Protein AF-A0A812IRK3-F1 (afdb_monomer_lite)

Foldseek 3Di:
DEAAPQGWDWAFAQPFQWIWTWHCPPPDPDTDIATADGDAHGQGAWYDDPQKIWTDHLQWIKIQHNVVVQRHHPGDIDTLDRHHDNQPQLRHWYWDAAPVRWIKIAAAASDLADDDPPQRYQFIWTADSNRGDTDTFEHAARHWQAWDAQPPLRWIWTWGAHGADPAQFPDFTFTATHPTGDAHAQPPAAGAQGHGHPVRVPPPCVVVHDHDHGLDTHGHQQQWHYKDQACDQQFFPQSHSKMKTFRQWHDRHPAIDHQAIWIWTQDPVRRIDIDGDGDDQDDGRDGQWGWHYWDQGPVRWIWTDTNNNRDIDTDTDDDQCVLQVAAEEEEDDDPQCVLVVVVCNRSVSHYYQYAPFQLLRLLLLQLQCLQQVGAREYEFEAAPRLLRNLNSLQLCQLLLGHYEYEYGAAALVCAPVPPCDPNHDNCSQVSQVVRFQEEEEDSALACQQVRVQVQQASCQAFRHHYYYYYYYSVSSPDDHDDDRHDHDDHVVFFWDLVLLVVVLVQLQVFQQEEEEFELLCLSLVQLVLVVLVCVLQVHAYEYDLNRAQSAWCPDLSYLYPCCLPPLLLVLSQPGQEYEYEQDLQDADPPRRCLPSAHHHAYEYEGCDPCSACPSHDHPRYINHRRNNSSVSNSVSHPPHDHHDPVSSVSNSVSSVVVLVVLLVLQPDFLVLLLCLCQVLFDLSAAEFEELALNCVSDVSTPRTHHHRSSRYYSSVNDAQSRVSSQVSSLVNPVGQYEYEHEPVSVVVRVSCLLSQQVVQGNYEYEYEYPQFPVLVQVVCCVQPVDGDPTHHDDDPSQVSSVVSRAHGDEDQGSVRSSVQVVVSSPRSTYHYYHYDNVNDDDRNRDNDDDDPPPPPVVCVVPPPPPPPDDDDDDDDDPDPDDDDPDQDPVLVVLLVVLLCCCVPQQAVQCVVDDLQDLADDPVSLVVLLVVLVVVLQAAVADDVVLPHHPDALLSSLSSLLSQLQHLNSLPQRSSCSSPHQQQPLCVLADPVSCVVRRVCSSVVNFFEKEFQADPQDPFCSQQRAPFAWEDDPQKTFTFDKGWQIWPLVPGQWYWHKHFHDNPVRSLRIWIFIGGCPFPQKDFPDWADALRRPITGTMITGDRGIGGPSRTRHDHSCHSVSVLVVLLSVLLSSLSSLLSNLVSLLVVLVVQQCVDDDPHHGNCVDVVLVVLSVLSVVLSVVLSVLSSVLSVCVSVVHPRSLSSLVSLLSSLVSSLSSLVSSLVSVDPVSCDSVDSSVNSNSSSVVSCPPSHHSVSSVVSNVPVVVDVPVD

Radius of gyration: 43.25 Å; chains: 1; bounding box: 82×115×121 Å

Secondary structure (DSSP, 8-state):
-EE-TT--EEEE-TTT--EEEETTTTT-SS---EEEE-S-S---EEEEETTEEEEEETTEEEEESSGGG--STT---EEEE--S----TT-----EE-TTSPEEEEE--SSSS---SSTTTTEEEEE-TTT--EEEEEE--S----EEE-TTT--EEEEEPPPSSS-SS-SPEEEEEESSTT-B--TTTEETTTEE-TTTTT-GGGGG--BPPPSEEE-TTS-EEEEEEE-SSSS-GGGTTEEEEEE---SSSSS----EEEEEEE-TTS-EEEEEEE--SEETTEES--EEEEEE-TTSPEEEEETTTTEEEEE----HHHHTT--EEEE---TTTHHHHHHHHHH-SSEEEE-S-HHHHHHHHHHHHHHHSS-EEEEE-STHHHHHHHHHHHHHHHHT--EEEEEEE--TTTTTS-S--TT--TTHHHHHHTT-SEEE--SSGGGHHHHHHHHHHHHHSSS---EEEEEEHHHHHS--------PPP-GGGPPPHHHHHHHHHHHHH-SSEEEEE-HHHHHTT-HHHHHHHHHHHT--EEE-GGGTTSS-TTSTTEEES-TTSHHHHHHGGG-SEEEEES------GGGTTTT-PPPSEEEEEESSTTTTTSSS--SEEEES-HHHHHHHHHHH--SPPPPPHHHHHHHHHHHHHHHHHHHHHTTTHHHHHHHHHHHHS-TTS-EEE-SSHHIIIIITTTS---STT-EE--TT--SSTHHHHHHHHHHHH-S-EEEEEEHHHHTTTGGGHHHHHHTT--EEEEEEE-SB-HHHHHHHHHHHSS--S-B-----HHHHHHHTT--EEEE-SHHHHHHHHHHHHH-SS-EEEEEEGGGSPPP---S---------TTGGGS-SSS-S-----------S-----SPPHHHHHHHHHHHHHIIIIIHHHHTTS-TT-----HHHHHHHHHHHHHTT-TTTTS-GGGT-----HHHHHHHHHHHT-STTTTTSGGGGTT---S-GGGGGS-HHHIIIIIHHHHTTS--EEEE---TT-SS-HHHH---EEEEETTEEEEEEEEEEEETGGG-SEEEEEEES-STTGGGGEEEEEEETTSTTEEEEEEE--S-SS--EEEEEEEEEEEEGGGEESSTT-HHHHHHHHHHHHHHHHHHHHHHHHHHHHHHHHHHTTT-EETTEEGGG-HHHHHHHHHHHHHHHHHHHHHHHHHHHHHTT---HHHHHHHHHHHHHHHHHHHHHHHHHHGGGGGSTTSTHHHHHHHHHHHTTTTS-HHHHHHHHHHHHS-GGG-

Structure (mmCIF, N/CA/C/O backbone):
data_AF-A0A812IRK3-F1
#
_entry.id   AF-A0A812IRK3-F1
#
loop_
_atom_site.group_PDB
_atom_site.id
_atom_site.type_symbol
_atom_site.label_atom_id
_atom_site.label_alt_id
_atom_site.label_comp_id
_atom_site.label_asym_id
_atom_site.label_entity_id
_atom_site.label_seq_id
_atom_site.pdbx_PDB_ins_code
_atom_site.Cartn_x
_atom_site.Cartn_y
_atom_site.Cartn_z
_atom_site.occupancy
_atom_site.B_iso_or_equiv
_atom_site.auth_seq_id
_atom_site.auth_comp_id
_atom_site.auth_asym_id
_atom_site.auth_atom_id
_atom_site.pdbx_PDB_model_num
ATOM 1 N N . MET A 1 1 ? 5.061 6.665 -43.514 1.00 94.62 1 MET A N 1
ATOM 2 C CA . MET A 1 1 ? 3.799 6.831 -42.761 1.00 94.62 1 MET A CA 1
ATOM 3 C C . MET A 1 1 ? 3.482 8.314 -42.661 1.00 94.62 1 MET A C 1
ATOM 5 O O . MET A 1 1 ? 4.408 9.112 -42.707 1.00 94.62 1 MET A O 1
ATOM 9 N N . ALA A 1 2 ? 2.214 8.696 -42.517 1.00 95.69 2 ALA A N 1
ATOM 10 C CA . ALA A 1 2 ? 1.814 10.072 -42.204 1.00 95.69 2 ALA A CA 1
ATOM 11 C C . ALA A 1 2 ? 0.562 10.075 -41.315 1.00 95.69 2 ALA A C 1
ATOM 13 O O . ALA A 1 2 ? -0.233 9.144 -41.400 1.00 95.69 2 ALA A O 1
ATOM 14 N N . LEU A 1 3 ? 0.378 11.104 -40.488 1.00 94.69 3 LEU A N 1
ATOM 15 C CA . LEU A 1 3 ? -0.836 11.304 -39.689 1.00 94.69 3 LEU A CA 1
ATOM 16 C C . LEU A 1 3 ? -1.589 12.536 -40.190 1.00 94.69 3 LEU A C 1
ATOM 18 O O . LEU A 1 3 ? -0.969 13.544 -40.533 1.00 94.69 3 LEU A O 1
ATOM 22 N N . THR A 1 4 ? -2.914 12.438 -40.251 1.00 93.88 4 THR A N 1
ATOM 23 C CA . THR A 1 4 ? -3.786 13.584 -40.526 1.00 93.88 4 THR A CA 1
ATOM 24 C C . THR A 1 4 ? -4.057 14.396 -39.258 1.00 93.88 4 THR A C 1
ATOM 26 O O . THR A 1 4 ? -3.732 13.963 -38.151 1.00 93.88 4 THR A O 1
ATOM 29 N N . GLU A 1 5 ? -4.674 15.572 -39.402 1.00 86.94 5 GLU A N 1
ATOM 30 C CA . GLU A 1 5 ? -5.038 16.434 -38.266 1.00 86.94 5 GLU A CA 1
ATOM 31 C C . GLU A 1 5 ? -6.050 15.762 -37.326 1.00 86.94 5 GLU A C 1
ATOM 33 O O . GLU A 1 5 ? -5.985 15.957 -36.114 1.00 86.94 5 GLU A O 1
ATOM 38 N N . ASN A 1 6 ? -6.929 14.907 -37.862 1.00 87.06 6 ASN A N 1
ATOM 39 C CA . ASN A 1 6 ? -7.879 14.123 -37.068 1.00 87.06 6 ASN A CA 1
ATOM 40 C C . ASN A 1 6 ? -7.267 12.845 -36.462 1.00 87.06 6 ASN A C 1
ATOM 42 O O . ASN A 1 6 ? -7.975 12.082 -35.811 1.00 87.06 6 ASN A O 1
ATOM 46 N N . GLY A 1 7 ? -5.972 12.587 -36.671 1.00 89.50 7 GLY A N 1
ATOM 47 C CA . GLY A 1 7 ? -5.290 11.402 -36.145 1.00 89.50 7 GLY A CA 1
ATOM 48 C C . GLY A 1 7 ? -5.428 10.138 -37.001 1.00 89.50 7 GLY A C 1
ATOM 49 O O . GLY A 1 7 ? -5.065 9.059 -36.535 1.00 89.50 7 GLY A O 1
ATOM 50 N N . THR A 1 8 ? -5.900 10.243 -38.250 1.00 94.69 8 THR A N 1
ATOM 51 C CA . THR A 1 8 ? -5.952 9.112 -39.192 1.00 94.69 8 THR A CA 1
ATOM 52 C C . THR A 1 8 ? -4.539 8.744 -39.643 1.00 94.69 8 THR A C 1
ATOM 54 O O . THR A 1 8 ? -3.809 9.589 -40.169 1.00 94.69 8 THR A O 1
ATOM 57 N N . LEU A 1 9 ? -4.145 7.478 -39.486 1.00 96.88 9 LEU A N 1
ATOM 58 C CA . LEU A 1 9 ? -2.840 6.987 -39.932 1.00 96.88 9 LEU A CA 1
ATOM 59 C C . LEU A 1 9 ? -2.886 6.586 -41.411 1.00 96.88 9 LEU A C 1
ATOM 61 O O . LEU A 1 9 ? -3.671 5.730 -41.808 1.00 96.88 9 LEU A O 1
ATOM 65 N N . ILE A 1 10 ? -2.008 7.175 -42.223 1.00 97.25 10 ILE A N 1
ATOM 66 C CA . ILE A 1 10 ? -1.857 6.884 -43.650 1.00 97.25 10 ILE A CA 1
ATOM 67 C C . ILE A 1 10 ? -0.591 6.061 -43.900 1.00 97.25 10 ILE A C 1
ATOM 69 O O . ILE A 1 10 ? 0.519 6.439 -43.497 1.00 97.25 10 ILE A O 1
ATOM 73 N N . LEU A 1 11 ? -0.747 4.951 -44.624 1.00 95.75 11 LEU A N 1
ATOM 74 C CA . LEU A 1 11 ? 0.324 4.003 -44.935 1.00 95.75 11 LEU A CA 1
ATOM 75 C C . LEU A 1 11 ? 0.424 3.767 -46.441 1.00 95.75 11 LEU A C 1
ATOM 77 O O . LEU A 1 11 ? -0.548 3.382 -47.082 1.00 95.75 11 LEU A O 1
ATOM 81 N N . GLY A 1 12 ? 1.616 3.953 -47.003 1.00 94.81 12 GLY A N 1
ATOM 82 C CA . GLY A 1 12 ? 1.935 3.595 -48.383 1.00 94.81 12 GLY A CA 1
ATOM 83 C C . GLY A 1 12 ? 2.752 2.307 -48.441 1.00 94.81 12 GLY A C 1
ATOM 84 O O . GLY A 1 12 ? 3.657 2.116 -47.629 1.00 94.81 12 GLY A O 1
ATOM 85 N N . THR A 1 13 ? 2.462 1.414 -49.389 1.00 92.25 13 THR A N 1
ATOM 86 C CA . THR A 1 13 ? 3.157 0.120 -49.504 1.00 92.25 13 THR A CA 1
ATOM 87 C C . THR A 1 13 ? 3.915 -0.025 -50.812 1.00 92.25 13 THR A C 1
ATOM 89 O O . THR A 1 13 ? 3.376 0.137 -51.903 1.00 92.25 13 THR A O 1
ATOM 92 N N . ARG A 1 14 ? 5.194 -0.403 -50.717 1.00 88.25 14 ARG A N 1
ATOM 93 C CA . ARG A 1 14 ? 6.069 -0.539 -51.887 1.00 88.25 14 ARG A CA 1
ATOM 94 C C . ARG A 1 14 ? 5.674 -1.705 -52.798 1.00 88.25 14 ARG A C 1
ATOM 96 O O . ARG A 1 14 ? 5.560 -1.516 -54.003 1.00 88.25 14 ARG A O 1
ATOM 103 N N . ARG A 1 15 ? 5.557 -2.919 -52.247 1.00 88.00 15 ARG A N 1
ATOM 104 C CA . ARG A 1 15 ? 5.349 -4.147 -53.043 1.00 88.00 15 ARG A CA 1
ATOM 105 C C . ARG A 1 15 ? 3.884 -4.397 -53.385 1.00 88.00 15 ARG A C 1
ATOM 107 O O . ARG A 1 15 ? 3.613 -4.844 -54.490 1.00 88.00 15 ARG A O 1
ATOM 114 N N . ALA A 1 16 ? 2.976 -4.116 -52.450 1.00 90.62 16 ALA A N 1
ATOM 115 C CA . ALA A 1 16 ? 1.545 -4.320 -52.662 1.00 90.62 16 ALA A CA 1
ATOM 116 C C . ALA A 1 16 ? 0.924 -3.252 -53.574 1.00 90.62 16 ALA A C 1
ATOM 118 O O . ALA A 1 16 ? -0.091 -3.525 -54.195 1.00 90.62 16 ALA A O 1
ATOM 119 N N . GLY A 1 17 ? 1.540 -2.070 -53.697 1.00 93.19 17 GLY A N 1
ATOM 120 C CA . GLY A 1 17 ? 1.042 -1.029 -54.598 1.00 93.19 17 GLY A CA 1
ATOM 121 C C . GLY A 1 17 ? -0.138 -0.231 -54.043 1.00 93.19 17 GLY A C 1
ATOM 122 O O . GLY A 1 17 ? -0.794 0.482 -54.797 1.00 93.19 17 GLY A O 1
ATOM 123 N N . ASN A 1 18 ? -0.388 -0.317 -52.734 1.00 95.50 18 ASN A N 1
ATOM 124 C CA . ASN A 1 18 ? -1.590 0.220 -52.101 1.00 95.50 18 ASN A CA 1
ATOM 125 C C . ASN A 1 18 ? -1.278 1.371 -51.139 1.00 95.50 18 ASN A C 1
ATOM 127 O O . ASN A 1 18 ? -0.191 1.426 -50.548 1.00 95.50 18 ASN A O 1
ATOM 131 N N . VAL A 1 19 ? -2.270 2.240 -50.943 1.00 97.19 19 VAL A N 1
ATOM 132 C CA . VAL A 1 19 ? -2.299 3.280 -49.908 1.00 97.19 19 VAL A CA 1
ATOM 133 C C . VAL A 1 19 ? -3.499 3.040 -49.003 1.00 97.19 19 VAL A C 1
ATOM 135 O O . VAL A 1 19 ? -4.623 2.933 -49.487 1.00 97.19 19 VAL A O 1
ATOM 138 N N . TYR A 1 20 ? -3.259 2.980 -47.698 1.00 96.56 20 TYR A N 1
ATOM 139 C CA . TYR A 1 20 ? -4.258 2.698 -46.672 1.00 96.56 20 TYR A CA 1
ATOM 140 C C . TYR A 1 20 ? -4.476 3.912 -45.768 1.00 96.56 20 TYR A C 1
ATOM 142 O O . TYR A 1 20 ? -3.546 4.687 -45.535 1.00 96.56 20 TYR A O 1
ATOM 150 N N . ALA A 1 21 ? -5.685 4.029 -45.229 1.00 97.00 21 ALA A N 1
ATOM 151 C CA . ALA A 1 21 ? -6.040 4.890 -44.113 1.00 97.00 21 ALA A CA 1
ATOM 152 C C . ALA A 1 21 ? -6.567 4.044 -42.956 1.00 97.00 21 ALA A C 1
ATOM 154 O O . ALA A 1 21 ? -7.360 3.131 -43.166 1.00 97.00 21 ALA A O 1
ATOM 155 N N . ILE A 1 22 ? -6.135 4.374 -41.747 1.00 95.69 22 ILE A N 1
ATOM 156 C CA . ILE A 1 22 ? -6.542 3.713 -40.512 1.00 95.69 22 ILE A CA 1
ATOM 157 C C . ILE A 1 22 ? -7.061 4.812 -39.574 1.00 95.69 22 ILE A C 1
ATOM 159 O O . ILE A 1 22 ? -6.249 5.469 -38.908 1.00 95.69 22 ILE A O 1
ATOM 163 N N . PRO A 1 23 ? -8.372 5.120 -39.594 1.00 93.62 23 PRO A N 1
ATOM 164 C CA . PRO A 1 23 ? -8.974 6.015 -38.609 1.00 93.62 23 PRO A CA 1
ATOM 165 C C . PRO A 1 23 ? -8.826 5.433 -37.199 1.00 93.62 23 PRO A C 1
ATOM 167 O O . PRO A 1 23 ? -8.688 4.224 -37.032 1.00 93.62 23 PRO A O 1
ATOM 170 N N . ASP A 1 24 ? -8.805 6.304 -36.187 1.00 90.75 24 ASP A N 1
ATOM 171 C CA . ASP A 1 24 ? -8.782 5.911 -34.769 1.00 90.75 24 ASP A CA 1
ATOM 172 C C . ASP A 1 24 ? -7.619 4.979 -34.364 1.00 90.75 24 ASP A C 1
ATOM 174 O O . ASP A 1 24 ? -7.650 4.341 -33.313 1.00 90.75 24 ASP A O 1
ATOM 178 N N . ALA A 1 25 ? -6.529 4.954 -35.142 1.00 88.19 25 ALA A N 1
ATOM 179 C CA . ALA A 1 25 ? -5.375 4.069 -34.935 1.00 88.19 25 ALA A CA 1
ATOM 180 C C . ALA A 1 25 ? -4.688 4.212 -33.557 1.00 88.19 25 ALA A C 1
ATOM 182 O O . ALA A 1 25 ? -3.871 3.377 -33.167 1.00 88.19 25 ALA A O 1
ATOM 183 N N . LEU A 1 26 ? -4.969 5.296 -32.827 1.00 87.44 26 LEU A N 1
ATOM 184 C CA . LEU A 1 26 ? -4.417 5.576 -31.499 1.00 87.44 26 LEU A CA 1
ATOM 185 C C . LEU A 1 26 ? -5.409 5.313 -30.356 1.00 87.44 26 LEU A C 1
ATOM 187 O O . LEU A 1 26 ? -5.002 5.340 -29.189 1.00 87.44 26 LEU A O 1
ATOM 191 N N . THR A 1 27 ? -6.682 5.086 -30.659 1.00 84.69 27 THR A N 1
ATOM 192 C CA . THR A 1 27 ? -7.782 5.033 -29.687 1.00 84.69 27 THR A CA 1
ATOM 193 C C . THR A 1 27 ? -8.530 3.705 -29.727 1.00 84.69 27 THR A C 1
ATOM 195 O O . THR A 1 27 ? -8.934 3.230 -28.665 1.00 84.69 27 THR A O 1
ATOM 198 N N . ASP A 1 28 ? -8.659 3.081 -30.898 1.00 83.19 28 ASP A N 1
ATOM 199 C CA . ASP A 1 28 ? -9.303 1.779 -31.075 1.00 83.19 28 ASP A CA 1
ATOM 200 C C . ASP A 1 28 ? -8.265 0.634 -31.010 1.00 83.19 28 ASP A C 1
ATOM 202 O O . ASP A 1 28 ? -7.229 0.711 -31.679 1.00 83.19 28 ASP A O 1
ATOM 206 N N . PRO A 1 29 ? -8.472 -0.419 -30.193 1.00 74.69 29 PRO A N 1
ATOM 207 C CA . PRO A 1 29 ? -7.618 -1.609 -30.197 1.00 74.69 29 PRO A CA 1
ATOM 208 C C . PRO A 1 29 ? -7.711 -2.466 -31.476 1.00 74.69 29 PRO A C 1
ATOM 210 O O . PRO A 1 29 ? -6.811 -3.280 -31.685 1.00 74.69 29 PRO A O 1
ATOM 213 N N . ASP A 1 30 ? -8.751 -2.312 -32.302 1.00 84.38 30 ASP A N 1
ATOM 214 C CA . ASP A 1 30 ? -8.926 -3.017 -33.584 1.00 84.38 30 ASP A CA 1
ATOM 215 C C . ASP A 1 30 ? -9.449 -2.056 -34.675 1.00 84.38 30 ASP A C 1
ATOM 217 O O . ASP A 1 30 ? -10.598 -2.156 -35.113 1.00 84.38 30 ASP A O 1
ATOM 221 N N . PRO A 1 31 ? -8.633 -1.066 -35.087 1.00 90.25 31 PRO A N 1
ATOM 222 C CA . PRO A 1 31 ? -9.085 -0.006 -35.975 1.00 90.25 31 PRO A CA 1
ATOM 223 C C . PRO A 1 31 ? -9.365 -0.530 -37.390 1.00 90.25 31 PRO A C 1
ATOM 225 O O . PRO A 1 31 ? -8.645 -1.376 -37.926 1.00 90.25 31 PRO A O 1
ATOM 228 N N . GLU A 1 32 ? -10.383 0.035 -38.041 1.00 92.94 32 GLU A N 1
ATOM 229 C CA . GLU A 1 32 ? -10.702 -0.286 -39.432 1.00 92.94 32 GLU A CA 1
ATOM 230 C C . GLU A 1 32 ? -9.547 0.107 -40.369 1.00 92.94 32 GLU A C 1
ATOM 232 O O . GLU A 1 32 ? -8.996 1.204 -40.284 1.00 92.94 32 GLU A O 1
ATOM 237 N N . VAL A 1 33 ? -9.201 -0.770 -41.316 1.00 94.75 33 VAL A N 1
ATOM 238 C CA . VAL A 1 33 ? -8.206 -0.483 -42.358 1.00 94.75 33 VAL A CA 1
ATOM 239 C C . VAL A 1 33 ? -8.913 -0.253 -43.689 1.00 94.75 33 VAL A C 1
ATOM 241 O O . VAL A 1 33 ? -9.463 -1.176 -44.289 1.00 94.75 33 VAL A O 1
ATOM 244 N N . ILE A 1 34 ? -8.854 0.980 -44.184 1.00 96.38 34 ILE A N 1
ATOM 245 C CA . ILE A 1 34 ? -9.489 1.407 -45.431 1.00 96.38 34 ILE A CA 1
ATOM 246 C C . ILE A 1 34 ? -8.425 1.497 -46.526 1.00 96.38 34 ILE A C 1
ATOM 248 O O . ILE A 1 34 ? -7.524 2.333 -46.461 1.00 96.38 34 ILE A O 1
ATOM 252 N N . THR A 1 35 ? -8.533 0.688 -47.579 1.00 97.12 35 THR A N 1
ATOM 253 C CA . THR A 1 35 ? -7.668 0.840 -48.760 1.00 97.12 35 THR A CA 1
ATOM 254 C C . THR A 1 35 ? -8.150 2.023 -49.601 1.00 97.12 35 THR A C 1
ATOM 256 O O . THR A 1 35 ? -9.202 1.947 -50.227 1.00 97.12 35 THR A O 1
ATOM 259 N N . LEU A 1 36 ? -7.395 3.124 -49.620 1.00 97.12 36 LEU A N 1
ATOM 260 C CA . LEU A 1 36 ? -7.728 4.351 -50.354 1.00 97.12 36 LEU A CA 1
ATOM 261 C C . LEU A 1 36 ? -7.473 4.217 -51.859 1.00 97.12 36 LEU A C 1
ATOM 263 O O . LEU A 1 36 ? -8.313 4.620 -52.666 1.00 97.12 36 LEU A O 1
ATOM 267 N N . LEU A 1 37 ? -6.304 3.683 -52.226 1.00 96.31 37 LEU A N 1
ATOM 268 C CA . LEU A 1 37 ? -5.837 3.513 -53.605 1.00 96.31 37 LEU A CA 1
ATOM 269 C C . LEU A 1 37 ? -5.105 2.177 -53.752 1.00 96.31 37 LEU A C 1
ATOM 271 O O . LEU A 1 37 ? -4.370 1.778 -52.848 1.00 96.31 37 LEU A O 1
ATOM 275 N N . GLU A 1 38 ? -5.263 1.543 -54.911 1.00 95.19 38 GLU A N 1
ATOM 276 C CA . GLU A 1 38 ? -4.643 0.265 -55.282 1.00 95.19 38 GLU A CA 1
ATOM 277 C C . GLU A 1 38 ? -3.907 0.387 -56.626 1.00 95.19 38 GLU A C 1
ATOM 279 O O . GLU A 1 38 ? -4.057 1.384 -57.340 1.00 95.19 38 GLU A O 1
ATOM 284 N N . ASP A 1 39 ? -3.103 -0.625 -56.965 1.00 92.38 39 ASP A N 1
ATOM 285 C CA . ASP A 1 39 ? -2.405 -0.764 -58.255 1.00 92.38 39 ASP A CA 1
ATOM 286 C C . ASP A 1 39 ? -1.455 0.396 -58.625 1.00 92.38 39 ASP A C 1
ATOM 288 O O . ASP A 1 39 ? -1.128 0.626 -59.795 1.00 92.38 39 ASP A O 1
ATOM 292 N N . LEU A 1 40 ? -0.949 1.130 -57.631 1.00 93.00 40 LEU A N 1
ATOM 293 C CA . LEU A 1 40 ? 0.073 2.151 -57.844 1.00 93.00 40 LEU A CA 1
ATOM 294 C C . LEU A 1 40 ? 1.475 1.528 -57.892 1.00 93.00 40 LEU A C 1
ATOM 296 O O . LEU A 1 40 ? 1.809 0.575 -57.186 1.00 93.00 40 LEU A O 1
ATOM 300 N N . ARG A 1 41 ? 2.367 2.122 -58.692 1.00 93.38 41 ARG A N 1
ATOM 301 C CA . ARG A 1 41 ? 3.760 1.670 -58.795 1.00 93.38 41 ARG A CA 1
ATOM 302 C C . ARG A 1 41 ? 4.587 2.186 -57.613 1.00 93.38 41 ARG A C 1
ATOM 304 O O . ARG A 1 41 ? 5.100 3.301 -57.652 1.00 93.38 41 ARG A O 1
ATOM 311 N N . MET A 1 42 ? 4.743 1.346 -56.589 1.00 92.69 42 MET A N 1
ATOM 312 C CA . MET A 1 42 ? 5.515 1.608 -55.360 1.00 92.69 42 MET A CA 1
ATOM 313 C C . MET A 1 42 ? 5.139 2.932 -54.653 1.00 92.69 42 MET A C 1
ATOM 315 O O . MET A 1 42 ? 6.013 3.783 -54.483 1.00 92.69 42 MET A O 1
ATOM 319 N N . PRO A 1 43 ? 3.875 3.126 -54.224 1.00 94.56 43 PRO A N 1
ATOM 320 C CA . PRO A 1 43 ? 3.411 4.319 -53.508 1.00 94.56 43 PRO A CA 1
ATOM 321 C C . PRO A 1 43 ? 3.914 4.349 -52.050 1.00 94.56 43 PRO A C 1
ATOM 323 O O . PRO A 1 43 ? 3.129 4.346 -51.109 1.00 94.56 43 PRO A O 1
ATOM 326 N N . SER A 1 44 ? 5.228 4.299 -51.836 1.00 90.00 44 SER A N 1
ATOM 327 C CA . SER A 1 44 ? 5.829 4.193 -50.498 1.00 90.00 44 SER A CA 1
ATOM 328 C C . SER A 1 44 ? 5.844 5.515 -49.731 1.00 90.00 44 SER A C 1
ATOM 330 O O . SER A 1 44 ? 5.818 5.515 -48.503 1.00 90.00 44 SER A O 1
ATOM 332 N N . GLY A 1 45 ? 5.921 6.639 -50.445 1.00 93.62 45 GLY A N 1
ATOM 333 C CA . GLY A 1 45 ? 6.021 7.962 -49.842 1.00 93.62 45 GLY A CA 1
ATOM 334 C C . GLY A 1 45 ? 4.638 8.542 -49.603 1.00 93.62 45 GLY A C 1
ATOM 335 O O . GLY A 1 45 ? 3.862 8.660 -50.545 1.00 93.62 45 GLY A O 1
ATOM 336 N N . VAL A 1 46 ? 4.336 8.939 -48.371 1.00 96.50 46 VAL A N 1
ATOM 337 C CA . VAL A 1 46 ? 3.090 9.637 -48.030 1.00 96.50 46 VAL A CA 1
ATOM 338 C C . VAL A 1 46 ? 3.404 10.821 -47.126 1.00 96.50 46 VAL A C 1
ATOM 340 O O . VAL A 1 46 ? 4.237 10.699 -46.233 1.00 96.50 46 VAL A O 1
ATOM 343 N N . ALA A 1 47 ? 2.749 11.953 -47.360 1.00 96.94 47 ALA A N 1
ATOM 344 C CA . ALA A 1 47 ? 2.845 13.142 -46.519 1.00 96.94 47 ALA A CA 1
ATOM 345 C C . ALA A 1 47 ? 1.492 13.848 -46.465 1.00 96.94 47 ALA A C 1
ATOM 347 O O . ALA A 1 47 ? 0.791 13.909 -47.473 1.00 96.94 47 ALA A O 1
ATOM 348 N N . VAL A 1 48 ? 1.139 14.408 -45.312 1.00 96.06 48 VAL A N 1
ATOM 349 C CA . VAL A 1 48 ? -0.068 15.225 -45.150 1.00 96.06 48 VAL A CA 1
ATOM 350 C C . VAL A 1 48 ? 0.347 16.666 -44.890 1.00 96.06 48 VAL A C 1
ATOM 352 O O . VAL A 1 48 ? 1.276 16.914 -44.123 1.00 96.06 48 VAL A O 1
ATOM 355 N N . HIS A 1 49 ? -0.314 17.613 -45.551 1.00 95.31 49 HIS A N 1
ATOM 356 C CA . HIS A 1 49 ? -0.077 19.040 -45.355 1.00 95.31 49 HIS A CA 1
ATOM 357 C C . HIS A 1 49 ? -1.345 19.838 -45.659 1.00 95.31 49 HIS A C 1
ATOM 359 O O . HIS A 1 49 ? -1.920 19.687 -46.737 1.00 95.31 49 HIS A O 1
ATOM 365 N N . ASN A 1 50 ? -1.771 20.684 -44.716 1.00 92.81 50 ASN A N 1
ATOM 366 C CA . ASN A 1 50 ? -2.998 21.491 -44.794 1.00 92.81 50 ASN A CA 1
ATOM 367 C C . ASN A 1 50 ? -4.242 20.661 -45.177 1.00 92.81 50 ASN A C 1
ATOM 369 O O . ASN A 1 50 ? -4.993 21.035 -46.077 1.00 92.81 50 ASN A O 1
ATOM 373 N N . GLY A 1 51 ? -4.413 19.493 -44.548 1.00 93.88 51 GLY A N 1
ATOM 374 C CA . GLY A 1 51 ? -5.516 18.561 -44.819 1.00 93.88 51 GLY A CA 1
ATOM 375 C C . GLY A 1 51 ? -5.424 17.768 -46.133 1.00 93.88 51 GLY A C 1
ATOM 376 O O . GLY A 1 51 ? -6.265 16.903 -46.377 1.00 93.88 51 GLY A O 1
ATOM 377 N N . ASP A 1 52 ? -4.418 18.006 -46.977 1.00 96.50 52 ASP A N 1
ATOM 378 C CA . ASP A 1 52 ? -4.226 17.286 -48.238 1.00 96.50 52 ASP A CA 1
ATOM 379 C C . ASP A 1 52 ? -3.211 16.144 -48.083 1.00 96.50 52 ASP A C 1
ATOM 381 O O . ASP A 1 52 ? -2.152 16.322 -47.480 1.00 96.50 52 ASP A O 1
ATOM 385 N N . LEU A 1 53 ? -3.501 14.985 -48.679 1.00 97.75 53 LEU A N 1
ATOM 386 C CA . LEU A 1 53 ? -2.599 13.833 -48.731 1.00 97.75 53 LEU A CA 1
ATOM 387 C C . LEU A 1 53 ? -1.807 13.834 -50.044 1.00 97.75 53 LEU A C 1
ATOM 389 O O . LEU A 1 53 ? -2.390 13.802 -51.124 1.00 97.75 53 LEU A O 1
ATOM 393 N N . TYR A 1 54 ? -0.482 13.795 -49.948 1.00 98.00 54 TYR A N 1
ATOM 394 C CA . TYR A 1 54 ? 0.450 13.647 -51.064 1.00 98.00 54 TYR A CA 1
ATOM 395 C C . TYR A 1 54 ? 1.034 12.237 -51.073 1.00 98.00 54 TYR A C 1
ATOM 397 O O . TYR A 1 54 ? 1.449 11.727 -50.032 1.00 98.00 54 TYR A O 1
ATOM 405 N N . ILE A 1 55 ? 1.078 11.613 -52.249 1.00 97.88 55 ILE A N 1
ATOM 406 C CA . ILE A 1 55 ? 1.481 10.214 -52.428 1.00 97.88 55 ILE A CA 1
ATOM 407 C C . ILE A 1 55 ? 2.565 10.151 -53.499 1.00 97.88 55 ILE A C 1
ATOM 409 O O . ILE A 1 55 ? 2.350 10.562 -54.638 1.00 97.88 55 ILE A O 1
ATOM 413 N N . GLY A 1 56 ? 3.728 9.624 -53.139 1.00 95.69 56 GLY A N 1
ATOM 414 C CA . GLY A 1 56 ? 4.867 9.436 -54.024 1.00 95.69 56 GLY A CA 1
ATOM 415 C C . GLY A 1 56 ? 4.916 8.011 -54.549 1.00 95.69 56 GLY A C 1
ATOM 416 O O . GLY A 1 56 ? 5.303 7.098 -53.820 1.00 95.69 56 GLY A O 1
ATOM 417 N N . ALA A 1 57 ? 4.556 7.845 -55.819 1.00 92.06 57 ALA A N 1
ATOM 418 C CA . ALA A 1 57 ? 4.881 6.664 -56.613 1.00 92.06 57 ALA A CA 1
ATOM 419 C C . ALA A 1 57 ? 6.220 6.893 -57.343 1.00 92.06 57 ALA A C 1
ATOM 421 O O . ALA A 1 57 ? 6.723 8.017 -57.372 1.00 92.06 57 ALA A O 1
ATOM 422 N N . VAL A 1 58 ? 6.824 5.844 -57.918 1.00 90.62 58 VAL A N 1
ATOM 423 C CA . VAL A 1 58 ? 8.202 5.925 -58.467 1.00 90.62 58 VAL A CA 1
ATOM 424 C C . VAL A 1 58 ? 8.402 7.125 -59.399 1.00 90.62 58 VAL A C 1
ATOM 426 O O . VAL A 1 58 ? 9.367 7.866 -59.226 1.00 90.62 58 VAL A O 1
ATOM 429 N N . ASP A 1 59 ? 7.485 7.316 -60.350 1.00 89.88 59 ASP A N 1
ATOM 430 C CA . ASP A 1 59 ? 7.574 8.279 -61.453 1.00 89.88 59 ASP A CA 1
ATOM 431 C C . ASP A 1 59 ? 6.678 9.521 -61.278 1.00 89.88 59 ASP A C 1
ATOM 433 O O . ASP A 1 59 ? 6.694 10.417 -62.121 1.00 89.88 59 ASP A O 1
ATOM 437 N N . ARG A 1 60 ? 5.878 9.603 -60.204 1.00 94.00 60 ARG A N 1
ATOM 438 C CA . ARG A 1 60 ? 4.845 10.644 -60.062 1.00 94.00 60 ARG A CA 1
ATOM 439 C C . ARG A 1 60 ? 4.476 10.968 -58.617 1.00 94.00 60 ARG A C 1
ATOM 441 O O . ARG A 1 60 ? 4.542 10.105 -57.743 1.00 94.00 60 ARG A O 1
ATOM 448 N N . ILE A 1 61 ? 3.990 12.190 -58.399 1.00 96.81 61 ILE A N 1
ATOM 449 C CA . ILE A 1 61 ? 3.361 12.624 -57.144 1.00 96.81 61 ILE A CA 1
ATOM 450 C C . ILE A 1 61 ? 1.864 12.838 -57.367 1.00 96.81 61 ILE A C 1
ATOM 452 O O . ILE A 1 61 ? 1.456 13.576 -58.268 1.00 96.81 61 ILE A O 1
ATOM 456 N N . LEU A 1 62 ? 1.049 12.208 -56.526 1.00 96.88 62 LEU A N 1
ATOM 457 C CA . LEU A 1 62 ? -0.404 12.346 -56.498 1.00 96.88 62 LEU A CA 1
ATOM 458 C C . LEU A 1 62 ? -0.835 13.183 -55.293 1.00 96.88 62 LEU A C 1
ATOM 460 O O . LEU A 1 62 ? -0.129 13.232 -54.287 1.00 96.88 62 LEU A O 1
ATOM 464 N N . LYS A 1 63 ? -2.013 13.797 -55.382 1.00 97.25 63 LYS A N 1
ATOM 465 C CA . LYS A 1 63 ? -2.636 14.576 -54.314 1.00 97.25 63 LYS A CA 1
ATOM 466 C C . LYS A 1 63 ? -4.106 14.201 -54.152 1.00 97.25 63 LYS A C 1
ATOM 468 O O . LYS A 1 63 ? -4.857 14.246 -55.122 1.00 97.25 63 LYS A O 1
ATOM 473 N N . VAL A 1 64 ? -4.524 13.915 -52.927 1.00 97.12 64 VAL A N 1
ATOM 474 C CA . VAL A 1 64 ? -5.927 13.791 -52.521 1.00 97.12 64 VAL A CA 1
ATOM 475 C C . VAL A 1 64 ? -6.262 14.980 -51.629 1.00 97.12 64 VAL A C 1
ATOM 477 O O . VAL A 1 64 ? -5.627 15.181 -50.596 1.00 97.12 64 VAL A O 1
ATOM 480 N N . THR A 1 65 ? -7.238 15.787 -52.036 1.00 95.50 65 THR A N 1
ATOM 481 C CA . THR A 1 65 ? -7.623 16.991 -51.289 1.00 95.50 65 THR A CA 1
ATOM 482 C C . THR A 1 65 ? -8.484 16.651 -50.076 1.00 95.50 65 THR A C 1
ATOM 484 O O . THR A 1 65 ? -9.376 15.819 -50.199 1.00 95.50 65 THR A O 1
ATOM 487 N N . ALA A 1 66 ? -8.281 17.320 -48.938 1.00 94.44 66 ALA A N 1
ATOM 488 C CA . ALA A 1 66 ? -9.125 17.179 -47.740 1.00 94.44 66 ALA A CA 1
ATOM 489 C C . ALA A 1 66 ? -9.374 15.709 -47.325 1.00 94.44 66 ALA A C 1
ATOM 491 O O . ALA A 1 66 ? -10.524 15.256 -47.244 1.00 94.44 66 ALA A O 1
ATOM 492 N N . ILE A 1 67 ? -8.294 14.951 -47.108 1.00 95.44 67 ILE A N 1
ATOM 493 C CA . ILE A 1 67 ? -8.326 13.483 -46.997 1.00 95.44 67 ILE A CA 1
ATOM 494 C C . ILE A 1 67 ? -9.258 12.967 -45.892 1.00 95.44 67 ILE A C 1
ATOM 496 O O . ILE A 1 67 ? -9.970 11.991 -46.119 1.00 95.44 67 ILE A O 1
ATOM 500 N N . ASP A 1 68 ? -9.341 13.649 -44.747 1.00 93.88 68 ASP A N 1
ATOM 501 C CA . ASP A 1 68 ? -10.186 13.223 -43.619 1.00 93.88 68 ASP A CA 1
ATOM 502 C C . ASP A 1 68 ? -11.688 13.198 -43.954 1.00 93.88 68 ASP A C 1
ATOM 504 O O . ASP A 1 68 ? -12.465 12.513 -43.295 1.00 93.88 68 ASP A O 1
ATOM 508 N N . THR A 1 69 ? -12.120 13.900 -45.006 1.00 92.94 69 THR A N 1
ATOM 509 C CA . THR A 1 69 ? -13.518 13.868 -45.480 1.00 92.94 69 THR A CA 1
ATOM 510 C C . THR A 1 69 ? -13.771 12.800 -46.548 1.00 92.94 69 THR A C 1
ATOM 512 O O . THR A 1 69 ? -14.896 12.642 -47.027 1.00 92.94 69 THR A O 1
ATOM 515 N N . GLN A 1 70 ? -12.726 12.076 -46.958 1.00 92.00 70 GLN A N 1
ATOM 516 C CA . GLN A 1 70 ? -12.728 11.198 -48.126 1.00 92.00 70 GLN A CA 1
ATOM 517 C C . GLN A 1 70 ? -12.134 9.811 -47.845 1.00 92.00 70 GLN A C 1
ATOM 519 O O . GLN A 1 70 ? -11.606 9.177 -48.759 1.00 92.00 70 GLN A O 1
ATOM 524 N N . LEU A 1 71 ? -12.243 9.318 -46.608 1.00 94.81 71 LEU A N 1
ATOM 525 C CA . LEU A 1 71 ? -11.782 7.984 -46.209 1.00 94.81 71 LEU A CA 1
ATOM 526 C C . LEU A 1 71 ? -12.661 6.887 -46.831 1.00 94.81 71 LEU A C 1
ATOM 528 O O . LEU A 1 71 ? -13.600 6.386 -46.219 1.00 94.81 71 LEU A O 1
ATOM 532 N N . LYS A 1 72 ? -12.401 6.558 -48.098 1.00 94.38 72 LYS A N 1
ATOM 533 C CA . LYS A 1 72 ? -13.142 5.547 -48.860 1.00 94.38 72 LYS A CA 1
ATOM 534 C C . LYS A 1 72 ? -12.273 4.906 -49.945 1.00 94.38 72 LYS A C 1
ATOM 536 O O . LYS A 1 72 ? -11.338 5.551 -50.426 1.00 94.38 72 LYS A O 1
ATOM 541 N N . PRO A 1 73 ? -12.628 3.694 -50.405 1.00 95.00 73 PRO A N 1
ATOM 542 C CA . PRO A 1 73 ? -11.969 3.075 -51.546 1.00 95.00 73 PRO A CA 1
ATOM 543 C C . PRO A 1 73 ? -12.067 3.899 -52.829 1.00 95.00 73 PRO A C 1
ATOM 545 O O . PRO A 1 73 ? -13.094 4.529 -53.100 1.00 95.00 73 PRO A O 1
ATOM 548 N N . ASN A 1 74 ? -11.013 3.833 -53.647 1.00 91.56 74 ASN A N 1
ATOM 549 C CA . ASN A 1 74 ? -10.888 4.534 -54.929 1.00 91.56 74 ASN A CA 1
ATOM 550 C C . ASN A 1 74 ? -11.083 6.052 -54.803 1.00 91.56 74 ASN A C 1
ATOM 552 O O . ASN A 1 74 ? -11.835 6.670 -55.567 1.00 91.56 74 ASN A O 1
ATOM 556 N N . VAL A 1 75 ? -10.432 6.658 -53.809 1.00 95.31 75 VAL A N 1
ATOM 557 C CA . VAL A 1 75 ? -10.533 8.100 -53.571 1.00 95.31 75 VAL A CA 1
ATOM 558 C C . VAL A 1 75 ? -10.023 8.901 -54.788 1.00 95.31 75 VAL A C 1
ATOM 560 O O . VAL A 1 75 ? -8.982 8.564 -55.355 1.00 95.31 75 VAL A O 1
ATOM 563 N N . PRO A 1 76 ? -10.724 9.960 -55.242 1.00 94.38 76 PRO A N 1
ATOM 564 C CA . PRO A 1 76 ? -10.239 10.786 -56.346 1.00 94.38 76 PRO A CA 1
ATOM 565 C C . PRO A 1 76 ? -8.912 11.477 -56.009 1.00 94.38 76 PRO A C 1
ATOM 567 O O . PRO A 1 76 ? -8.746 12.007 -54.911 1.00 94.38 76 PRO A O 1
ATOM 570 N N . TYR A 1 77 ? -7.997 11.539 -56.977 1.00 95.69 77 TYR A N 1
ATOM 571 C CA . TYR A 1 77 ? -6.708 12.216 -56.829 1.00 95.69 77 TYR A CA 1
ATOM 572 C C . TYR A 1 77 ? -6.349 13.066 -58.056 1.00 95.69 77 TYR A C 1
ATOM 574 O O . TYR A 1 77 ? -6.827 12.834 -59.167 1.00 95.69 77 TYR A O 1
ATOM 582 N N . GLN A 1 78 ? -5.465 14.040 -57.849 1.00 96.06 78 GLN A N 1
ATOM 583 C CA . GLN A 1 78 ? -4.812 14.846 -58.878 1.00 96.06 78 GLN A CA 1
ATOM 584 C C . GLN A 1 78 ? -3.361 14.382 -59.060 1.00 96.06 78 GLN A C 1
ATOM 586 O O . GLN A 1 78 ? -2.670 14.120 -58.079 1.00 96.06 78 GLN A O 1
ATOM 591 N N . VAL A 1 79 ? -2.869 14.327 -60.300 1.00 96.44 79 VAL A N 1
ATOM 592 C CA . VAL A 1 79 ? -1.430 14.180 -60.580 1.00 96.44 79 VAL A CA 1
ATOM 593 C C . VAL A 1 79 ? -0.784 15.563 -60.502 1.00 96.44 79 VAL A C 1
ATOM 595 O O . VAL A 1 79 ? -1.146 16.452 -61.271 1.00 96.44 79 VAL A O 1
ATOM 598 N N . ILE A 1 80 ? 0.140 15.754 -59.562 1.00 96.38 80 ILE A N 1
ATOM 599 C CA . ILE A 1 80 ? 0.877 17.015 -59.380 1.00 96.38 80 ILE A CA 1
ATOM 600 C C . ILE A 1 80 ? 2.067 17.078 -60.336 1.00 96.38 80 ILE A C 1
ATOM 602 O O . ILE A 1 80 ? 2.337 18.117 -60.927 1.00 96.38 80 ILE A O 1
ATOM 606 N N . THR A 1 81 ? 2.759 15.952 -60.511 1.00 94.12 81 THR A N 1
ATOM 607 C CA . THR A 1 81 ? 3.822 15.780 -61.506 1.00 94.12 81 THR A CA 1
ATOM 608 C C . THR A 1 81 ? 3.965 14.307 -61.859 1.00 94.12 81 THR A C 1
ATOM 610 O O . THR A 1 81 ? 3.795 13.448 -60.995 1.00 94.12 81 THR A O 1
ATOM 613 N N . ASP A 1 82 ? 4.282 14.020 -63.116 1.00 93.75 82 ASP A N 1
ATOM 614 C CA . ASP A 1 82 ? 4.653 12.712 -63.670 1.00 93.75 82 ASP A CA 1
ATOM 615 C C . ASP A 1 82 ? 6.034 12.758 -64.356 1.00 93.75 82 ASP A C 1
ATOM 617 O O . ASP A 1 82 ? 6.377 11.902 -65.170 1.00 93.75 82 ASP A O 1
ATOM 621 N N . GLN A 1 83 ? 6.830 13.786 -64.037 1.00 91.12 83 GLN A N 1
ATOM 622 C CA . GLN A 1 83 ? 8.127 14.049 -64.664 1.00 91.12 83 GLN A CA 1
ATOM 623 C C . GLN A 1 83 ? 9.314 13.475 -63.877 1.00 91.12 83 GLN A C 1
ATOM 625 O O . GLN A 1 83 ? 10.467 13.733 -64.242 1.00 91.12 83 GLN A O 1
ATOM 630 N N . LEU A 1 84 ? 9.073 12.742 -62.785 1.00 92.62 84 LEU A N 1
ATOM 631 C CA . LEU A 1 84 ? 10.145 12.162 -61.974 1.00 92.62 84 LEU A CA 1
ATOM 632 C C . LEU A 1 84 ? 10.764 10.942 -62.681 1.00 92.62 84 LEU A C 1
ATOM 634 O O . LEU A 1 84 ? 10.060 10.236 -63.405 1.00 92.62 84 LEU A O 1
ATOM 638 N N . PRO A 1 85 ? 12.065 10.658 -62.473 1.00 92.38 85 PRO A N 1
ATOM 639 C CA . PRO A 1 85 ? 12.685 9.445 -63.006 1.00 92.38 85 PRO A CA 1
ATOM 640 C C . PRO A 1 85 ? 11.949 8.168 -62.564 1.00 92.38 85 PRO A C 1
ATOM 642 O O . PRO A 1 85 ? 11.513 8.056 -61.417 1.00 92.38 85 PRO A O 1
ATOM 645 N N . GLY A 1 86 ? 11.790 7.217 -63.490 1.00 88.69 86 GLY A N 1
ATOM 646 C CA . GLY A 1 86 ? 10.910 6.046 -63.363 1.00 88.69 86 GLY A CA 1
ATOM 647 C C . GLY A 1 86 ? 11.621 4.728 -63.026 1.00 88.69 86 GLY A C 1
ATOM 648 O O . GLY A 1 86 ? 11.004 3.654 -63.060 1.00 88.69 86 GLY A O 1
ATOM 649 N N . GLU A 1 87 ? 12.920 4.786 -62.763 1.00 92.12 87 GLU A N 1
ATOM 650 C CA . GLU A 1 87 ? 13.813 3.679 -62.457 1.00 92.12 87 GLU A CA 1
ATOM 651 C C . GLU A 1 87 ? 13.477 3.088 -61.083 1.00 92.12 87 GLU A C 1
ATOM 653 O O . GLU A 1 87 ? 13.273 3.800 -60.107 1.00 92.12 87 GLU A O 1
ATOM 658 N N . SER A 1 88 ? 13.391 1.758 -60.991 1.00 87.06 88 SER A N 1
ATOM 659 C CA . SER A 1 88 ? 12.958 1.082 -59.758 1.00 87.06 88 SER A CA 1
ATOM 660 C C . SER A 1 88 ? 14.080 0.832 -58.748 1.00 87.06 88 SER A C 1
ATOM 662 O O . SER A 1 88 ? 13.797 0.602 -57.571 1.00 87.06 88 SER A O 1
ATOM 664 N N . HIS A 1 89 ? 15.339 0.829 -59.193 1.00 87.62 89 HIS A N 1
ATOM 665 C CA . HIS A 1 89 ? 16.502 0.663 -58.319 1.00 87.62 89 HIS A CA 1
ATOM 666 C C . HIS A 1 89 ? 16.633 1.930 -57.464 1.00 87.62 89 HIS A C 1
ATOM 668 O O . HIS A 1 89 ? 16.713 3.014 -58.029 1.00 87.62 89 HIS A O 1
ATOM 674 N N . HIS A 1 90 ? 16.529 1.800 -56.135 1.00 90.31 90 HIS A N 1
ATOM 675 C CA . HIS A 1 90 ? 16.437 2.936 -55.194 1.00 90.31 90 HIS A CA 1
ATOM 676 C C . HIS A 1 90 ? 15.333 3.962 -55.544 1.00 90.31 90 HIS A C 1
ATOM 678 O O . HIS A 1 90 ? 15.390 5.129 -55.171 1.00 90.31 90 HIS A O 1
ATOM 684 N N . GLY A 1 91 ? 14.309 3.530 -56.290 1.00 85.06 91 GLY A N 1
ATOM 685 C CA . GLY A 1 91 ? 13.303 4.424 -56.870 1.00 85.06 91 GLY A CA 1
ATOM 686 C C . GLY A 1 91 ? 12.117 4.744 -55.964 1.00 85.06 91 GLY A C 1
ATOM 687 O O . GLY A 1 91 ? 11.259 5.549 -56.336 1.00 85.06 91 GLY A O 1
ATOM 688 N N . TRP A 1 92 ? 12.019 4.097 -54.803 1.00 86.69 92 TRP A N 1
ATOM 689 C CA . TRP A 1 92 ? 10.927 4.341 -53.867 1.00 86.69 92 TRP A CA 1
ATOM 690 C C . TRP A 1 92 ? 11.087 5.716 -53.208 1.00 86.69 92 TRP A C 1
ATOM 692 O O . TRP A 1 92 ? 12.191 6.236 -53.071 1.00 86.69 92 TRP A O 1
ATOM 702 N N . LYS A 1 93 ? 9.964 6.339 -52.853 1.00 91.75 93 LYS A N 1
ATOM 703 C CA . LYS A 1 93 ? 9.928 7.732 -52.398 1.00 91.75 93 LYS A CA 1
ATOM 704 C C . LYS A 1 93 ? 9.700 7.811 -50.894 1.00 91.75 93 LYS A C 1
ATOM 706 O O . LYS A 1 93 ? 8.975 6.987 -50.335 1.00 91.75 93 LYS A O 1
ATOM 711 N N . TYR A 1 94 ? 10.276 8.838 -50.280 1.00 94.50 94 TYR A N 1
ATOM 712 C CA . TYR A 1 94 ? 9.957 9.321 -48.938 1.00 94.50 94 TYR A CA 1
ATOM 713 C C . TYR A 1 94 ? 9.544 10.785 -49.060 1.00 94.50 94 TYR A C 1
ATOM 715 O O . TYR A 1 94 ? 10.167 11.525 -49.813 1.00 94.50 94 TYR A O 1
ATOM 723 N N . LEU A 1 95 ? 8.472 11.199 -48.395 1.00 96.06 95 LEU A N 1
ATOM 724 C CA . LEU A 1 95 ? 7.906 12.533 -48.570 1.00 96.06 95 LEU A CA 1
ATOM 725 C C . LEU A 1 95 ? 7.821 13.229 -47.221 1.00 96.06 95 LEU A C 1
ATOM 727 O O . LEU A 1 95 ? 7.217 12.690 -46.299 1.00 96.06 95 LEU A O 1
ATOM 731 N N . LYS A 1 96 ? 8.352 14.449 -47.128 1.00 95.69 96 LYS A N 1
ATOM 732 C CA . LYS A 1 96 ? 8.026 15.380 -46.043 1.00 95.69 96 LYS A CA 1
ATOM 733 C C . LYS A 1 96 ? 8.014 16.813 -46.554 1.00 95.69 96 LYS A C 1
ATOM 735 O O . LYS A 1 96 ? 8.734 17.162 -47.490 1.00 95.69 96 LYS A O 1
ATOM 740 N N . PHE A 1 97 ? 7.183 17.628 -45.921 1.00 96.06 97 PHE A N 1
ATOM 741 C CA . PHE A 1 97 ? 7.199 19.070 -46.110 1.00 96.06 97 PHE A CA 1
ATOM 742 C C . PHE A 1 97 ? 8.283 19.691 -45.235 1.00 96.06 97 PHE A C 1
ATOM 744 O O . PHE A 1 97 ? 8.418 19.317 -44.070 1.00 96.06 97 PHE A O 1
ATOM 751 N N . GLY A 1 98 ? 9.042 20.619 -45.812 1.00 93.81 98 GLY A N 1
ATOM 752 C CA . GLY A 1 98 ? 9.998 21.432 -45.068 1.00 93.81 98 GLY A CA 1
ATOM 753 C C . GLY A 1 98 ? 9.338 22.641 -44.393 1.00 93.81 98 GLY A C 1
ATOM 754 O O . GLY A 1 98 ? 8.192 22.978 -44.710 1.00 93.81 98 GLY A O 1
ATOM 755 N N . PRO A 1 99 ? 10.068 23.350 -43.513 1.00 92.31 99 PRO A N 1
ATOM 756 C CA . PRO A 1 99 ? 9.598 24.579 -42.860 1.00 92.31 99 PRO A CA 1
ATOM 757 C C . PRO A 1 99 ? 9.299 25.717 -43.856 1.00 92.31 99 PRO A C 1
ATOM 759 O O . PRO A 1 99 ? 8.617 26.685 -43.533 1.00 92.31 99 PRO A O 1
ATOM 762 N N . ASP A 1 100 ? 9.764 25.589 -45.099 1.00 92.94 100 ASP A N 1
ATOM 763 C CA . ASP A 1 100 ? 9.498 26.490 -46.219 1.00 92.94 100 ASP A CA 1
ATOM 764 C C . ASP A 1 100 ? 8.234 26.131 -47.030 1.00 92.94 100 ASP A C 1
ATOM 766 O O . ASP A 1 100 ? 7.991 26.727 -48.081 1.00 92.94 100 ASP A O 1
ATOM 770 N N . ASN A 1 101 ? 7.428 25.173 -46.556 1.00 94.31 101 ASN A N 1
ATOM 771 C CA . ASN A 1 101 ? 6.226 24.634 -47.209 1.00 94.31 101 ASN A CA 1
ATOM 772 C C . ASN A 1 101 ? 6.471 23.973 -48.581 1.00 94.31 101 ASN A C 1
ATOM 774 O O . ASN A 1 101 ? 5.520 23.712 -49.323 1.00 94.31 101 ASN A O 1
ATOM 778 N N . ALA A 1 102 ? 7.724 23.677 -48.938 1.00 96.12 102 ALA A N 1
ATOM 779 C CA . ALA A 1 102 ? 8.033 22.877 -50.118 1.00 96.12 102 ALA A CA 1
ATOM 780 C C . ALA A 1 102 ? 7.970 21.378 -49.791 1.00 96.12 102 ALA A C 1
ATOM 782 O O . ALA A 1 102 ? 8.270 20.962 -48.670 1.00 96.12 102 ALA A O 1
ATOM 783 N N . LEU A 1 103 ? 7.608 20.555 -50.780 1.00 97.31 103 LEU A N 1
ATOM 784 C CA . LEU A 1 103 ? 7.643 19.099 -50.648 1.00 97.31 103 LEU A CA 1
ATOM 785 C C . LEU A 1 103 ? 9.031 18.591 -51.036 1.00 97.31 103 LEU A C 1
ATOM 787 O O . LEU A 1 103 ? 9.474 18.816 -52.159 1.00 97.31 103 LEU A O 1
ATOM 791 N N . TYR A 1 104 ? 9.710 17.879 -50.145 1.00 97.19 104 TYR A N 1
ATOM 792 C CA . TYR A 1 104 ? 11.013 17.290 -50.444 1.00 97.19 104 TYR A CA 1
ATOM 793 C C . TYR A 1 104 ? 10.833 15.849 -50.918 1.00 97.19 104 TYR A C 1
ATOM 795 O O . TYR A 1 104 ? 10.077 15.078 -50.323 1.00 97.19 104 TYR A O 1
ATOM 803 N N . VAL A 1 105 ? 11.495 15.510 -52.025 1.00 96.44 105 VAL A N 1
ATOM 804 C CA . VAL A 1 105 ? 11.316 14.247 -52.749 1.00 96.44 105 VAL A CA 1
ATOM 805 C C . VAL A 1 105 ? 12.686 13.680 -53.127 1.00 96.44 105 VAL A C 1
ATOM 807 O O . VAL A 1 105 ? 13.398 14.299 -53.919 1.00 96.44 105 VAL A O 1
ATOM 810 N N . PRO A 1 106 ? 13.089 12.512 -52.608 1.00 95.44 106 PRO A N 1
ATOM 811 C CA . PRO A 1 106 ? 14.362 11.913 -52.951 1.00 95.44 106 PRO A CA 1
ATOM 812 C C . PRO A 1 106 ? 14.282 11.162 -54.276 1.00 95.44 106 PRO A C 1
ATOM 814 O O . PRO A 1 106 ? 13.252 10.588 -54.647 1.00 95.44 106 PRO A O 1
ATOM 817 N N . VAL A 1 107 ? 15.406 11.140 -54.980 1.00 95.31 107 VAL A N 1
ATOM 818 C CA . VAL A 1 107 ? 15.610 10.332 -56.178 1.00 95.31 107 VAL A CA 1
ATOM 819 C C . VAL A 1 107 ? 16.925 9.577 -55.994 1.00 95.31 107 VAL A C 1
ATOM 821 O O . VAL A 1 107 ? 18.007 10.099 -56.267 1.00 95.31 107 VAL A O 1
ATOM 824 N N . GLY A 1 108 ? 16.824 8.347 -55.482 1.00 94.38 108 GLY A N 1
ATOM 825 C CA . GLY A 1 108 ? 17.973 7.471 -55.254 1.00 94.38 108 GLY A CA 1
ATOM 826 C C . GLY A 1 108 ? 18.621 7.014 -56.559 1.00 94.38 108 GLY A C 1
ATOM 827 O O . GLY A 1 108 ? 17.988 7.032 -57.610 1.00 94.38 108 GLY A O 1
ATOM 828 N N . ALA A 1 109 ? 19.891 6.624 -56.506 1.00 95.44 109 ALA A N 1
ATOM 829 C CA . ALA A 1 109 ? 20.690 6.232 -57.661 1.00 95.44 109 ALA A CA 1
ATOM 830 C C . ALA A 1 109 ? 20.061 5.051 -58.431 1.00 95.44 109 ALA A C 1
ATOM 832 O O . ALA A 1 109 ? 19.648 4.069 -57.815 1.00 95.44 109 ALA A O 1
ATOM 833 N N . PRO A 1 110 ? 20.079 5.046 -59.777 1.00 94.69 110 PRO A N 1
ATOM 834 C CA . PRO A 1 110 ? 19.411 4.021 -60.587 1.00 94.69 110 PRO A CA 1
ATOM 835 C C . PRO A 1 110 ? 20.173 2.679 -60.617 1.00 94.69 110 PRO A C 1
ATOM 837 O O . PRO A 1 110 ? 19.904 1.810 -61.448 1.00 94.69 110 PRO A O 1
ATOM 840 N N . CYS A 1 111 ? 21.161 2.513 -59.743 1.00 93.12 111 CYS A N 1
ATOM 841 C CA . CYS A 1 111 ? 22.177 1.472 -59.752 1.00 93.12 111 CYS A CA 1
ATOM 842 C C . CYS A 1 111 ? 22.765 1.301 -58.340 1.00 93.12 111 CYS A C 1
ATOM 844 O O . CYS A 1 111 ? 22.522 2.118 -57.452 1.00 93.12 111 CYS A O 1
ATOM 846 N N . ASN A 1 112 ? 23.614 0.284 -58.157 1.00 92.19 112 ASN A N 1
ATOM 847 C CA . ASN A 1 112 ? 24.427 0.170 -56.945 1.00 92.19 112 ASN A CA 1
ATOM 848 C C . ASN A 1 112 ? 25.522 1.258 -56.895 1.00 92.19 112 ASN A C 1
ATOM 850 O O . ASN A 1 112 ? 25.621 1.998 -55.917 1.00 92.19 112 ASN A O 1
ATOM 854 N N . ILE A 1 113 ? 26.307 1.376 -57.971 1.00 94.31 113 ILE A N 1
ATOM 855 C CA . ILE A 1 113 ? 27.380 2.361 -58.151 1.00 94.31 113 ILE A CA 1
ATOM 856 C C . ILE A 1 113 ? 27.397 2.818 -59.619 1.00 94.31 113 ILE A C 1
ATOM 858 O O . ILE A 1 113 ? 27.459 1.976 -60.514 1.00 94.31 113 ILE A O 1
ATOM 862 N N . CYS A 1 114 ? 27.227 4.117 -59.889 1.00 93.62 114 CYS A N 1
ATOM 863 C CA . CYS A 1 114 ? 27.303 4.693 -61.239 1.00 93.62 114 CYS A CA 1
ATOM 864 C C . CYS A 1 114 ? 27.262 6.230 -61.218 1.00 93.62 114 CYS A C 1
ATOM 866 O O . CYS A 1 114 ? 26.825 6.845 -60.247 1.00 93.62 114 CYS A O 1
ATOM 868 N N . LEU A 1 115 ? 27.641 6.843 -62.346 1.00 91.56 115 LEU A N 1
ATOM 869 C CA . LEU A 1 115 ? 27.331 8.236 -62.673 1.00 91.56 115 LEU A CA 1
ATOM 870 C C . LEU A 1 115 ? 26.147 8.282 -63.644 1.00 91.56 115 LEU A C 1
ATOM 872 O O . LEU A 1 115 ? 26.193 7.685 -64.721 1.00 91.56 115 LEU A O 1
ATOM 876 N N . SER A 1 116 ? 25.089 8.998 -63.269 1.00 90.69 116 SER A N 1
ATOM 877 C CA . SER A 1 116 ? 23.910 9.188 -64.115 1.00 90.69 116 SER A CA 1
ATOM 878 C C . SER A 1 116 ? 24.046 10.443 -64.990 1.00 90.69 116 SER A C 1
ATOM 880 O O . SER A 1 116 ? 24.471 11.484 -64.487 1.00 90.69 116 SER A O 1
ATOM 882 N N . PRO A 1 117 ? 23.631 10.398 -66.272 1.00 88.81 117 PRO A N 1
ATOM 883 C CA . PRO A 1 117 ? 23.526 11.596 -67.102 1.00 88.81 117 PRO A CA 1
ATOM 884 C C . PRO A 1 117 ? 22.344 12.500 -66.709 1.00 88.81 117 PRO A C 1
ATOM 886 O O . PRO A 1 117 ? 22.369 13.688 -67.022 1.00 88.81 117 PRO A O 1
ATOM 889 N N . ASP A 1 118 ? 21.312 11.963 -66.046 1.00 93.44 118 ASP A N 1
ATOM 890 C CA . ASP A 1 118 ? 20.252 12.771 -65.436 1.00 93.44 118 ASP A CA 1
ATOM 891 C C . ASP A 1 118 ? 20.712 13.210 -64.033 1.00 93.44 118 ASP A C 1
ATOM 893 O O . ASP A 1 118 ? 20.881 12.347 -63.160 1.00 93.44 118 ASP A O 1
ATOM 897 N N . PRO A 1 119 ? 20.924 14.523 -63.806 1.00 90.62 119 PRO A N 1
ATOM 898 C CA . PRO A 1 119 ? 21.490 15.052 -62.567 1.00 90.62 119 PRO A CA 1
ATOM 899 C C . PRO A 1 119 ? 20.545 14.942 -61.366 1.00 90.62 119 PRO A C 1
ATOM 901 O O . PRO A 1 119 ? 20.959 15.232 -60.248 1.00 90.62 119 PRO A O 1
ATOM 904 N N . ARG A 1 120 ? 19.279 14.554 -61.576 1.00 93.69 120 ARG A N 1
ATOM 905 C CA . ARG A 1 120 ? 18.313 14.348 -60.490 1.00 93.69 120 ARG A CA 1
ATOM 906 C C . ARG A 1 120 ? 18.577 13.062 -59.716 1.00 93.69 120 ARG A C 1
ATOM 908 O O . ARG A 1 120 ? 18.084 12.935 -58.606 1.00 93.69 120 ARG A O 1
ATOM 915 N N . PHE A 1 121 ? 19.325 12.110 -60.261 1.00 96.06 121 PHE A N 1
ATOM 916 C CA . PHE A 1 121 ? 19.685 10.899 -59.528 1.00 96.06 121 PHE A CA 1
ATOM 917 C C . PHE A 1 121 ? 20.705 11.154 -58.421 1.00 96.06 121 PHE A C 1
ATOM 919 O O . PHE A 1 121 ? 21.521 12.067 -58.518 1.00 96.06 121 PHE A O 1
ATOM 926 N N . ALA A 1 122 ? 20.665 10.300 -57.397 1.00 95.69 122 ALA A N 1
ATOM 927 C CA . ALA A 1 122 ? 21.472 10.421 -56.187 1.00 95.69 122 ALA A CA 1
ATOM 928 C C . ALA A 1 122 ? 21.339 11.808 -55.527 1.00 95.69 122 ALA A C 1
ATOM 930 O O . ALA A 1 122 ? 22.328 12.445 -55.144 1.00 95.69 122 ALA A O 1
ATOM 931 N N . SER A 1 123 ? 20.105 12.318 -55.475 1.00 95.88 123 SER A N 1
ATOM 932 C CA . SER A 1 123 ? 19.821 13.673 -55.011 1.00 95.88 123 SER A CA 1
ATOM 933 C C . SER A 1 123 ? 18.525 13.761 -54.207 1.00 95.88 123 SER A C 1
ATOM 935 O O . SER A 1 123 ? 17.622 12.927 -54.327 1.00 95.88 123 SER A O 1
ATOM 937 N N . LEU A 1 124 ? 18.429 14.810 -53.392 1.00 96.88 124 LEU A N 1
ATOM 938 C CA . LEU A 1 124 ? 17.191 15.226 -52.747 1.00 96.88 124 LEU A CA 1
ATOM 939 C C . LEU A 1 124 ? 16.629 16.436 -53.493 1.00 96.88 124 LEU A C 1
ATOM 941 O O . LEU A 1 124 ? 17.301 17.461 -53.604 1.00 96.88 124 LEU A O 1
ATOM 945 N N . LEU A 1 125 ? 15.399 16.335 -53.991 1.00 96.38 125 LEU A N 1
ATOM 946 C CA . LEU A 1 125 ? 14.719 17.420 -54.691 1.00 96.38 125 LEU A CA 1
ATOM 947 C C . LEU A 1 125 ? 13.852 18.225 -53.724 1.00 96.38 125 LEU A C 1
ATOM 949 O O . LEU A 1 125 ? 13.178 17.663 -52.866 1.00 96.38 125 LEU A O 1
ATOM 953 N N . LYS A 1 126 ? 13.809 19.537 -53.929 1.00 96.75 126 LYS A N 1
ATOM 954 C CA . LYS A 1 126 ? 12.805 20.448 -53.382 1.00 96.75 126 LYS A CA 1
ATOM 955 C C . LYS A 1 126 ? 11.752 20.697 -54.458 1.00 96.75 126 LYS A C 1
ATOM 957 O O . LYS A 1 126 ? 12.093 21.184 -55.535 1.00 96.75 126 LYS A O 1
ATOM 962 N N . MET A 1 127 ? 10.496 20.369 -54.179 1.00 96.75 127 MET A N 1
ATOM 963 C CA . MET A 1 127 ? 9.375 20.457 -55.114 1.00 96.75 127 MET A CA 1
ATOM 964 C C . MET A 1 127 ? 8.347 21.494 -54.660 1.00 96.75 127 MET A C 1
ATOM 966 O O . MET A 1 127 ? 7.948 21.532 -53.495 1.00 96.75 127 MET A O 1
ATOM 970 N N . ASN A 1 128 ? 7.858 22.301 -55.597 1.00 95.19 128 ASN A N 1
ATOM 971 C CA . ASN A 1 128 ? 6.697 23.149 -55.376 1.00 95.19 128 ASN A CA 1
ATOM 972 C C . ASN A 1 128 ? 5.408 22.297 -55.455 1.00 95.19 128 ASN A C 1
ATOM 974 O O . ASN A 1 128 ? 5.091 21.763 -56.522 1.00 95.19 128 ASN A O 1
ATOM 978 N N . PRO A 1 129 ? 4.633 22.167 -54.361 1.00 94.19 129 PRO A N 1
ATOM 979 C CA . PRO A 1 129 ? 3.459 21.293 -54.317 1.00 94.19 129 PRO A CA 1
ATOM 980 C C . PRO A 1 129 ? 2.292 21.774 -55.196 1.00 94.19 129 PRO A C 1
ATOM 982 O O . PRO A 1 129 ? 1.383 20.994 -55.468 1.00 94.19 129 PRO A O 1
ATOM 985 N N . ALA A 1 130 ? 2.289 23.037 -55.640 1.00 90.56 130 ALA A N 1
ATOM 986 C CA . ALA A 1 130 ? 1.209 23.597 -56.451 1.00 90.56 130 ALA A CA 1
ATOM 987 C C . ALA A 1 130 ? 1.327 23.250 -57.943 1.00 90.56 130 ALA A C 1
ATOM 989 O O . ALA A 1 130 ? 0.310 23.130 -58.623 1.00 90.56 130 ALA A O 1
ATOM 990 N N . ASN A 1 131 ? 2.553 23.124 -58.460 1.00 90.81 131 ASN A N 1
ATOM 991 C CA . ASN A 1 131 ? 2.811 22.941 -59.893 1.00 90.81 131 ASN A CA 1
ATOM 992 C C . ASN A 1 131 ? 3.778 21.787 -60.220 1.00 90.81 131 ASN A C 1
ATOM 994 O O . ASN A 1 131 ? 3.991 21.511 -61.397 1.00 90.81 131 ASN A O 1
ATOM 998 N N . GLY A 1 132 ? 4.367 21.133 -59.213 1.00 92.62 132 GLY A N 1
ATOM 999 C CA . GLY A 1 132 ? 5.262 19.992 -59.397 1.00 92.62 132 GLY A CA 1
ATOM 1000 C C . GLY A 1 132 ? 6.679 20.335 -59.868 1.00 92.62 132 GLY A C 1
ATOM 1001 O O . GLY A 1 132 ? 7.441 19.422 -60.182 1.00 92.62 132 GLY A O 1
ATOM 1002 N N . GLU A 1 133 ? 7.051 21.617 -59.926 1.00 94.06 133 GLU A N 1
ATOM 1003 C CA . GLU A 1 133 ? 8.391 22.057 -60.326 1.00 94.06 133 GLU A CA 1
ATOM 1004 C C . GLU A 1 133 ? 9.433 21.679 -59.264 1.00 94.06 133 GLU A C 1
ATOM 1006 O O . GLU A 1 133 ? 9.218 21.907 -58.073 1.00 94.06 133 GLU A O 1
ATOM 1011 N N . THR A 1 134 ? 10.567 21.111 -59.688 1.00 94.62 134 THR A N 1
ATOM 1012 C CA . THR A 1 134 ? 11.620 20.610 -58.791 1.00 94.62 134 THR A CA 1
ATOM 1013 C C . THR A 1 134 ? 12.956 21.314 -59.001 1.00 94.62 134 THR A C 1
ATOM 1015 O O . THR A 1 134 ? 13.411 21.454 -60.135 1.00 94.62 134 THR A O 1
ATOM 1018 N N . THR A 1 135 ? 13.652 21.622 -57.910 1.00 95.44 135 THR A N 1
ATOM 1019 C CA . THR A 1 135 ? 15.073 22.010 -57.890 1.00 95.44 135 THR A CA 1
ATOM 1020 C C . THR A 1 135 ? 15.869 21.027 -57.042 1.00 95.44 135 THR A C 1
ATOM 1022 O O . THR A 1 135 ? 15.344 20.521 -56.053 1.00 95.44 135 THR A O 1
ATOM 1025 N N . ILE A 1 136 ? 17.135 20.772 -57.375 1.00 95.69 136 ILE A N 1
ATOM 1026 C CA . ILE A 1 136 ? 17.980 19.903 -56.547 1.00 95.69 136 ILE A CA 1
ATOM 1027 C C . ILE A 1 136 ? 18.402 20.659 -55.283 1.00 95.69 136 ILE A C 1
ATOM 1029 O O . ILE A 1 136 ? 18.912 21.775 -55.364 1.00 95.69 136 ILE A O 1
ATOM 1033 N N . TYR A 1 137 ? 18.163 20.052 -54.123 1.00 96.00 137 TYR A N 1
ATOM 1034 C CA . TYR A 1 137 ? 18.528 20.592 -52.818 1.00 96.00 137 TYR A CA 1
ATOM 1035 C C . TYR A 1 137 ? 19.877 20.056 -52.337 1.00 96.00 137 TYR A C 1
ATOM 1037 O O . TYR A 1 137 ? 20.702 20.835 -51.879 1.00 96.00 137 TYR A O 1
ATOM 1045 N N . ALA A 1 138 ? 20.133 18.754 -52.469 1.00 95.94 138 ALA A N 1
ATOM 1046 C CA . ALA A 1 138 ? 21.405 18.136 -52.091 1.00 95.94 138 ALA A CA 1
ATOM 1047 C C . ALA A 1 138 ? 21.780 17.014 -53.065 1.00 95.94 138 ALA A C 1
ATOM 1049 O O . ALA A 1 138 ? 20.898 16.374 -53.638 1.00 95.94 138 ALA A O 1
ATOM 1050 N N . HIS A 1 139 ? 23.080 16.787 -53.236 1.00 95.50 139 HIS A N 1
ATOM 1051 C CA . HIS A 1 139 ? 23.662 15.809 -54.156 1.00 95.50 139 HIS A CA 1
ATOM 1052 C C . HIS A 1 139 ? 24.457 14.732 -53.416 1.00 95.50 139 HIS A C 1
ATOM 1054 O O . HIS A 1 139 ? 24.797 14.877 -52.242 1.00 95.50 139 HIS A O 1
ATOM 1060 N N . GLY A 1 140 ? 24.819 13.678 -54.143 1.00 94.88 140 GLY A N 1
ATOM 1061 C CA . GLY A 1 140 ? 25.698 12.629 -53.644 1.00 94.88 140 GLY A CA 1
ATOM 1062 C C . GLY A 1 140 ? 25.075 11.802 -52.535 1.00 94.88 140 GLY A C 1
ATOM 1063 O O . GLY A 1 140 ? 25.806 11.350 -51.671 1.00 94.88 140 GLY A O 1
ATOM 1064 N N . ILE A 1 141 ? 23.753 11.645 -52.564 1.00 95.69 141 ILE A N 1
ATOM 1065 C CA . ILE A 1 141 ? 23.000 10.812 -51.629 1.00 95.69 141 ILE A CA 1
ATOM 1066 C C . ILE A 1 141 ? 22.608 9.555 -52.396 1.00 95.69 141 ILE A C 1
ATOM 1068 O O . ILE A 1 141 ? 21.764 9.640 -53.291 1.00 95.69 141 ILE A O 1
ATOM 1072 N N . ARG A 1 142 ? 23.221 8.404 -52.113 1.00 94.88 142 ARG A N 1
ATOM 1073 C CA . ARG A 1 142 ? 23.000 7.182 -52.906 1.00 94.88 142 ARG A CA 1
ATOM 1074 C C . ARG A 1 142 ? 21.536 6.761 -52.878 1.00 94.88 142 ARG A C 1
ATOM 1076 O O . ARG A 1 142 ? 20.936 6.542 -53.930 1.00 94.88 142 ARG A O 1
ATOM 1083 N N . ASN A 1 143 ? 20.971 6.614 -51.688 1.00 93.88 143 ASN A N 1
ATOM 1084 C CA . ASN A 1 143 ? 19.599 6.188 -51.486 1.00 93.88 143 ASN A CA 1
ATOM 1085 C C . ASN A 1 143 ? 19.112 6.645 -50.112 1.00 93.88 143 ASN A C 1
ATOM 1087 O O . ASN A 1 143 ? 19.396 6.001 -49.105 1.00 93.88 143 ASN A O 1
ATOM 1091 N N . THR A 1 144 ? 18.325 7.721 -50.089 1.00 93.44 144 THR A N 1
ATOM 1092 C CA . THR A 1 144 ? 17.661 8.181 -48.869 1.00 93.44 144 THR A CA 1
ATOM 1093 C C . THR A 1 144 ? 16.188 7.809 -48.857 1.00 93.44 144 THR A C 1
ATOM 1095 O O . THR A 1 144 ? 15.447 8.011 -49.824 1.00 93.44 144 THR A O 1
ATOM 1098 N N . VAL A 1 145 ? 15.764 7.274 -47.717 1.00 88.75 145 VAL A N 1
ATOM 1099 C CA . VAL A 1 145 ? 14.399 6.796 -47.457 1.00 88.75 145 VAL A CA 1
ATOM 1100 C C . VAL A 1 145 ? 13.888 7.360 -46.132 1.00 88.75 145 VAL A C 1
ATOM 1102 O O . VAL A 1 145 ? 12.898 6.901 -45.576 1.00 88.75 145 VAL A O 1
ATOM 1105 N N . GLY A 1 146 ? 14.569 8.381 -45.624 1.00 93.69 146 GLY A N 1
ATOM 1106 C CA . GLY A 1 146 ? 14.215 9.053 -44.395 1.00 93.69 146 GLY A CA 1
ATOM 1107 C C . GLY A 1 146 ? 15.018 10.323 -44.240 1.00 93.69 146 GLY A C 1
ATOM 1108 O O . GLY A 1 146 ? 16.248 10.310 -44.281 1.00 93.69 146 GLY A O 1
ATOM 1109 N N . PHE A 1 147 ? 14.305 11.417 -44.033 1.00 96.62 147 PHE A N 1
ATOM 1110 C CA . PHE A 1 147 ? 14.878 12.693 -43.647 1.00 96.62 147 PHE A CA 1
ATOM 1111 C C . PHE A 1 147 ? 13.912 13.436 -42.726 1.00 96.62 147 PHE A C 1
ATOM 1113 O O . PHE A 1 147 ? 12.699 13.195 -42.740 1.00 96.62 147 PHE A O 1
ATOM 1120 N N . ALA A 1 148 ? 14.447 14.323 -41.897 1.00 96.12 148 ALA A N 1
ATOM 1121 C CA . ALA A 1 148 ? 13.675 15.148 -40.978 1.00 96.12 148 ALA A CA 1
ATOM 1122 C C . ALA A 1 148 ? 14.419 16.450 -40.669 1.00 96.12 148 ALA A C 1
ATOM 1124 O O . ALA A 1 148 ? 15.647 16.483 -40.670 1.00 96.12 148 ALA A O 1
ATOM 1125 N N . TRP A 1 149 ? 13.667 17.507 -40.378 1.00 95.56 149 TRP A N 1
ATOM 1126 C CA . TRP A 1 149 ? 14.228 18.768 -39.905 1.00 95.56 149 TRP A CA 1
ATOM 1127 C C . TRP A 1 149 ? 14.413 18.714 -38.397 1.00 95.56 149 TRP A C 1
ATOM 1129 O O . TRP A 1 149 ? 13.510 18.282 -37.675 1.00 95.56 149 TRP A O 1
ATOM 1139 N N . HIS A 1 150 ? 15.581 19.144 -37.936 1.00 93.19 150 HIS A N 1
ATOM 1140 C CA . HIS A 1 150 ? 15.845 19.313 -36.520 1.00 93.19 150 HIS A CA 1
ATOM 1141 C C . HIS A 1 150 ? 14.937 20.428 -35.966 1.00 93.19 150 HIS A C 1
ATOM 1143 O O . HIS A 1 150 ? 14.870 21.507 -36.556 1.00 93.19 150 HIS A O 1
ATOM 1149 N N . PRO A 1 151 ? 14.234 20.197 -34.844 1.00 91.31 151 PRO A N 1
ATOM 1150 C CA . PRO A 1 151 ? 13.130 21.054 -34.403 1.00 91.31 151 PRO A CA 1
ATOM 1151 C C . PRO A 1 151 ? 13.547 22.447 -33.908 1.00 91.31 151 PRO A C 1
ATOM 1153 O O . PRO A 1 151 ? 12.681 23.298 -33.728 1.00 91.31 151 PRO A O 1
ATOM 1156 N N . GLU A 1 152 ? 14.836 22.682 -33.641 1.00 89.94 152 GLU A N 1
ATOM 1157 C CA . GLU A 1 152 ? 15.316 23.963 -33.091 1.00 89.94 152 GLU A CA 1
ATOM 1158 C C . GLU A 1 152 ? 16.101 24.827 -34.084 1.00 89.94 152 GLU A C 1
ATOM 1160 O O . GLU A 1 152 ? 16.121 26.046 -33.929 1.00 89.94 152 GLU A O 1
ATOM 1165 N N . ASP A 1 153 ? 16.776 24.223 -35.065 1.00 90.31 153 ASP A N 1
ATOM 1166 C CA . ASP A 1 153 ? 17.694 24.937 -35.968 1.00 90.31 153 ASP A CA 1
ATOM 1167 C C . ASP A 1 153 ? 17.381 24.732 -37.456 1.00 90.31 153 ASP A C 1
ATOM 1169 O O . ASP A 1 153 ? 18.110 25.240 -38.307 1.00 90.31 153 ASP A O 1
ATOM 1173 N N . ASP A 1 154 ? 16.302 24.002 -37.764 1.00 90.56 154 ASP A N 1
ATOM 1174 C CA . ASP A 1 154 ? 15.838 23.683 -39.115 1.00 90.56 154 ASP A CA 1
ATOM 1175 C C . ASP A 1 154 ? 16.895 23.003 -40.008 1.00 90.56 154 ASP A C 1
ATOM 1177 O O . ASP A 1 154 ? 16.747 22.952 -41.234 1.00 90.56 154 ASP A O 1
ATOM 1181 N N . SER A 1 155 ? 17.960 22.437 -39.429 1.00 92.69 155 SER A N 1
ATOM 1182 C CA . SER A 1 155 ? 18.922 21.637 -40.188 1.00 92.69 155 SER A CA 1
ATOM 1183 C C . SER A 1 155 ? 18.260 20.352 -40.695 1.00 92.69 155 SER A C 1
ATOM 1185 O O . SER A 1 155 ? 17.501 19.698 -39.976 1.00 92.69 155 SER A O 1
ATOM 1187 N N . LEU A 1 156 ? 18.521 19.974 -41.950 1.00 96.19 156 LEU A N 1
ATOM 1188 C CA . LEU A 1 156 ? 17.906 18.801 -42.569 1.00 96.19 156 LEU A CA 1
ATOM 1189 C C . LEU A 1 156 ? 18.800 17.576 -42.391 1.00 96.19 156 LEU A C 1
ATOM 1191 O O . LEU A 1 156 ? 19.888 17.510 -42.957 1.00 96.19 156 LEU A O 1
ATOM 1195 N N . TRP A 1 157 ? 18.324 16.596 -41.633 1.00 96.75 157 TRP A N 1
ATOM 1196 C CA . TRP A 1 157 ? 19.023 15.342 -41.384 1.00 96.75 157 TRP A CA 1
ATOM 1197 C C . TRP A 1 157 ? 18.529 14.283 -42.359 1.00 96.75 157 TRP A C 1
ATOM 1199 O O . TRP A 1 157 ? 17.326 14.178 -42.597 1.00 96.75 157 TRP A O 1
ATOM 1209 N N . ILE A 1 158 ? 19.448 13.524 -42.946 1.00 97.31 158 ILE A N 1
ATOM 1210 C CA . ILE A 1 158 ? 19.196 12.645 -44.087 1.00 97.31 158 ILE A CA 1
ATOM 1211 C C . ILE A 1 158 ? 19.871 11.301 -43.814 1.00 97.31 158 ILE A C 1
ATOM 1213 O O . ILE A 1 158 ? 21.083 11.248 -43.633 1.00 97.31 158 ILE A O 1
ATOM 1217 N N . SER A 1 159 ? 19.097 10.217 -43.795 1.00 96.25 159 SER A N 1
ATOM 1218 C CA . SER A 1 159 ? 19.653 8.858 -43.864 1.00 96.25 159 SER A CA 1
ATOM 1219 C C . SER A 1 159 ? 20.162 8.587 -45.277 1.00 96.25 159 SER A C 1
ATOM 1221 O O . SER A 1 159 ? 19.473 8.934 -46.238 1.00 96.25 159 SER A O 1
ATOM 1223 N N . ASP A 1 160 ? 21.327 7.971 -45.432 1.00 95.81 160 ASP A N 1
ATOM 1224 C CA . ASP A 1 160 ? 21.814 7.528 -46.738 1.00 95.81 160 ASP A CA 1
ATOM 1225 C C . ASP A 1 160 ? 22.337 6.097 -46.678 1.00 95.81 160 ASP A C 1
ATOM 1227 O O . ASP A 1 160 ? 23.113 5.746 -45.783 1.00 95.81 160 ASP A O 1
ATOM 1231 N N . ASN A 1 161 ? 21.891 5.269 -47.629 1.00 94.88 161 ASN A N 1
ATOM 1232 C CA . ASN A 1 161 ? 22.332 3.890 -47.696 1.00 94.88 161 ASN A CA 1
ATOM 1233 C C . ASN A 1 161 ? 23.631 3.729 -48.489 1.00 94.88 161 ASN A C 1
ATOM 1235 O O . ASN A 1 161 ? 23.634 3.933 -49.706 1.00 94.88 161 ASN A O 1
ATOM 1239 N N . GLY A 1 162 ? 24.686 3.247 -47.837 1.00 92.06 162 GLY A N 1
ATOM 1240 C CA . GLY A 1 162 ? 25.990 2.952 -48.420 1.00 92.06 162 GLY A CA 1
ATOM 1241 C C . GLY A 1 162 ? 25.926 1.913 -49.544 1.00 92.06 162 GLY A C 1
ATOM 1242 O O . GLY A 1 162 ? 24.972 1.140 -49.667 1.00 92.06 162 GLY A O 1
ATOM 1243 N N . ARG A 1 163 ? 26.934 1.904 -50.429 1.00 92.00 163 ARG A N 1
ATOM 1244 C CA . ARG A 1 163 ? 26.948 0.972 -51.572 1.00 92.00 163 ARG A CA 1
ATOM 1245 C C . ARG A 1 163 ? 27.038 -0.490 -51.146 1.00 92.00 163 ARG A C 1
ATOM 1247 O O . ARG A 1 163 ? 27.768 -0.861 -50.233 1.00 92.00 163 ARG A O 1
ATOM 1254 N N . ASP A 1 164 ? 26.383 -1.344 -51.918 1.00 91.94 164 ASP A N 1
ATOM 1255 C CA . ASP A 1 164 ? 26.458 -2.784 -51.734 1.00 91.94 164 ASP A CA 1
ATOM 1256 C C . ASP A 1 164 ? 27.793 -3.343 -52.261 1.00 91.94 164 ASP A C 1
ATOM 1258 O O . ASP A 1 164 ? 28.438 -2.768 -53.152 1.00 91.94 164 ASP A O 1
ATOM 1262 N N . MET A 1 165 ? 28.146 -4.538 -51.780 1.00 90.88 165 MET A N 1
ATOM 1263 C CA . MET A 1 165 ? 29.239 -5.372 -52.305 1.00 90.88 165 MET A CA 1
ATOM 1264 C C . MET A 1 165 ? 30.653 -4.781 -52.130 1.00 90.88 165 MET A C 1
ATOM 1266 O O . MET A 1 165 ? 31.501 -4.959 -53.005 1.00 90.88 165 MET A O 1
ATOM 1270 N N . MET A 1 166 ? 30.922 -4.092 -51.012 1.00 92.44 166 MET A N 1
ATOM 1271 C CA . MET A 1 166 ? 32.268 -3.601 -50.644 1.00 92.44 166 MET A CA 1
ATOM 1272 C C . MET A 1 166 ? 32.873 -4.287 -49.401 1.00 92.44 166 MET A C 1
ATOM 1274 O O . MET A 1 166 ? 33.958 -3.920 -48.957 1.00 92.44 166 MET A O 1
ATOM 1278 N N . GLY A 1 167 ? 32.204 -5.323 -48.888 1.00 91.75 167 GLY A N 1
ATOM 1279 C CA . GLY A 1 167 ? 32.567 -6.063 -47.677 1.00 91.75 167 GLY A CA 1
ATOM 1280 C C . GLY A 1 167 ? 31.409 -6.091 -46.684 1.00 91.75 167 GLY A C 1
ATOM 1281 O O . GLY A 1 167 ? 30.398 -5.435 -46.913 1.00 91.75 167 GLY A O 1
ATOM 1282 N N . ASP A 1 168 ? 31.545 -6.845 -45.591 1.00 92.06 168 ASP A N 1
ATOM 1283 C CA . ASP A 1 168 ? 30.508 -6.879 -44.555 1.00 92.06 168 ASP A CA 1
ATOM 1284 C C . ASP A 1 168 ? 30.460 -5.539 -43.805 1.00 92.06 168 ASP A C 1
ATOM 1286 O O . ASP A 1 168 ? 29.393 -4.967 -43.658 1.00 92.06 168 ASP A O 1
ATOM 1290 N N . ASP A 1 169 ? 31.590 -4.967 -43.392 1.00 92.25 169 ASP A N 1
ATOM 1291 C CA . ASP A 1 169 ? 31.591 -3.800 -42.491 1.00 92.25 169 ASP A CA 1
ATOM 1292 C C . ASP A 1 169 ? 31.889 -2.455 -43.173 1.00 92.25 169 ASP A C 1
ATOM 1294 O O . ASP A 1 169 ? 32.084 -1.450 -42.493 1.00 92.25 169 ASP A O 1
ATOM 1298 N N . VAL A 1 170 ? 31.930 -2.423 -44.510 1.00 92.25 170 VAL A N 1
ATOM 1299 C CA . VAL A 1 170 ? 32.273 -1.231 -45.302 1.00 92.25 170 VAL A CA 1
ATOM 1300 C C . VAL A 1 170 ? 31.454 -1.201 -46.610 1.00 92.25 170 VAL A C 1
ATOM 1302 O O . VAL A 1 170 ? 31.267 -2.258 -47.220 1.00 92.25 170 VAL A O 1
ATOM 1305 N N . PRO A 1 171 ? 31.018 -0.019 -47.092 1.00 93.88 171 PRO A N 1
ATOM 1306 C CA . PRO A 1 171 ? 31.045 1.268 -46.392 1.00 93.88 171 PRO A CA 1
ATOM 1307 C C . PRO A 1 171 ? 29.954 1.354 -45.312 1.00 93.88 171 PRO A C 1
ATOM 1309 O O . PRO A 1 171 ? 28.989 0.589 -45.365 1.00 93.88 171 PRO A O 1
ATOM 1312 N N . PRO A 1 172 ? 30.100 2.257 -44.326 1.00 95.19 172 PRO A N 1
ATOM 1313 C CA . PRO A 1 172 ? 29.030 2.523 -43.373 1.00 95.19 172 PRO A CA 1
ATOM 1314 C C . PRO A 1 172 ? 27.781 3.070 -44.078 1.00 95.19 172 PRO A C 1
ATOM 1316 O O . PRO A 1 172 ? 27.854 3.609 -45.183 1.00 95.19 172 PRO A O 1
ATOM 1319 N N . GLU A 1 173 ? 26.637 2.935 -43.413 1.00 95.62 173 GLU A N 1
ATOM 1320 C CA . GLU A 1 173 ? 25.469 3.767 -43.717 1.00 95.62 173 GLU A CA 1
ATOM 1321 C C . GLU A 1 173 ? 25.713 5.159 -43.109 1.00 95.62 173 GLU A C 1
ATOM 1323 O O . GLU A 1 173 ? 26.464 5.281 -42.139 1.00 95.62 173 GLU A O 1
ATOM 1328 N N . GLU A 1 174 ? 25.077 6.211 -43.614 1.00 96.06 174 GLU A N 1
ATOM 1329 C CA . GLU A 1 174 ? 25.370 7.580 -43.173 1.00 96.06 174 GLU A CA 1
ATOM 1330 C C . GLU A 1 174 ? 24.137 8.294 -42.621 1.00 96.06 174 GLU A C 1
ATOM 1332 O O . GLU A 1 174 ? 23.016 8.148 -43.117 1.00 96.06 174 GLU A O 1
ATOM 1337 N N . LEU A 1 175 ? 24.364 9.129 -41.608 1.00 96.69 175 LEU A N 1
ATOM 1338 C CA . LEU A 1 175 ? 23.450 10.193 -41.218 1.00 96.69 175 LEU A CA 1
ATOM 1339 C C . LEU A 1 175 ? 24.084 11.533 -41.583 1.00 96.69 175 LEU A C 1
ATOM 1341 O O . LEU A 1 175 ? 25.035 11.990 -40.949 1.00 96.69 175 LEU A O 1
ATOM 1345 N N . ASN A 1 176 ? 23.543 12.156 -42.620 1.00 96.56 176 ASN A N 1
ATOM 1346 C CA . ASN A 1 176 ? 24.028 13.393 -43.211 1.00 96.56 176 ASN A CA 1
ATOM 1347 C C . ASN A 1 176 ? 23.237 14.599 -42.688 1.00 96.56 176 ASN A C 1
ATOM 1349 O O . ASN A 1 176 ? 22.036 14.493 -42.446 1.00 96.56 176 ASN A O 1
ATOM 1353 N N . ILE A 1 177 ? 23.889 15.757 -42.531 1.00 95.31 177 ILE A N 1
ATOM 1354 C CA . ILE A 1 177 ? 23.232 17.020 -42.148 1.00 95.31 177 ILE A CA 1
ATOM 1355 C C . ILE A 1 177 ? 23.438 18.050 -43.260 1.00 95.31 177 ILE A C 1
ATOM 1357 O O . ILE A 1 177 ? 24.554 18.509 -43.510 1.00 95.31 177 ILE A O 1
ATOM 1361 N N . ALA A 1 178 ? 22.342 18.442 -43.907 1.00 93.81 178 ALA A N 1
ATOM 1362 C CA . ALA A 1 178 ? 22.299 19.550 -44.846 1.00 93.81 178 ALA A CA 1
ATOM 1363 C C . ALA A 1 178 ? 21.877 20.836 -44.119 1.00 93.81 178 ALA A C 1
ATOM 1365 O O . ALA A 1 178 ? 20.731 20.989 -43.695 1.00 93.81 178 ALA A O 1
ATOM 1366 N N . THR A 1 179 ? 22.809 21.778 -43.992 1.00 86.75 179 THR A N 1
ATOM 1367 C CA . THR A 1 179 ? 22.588 23.118 -43.427 1.00 86.75 179 THR A CA 1
ATOM 1368 C C . THR A 1 179 ? 22.148 24.135 -44.486 1.00 86.75 179 THR A C 1
ATOM 1370 O O . THR A 1 179 ? 21.756 25.249 -44.146 1.00 86.75 179 THR A O 1
ATOM 1373 N N . GLY A 1 180 ? 22.178 23.762 -45.770 1.00 85.50 180 GLY A N 1
ATOM 1374 C CA . GLY A 1 180 ? 21.656 24.565 -46.872 1.00 85.50 180 GLY A CA 1
ATOM 1375 C C . GLY A 1 180 ? 21.678 23.831 -48.220 1.00 85.50 180 GLY A C 1
ATOM 1376 O O . GLY A 1 180 ? 22.164 22.702 -48.310 1.00 85.50 180 GLY A O 1
ATOM 1377 N N . PRO A 1 181 ? 21.150 24.457 -49.289 1.00 89.69 181 PRO A N 1
ATOM 1378 C CA . PRO A 1 181 ? 21.113 23.848 -50.613 1.00 89.69 181 PRO A CA 1
ATOM 1379 C C . PRO A 1 181 ? 22.511 23.738 -51.248 1.00 89.69 181 PRO A C 1
ATOM 1381 O O . PRO A 1 181 ? 23.365 24.604 -51.065 1.00 89.69 181 PRO A O 1
ATOM 1384 N N . GLY A 1 182 ? 22.715 22.707 -52.068 1.00 87.75 182 GLY A N 1
ATOM 1385 C CA . GLY A 1 182 ? 23.896 22.501 -52.912 1.00 87.75 182 GLY A CA 1
ATOM 1386 C C . GLY A 1 182 ? 25.007 21.639 -52.304 1.00 87.75 182 GLY A C 1
ATOM 1387 O O . GLY A 1 182 ? 26.009 21.403 -52.977 1.00 87.75 182 GLY A O 1
ATOM 1388 N N . GLN A 1 183 ? 24.853 21.152 -51.069 1.00 94.88 183 GLN A N 1
ATOM 1389 C CA . GLN A 1 183 ? 25.826 20.246 -50.447 1.00 94.88 183 GLN A CA 1
ATOM 1390 C C . GLN A 1 183 ? 25.874 18.883 -51.155 1.00 94.88 183 GLN A C 1
ATOM 1392 O O . GLN A 1 183 ? 24.869 18.418 -51.698 1.00 94.88 183 GLN A O 1
ATOM 1397 N N . HIS A 1 184 ? 27.050 18.250 -51.139 1.00 95.44 184 HIS A N 1
ATOM 1398 C CA . HIS A 1 184 ? 27.300 16.951 -51.759 1.00 95.44 184 HIS A CA 1
ATOM 1399 C C . HIS A 1 184 ? 27.861 15.955 -50.733 1.00 95.44 184 HIS A C 1
ATOM 1401 O O . HIS A 1 184 ? 28.906 16.219 -50.141 1.00 95.44 184 HIS A O 1
ATOM 1407 N N . PHE A 1 185 ? 27.221 14.797 -50.568 1.00 96.31 185 PHE A N 1
ATOM 1408 C CA . PHE A 1 185 ? 27.527 13.805 -49.518 1.00 96.31 185 PHE A CA 1
ATOM 1409 C C . PHE A 1 185 ? 28.306 12.583 -50.034 1.00 96.31 185 PHE A C 1
ATOM 1411 O O . PHE A 1 185 ? 28.084 11.451 -49.649 1.00 96.31 185 PHE A O 1
ATOM 1418 N N . GLY A 1 186 ? 29.252 12.817 -50.944 1.00 95.06 186 GLY A N 1
ATOM 1419 C CA . GLY A 1 186 ? 30.213 11.784 -51.345 1.00 95.06 186 GLY A CA 1
ATOM 1420 C C . GLY A 1 186 ? 29.847 10.880 -52.528 1.00 95.06 186 GLY A C 1
ATOM 1421 O O . GLY A 1 186 ? 30.681 10.756 -53.429 1.00 95.06 186 GLY A O 1
ATOM 1422 N N . TYR A 1 187 ? 28.645 10.294 -52.607 1.00 95.81 187 TYR A N 1
ATOM 1423 C CA . TYR A 1 187 ? 28.338 9.287 -53.644 1.00 95.81 187 TYR A CA 1
ATOM 1424 C C . TYR A 1 187 ? 28.451 9.835 -55.088 1.00 95.81 187 TYR A C 1
ATOM 1426 O O . TYR A 1 187 ? 27.939 10.920 -55.362 1.00 95.81 187 TYR A O 1
ATOM 1434 N N . PRO A 1 188 ? 29.033 9.101 -56.060 1.00 95.25 188 PRO A N 1
ATOM 1435 C CA . PRO A 1 188 ? 29.614 7.759 -55.950 1.00 95.25 188 PRO A CA 1
ATOM 1436 C C . PRO A 1 188 ? 31.113 7.751 -55.605 1.00 95.25 188 PRO A C 1
ATOM 1438 O O . PRO A 1 188 ? 31.744 6.707 -55.711 1.00 95.25 188 PRO A O 1
ATOM 1441 N N . PHE A 1 189 ? 31.717 8.892 -55.265 1.00 96.00 189 PHE A N 1
ATOM 1442 C CA . PHE A 1 189 ? 33.172 9.057 -55.203 1.00 96.00 189 PHE A CA 1
ATOM 1443 C C . PHE A 1 189 ? 33.793 8.655 -53.860 1.00 96.00 189 PHE A C 1
ATOM 1445 O O . PHE A 1 189 ? 34.857 8.034 -53.842 1.00 96.00 189 PHE A O 1
ATOM 1452 N N . ILE A 1 190 ? 33.172 9.053 -52.750 1.00 94.88 190 ILE A N 1
ATOM 1453 C CA . ILE A 1 190 ? 33.624 8.753 -51.385 1.00 94.88 190 ILE A CA 1
ATOM 1454 C C . ILE A 1 190 ? 32.439 8.288 -50.532 1.00 94.88 190 ILE A C 1
ATOM 1456 O O . ILE A 1 190 ? 31.308 8.680 -50.814 1.00 94.88 190 ILE A O 1
ATOM 1460 N N . HIS A 1 191 ? 32.719 7.477 -49.514 1.00 95.00 191 HIS A N 1
ATOM 1461 C CA . HIS A 1 191 ? 31.757 6.955 -48.540 1.00 95.00 191 HIS A CA 1
ATOM 1462 C C . HIS A 1 191 ? 32.279 7.176 -47.115 1.00 95.00 191 HIS A C 1
ATOM 1464 O O . HIS A 1 191 ? 33.492 7.172 -46.890 1.00 95.00 191 HIS A O 1
ATOM 1470 N N . GLY A 1 192 ? 31.384 7.293 -46.143 1.00 93.06 192 GLY A N 1
ATOM 1471 C CA . GLY A 1 192 ? 31.722 7.578 -44.753 1.00 93.06 192 GLY A CA 1
ATOM 1472 C C . GLY A 1 192 ? 32.546 8.860 -44.610 1.00 93.06 192 GLY A C 1
ATOM 1473 O O . GLY A 1 192 ? 32.349 9.837 -45.331 1.00 93.06 192 GLY A O 1
ATOM 1474 N N . ASP A 1 193 ? 33.511 8.849 -43.690 1.00 90.62 193 ASP A N 1
ATOM 1475 C CA . ASP A 1 193 ? 34.354 10.024 -43.439 1.00 90.62 193 ASP A CA 1
ATOM 1476 C C . ASP A 1 193 ? 35.316 10.322 -44.607 1.00 90.62 193 ASP A C 1
ATOM 1478 O O . ASP A 1 193 ? 35.495 11.482 -44.987 1.00 90.62 193 ASP A O 1
ATOM 1482 N N . ASP A 1 194 ? 35.957 9.292 -45.175 1.00 91.44 194 ASP A N 1
ATOM 1483 C CA . ASP A 1 194 ? 37.005 9.455 -46.195 1.00 91.44 194 ASP A CA 1
ATOM 1484 C C . ASP A 1 194 ? 37.273 8.216 -47.082 1.00 91.44 194 ASP A C 1
ATOM 1486 O O . ASP A 1 194 ? 38.294 8.152 -47.778 1.00 91.44 194 ASP A O 1
ATOM 1490 N N . ILE A 1 195 ? 36.369 7.232 -47.117 1.00 94.88 195 ILE A N 1
ATOM 1491 C CA . ILE A 1 195 ? 36.595 5.966 -47.828 1.00 94.88 195 ILE A CA 1
ATOM 1492 C C . ILE A 1 195 ? 36.395 6.176 -49.332 1.00 94.88 195 ILE A C 1
ATOM 1494 O O . ILE A 1 195 ? 35.275 6.332 -49.813 1.00 94.88 195 ILE A O 1
ATOM 1498 N N . ALA A 1 196 ? 37.482 6.147 -50.102 1.00 94.56 196 ALA A N 1
ATOM 1499 C CA . ALA A 1 196 ? 37.419 6.263 -51.557 1.00 94.56 196 ALA A CA 1
ATOM 1500 C C . ALA A 1 196 ? 36.699 5.063 -52.197 1.00 94.56 196 ALA A C 1
ATOM 1502 O O . ALA A 1 196 ? 36.987 3.907 -51.877 1.00 94.56 196 ALA A O 1
ATOM 1503 N N . ASP A 1 197 ? 35.793 5.335 -53.139 1.00 95.56 197 ASP A N 1
ATOM 1504 C CA . ASP A 1 197 ? 35.119 4.284 -53.894 1.00 95.56 197 ASP A CA 1
ATOM 1505 C C . ASP A 1 197 ? 36.109 3.524 -54.807 1.00 95.56 197 ASP A C 1
ATOM 1507 O O . ASP A 1 197 ? 36.890 4.162 -55.516 1.00 95.56 197 ASP A O 1
ATOM 1511 N N . PRO A 1 198 ? 36.075 2.181 -54.861 1.00 94.00 198 PRO A N 1
ATOM 1512 C CA . PRO A 1 198 ? 36.973 1.401 -55.715 1.00 94.00 198 PRO A CA 1
ATOM 1513 C C . PRO A 1 198 ? 36.877 1.690 -57.221 1.00 94.00 198 PRO A C 1
ATOM 1515 O O . PRO A 1 198 ? 37.842 1.453 -57.943 1.00 94.00 198 PRO A O 1
ATOM 1518 N N . GLU A 1 199 ? 35.721 2.143 -57.712 1.00 94.06 199 GLU A N 1
ATOM 1519 C CA . GLU A 1 199 ? 35.483 2.417 -59.133 1.00 94.06 199 GLU A CA 1
ATOM 1520 C C . GLU A 1 199 ? 35.574 3.916 -59.443 1.00 94.06 199 GLU A C 1
ATOM 1522 O O . GLU A 1 199 ? 36.155 4.304 -60.459 1.00 94.06 199 GLU A O 1
ATOM 1527 N N . PHE A 1 200 ? 35.048 4.766 -58.557 1.00 94.75 200 PHE A N 1
ATOM 1528 C CA . PHE A 1 200 ? 34.937 6.207 -58.802 1.00 94.75 200 PHE A CA 1
ATOM 1529 C C . PHE A 1 200 ? 35.842 7.085 -57.926 1.00 94.75 200 PHE A C 1
ATOM 1531 O O . PHE A 1 200 ? 35.956 8.280 -58.195 1.00 94.75 200 PHE A O 1
ATOM 1538 N N . GLY A 1 201 ? 36.547 6.539 -56.934 1.00 91.50 201 GLY A N 1
ATOM 1539 C CA . GLY A 1 201 ? 37.386 7.307 -56.003 1.00 91.50 201 GLY A CA 1
ATOM 1540 C C . GLY A 1 201 ? 38.537 8.081 -56.660 1.00 91.50 201 GLY A C 1
ATOM 1541 O O . GLY A 1 201 ? 38.925 9.145 -56.171 1.00 91.50 201 GLY A O 1
ATOM 1542 N N . ASP A 1 202 ? 39.019 7.608 -57.812 1.00 91.88 202 ASP A N 1
ATOM 1543 C CA . ASP A 1 202 ? 40.032 8.277 -58.645 1.00 91.88 202 ASP A CA 1
ATOM 1544 C C . ASP A 1 202 ? 39.445 8.874 -59.942 1.00 91.88 202 ASP A C 1
ATOM 1546 O O . ASP A 1 202 ? 40.177 9.287 -60.847 1.00 91.88 202 ASP A O 1
ATOM 1550 N N . HIS A 1 203 ? 38.113 8.931 -60.071 1.00 94.00 203 HIS A N 1
ATOM 1551 C CA . HIS A 1 203 ? 37.462 9.472 -61.261 1.00 94.00 203 HIS A CA 1
ATOM 1552 C C . HIS A 1 203 ? 37.755 10.970 -61.416 1.00 94.00 203 HIS A C 1
ATOM 1554 O O . HIS A 1 203 ? 37.695 11.739 -60.456 1.00 94.00 203 HIS A O 1
ATOM 1560 N N . LYS A 1 204 ? 38.004 11.415 -62.653 1.00 89.81 204 LYS A N 1
ATOM 1561 C CA . LYS A 1 204 ? 38.357 12.813 -62.973 1.00 89.81 204 LYS A CA 1
ATOM 1562 C C . LYS A 1 204 ? 37.347 13.847 -62.446 1.00 89.81 204 LYS A C 1
ATOM 1564 O O . LYS A 1 204 ? 37.744 14.957 -62.105 1.00 89.81 204 LYS A O 1
ATOM 1569 N N . ASP A 1 205 ? 36.068 13.474 -62.363 1.00 89.00 205 ASP A N 1
ATOM 1570 C CA . ASP A 1 205 ? 34.991 14.373 -61.930 1.00 89.00 205 ASP A CA 1
ATOM 1571 C C . ASP A 1 205 ? 34.977 14.574 -60.406 1.00 89.00 205 ASP A C 1
ATOM 1573 O O . ASP A 1 205 ? 34.467 15.586 -59.939 1.00 89.00 205 ASP A O 1
ATOM 1577 N N . ARG A 1 206 ? 35.619 13.694 -59.620 1.00 90.25 206 ARG A N 1
ATOM 1578 C CA . ARG A 1 206 ? 35.712 13.836 -58.157 1.00 90.25 206 ARG A CA 1
ATOM 1579 C C . ARG A 1 206 ? 36.290 15.192 -57.749 1.00 90.25 206 ARG A C 1
ATOM 1581 O O . ARG A 1 206 ? 35.807 15.811 -56.809 1.00 90.25 206 ARG A O 1
ATOM 1588 N N . ALA A 1 207 ? 37.311 15.664 -58.469 1.00 88.50 207 ALA A N 1
ATOM 1589 C CA . ALA A 1 207 ? 37.985 16.930 -58.179 1.00 88.50 207 ALA A CA 1
ATOM 1590 C C . ALA A 1 207 ? 37.097 18.172 -58.401 1.00 88.50 207 ALA A C 1
ATOM 1592 O O . ALA A 1 207 ? 37.472 19.264 -57.981 1.00 88.50 207 ALA A O 1
ATOM 1593 N N . ALA A 1 208 ? 35.940 18.024 -59.059 1.00 88.50 208 ALA A N 1
ATOM 1594 C CA . ALA A 1 208 ? 34.985 19.105 -59.291 1.00 88.50 208 ALA A CA 1
ATOM 1595 C C . ALA A 1 208 ? 34.009 19.325 -58.119 1.00 88.50 208 ALA A C 1
ATOM 1597 O O . ALA A 1 208 ? 33.221 20.271 -58.162 1.00 88.50 208 ALA A O 1
ATOM 1598 N N . HIS A 1 209 ? 34.053 18.482 -57.082 1.00 90.12 209 HIS A N 1
ATOM 1599 C CA . HIS A 1 209 ? 33.103 18.505 -55.971 1.00 90.12 209 HIS A CA 1
ATOM 1600 C C . HIS A 1 209 ? 33.782 18.811 -54.630 1.00 90.12 209 HIS A C 1
ATOM 1602 O O . HIS A 1 209 ? 34.918 18.417 -54.374 1.00 90.12 209 HIS A O 1
ATOM 1608 N N . VAL A 1 210 ? 33.051 19.509 -53.757 1.00 91.25 210 VAL A N 1
ATOM 1609 C CA . VAL A 1 210 ? 33.394 19.681 -52.340 1.00 91.25 210 VAL A CA 1
ATOM 1610 C C . VAL A 1 210 ? 32.436 18.812 -51.541 1.00 91.25 210 VAL A C 1
ATOM 1612 O O . VAL A 1 210 ? 31.224 19.017 -51.604 1.00 91.25 210 VAL A O 1
ATOM 1615 N N . PHE A 1 211 ? 32.979 17.836 -50.819 1.00 94.31 211 PHE A N 1
ATOM 1616 C CA . PHE A 1 211 ? 32.178 16.883 -50.062 1.00 94.31 211 PHE A CA 1
ATOM 1617 C C . PHE A 1 211 ? 31.945 17.361 -48.630 1.00 94.31 211 PHE A C 1
ATOM 1619 O O . PHE A 1 211 ? 32.838 17.923 -47.995 1.00 94.31 211 PHE A O 1
ATOM 1626 N N . THR A 1 212 ? 30.734 17.136 -48.132 1.00 94.56 212 THR A N 1
ATOM 1627 C CA . THR A 1 212 ? 30.390 17.281 -46.716 1.00 94.56 212 THR A CA 1
ATOM 1628 C C . THR A 1 212 ? 30.539 15.916 -46.054 1.00 94.56 212 THR A C 1
ATOM 1630 O O . THR A 1 212 ? 29.996 14.945 -46.571 1.00 94.56 212 THR A O 1
ATOM 1633 N N . ALA A 1 213 ? 31.275 15.846 -44.944 1.00 92.94 213 ALA A N 1
ATOM 1634 C CA . ALA A 1 213 ? 31.397 14.619 -44.160 1.00 92.94 213 ALA A CA 1
ATOM 1635 C C . ALA A 1 213 ? 30.063 14.278 -43.468 1.00 92.94 213 ALA A C 1
ATOM 1637 O O . ALA A 1 213 ? 29.330 15.206 -43.093 1.00 92.94 213 ALA A O 1
ATOM 1638 N N . PRO A 1 214 ? 29.754 12.987 -43.262 1.00 94.44 214 PRO A N 1
ATOM 1639 C CA . PRO A 1 214 ? 28.570 12.588 -42.520 1.00 94.44 214 PRO A CA 1
ATOM 1640 C C . PRO A 1 214 ? 28.646 13.080 -41.074 1.00 94.44 214 PRO A C 1
ATOM 1642 O O . PRO A 1 214 ? 29.718 13.220 -40.485 1.00 94.44 214 PRO A O 1
ATOM 1645 N N . ALA A 1 215 ? 27.486 13.343 -40.474 1.00 93.25 215 ALA A N 1
ATOM 1646 C CA . ALA A 1 215 ? 27.422 13.680 -39.056 1.00 93.25 215 ALA A CA 1
ATOM 1647 C C . ALA A 1 215 ? 27.647 12.449 -38.171 1.00 93.25 215 ALA A C 1
ATOM 1649 O O . ALA A 1 215 ? 28.109 12.577 -37.036 1.00 93.25 215 ALA A O 1
ATOM 1650 N N . LEU A 1 216 ? 27.304 11.264 -38.681 1.00 94.94 216 LEU A N 1
ATOM 1651 C CA . LEU A 1 216 ? 27.505 9.994 -38.003 1.00 94.94 216 LEU A CA 1
ATOM 1652 C C . LEU A 1 216 ? 27.559 8.841 -39.013 1.00 94.94 216 LEU A C 1
ATOM 1654 O O . LEU A 1 216 ? 26.692 8.737 -39.880 1.00 94.94 216 LEU A O 1
ATOM 1658 N N . ASN A 1 217 ? 28.526 7.943 -38.834 1.00 94.94 217 ASN A N 1
ATOM 1659 C CA . ASN A 1 217 ? 28.555 6.647 -39.508 1.00 94.94 217 ASN A CA 1
ATOM 1660 C C . ASN A 1 217 ? 27.713 5.634 -38.721 1.00 94.94 217 ASN A C 1
ATOM 1662 O O . ASN A 1 217 ? 27.904 5.451 -37.517 1.00 94.94 217 ASN A O 1
ATOM 1666 N N . ILE A 1 218 ? 26.792 4.969 -39.407 1.00 94.25 218 ILE A N 1
ATOM 1667 C CA . ILE A 1 218 ? 25.918 3.916 -38.889 1.00 94.25 218 ILE A CA 1
ATOM 1668 C C . ILE A 1 218 ? 26.431 2.558 -39.398 1.00 94.25 218 ILE A C 1
ATOM 1670 O O . ILE A 1 218 ? 27.102 2.466 -40.428 1.00 94.25 218 ILE A O 1
ATOM 1674 N N . GLN A 1 219 ? 26.134 1.484 -38.658 1.00 93.56 219 GLN A N 1
ATOM 1675 C CA . GLN A 1 219 ? 26.517 0.113 -39.001 1.00 93.56 219 GLN A CA 1
ATOM 1676 C C . GLN A 1 219 ? 26.243 -0.214 -40.480 1.00 93.56 219 GLN A C 1
ATOM 1678 O O . GLN A 1 219 ? 25.097 -0.150 -40.926 1.00 93.56 219 GLN A O 1
ATOM 1683 N N . ALA A 1 220 ? 27.286 -0.631 -41.206 1.00 93.94 220 ALA A N 1
ATOM 1684 C CA . ALA A 1 220 ? 27.219 -0.995 -42.620 1.00 93.94 220 ALA A CA 1
ATOM 1685 C C . ALA A 1 220 ? 26.152 -2.063 -42.907 1.00 93.94 220 ALA A C 1
ATOM 1687 O O . ALA A 1 220 ? 26.029 -3.056 -42.177 1.00 93.94 220 ALA A O 1
ATOM 1688 N N . HIS A 1 221 ? 25.417 -1.856 -44.000 1.00 93.44 221 HIS A N 1
ATOM 1689 C CA . HIS A 1 221 ? 24.290 -2.666 -44.473 1.00 93.44 221 HIS A CA 1
ATOM 1690 C C . HIS A 1 221 ? 23.140 -2.817 -43.473 1.00 93.44 221 HIS A C 1
ATOM 1692 O O . HIS A 1 221 ? 22.327 -3.725 -43.620 1.00 93.44 221 HIS A O 1
ATOM 1698 N N . SER A 1 222 ? 23.029 -1.969 -42.447 1.00 94.06 222 SER A N 1
ATOM 1699 C CA . SER A 1 222 ? 21.851 -1.965 -41.563 1.00 94.06 222 SER A CA 1
ATOM 1700 C C . SER A 1 222 ? 20.601 -1.389 -42.239 1.00 94.06 222 SER A C 1
ATOM 1702 O O . SER A 1 222 ? 19.498 -1.588 -41.723 1.00 94.06 222 SER A O 1
ATOM 1704 N N . ALA A 1 223 ? 20.753 -0.749 -43.406 1.00 93.94 223 ALA A N 1
ATOM 1705 C CA . ALA A 1 223 ? 19.694 -0.086 -44.152 1.00 93.94 223 ALA A CA 1
ATOM 1706 C C . ALA A 1 223 ? 18.920 0.915 -43.276 1.00 93.94 223 ALA A C 1
ATOM 1708 O O . ALA A 1 223 ? 17.761 0.681 -42.928 1.00 93.94 223 ALA A O 1
ATOM 1709 N N . ALA A 1 224 ? 19.572 2.020 -42.899 1.00 94.56 224 ALA A N 1
ATOM 1710 C CA . ALA A 1 224 ? 18.921 3.155 -42.244 1.00 94.56 224 ALA A CA 1
ATOM 1711 C C . ALA A 1 224 ? 17.908 3.800 -43.205 1.00 94.56 224 ALA A C 1
ATOM 1713 O O . ALA A 1 224 ? 18.287 4.232 -44.294 1.00 94.56 224 ALA A O 1
ATOM 1714 N N . LEU A 1 225 ? 16.629 3.815 -42.826 1.00 95.00 225 LEU A N 1
ATOM 1715 C CA . LEU A 1 225 ? 15.522 4.322 -43.641 1.00 95.00 225 LEU A CA 1
ATOM 1716 C C . LEU A 1 225 ? 14.824 5.490 -42.935 1.00 95.00 225 LEU A C 1
ATOM 1718 O O . LEU A 1 225 ? 15.461 6.503 -42.669 1.00 95.00 225 LEU A O 1
ATOM 1722 N N . GLY A 1 226 ? 13.521 5.386 -42.648 1.00 95.12 226 GLY A N 1
ATOM 1723 C CA . GLY A 1 226 ? 12.737 6.478 -42.082 1.00 95.12 226 GLY A CA 1
ATOM 1724 C C . GLY A 1 226 ? 13.314 7.003 -40.768 1.00 95.12 226 GLY A C 1
ATOM 1725 O O . GLY A 1 226 ? 13.716 6.224 -39.897 1.00 95.12 226 GLY A O 1
ATOM 1726 N N . ILE A 1 227 ? 13.337 8.334 -40.634 1.00 96.62 227 ILE A N 1
ATOM 1727 C CA . ILE A 1 227 ? 13.818 9.021 -39.434 1.00 96.62 227 ILE A CA 1
ATOM 1728 C C . ILE A 1 227 ? 12.815 10.066 -38.945 1.00 96.62 227 ILE A C 1
ATOM 1730 O O . ILE A 1 227 ? 12.117 10.723 -39.730 1.00 96.62 227 ILE A O 1
ATOM 1734 N N . THR A 1 228 ? 12.785 10.279 -37.632 1.00 96.31 228 THR A N 1
ATOM 1735 C CA . THR A 1 228 ? 12.015 11.366 -37.022 1.00 96.31 228 THR A CA 1
ATOM 1736 C C . THR A 1 228 ? 12.718 11.914 -35.794 1.00 96.31 228 THR A C 1
ATOM 1738 O O . THR A 1 228 ? 13.289 11.159 -35.009 1.00 96.31 228 THR A O 1
ATOM 1741 N N . PHE A 1 229 ? 12.641 13.229 -35.611 1.00 96.44 229 PHE A N 1
ATOM 1742 C CA . PHE A 1 229 ? 12.986 13.849 -34.340 1.00 96.44 229 PHE A CA 1
ATOM 1743 C C . PHE A 1 229 ? 11.867 13.650 -33.329 1.00 96.44 229 PHE A C 1
ATOM 1745 O O . PHE A 1 229 ? 10.691 13.584 -33.696 1.00 96.44 229 PHE A O 1
ATOM 1752 N N . TYR A 1 230 ? 12.246 13.587 -32.059 1.00 94.88 230 TYR A N 1
ATOM 1753 C CA . TYR A 1 230 ? 11.325 13.524 -30.941 1.00 94.88 230 TYR A CA 1
ATOM 1754 C C . TYR A 1 230 ? 11.399 14.805 -30.114 1.00 94.88 230 TYR A C 1
ATOM 1756 O O . TYR A 1 230 ? 12.453 15.159 -29.596 1.00 94.88 230 TYR A O 1
ATOM 1764 N N . ASN A 1 231 ? 10.280 15.517 -29.998 1.00 91.06 231 ASN A N 1
ATOM 1765 C CA . ASN A 1 231 ? 10.194 16.787 -29.265 1.00 91.06 231 ASN A CA 1
ATOM 1766 C C . ASN A 1 231 ? 8.950 16.851 -28.358 1.00 91.06 231 ASN A C 1
ATOM 1768 O O . ASN A 1 231 ? 8.456 17.929 -28.039 1.00 91.06 231 ASN A O 1
ATOM 1772 N N . ASP A 1 232 ? 8.427 15.686 -27.974 1.00 91.00 232 ASP A N 1
ATOM 1773 C CA . ASP A 1 232 ? 7.264 15.556 -27.093 1.00 91.00 232 ASP A CA 1
ATOM 1774 C C . ASP A 1 232 ? 7.701 15.184 -25.657 1.00 91.00 232 ASP A C 1
ATOM 1776 O O . ASP A 1 232 ? 8.886 15.047 -25.367 1.00 91.00 232 ASP A O 1
ATOM 1780 N N . THR A 1 233 ? 6.757 15.017 -24.735 1.00 86.69 233 THR A N 1
ATOM 1781 C CA . THR A 1 233 ? 6.980 14.824 -23.287 1.00 86.69 233 THR A CA 1
ATOM 1782 C C . THR A 1 233 ? 6.662 13.413 -22.794 1.00 86.69 233 THR A C 1
ATOM 1784 O O . THR A 1 233 ? 6.847 13.096 -21.620 1.00 86.69 233 THR A O 1
ATOM 1787 N N . GLN A 1 234 ? 6.164 12.540 -23.672 1.00 86.88 234 GLN A N 1
ATOM 1788 C CA . GLN A 1 234 ? 5.771 11.190 -23.288 1.00 86.88 234 GLN A CA 1
ATOM 1789 C C . GLN A 1 234 ? 6.980 10.309 -22.896 1.00 86.88 234 GLN A C 1
ATOM 1791 O O . GLN A 1 234 ? 6.919 9.633 -21.863 1.00 86.88 234 GLN A O 1
ATOM 1796 N N . PHE A 1 235 ? 8.059 10.340 -23.684 1.00 89.38 235 PHE A N 1
ATOM 1797 C CA . PHE A 1 235 ? 9.355 9.702 -23.425 1.00 89.38 235 PHE A CA 1
ATOM 1798 C C . PHE A 1 235 ? 10.227 10.562 -22.486 1.00 89.38 235 PHE A C 1
ATOM 1800 O O . PHE A 1 235 ? 10.029 11.775 -22.421 1.00 89.38 235 PHE A O 1
ATOM 1807 N N . PRO A 1 236 ? 11.225 9.957 -21.806 1.00 87.69 236 PRO A N 1
ATOM 1808 C CA . PRO A 1 236 ? 12.207 10.663 -20.987 1.00 87.69 236 PRO A CA 1
ATOM 1809 C C . PRO A 1 236 ? 12.834 11.887 -21.654 1.00 87.69 236 PRO A C 1
ATOM 1811 O O . PRO A 1 236 ? 13.095 11.881 -22.857 1.00 87.69 236 PRO A O 1
ATOM 1814 N N . GLN A 1 237 ? 13.170 12.891 -20.841 1.00 83.88 237 GLN A N 1
ATOM 1815 C CA . GLN A 1 237 ? 13.747 14.157 -21.306 1.00 83.88 237 GLN A CA 1
ATOM 1816 C C . GLN A 1 237 ? 15.046 13.974 -22.108 1.00 83.88 237 GLN A C 1
ATOM 1818 O O . GLN A 1 237 ? 15.331 14.775 -22.997 1.00 83.88 237 GLN A O 1
ATOM 1823 N N . ASP A 1 238 ? 15.799 12.903 -21.848 1.00 85.56 238 ASP A N 1
ATOM 1824 C CA . ASP A 1 238 ? 17.013 12.544 -22.592 1.00 85.56 238 ASP A CA 1
ATOM 1825 C C . ASP A 1 238 ? 16.757 12.331 -24.095 1.00 85.56 238 ASP A C 1
ATOM 1827 O O . ASP A 1 238 ? 17.679 12.454 -24.897 1.00 85.56 238 ASP A O 1
ATOM 1831 N N . TYR A 1 239 ? 15.514 12.030 -24.491 1.00 90.75 239 TYR A N 1
ATOM 1832 C CA . TYR A 1 239 ? 15.110 11.870 -25.891 1.00 90.75 239 TYR A CA 1
ATOM 1833 C C . TYR A 1 239 ? 14.668 13.173 -26.556 1.00 90.75 239 TYR A C 1
ATOM 1835 O O . TYR A 1 239 ? 14.357 13.168 -27.748 1.00 90.75 239 TYR A O 1
ATOM 1843 N N . LYS A 1 240 ? 14.621 14.293 -25.828 1.00 89.25 240 LYS A N 1
ATOM 1844 C CA . LYS A 1 240 ? 14.267 15.579 -26.425 1.00 89.25 240 LYS A CA 1
ATOM 1845 C C . LYS A 1 240 ? 15.296 15.958 -27.493 1.00 89.25 240 LYS A C 1
ATOM 1847 O O . LYS A 1 240 ? 16.497 15.968 -27.238 1.00 89.25 240 LYS A O 1
ATOM 1852 N N . ASN A 1 241 ? 14.805 16.275 -28.686 1.00 92.19 241 ASN A N 1
ATOM 1853 C CA . ASN A 1 241 ? 15.575 16.534 -29.903 1.00 92.19 241 ASN A CA 1
ATOM 1854 C C . ASN A 1 241 ? 16.440 15.347 -30.370 1.00 92.19 241 ASN A C 1
ATOM 1856 O O . ASN A 1 241 ? 17.300 15.515 -31.233 1.00 92.19 241 ASN A O 1
ATOM 1860 N N . ALA A 1 242 ? 16.215 14.140 -29.844 1.00 94.44 242 ALA A N 1
ATOM 1861 C CA . ALA A 1 242 ? 16.845 12.935 -30.365 1.00 94.44 242 ALA A CA 1
ATOM 1862 C C . ALA A 1 242 ? 16.220 12.544 -31.708 1.00 94.44 242 ALA A C 1
ATOM 1864 O O . ALA A 1 242 ? 15.028 12.772 -31.934 1.00 94.44 242 ALA A O 1
ATOM 1865 N N . VAL A 1 243 ? 17.008 11.913 -32.580 1.00 96.06 243 VAL A N 1
ATOM 1866 C CA . VAL A 1 243 ? 16.505 11.342 -33.836 1.00 96.06 243 VAL A CA 1
ATOM 1867 C C . VAL A 1 243 ? 16.412 9.826 -33.729 1.00 96.06 243 VAL A C 1
ATOM 1869 O O . VAL A 1 243 ? 17.384 9.148 -33.395 1.00 96.06 243 VAL A O 1
ATOM 1872 N N . PHE A 1 244 ? 15.224 9.300 -34.011 1.00 97.69 244 PHE A N 1
ATOM 1873 C CA . PHE A 1 244 ? 14.970 7.872 -34.150 1.00 97.69 244 PHE A CA 1
ATOM 1874 C C . PHE A 1 244 ? 15.158 7.452 -35.601 1.00 97.69 244 PHE A C 1
ATOM 1876 O O . PHE A 1 244 ? 14.752 8.177 -36.509 1.00 97.69 244 PHE A O 1
ATOM 1883 N N . ILE A 1 245 ? 15.754 6.279 -35.805 1.00 97.50 245 ILE A N 1
ATOM 1884 C CA . ILE A 1 245 ? 16.118 5.740 -37.116 1.00 97.50 245 ILE A CA 1
ATOM 1885 C C . ILE A 1 245 ? 15.598 4.308 -37.210 1.00 97.50 245 ILE A C 1
ATOM 1887 O O . ILE A 1 245 ? 15.947 3.467 -36.380 1.00 97.50 245 ILE A O 1
ATOM 1891 N N . ALA A 1 246 ? 14.769 4.024 -38.214 1.00 97.31 246 ALA A N 1
ATOM 1892 C CA . ALA A 1 246 ? 14.392 2.656 -38.553 1.00 97.31 246 ALA A CA 1
ATOM 1893 C C . ALA A 1 246 ? 15.522 1.978 -39.339 1.00 97.31 246 ALA A C 1
ATOM 1895 O O . ALA A 1 246 ? 15.920 2.461 -40.398 1.00 97.31 246 ALA A O 1
ATOM 1896 N N . GLU A 1 247 ? 16.015 0.846 -38.840 1.00 96.75 247 GLU A N 1
ATOM 1897 C CA . GLU A 1 247 ? 17.011 0.016 -39.515 1.00 96.75 247 GLU A CA 1
ATOM 1898 C C . GLU A 1 247 ? 16.366 -1.258 -40.039 1.00 96.75 247 GLU A C 1
ATOM 1900 O O . GLU A 1 247 ? 16.029 -2.191 -39.300 1.00 96.75 247 GLU A O 1
ATOM 1905 N N . HIS A 1 248 ? 16.236 -1.298 -41.355 1.00 94.81 248 HIS A N 1
ATOM 1906 C CA . HIS A 1 248 ? 15.481 -2.314 -42.068 1.00 94.81 248 HIS A CA 1
ATOM 1907 C C . HIS A 1 248 ? 16.224 -3.654 -42.178 1.00 94.81 248 HIS A C 1
ATOM 1909 O O . HIS A 1 248 ? 15.625 -4.685 -42.505 1.00 94.81 248 HIS A O 1
ATOM 1915 N N . GLY A 1 249 ? 17.522 -3.654 -41.876 1.00 94.56 249 GLY A N 1
ATOM 1916 C CA . GLY A 1 249 ? 18.350 -4.837 -41.703 1.00 94.56 249 GLY A CA 1
ATOM 1917 C C . GLY A 1 249 ? 19.017 -5.347 -42.978 1.00 94.56 249 GLY A C 1
ATOM 1918 O O . GLY A 1 249 ? 18.485 -5.240 -44.091 1.00 94.56 249 GLY A O 1
ATOM 1919 N N . SER A 1 250 ? 20.182 -5.967 -42.799 1.00 93.81 250 SER A N 1
ATOM 1920 C CA . SER A 1 250 ? 21.059 -6.363 -43.900 1.00 93.81 250 SER A CA 1
ATOM 1921 C C . SER A 1 250 ? 20.500 -7.487 -44.762 1.00 93.81 250 SER A C 1
ATOM 1923 O O . SER A 1 250 ? 19.841 -8.413 -44.284 1.00 93.81 250 SER A O 1
ATOM 1925 N N . TRP A 1 251 ? 20.775 -7.408 -46.064 1.00 88.19 251 TRP A N 1
ATOM 1926 C CA . TRP A 1 251 ? 20.374 -8.414 -47.053 1.00 88.19 251 TRP A CA 1
ATOM 1927 C C . TRP A 1 251 ? 21.570 -9.041 -47.790 1.00 88.19 251 TRP A C 1
ATOM 1929 O O . TRP A 1 251 ? 21.438 -10.128 -48.345 1.00 88.19 251 TRP A O 1
ATOM 1939 N N . ASN A 1 252 ? 22.723 -8.371 -47.780 1.00 85.88 252 ASN A N 1
ATOM 1940 C CA . ASN A 1 252 ? 23.931 -8.663 -48.560 1.00 85.88 252 ASN A CA 1
ATOM 1941 C C . ASN A 1 252 ? 25.168 -8.956 -47.676 1.00 85.88 252 ASN A C 1
ATOM 1943 O O . ASN A 1 252 ? 26.292 -8.840 -48.157 1.00 85.88 252 ASN A O 1
ATOM 1947 N N . ARG A 1 253 ? 24.967 -9.324 -46.402 1.00 92.00 253 ARG A N 1
ATOM 1948 C CA . ARG A 1 253 ? 26.035 -9.658 -45.440 1.00 92.00 253 ARG A CA 1
ATOM 1949 C C . ARG A 1 253 ? 26.108 -11.150 -45.138 1.00 92.00 253 ARG A C 1
ATOM 1951 O O . ARG A 1 253 ? 25.093 -11.844 -45.217 1.00 92.00 253 ARG A O 1
ATOM 1958 N N . THR A 1 254 ? 27.279 -11.610 -44.695 1.00 92.12 254 THR A N 1
ATOM 1959 C CA . THR A 1 254 ? 27.458 -12.977 -44.170 1.00 92.12 254 THR A CA 1
ATOM 1960 C C . THR A 1 254 ? 26.654 -13.201 -42.887 1.00 92.12 254 THR A C 1
ATOM 1962 O O . THR A 1 254 ? 25.965 -14.211 -42.756 1.00 92.12 254 THR A O 1
ATOM 1965 N N . GLU A 1 255 ? 26.706 -12.238 -41.962 1.00 93.81 255 GLU A N 1
ATOM 1966 C CA . GLU A 1 255 ? 25.904 -12.220 -40.734 1.00 93.81 255 GLU A CA 1
ATOM 1967 C C . GLU A 1 255 ? 24.959 -11.014 -40.729 1.00 93.81 255 GLU A C 1
ATOM 1969 O O . GLU A 1 255 ? 25.349 -9.877 -41.029 1.00 93.81 255 GLU A O 1
ATOM 1974 N N . LYS A 1 256 ? 23.691 -11.273 -40.400 1.00 94.44 256 LYS A N 1
ATOM 1975 C CA . LYS A 1 256 ? 22.630 -10.272 -40.360 1.00 94.44 256 LYS A CA 1
ATOM 1976 C C . LYS A 1 256 ? 22.835 -9.282 -39.218 1.00 94.44 256 LYS A C 1
ATOM 1978 O O . LYS A 1 256 ? 23.104 -9.680 -38.090 1.00 94.44 256 LYS A O 1
ATOM 1983 N N . VAL A 1 257 ? 22.636 -8.002 -39.520 1.00 94.62 257 VAL A N 1
ATOM 1984 C CA . VAL A 1 257 ? 22.680 -6.874 -38.573 1.00 94.62 257 VAL A CA 1
ATOM 1985 C C . VAL A 1 257 ? 21.563 -5.878 -38.905 1.00 94.62 257 VAL A C 1
ATOM 1987 O O . VAL A 1 257 ? 20.945 -5.979 -39.969 1.00 94.62 257 VAL A O 1
ATOM 1990 N N . GLY A 1 258 ? 21.293 -4.928 -38.010 1.00 92.31 258 GLY A N 1
ATOM 1991 C CA . GLY A 1 258 ? 20.143 -4.020 -38.100 1.00 92.31 258 GLY A CA 1
ATOM 1992 C C . GLY A 1 258 ? 18.880 -4.682 -37.546 1.00 92.31 258 GLY A C 1
ATOM 1993 O O . GLY A 1 258 ? 18.948 -5.333 -36.505 1.00 92.31 258 GLY A O 1
ATOM 1994 N N . TYR A 1 259 ? 17.744 -4.563 -38.244 1.00 96.44 259 TYR A N 1
ATOM 1995 C CA . TYR A 1 259 ? 16.446 -5.102 -37.798 1.00 96.44 259 TYR A CA 1
ATOM 1996 C C . TYR A 1 259 ? 16.026 -4.538 -36.433 1.00 96.44 259 TYR A C 1
ATOM 1998 O O . TYR A 1 259 ? 15.695 -5.272 -35.496 1.00 96.44 259 TYR A O 1
ATOM 2006 N N . GLN A 1 260 ? 16.094 -3.217 -36.311 1.00 97.06 260 GLN A N 1
ATOM 2007 C CA . GLN A 1 260 ? 15.887 -2.506 -35.057 1.00 97.06 260 GLN A CA 1
ATOM 2008 C C . GLN A 1 260 ? 15.426 -1.072 -35.315 1.00 97.06 260 GLN A C 1
ATOM 2010 O O . GLN A 1 260 ? 15.454 -0.582 -36.442 1.00 97.06 260 GLN A O 1
ATOM 2015 N N . VAL A 1 261 ? 15.007 -0.391 -34.256 1.00 97.81 261 VAL A N 1
ATOM 2016 C CA . VAL A 1 261 ? 14.954 1.070 -34.234 1.00 97.81 261 VAL A CA 1
ATOM 2017 C C . VAL A 1 261 ? 16.076 1.543 -33.336 1.00 97.81 261 VAL A C 1
ATOM 2019 O O . VAL A 1 261 ? 16.190 1.081 -32.200 1.00 97.81 261 VAL A O 1
ATOM 2022 N N . SER A 1 262 ? 16.879 2.466 -33.837 1.00 97.06 262 SER A N 1
ATOM 2023 C CA . SER A 1 262 ? 17.976 3.084 -33.103 1.00 97.06 262 SER A CA 1
ATOM 2024 C C . SER A 1 262 ? 17.662 4.537 -32.795 1.00 97.06 262 SER A C 1
ATOM 2026 O O . SER A 1 262 ? 16.758 5.138 -33.377 1.00 97.06 262 SER A O 1
ATOM 2028 N N . VAL A 1 263 ? 18.418 5.106 -31.865 1.00 96.56 263 VAL A N 1
ATOM 2029 C CA . VAL A 1 263 ? 18.307 6.505 -31.469 1.00 96.56 263 VAL A CA 1
ATOM 2030 C C . VAL A 1 263 ? 19.683 7.154 -31.457 1.00 96.56 263 VAL A C 1
ATOM 2032 O O . VAL A 1 263 ? 20.657 6.560 -30.988 1.00 96.56 263 VAL A O 1
ATOM 2035 N N . VAL A 1 264 ? 19.758 8.381 -31.966 1.00 95.75 264 VAL A N 1
ATOM 2036 C CA . VAL A 1 264 ? 20.944 9.230 -31.861 1.00 95.75 264 VAL A CA 1
ATOM 2037 C C . VAL A 1 264 ? 20.674 10.314 -30.829 1.00 95.75 264 VAL A C 1
ATOM 2039 O O . VAL A 1 264 ? 19.790 11.154 -31.002 1.00 95.75 264 VAL A O 1
ATOM 2042 N N . LEU A 1 265 ? 21.444 10.270 -29.746 1.00 92.31 265 LEU A N 1
ATOM 2043 C CA . LEU A 1 265 ? 21.411 11.227 -28.647 1.00 92.31 265 LEU A CA 1
ATOM 2044 C C . LEU A 1 265 ? 22.587 12.193 -28.762 1.00 92.31 265 LEU A C 1
ATOM 2046 O O . LEU A 1 265 ? 23.686 11.798 -29.154 1.00 92.31 265 LEU A O 1
ATOM 2050 N N . LYS A 1 266 ? 22.393 13.443 -28.348 1.00 86.00 266 LYS A N 1
ATOM 2051 C CA . LYS A 1 266 ? 23.480 14.415 -28.209 1.00 86.00 266 LYS A CA 1
ATOM 2052 C C . LYS A 1 266 ? 23.963 14.425 -26.761 1.00 86.00 266 LYS A C 1
ATOM 2054 O O . LYS A 1 266 ? 23.211 14.781 -25.858 1.00 86.00 266 LYS A O 1
ATOM 2059 N N . LYS A 1 267 ? 25.211 14.019 -26.527 1.00 79.56 267 LYS A N 1
ATOM 2060 C CA . LYS A 1 267 ? 25.832 14.061 -25.195 1.00 79.56 267 LYS A CA 1
ATOM 2061 C C . LYS A 1 267 ? 26.103 15.506 -24.762 1.00 79.56 267 LYS A C 1
ATOM 2063 O O . LYS A 1 267 ? 26.122 16.424 -25.582 1.00 79.56 267 LYS A O 1
ATOM 2068 N N . ALA A 1 268 ? 26.343 15.709 -23.464 1.00 75.88 268 ALA A N 1
ATOM 2069 C CA . ALA A 1 268 ? 26.593 17.031 -22.877 1.00 75.88 268 ALA A CA 1
ATOM 2070 C C . ALA A 1 268 ? 27.822 17.757 -23.466 1.00 75.88 268 ALA A C 1
ATOM 2072 O O . ALA A 1 268 ? 27.882 18.982 -23.448 1.00 75.88 268 ALA A O 1
ATOM 2073 N N . ASP A 1 269 ? 28.787 17.011 -24.005 1.00 79.75 269 ASP A N 1
ATOM 2074 C CA . ASP A 1 269 ? 29.975 17.517 -24.704 1.00 79.75 269 ASP A CA 1
ATOM 2075 C C . ASP A 1 269 ? 29.722 17.846 -26.191 1.00 79.75 269 ASP A C 1
ATOM 2077 O O . ASP A 1 269 ? 30.629 18.293 -26.891 1.00 79.75 269 ASP A O 1
ATOM 2081 N N . GLY A 1 270 ? 28.493 17.648 -26.676 1.00 78.75 270 GLY A N 1
ATOM 2082 C CA . GLY A 1 270 ? 28.087 17.873 -28.060 1.00 78.75 270 GLY A CA 1
ATOM 2083 C C . GLY A 1 270 ? 28.301 16.681 -28.994 1.00 78.75 270 GLY A C 1
ATOM 2084 O O . GLY A 1 270 ? 27.890 16.766 -30.151 1.00 78.75 270 GLY A O 1
ATOM 2085 N N . VAL A 1 271 ? 28.890 15.576 -28.520 1.00 85.75 271 VAL A N 1
ATOM 2086 C CA . VAL A 1 271 ? 29.146 14.377 -29.331 1.00 85.75 271 VAL A CA 1
ATOM 2087 C C . VAL A 1 271 ? 27.848 13.598 -29.559 1.00 85.75 271 VAL A C 1
ATOM 2089 O O . VAL A 1 271 ? 27.084 13.343 -28.623 1.00 85.75 271 VAL A O 1
ATOM 2092 N N . LEU A 1 272 ? 27.602 13.189 -30.807 1.00 91.38 272 LEU A N 1
ATOM 2093 C CA . LEU A 1 272 ? 26.478 12.321 -31.153 1.00 91.38 272 LEU A CA 1
ATOM 2094 C C . LEU A 1 272 ? 26.763 10.874 -30.732 1.00 91.38 272 LEU A C 1
ATOM 2096 O O . LEU A 1 272 ? 27.855 10.347 -30.933 1.00 91.38 272 LEU A O 1
ATOM 2100 N N . SER A 1 273 ? 25.766 10.229 -30.138 1.00 89.44 273 SER A N 1
ATOM 2101 C CA . SER A 1 273 ? 25.827 8.855 -29.650 1.00 89.44 273 SER A CA 1
ATOM 2102 C C . SER A 1 273 ? 24.679 8.061 -30.241 1.00 89.44 273 SER A C 1
ATOM 2104 O O . SER A 1 273 ? 23.522 8.335 -29.941 1.00 89.44 273 SER A O 1
ATOM 2106 N N . TYR A 1 274 ? 25.007 7.063 -31.049 1.00 92.50 274 TYR A N 1
ATOM 2107 C CA . TYR A 1 274 ? 24.050 6.141 -31.646 1.00 92.50 274 TYR A CA 1
ATOM 2108 C C . TYR A 1 274 ? 23.967 4.847 -30.837 1.00 92.50 274 TYR A C 1
ATOM 2110 O O . TYR A 1 274 ? 24.997 4.278 -30.469 1.00 92.50 274 TYR A O 1
ATOM 2118 N N . GLN A 1 275 ? 22.748 4.397 -30.545 1.00 94.31 275 GLN A N 1
ATOM 2119 C CA . GLN A 1 275 ? 22.502 3.161 -29.805 1.00 94.31 275 GLN A CA 1
ATOM 2120 C C . GLN A 1 275 ? 21.153 2.526 -30.186 1.00 94.31 275 GLN A C 1
ATOM 2122 O O . GLN A 1 275 ? 20.228 3.251 -30.571 1.00 94.31 275 GLN A O 1
ATOM 2127 N N . PRO A 1 276 ? 21.000 1.197 -30.037 1.00 94.50 276 PRO A N 1
ATOM 2128 C CA . PRO A 1 276 ? 19.709 0.535 -30.203 1.00 94.50 276 PRO A CA 1
ATOM 2129 C C . PRO A 1 276 ? 18.659 1.078 -29.224 1.00 94.50 276 PRO A C 1
ATOM 2131 O O . PRO A 1 276 ? 18.956 1.301 -28.050 1.00 94.50 276 PRO A O 1
ATOM 2134 N N . PHE A 1 277 ? 17.424 1.249 -29.697 1.00 94.25 277 PHE A N 1
ATOM 2135 C CA . PHE A 1 277 ? 16.272 1.671 -28.893 1.00 94.25 277 PHE A CA 1
ATOM 2136 C C . PHE A 1 277 ? 15.221 0.556 -28.771 1.00 94.25 277 PHE A C 1
ATOM 2138 O O . PHE A 1 277 ? 14.887 0.154 -27.658 1.00 94.25 277 PHE A O 1
ATOM 2145 N N . VAL A 1 278 ? 14.747 0.003 -29.894 1.00 94.50 278 VAL A N 1
ATOM 2146 C CA . VAL A 1 278 ? 13.878 -1.190 -29.921 1.00 94.50 278 VAL A CA 1
ATOM 2147 C C . VAL A 1 278 ? 14.546 -2.281 -30.742 1.00 94.50 278 VAL A C 1
ATOM 2149 O O . VAL A 1 278 ? 14.930 -2.047 -31.884 1.00 94.50 278 VAL A O 1
ATOM 2152 N N . THR A 1 279 ? 14.653 -3.484 -30.181 1.00 93.25 279 THR A N 1
ATOM 2153 C CA . THR A 1 279 ? 15.269 -4.655 -30.823 1.00 93.25 279 THR A CA 1
ATOM 2154 C C . THR A 1 279 ? 14.347 -5.876 -30.732 1.00 93.25 279 THR A C 1
ATOM 2156 O O . THR A 1 279 ? 13.274 -5.821 -30.133 1.00 93.25 279 THR A O 1
ATOM 2159 N N . GLY A 1 280 ? 14.755 -6.997 -31.337 1.00 91.50 280 GLY A N 1
ATOM 2160 C CA . GLY A 1 280 ? 14.057 -8.284 -31.218 1.00 91.50 280 GLY A CA 1
ATOM 2161 C C . GLY A 1 280 ? 13.448 -8.815 -32.516 1.00 91.50 280 GLY A C 1
ATOM 2162 O O . GLY A 1 280 ? 12.991 -9.963 -32.532 1.00 91.50 280 GLY A O 1
ATOM 2163 N N . TRP A 1 281 ? 13.486 -8.040 -33.607 1.00 95.81 281 TRP A N 1
ATOM 2164 C CA . TRP A 1 281 ? 13.103 -8.511 -34.946 1.00 95.81 281 TRP A CA 1
ATOM 2165 C C . TRP A 1 281 ? 14.087 -9.519 -35.538 1.00 95.81 281 TRP A C 1
ATOM 2167 O O . TRP A 1 281 ? 13.678 -10.350 -36.347 1.00 95.81 281 TRP A O 1
ATOM 2177 N N . LEU A 1 282 ? 15.348 -9.494 -35.096 1.00 94.69 282 LEU A N 1
ATOM 2178 C CA . LEU A 1 282 ? 16.373 -10.486 -35.408 1.00 94.69 282 LEU A CA 1
ATOM 2179 C C . LEU A 1 282 ? 16.612 -11.397 -34.196 1.00 94.69 282 LEU A C 1
ATOM 2181 O O . LEU A 1 282 ? 16.977 -10.929 -33.117 1.00 94.69 282 LEU A O 1
ATOM 2185 N N . LYS A 1 283 ? 16.417 -12.707 -34.373 1.00 91.56 283 LYS A N 1
ATOM 2186 C CA . LYS A 1 283 ? 16.701 -13.742 -33.368 1.00 91.56 283 LYS A CA 1
ATOM 2187 C C . LYS A 1 283 ? 17.714 -14.722 -33.953 1.00 91.56 283 LYS A C 1
ATOM 2189 O O . LYS A 1 283 ? 17.396 -15.508 -34.843 1.00 91.56 283 LYS A O 1
ATOM 2194 N N . GLY A 1 284 ? 18.958 -14.650 -33.483 1.00 91.75 284 GLY A N 1
ATOM 2195 C CA . GLY A 1 284 ? 20.068 -15.336 -34.147 1.00 91.75 284 GLY A CA 1
ATOM 2196 C C . GLY A 1 284 ? 20.296 -14.746 -35.543 1.00 91.75 284 GLY A C 1
ATOM 2197 O O . GLY A 1 284 ? 20.638 -13.578 -35.658 1.00 91.75 284 GLY A O 1
ATOM 2198 N N . GLN A 1 285 ? 20.082 -15.541 -36.594 1.00 93.88 285 GLN A N 1
ATOM 2199 C CA . GLN A 1 285 ? 20.206 -15.123 -38.004 1.00 93.88 285 GLN A CA 1
ATOM 2200 C C . GLN A 1 285 ? 18.856 -15.140 -38.752 1.00 93.88 285 GLN A C 1
ATOM 2202 O O . GLN A 1 285 ? 18.784 -14.962 -39.974 1.00 93.88 285 GLN A O 1
ATOM 2207 N N . GLU A 1 286 ? 17.758 -15.338 -38.023 1.00 93.50 286 GLU A N 1
ATOM 2208 C CA . GLU A 1 286 ? 16.400 -15.314 -38.556 1.00 93.50 286 GLU A CA 1
ATOM 2209 C C . GLU A 1 286 ? 15.711 -14.010 -38.166 1.00 93.50 286 GLU A C 1
ATOM 2211 O O . GLU A 1 286 ? 15.686 -13.623 -36.997 1.00 93.50 286 GLU A O 1
ATOM 2216 N N . ASN A 1 287 ? 15.157 -13.319 -39.160 1.00 93.50 287 ASN A N 1
ATOM 2217 C CA . ASN A 1 287 ? 14.418 -12.084 -38.959 1.00 93.50 287 ASN A CA 1
ATOM 2218 C C . ASN A 1 287 ? 12.935 -12.317 -39.263 1.00 93.50 287 ASN A C 1
ATOM 2220 O O . ASN A 1 287 ? 12.598 -12.893 -40.300 1.00 93.50 287 ASN A O 1
ATOM 2224 N N . TRP A 1 288 ? 12.053 -11.856 -38.380 1.00 94.12 288 TRP A N 1
ATOM 2225 C CA . TRP A 1 288 ? 10.602 -12.008 -38.551 1.00 94.12 288 TRP A CA 1
ATOM 2226 C C . TRP A 1 288 ? 9.901 -10.704 -38.953 1.00 94.12 288 TRP A C 1
ATOM 2228 O O . TRP A 1 288 ? 8.826 -10.766 -39.539 1.00 94.12 288 TRP A O 1
ATOM 2238 N N . GLY A 1 289 ? 10.539 -9.552 -38.730 1.00 94.62 289 GLY A N 1
ATOM 2239 C CA . GLY A 1 289 ? 10.081 -8.243 -39.204 1.00 94.62 289 GLY A CA 1
ATOM 2240 C C . GLY A 1 289 ? 11.239 -7.371 -39.691 1.00 94.62 289 GLY A C 1
ATOM 2241 O O . GLY A 1 289 ? 12.408 -7.742 -39.539 1.00 94.62 289 GLY A O 1
ATOM 2242 N N . ARG A 1 290 ? 10.908 -6.249 -40.333 1.00 95.38 290 ARG A N 1
ATOM 2243 C CA . ARG A 1 290 ? 11.828 -5.285 -40.955 1.00 95.38 290 ARG A CA 1
ATOM 2244 C C . ARG A 1 290 ? 11.302 -3.859 -40.727 1.00 95.38 290 ARG A C 1
ATOM 2246 O O . ARG A 1 290 ? 10.445 -3.395 -41.480 1.00 95.38 290 ARG A O 1
ATOM 2253 N N . PRO A 1 291 ? 11.773 -3.165 -39.674 1.00 96.19 291 PRO A N 1
ATOM 2254 C CA . PRO A 1 291 ? 11.393 -1.780 -39.408 1.00 96.19 291 PRO A CA 1
ATOM 2255 C C . PRO A 1 291 ? 11.723 -0.871 -40.597 1.00 96.19 291 PRO A C 1
ATOM 2257 O O . PRO A 1 291 ? 12.828 -0.922 -41.126 1.00 96.19 291 PRO A O 1
ATOM 2260 N N . ASN A 1 292 ? 10.776 -0.035 -41.021 1.00 94.06 292 ASN A N 1
ATOM 2261 C CA . ASN A 1 292 ? 10.915 0.766 -42.242 1.00 94.06 292 ASN A CA 1
ATOM 2262 C C . ASN A 1 292 ? 10.805 2.282 -42.022 1.00 94.06 292 ASN A C 1
ATOM 2264 O O . ASN A 1 292 ? 11.509 3.050 -42.673 1.00 94.06 292 ASN A O 1
ATOM 2268 N N . ASP A 1 293 ? 9.928 2.728 -41.127 1.00 95.50 293 ASP A N 1
ATOM 2269 C CA . ASP A 1 293 ? 9.697 4.150 -40.864 1.00 95.50 293 ASP A CA 1
ATOM 2270 C C . ASP A 1 293 ? 9.284 4.360 -39.409 1.00 95.50 293 ASP A C 1
ATOM 2272 O O . ASP A 1 293 ? 8.750 3.444 -38.772 1.00 95.50 293 ASP A O 1
ATOM 2276 N N . VAL A 1 294 ? 9.523 5.571 -38.908 1.00 96.88 294 VAL A N 1
ATOM 2277 C CA . VAL A 1 294 ? 9.170 6.007 -37.557 1.00 96.88 294 VAL A CA 1
ATOM 2278 C C . VAL A 1 294 ? 8.444 7.346 -37.593 1.00 96.88 294 VAL A C 1
ATOM 2280 O O . VAL A 1 294 ? 8.813 8.251 -38.340 1.00 96.88 294 VAL A O 1
ATOM 2283 N N . LEU A 1 295 ? 7.408 7.488 -36.770 1.00 95.69 295 LEU A N 1
ATOM 2284 C CA . LEU A 1 295 ? 6.590 8.697 -36.705 1.00 95.69 295 LEU A CA 1
ATOM 2285 C C . LEU A 1 295 ? 6.204 8.994 -35.256 1.00 95.69 295 LEU A C 1
ATOM 2287 O O . LEU A 1 295 ? 5.767 8.095 -34.545 1.00 95.69 295 LEU A O 1
ATOM 2291 N N . VAL A 1 296 ? 6.338 10.247 -34.823 1.00 95.06 296 VAL A N 1
ATOM 2292 C CA . VAL A 1 296 ? 5.811 10.689 -33.523 1.00 95.06 296 VAL A CA 1
ATOM 2293 C C . VAL A 1 296 ? 4.325 11.001 -33.681 1.00 95.06 296 VAL A C 1
ATOM 2295 O O . VAL A 1 296 ? 3.942 11.790 -34.544 1.00 95.06 296 VAL A O 1
ATOM 2298 N N . ALA A 1 297 ? 3.490 10.351 -32.878 1.00 93.56 297 ALA A N 1
ATOM 2299 C CA . ALA A 1 297 ? 2.055 10.583 -32.823 1.00 93.56 297 ALA A CA 1
ATOM 2300 C C . ALA A 1 297 ? 1.710 11.800 -31.934 1.00 93.56 297 ALA A C 1
ATOM 2302 O O . ALA A 1 297 ? 2.510 12.162 -31.073 1.00 93.56 297 ALA A O 1
ATOM 2303 N N . PRO A 1 298 ? 0.518 12.414 -32.086 1.00 90.50 298 PRO A N 1
ATOM 2304 C CA . PRO A 1 298 ? 0.081 13.566 -31.287 1.00 90.50 298 PRO A CA 1
ATOM 2305 C C . PRO A 1 298 ? 0.041 13.356 -29.767 1.00 90.50 298 PRO A C 1
ATOM 2307 O O . PRO A 1 298 ? 0.025 14.324 -29.018 1.00 90.50 298 PRO A O 1
ATOM 2310 N N . ASP A 1 299 ? -0.011 12.107 -29.302 1.00 88.00 299 ASP A N 1
ATOM 2311 C CA . ASP A 1 299 ? 0.054 11.755 -27.879 1.00 88.00 299 ASP A CA 1
ATOM 2312 C C . ASP A 1 299 ? 1.500 11.553 -27.373 1.00 88.00 299 ASP A C 1
ATOM 2314 O O . ASP A 1 299 ? 1.716 11.034 -26.274 1.00 88.00 299 ASP A O 1
ATOM 2318 N N . GLY A 1 300 ? 2.493 11.871 -28.207 1.00 90.69 300 GLY A N 1
ATOM 2319 C CA . GLY A 1 300 ? 3.912 11.655 -27.955 1.00 90.69 300 GLY A CA 1
ATOM 2320 C C . GLY A 1 300 ? 4.360 10.193 -28.052 1.00 90.69 300 GLY A C 1
ATOM 2321 O O . GLY A 1 300 ? 5.485 9.872 -27.674 1.00 90.69 300 GLY A O 1
ATOM 2322 N N . SER A 1 301 ? 3.526 9.252 -28.505 1.00 92.94 301 SER A N 1
ATOM 2323 C CA . SER A 1 301 ? 3.979 7.875 -28.763 1.00 92.94 301 SER A CA 1
ATOM 2324 C C . SER A 1 301 ? 4.764 7.759 -30.074 1.00 92.94 301 SER A C 1
ATOM 2326 O O . SER A 1 301 ? 4.581 8.551 -30.995 1.00 92.94 301 SER A O 1
ATOM 2328 N N . LEU A 1 302 ? 5.669 6.780 -30.161 1.00 95.81 302 LEU A N 1
ATOM 2329 C CA . LEU A 1 302 ? 6.437 6.514 -31.381 1.00 95.81 302 LEU A CA 1
ATOM 2330 C C . LEU A 1 302 ? 5.793 5.353 -32.143 1.00 95.81 302 LEU A C 1
ATOM 2332 O O . LEU A 1 302 ? 5.709 4.240 -31.624 1.00 95.81 302 LEU A O 1
ATOM 2336 N N . LEU A 1 303 ? 5.356 5.607 -33.371 1.00 96.19 303 LEU A N 1
ATOM 2337 C CA . LEU A 1 303 ? 4.877 4.588 -34.297 1.00 96.19 303 LEU A CA 1
ATOM 2338 C C . LEU A 1 303 ? 6.044 4.039 -35.117 1.00 96.19 303 LEU A C 1
ATOM 2340 O O . LEU A 1 303 ? 6.878 4.811 -35.585 1.00 96.19 303 LEU A O 1
ATOM 2344 N N . ILE A 1 304 ? 6.081 2.724 -35.321 1.00 97.44 304 ILE A N 1
ATOM 2345 C CA . ILE A 1 304 ? 7.103 2.021 -36.108 1.00 97.44 304 ILE A CA 1
ATOM 2346 C C . ILE A 1 304 ? 6.389 1.139 -37.132 1.00 97.44 304 ILE A C 1
ATOM 2348 O O . ILE A 1 304 ? 5.672 0.222 -36.737 1.00 97.44 304 ILE A O 1
ATOM 2352 N N . SER A 1 305 ? 6.587 1.369 -38.431 1.00 95.38 305 SER A N 1
ATOM 2353 C CA . SER A 1 305 ? 6.071 0.453 -39.463 1.00 95.38 305 SER A CA 1
ATOM 2354 C C . SER A 1 305 ? 7.036 -0.695 -39.728 1.00 95.38 305 SER A C 1
ATOM 2356 O O . SER A 1 305 ? 8.242 -0.460 -39.822 1.00 95.38 305 SER A O 1
ATOM 2358 N N . ASP A 1 306 ? 6.500 -1.886 -39.970 1.00 94.25 306 ASP A N 1
ATOM 2359 C CA . ASP A 1 306 ? 7.229 -3.098 -40.349 1.00 94.25 306 ASP A CA 1
ATOM 2360 C C . ASP A 1 306 ? 6.607 -3.721 -41.598 1.00 94.25 306 ASP A C 1
ATOM 2362 O O . ASP A 1 306 ? 5.458 -4.172 -41.586 1.00 94.25 306 ASP A O 1
ATOM 2366 N N . ASP A 1 307 ? 7.366 -3.722 -42.693 1.00 88.50 307 ASP A N 1
ATOM 2367 C CA . ASP A 1 307 ? 6.855 -4.114 -44.005 1.00 88.50 307 ASP A CA 1
ATOM 2368 C C . ASP A 1 307 ? 6.883 -5.633 -44.248 1.00 88.50 307 ASP A C 1
ATOM 2370 O O . ASP A 1 307 ? 6.126 -6.132 -45.083 1.00 88.50 307 ASP A O 1
ATOM 2374 N N . GLN A 1 308 ? 7.700 -6.381 -43.500 1.00 91.25 308 GLN A N 1
ATOM 2375 C CA . GLN A 1 308 ? 7.723 -7.842 -43.549 1.00 91.25 308 GLN A CA 1
ATOM 2376 C C . GLN A 1 308 ? 6.620 -8.435 -42.669 1.00 91.25 308 GLN A C 1
ATOM 2378 O O . GLN A 1 308 ? 5.972 -9.397 -43.079 1.00 91.25 308 GLN A O 1
ATOM 2383 N N . GLY A 1 309 ? 6.411 -7.869 -41.478 1.00 90.00 309 GLY A N 1
ATOM 2384 C CA . GLY A 1 309 ? 5.342 -8.274 -40.567 1.00 90.00 309 GLY A CA 1
ATOM 2385 C C . GLY A 1 309 ? 3.961 -7.768 -40.988 1.00 90.00 309 GLY A C 1
ATOM 2386 O O . GLY A 1 309 ? 2.961 -8.383 -40.631 1.00 90.00 309 GLY A O 1
ATOM 2387 N N . GLY A 1 310 ? 3.895 -6.671 -41.754 1.00 89.88 310 GLY A N 1
ATOM 2388 C CA . GLY A 1 310 ? 2.635 -6.015 -42.110 1.00 89.88 310 GLY A CA 1
ATOM 2389 C C . GLY A 1 310 ? 1.971 -5.335 -40.910 1.00 89.88 310 GLY A C 1
ATOM 2390 O O . GLY A 1 310 ? 0.749 -5.341 -40.801 1.00 89.88 310 GLY A O 1
ATOM 2391 N N . LEU A 1 311 ? 2.777 -4.795 -39.990 1.00 91.94 311 LEU A N 1
ATOM 2392 C CA . LEU A 1 311 ? 2.335 -4.271 -38.696 1.00 91.94 311 LEU A CA 1
ATOM 2393 C C . LEU A 1 311 ? 2.803 -2.828 -38.485 1.00 91.94 311 LEU A C 1
ATOM 2395 O O . LEU A 1 311 ? 3.820 -2.393 -39.033 1.00 91.94 311 LEU A O 1
ATOM 2399 N N . VAL A 1 312 ? 2.079 -2.104 -37.630 1.00 93.12 312 VAL A N 1
ATOM 2400 C CA . VAL A 1 312 ? 2.530 -0.840 -37.039 1.00 93.12 312 VAL A CA 1
ATOM 2401 C C . VAL A 1 312 ? 2.574 -1.015 -35.526 1.00 93.12 312 VAL A C 1
ATOM 2403 O O . VAL A 1 312 ? 1.562 -1.318 -34.900 1.00 93.12 312 VAL A O 1
ATOM 2406 N N . TYR A 1 313 ? 3.748 -0.831 -34.931 1.00 94.19 313 TYR A N 1
ATOM 2407 C CA . TYR A 1 313 ? 3.929 -0.877 -33.483 1.00 94.19 313 TYR A CA 1
ATOM 2408 C C . TYR A 1 313 ? 3.794 0.523 -32.900 1.00 94.19 313 TYR A C 1
ATOM 2410 O O . TYR A 1 313 ? 4.287 1.482 -33.487 1.00 94.19 313 TYR A O 1
ATOM 2418 N N . ARG A 1 314 ? 3.195 0.634 -31.713 1.00 91.75 314 ARG A N 1
ATOM 2419 C CA . ARG A 1 314 ? 3.140 1.874 -30.932 1.00 91.75 314 ARG A CA 1
ATOM 2420 C C . ARG A 1 314 ? 3.961 1.717 -29.660 1.00 91.75 314 ARG A C 1
ATOM 2422 O O . ARG A 1 314 ? 3.646 0.886 -28.813 1.00 91.75 314 ARG A O 1
ATOM 2429 N N . VAL A 1 315 ? 4.998 2.533 -29.519 1.00 91.31 315 VAL A N 1
ATOM 2430 C CA . VAL A 1 315 ? 5.920 2.520 -28.380 1.00 91.31 315 VAL A CA 1
ATOM 2431 C C . VAL A 1 315 ? 5.610 3.690 -27.455 1.00 91.31 315 VAL A C 1
ATOM 2433 O O . VAL A 1 315 ? 5.529 4.840 -27.890 1.00 91.31 315 VAL A O 1
ATOM 2436 N N . ARG A 1 316 ? 5.451 3.391 -26.162 1.00 86.50 316 ARG A N 1
ATOM 2437 C CA . ARG A 1 316 ? 5.202 4.380 -25.109 1.00 86.50 316 ARG A CA 1
ATOM 2438 C C . ARG A 1 316 ? 5.829 3.980 -23.778 1.00 86.50 316 ARG A C 1
ATOM 2440 O O . ARG A 1 316 ? 5.914 2.795 -23.472 1.00 86.50 316 ARG A O 1
ATOM 2447 N N . TYR A 1 317 ? 6.213 4.968 -22.978 1.00 81.06 317 TYR A N 1
ATOM 2448 C CA . TYR A 1 317 ? 6.611 4.801 -21.586 1.00 81.06 317 TYR A CA 1
ATOM 2449 C C . TYR A 1 317 ? 5.383 4.811 -20.674 1.00 81.06 317 TYR A C 1
ATOM 2451 O O . TYR A 1 317 ? 4.558 5.729 -20.703 1.00 81.06 317 TYR A O 1
ATOM 2459 N N . THR A 1 318 ? 5.285 3.797 -19.819 1.00 77.56 318 THR A N 1
ATOM 2460 C CA . THR A 1 318 ? 4.240 3.676 -18.797 1.00 77.56 318 THR A CA 1
ATOM 2461 C C . THR A 1 318 ? 4.812 3.982 -17.418 1.00 77.56 318 THR A C 1
ATOM 2463 O O . THR A 1 318 ? 5.806 3.381 -17.022 1.00 77.56 318 THR A O 1
ATOM 2466 N N . ASP A 1 319 ? 4.161 4.881 -16.680 1.00 85.69 319 ASP A N 1
ATOM 2467 C CA . ASP A 1 319 ? 4.475 5.212 -15.287 1.00 85.69 319 ASP A CA 1
ATOM 2468 C C . ASP A 1 319 ? 3.238 4.913 -14.436 1.00 85.69 319 ASP A C 1
ATOM 2470 O O . ASP A 1 319 ? 2.209 5.576 -14.582 1.00 85.69 319 ASP A O 1
ATOM 2474 N N . GLY A 1 320 ? 3.321 3.891 -13.581 1.00 89.25 320 GLY A N 1
ATOM 2475 C CA . GLY A 1 320 ? 2.179 3.461 -12.777 1.00 89.25 320 GLY A CA 1
ATOM 2476 C C . GLY A 1 320 ? 1.745 4.479 -11.721 1.00 89.25 320 GLY A C 1
ATOM 2477 O O . GLY A 1 320 ? 0.558 4.556 -11.415 1.00 89.25 320 GLY A O 1
ATOM 2478 N N . LEU A 1 321 ? 2.669 5.295 -11.203 1.00 93.19 321 LEU A N 1
ATOM 2479 C CA . LEU A 1 321 ? 2.345 6.363 -10.257 1.00 93.19 321 LEU A CA 1
ATOM 2480 C C . LEU A 1 321 ? 1.669 7.529 -10.984 1.00 93.19 321 LEU A C 1
ATOM 2482 O O . LEU A 1 321 ? 0.609 7.990 -10.555 1.00 93.19 321 LEU A O 1
ATOM 2486 N N . ALA A 1 322 ? 2.213 7.947 -12.129 1.00 89.69 322 ALA A N 1
ATOM 2487 C CA . ALA A 1 322 ? 1.626 9.033 -12.913 1.00 89.69 322 ALA A CA 1
ATOM 2488 C C . ALA A 1 322 ? 0.243 8.669 -13.488 1.00 89.69 322 ALA A C 1
ATOM 2490 O O . ALA A 1 322 ? -0.638 9.525 -13.540 1.00 89.69 322 ALA A O 1
ATOM 2491 N N . GLN A 1 323 ? 0.007 7.402 -13.864 1.00 90.19 323 GLN A N 1
ATOM 2492 C CA . GLN A 1 323 ? -1.323 6.916 -14.280 1.00 90.19 323 GLN A CA 1
ATOM 2493 C C . GLN A 1 323 ? -2.383 7.071 -13.178 1.00 90.19 323 GLN A C 1
ATOM 2495 O O . GLN A 1 323 ? -3.550 7.311 -13.476 1.00 90.19 323 GLN A O 1
ATOM 2500 N N . LEU A 1 324 ? -1.974 6.986 -11.910 1.00 93.50 324 LEU A N 1
ATOM 2501 C CA . LEU A 1 324 ? -2.828 7.223 -10.744 1.00 93.50 324 LEU A CA 1
ATOM 2502 C C . LEU A 1 324 ? -2.861 8.705 -10.318 1.00 93.50 324 LEU A C 1
ATOM 2504 O O . LEU A 1 324 ? -3.386 9.034 -9.255 1.00 93.50 324 LEU A O 1
ATOM 2508 N N . GLY A 1 325 ? -2.299 9.613 -11.123 1.00 93.56 325 GLY A N 1
ATOM 2509 C CA . GLY A 1 325 ? -2.263 11.048 -10.837 1.00 93.56 325 GLY A CA 1
ATOM 2510 C C . GLY A 1 325 ? -1.354 11.429 -9.664 1.00 93.56 325 GLY A C 1
ATOM 2511 O O . GLY A 1 325 ? -1.583 12.459 -9.026 1.00 93.56 325 GLY A O 1
ATOM 2512 N N . VAL A 1 326 ? -0.352 10.604 -9.340 1.00 96.38 326 VAL A N 1
ATOM 2513 C CA . VAL A 1 326 ? 0.654 10.932 -8.321 1.00 96.38 326 VAL A CA 1
ATOM 2514 C C . VAL A 1 326 ? 1.627 11.954 -8.901 1.00 96.38 326 VAL A C 1
ATOM 2516 O O . VAL A 1 326 ? 2.417 11.647 -9.783 1.00 96.38 326 VAL A O 1
ATOM 2519 N N . GLU A 1 327 ? 1.574 13.178 -8.385 1.00 96.00 327 GLU A N 1
ATOM 2520 C CA . GLU A 1 327 ? 2.441 14.279 -8.830 1.00 96.00 327 GLU A CA 1
ATOM 2521 C C . GLU A 1 327 ? 3.729 14.378 -8.003 1.00 96.00 327 GLU A C 1
ATOM 2523 O O . GLU A 1 327 ? 4.751 14.860 -8.490 1.00 96.00 327 GLU A O 1
ATOM 2528 N N . HIS A 1 328 ? 3.679 13.939 -6.742 1.00 98.12 328 HIS A N 1
ATOM 2529 C CA . HIS A 1 328 ? 4.773 14.064 -5.785 1.00 98.12 328 HIS A CA 1
ATOM 2530 C C . HIS A 1 328 ? 4.968 12.768 -4.997 1.00 98.12 328 HIS A C 1
ATOM 2532 O O . HIS A 1 328 ? 3.999 12.146 -4.562 1.00 98.12 328 HIS A O 1
ATOM 2538 N N . VAL A 1 329 ? 6.228 12.411 -4.753 1.00 98.44 329 VAL A N 1
ATOM 2539 C CA . VAL A 1 329 ? 6.621 11.357 -3.810 1.00 98.44 329 VAL A CA 1
ATOM 2540 C C . VAL A 1 329 ? 7.579 11.935 -2.779 1.00 98.44 329 VAL A C 1
ATOM 2542 O O . VAL A 1 329 ? 8.450 12.736 -3.113 1.00 98.44 329 VAL A O 1
ATOM 2545 N N . PHE A 1 330 ? 7.443 11.519 -1.527 1.00 98.75 330 PHE A N 1
ATOM 2546 C CA . PHE A 1 330 ? 8.436 11.789 -0.489 1.00 98.75 330 PHE A CA 1
ATOM 2547 C C . PHE A 1 330 ? 9.443 10.644 -0.489 1.00 98.75 330 PHE A C 1
ATOM 2549 O O . PHE A 1 330 ? 9.035 9.487 -0.591 1.00 98.75 330 PHE A O 1
ATOM 2556 N N . ALA A 1 331 ? 10.744 10.924 -0.419 1.00 98.12 331 ALA A N 1
ATOM 2557 C CA . ALA A 1 331 ? 11.738 9.859 -0.511 1.00 98.12 331 ALA A CA 1
ATOM 2558 C C . ALA A 1 331 ? 13.023 10.137 0.268 1.00 98.12 331 ALA A C 1
ATOM 2560 O O . ALA A 1 331 ? 13.395 11.284 0.517 1.00 98.12 331 ALA A O 1
ATOM 2561 N N . ILE A 1 332 ? 13.718 9.046 0.595 1.00 96.44 332 ILE A N 1
ATOM 2562 C CA . ILE A 1 332 ? 15.145 9.043 0.921 1.00 96.44 332 ILE A CA 1
ATOM 2563 C C . ILE A 1 332 ? 15.828 8.025 0.009 1.00 96.44 332 ILE A C 1
ATOM 2565 O O . ILE A 1 332 ? 15.454 6.846 -0.032 1.00 96.44 332 ILE A O 1
ATOM 2569 N N . VAL A 1 333 ? 16.831 8.491 -0.735 1.00 94.12 333 VAL A N 1
ATOM 2570 C CA . VAL A 1 333 ? 17.624 7.642 -1.628 1.00 94.12 333 VAL A CA 1
ATOM 2571 C C . VAL A 1 333 ? 18.487 6.665 -0.835 1.00 94.12 333 VAL A C 1
ATOM 2573 O O . VAL A 1 333 ? 19.114 7.006 0.167 1.00 94.12 333 VAL A O 1
ATOM 2576 N N . SER A 1 334 ? 18.535 5.423 -1.300 1.00 93.69 334 SER A N 1
ATOM 2577 C CA . SER A 1 334 ? 19.348 4.357 -0.732 1.00 93.69 334 SER A CA 1
ATOM 2578 C C . SER A 1 334 ? 19.670 3.323 -1.799 1.00 93.69 334 SER A C 1
ATOM 2580 O O . SER A 1 334 ? 18.944 3.193 -2.781 1.00 93.69 334 SER A O 1
ATOM 2582 N N . ILE A 1 335 ? 20.713 2.521 -1.574 1.00 91.25 335 ILE A N 1
ATOM 2583 C CA . ILE A 1 335 ? 21.144 1.474 -2.506 1.00 91.25 335 ILE A CA 1
ATOM 2584 C C . ILE A 1 335 ? 19.993 0.556 -2.957 1.00 91.25 335 ILE A C 1
ATOM 2586 O O . ILE A 1 335 ? 19.976 0.162 -4.113 1.00 91.25 335 ILE A O 1
ATOM 2590 N N . HIS A 1 336 ? 18.991 0.296 -2.105 1.00 93.94 336 HIS A N 1
ATOM 2591 C CA . HIS A 1 336 ? 17.863 -0.602 -2.398 1.00 93.94 336 HIS A CA 1
ATOM 2592 C C . HIS A 1 336 ? 16.662 0.046 -3.107 1.00 93.94 336 HIS A C 1
ATOM 2594 O O . HIS A 1 336 ? 15.663 -0.639 -3.314 1.00 93.94 336 HIS A O 1
ATOM 2600 N N . ASN A 1 337 ? 16.705 1.341 -3.435 1.00 94.94 337 ASN A N 1
ATOM 2601 C CA . ASN A 1 337 ? 15.614 2.030 -4.141 1.00 94.94 337 ASN A CA 1
ATOM 2602 C C . ASN A 1 337 ? 16.085 3.004 -5.240 1.00 94.94 337 ASN A C 1
ATOM 2604 O O . ASN A 1 337 ? 15.246 3.632 -5.888 1.00 94.94 337 ASN A O 1
ATOM 2608 N N . MET A 1 338 ? 17.400 3.105 -5.497 1.00 94.88 338 MET A N 1
ATOM 2609 C CA . MET A 1 338 ? 17.952 3.930 -6.585 1.00 94.88 338 MET A CA 1
ATOM 2610 C C . MET A 1 338 ? 17.282 3.690 -7.947 1.00 94.88 338 MET A C 1
ATOM 2612 O O . MET A 1 338 ? 17.022 4.682 -8.621 1.00 94.88 338 MET A O 1
ATOM 2616 N N . PRO A 1 339 ? 16.956 2.446 -8.364 1.00 95.12 339 PRO A N 1
ATOM 2617 C CA . PRO A 1 339 ? 16.324 2.213 -9.667 1.00 95.12 339 PRO A CA 1
ATOM 2618 C C . PRO A 1 339 ? 14.961 2.892 -9.798 1.00 95.12 339 PRO A C 1
ATOM 2620 O O . PRO A 1 339 ? 14.642 3.447 -10.845 1.00 95.12 339 PRO A O 1
ATOM 2623 N N . ILE A 1 340 ? 14.170 2.890 -8.720 1.00 94.75 340 ILE A N 1
ATOM 2624 C CA . ILE A 1 340 ? 12.859 3.545 -8.692 1.00 94.75 340 ILE A CA 1
ATOM 2625 C C . ILE A 1 340 ? 13.030 5.063 -8.815 1.00 94.75 340 ILE A C 1
ATOM 2627 O O . ILE A 1 340 ? 12.325 5.700 -9.595 1.00 94.75 340 ILE A O 1
ATOM 2631 N N . LEU A 1 341 ? 13.978 5.650 -8.077 1.00 95.06 341 LEU A N 1
ATOM 2632 C CA . LEU A 1 341 ? 14.213 7.096 -8.123 1.00 95.06 341 LEU A CA 1
ATOM 2633 C C . LEU A 1 341 ? 14.820 7.550 -9.462 1.00 95.06 341 LEU A C 1
ATOM 2635 O O . LEU A 1 341 ? 14.447 8.608 -9.966 1.00 95.06 341 LEU A O 1
ATOM 2639 N N . ASP A 1 342 ? 15.702 6.748 -10.068 1.00 92.75 342 ASP A N 1
ATOM 2640 C CA . ASP A 1 342 ? 16.209 6.973 -11.430 1.00 92.75 342 ASP A CA 1
ATOM 2641 C C . ASP A 1 342 ? 15.066 6.966 -12.450 1.00 92.75 342 ASP A C 1
ATOM 2643 O O . ASP A 1 342 ? 14.940 7.898 -13.243 1.00 92.75 342 ASP A O 1
ATOM 2647 N N . ALA A 1 343 ? 14.180 5.966 -12.381 1.00 89.75 343 ALA A N 1
ATOM 2648 C CA . ALA A 1 343 ? 13.025 5.876 -13.265 1.00 89.75 343 ALA A CA 1
ATOM 2649 C C . ALA A 1 343 ? 12.116 7.110 -13.146 1.00 89.75 343 ALA A C 1
ATOM 2651 O O . ALA A 1 343 ? 11.739 7.686 -14.167 1.00 89.75 343 ALA A O 1
ATOM 2652 N N . ILE A 1 344 ? 11.821 7.562 -11.921 1.00 91.69 344 ILE A N 1
ATOM 2653 C CA . ILE A 1 344 ? 11.023 8.774 -11.679 1.00 91.69 344 ILE A CA 1
ATOM 2654 C C . ILE A 1 344 ? 11.687 10.008 -12.305 1.00 91.69 344 ILE A C 1
ATOM 2656 O O . ILE A 1 344 ? 11.029 10.751 -13.035 1.00 91.69 344 ILE A O 1
ATOM 2660 N N . ASN A 1 345 ? 12.988 10.209 -12.073 1.00 90.38 345 ASN A N 1
ATOM 2661 C CA . ASN A 1 345 ? 13.719 11.358 -12.611 1.00 90.38 345 ASN A CA 1
ATOM 2662 C C . ASN A 1 345 ? 13.787 11.345 -14.141 1.00 90.38 345 ASN A C 1
ATOM 2664 O O . ASN A 1 345 ? 13.562 12.377 -14.771 1.00 90.38 345 ASN A O 1
ATOM 2668 N N . ARG A 1 346 ? 14.062 10.184 -14.746 1.00 85.69 346 ARG A N 1
ATOM 2669 C CA . ARG A 1 346 ? 14.134 10.037 -16.205 1.00 85.69 346 ARG A CA 1
ATOM 2670 C C . ARG A 1 346 ? 12.791 10.312 -16.862 1.00 85.69 346 ARG A C 1
ATOM 2672 O O . ARG A 1 346 ? 12.740 10.991 -17.882 1.00 85.69 346 ARG A O 1
ATOM 2679 N N . LEU A 1 347 ? 11.710 9.789 -16.288 1.00 85.06 347 LEU A N 1
ATOM 2680 C CA . LEU A 1 347 ? 10.361 9.990 -16.811 1.00 85.06 347 LEU A CA 1
ATOM 2681 C C . LEU A 1 347 ? 9.874 11.427 -16.611 1.00 85.06 347 LEU A C 1
ATOM 2683 O O . LEU A 1 347 ? 9.118 11.920 -17.440 1.00 85.06 347 LEU A O 1
ATOM 2687 N N . GLY A 1 348 ? 10.272 12.088 -15.521 1.00 86.75 348 GLY A N 1
ATOM 2688 C CA . GLY A 1 348 ? 9.929 13.485 -15.244 1.00 86.75 348 GLY A CA 1
ATOM 2689 C C . GLY A 1 348 ? 8.437 13.745 -14.989 1.00 86.75 348 GLY A C 1
ATOM 2690 O O . GLY A 1 348 ? 8.029 14.902 -14.924 1.00 86.75 348 GLY A O 1
ATOM 2691 N N . LYS A 1 349 ? 7.617 12.692 -14.845 1.00 87.50 349 LYS A N 1
ATOM 2692 C CA . LYS A 1 349 ? 6.156 12.785 -14.636 1.00 87.50 349 LYS A CA 1
ATOM 2693 C C . LYS A 1 349 ? 5.767 12.961 -13.167 1.00 87.50 349 LYS A C 1
ATOM 2695 O O . LYS A 1 349 ? 4.699 13.487 -12.878 1.00 87.50 349 LYS A O 1
ATOM 2700 N N . THR A 1 350 ? 6.649 12.547 -12.260 1.00 93.00 350 THR A N 1
ATOM 2701 C CA . THR A 1 350 ? 6.468 12.619 -10.807 1.00 93.00 350 THR A CA 1
ATOM 2702 C C . THR A 1 350 ? 7.660 13.345 -10.189 1.00 93.00 350 THR A C 1
ATOM 2704 O O . THR A 1 350 ? 8.800 13.126 -10.598 1.00 93.00 350 THR A O 1
ATOM 2707 N N . ARG A 1 351 ? 7.431 14.205 -9.192 1.00 95.06 351 ARG A N 1
ATOM 2708 C CA . ARG A 1 351 ? 8.490 14.968 -8.518 1.00 95.06 351 ARG A CA 1
ATOM 2709 C C . ARG A 1 351 ? 8.878 14.342 -7.182 1.00 95.06 351 ARG A C 1
ATOM 2711 O O . ARG A 1 351 ? 8.023 14.070 -6.343 1.00 95.06 351 ARG A O 1
ATOM 2718 N N . ILE A 1 352 ? 10.179 14.191 -6.949 1.00 97.56 352 ILE A N 1
ATOM 2719 C CA . ILE A 1 352 ? 10.714 13.725 -5.665 1.00 97.56 352 ILE A CA 1
ATOM 2720 C C . ILE A 1 352 ? 10.876 14.909 -4.699 1.00 97.56 352 ILE A C 1
ATOM 2722 O O . ILE A 1 352 ? 11.454 15.944 -5.052 1.00 97.56 352 ILE A O 1
ATOM 2726 N N . ILE A 1 353 ? 10.368 14.739 -3.478 1.00 98.31 353 ILE A N 1
ATOM 2727 C CA . ILE A 1 353 ? 10.621 15.593 -2.316 1.00 98.31 353 ILE A CA 1
ATOM 2728 C C . ILE A 1 353 ? 11.532 14.828 -1.351 1.00 98.31 353 ILE A C 1
ATOM 2730 O O . ILE A 1 353 ? 11.096 13.911 -0.652 1.00 98.31 353 ILE A O 1
ATOM 2734 N N . ASP A 1 354 ? 12.803 15.216 -1.324 1.00 97.12 354 ASP A N 1
ATOM 2735 C CA . ASP A 1 354 ? 13.833 14.621 -0.479 1.00 97.12 354 ASP A CA 1
ATOM 2736 C C . ASP A 1 354 ? 13.635 15.064 0.968 1.00 97.12 354 ASP A C 1
ATOM 2738 O O . ASP A 1 354 ? 13.860 16.230 1.310 1.00 97.12 354 ASP A O 1
ATOM 2742 N N . VAL A 1 355 ? 13.247 14.126 1.828 1.00 98.06 355 VAL A N 1
ATOM 2743 C CA . VAL A 1 355 ? 13.077 14.370 3.267 1.00 98.06 355 VAL A CA 1
ATOM 2744 C C . VAL A 1 355 ? 14.361 14.044 4.033 1.00 98.06 355 VAL A C 1
ATOM 2746 O O . VAL A 1 355 ? 15.325 13.527 3.469 1.00 98.06 355 VAL A O 1
ATOM 2749 N N . ARG A 1 356 ? 14.429 14.388 5.322 1.00 97.50 356 ARG A N 1
ATOM 2750 C CA . ARG A 1 356 ? 15.587 14.085 6.187 1.00 97.50 356 ARG A CA 1
ATOM 2751 C C . ARG A 1 356 ? 15.368 12.874 7.083 1.00 97.50 356 ARG A C 1
ATOM 2753 O O . ARG A 1 356 ? 16.346 12.337 7.596 1.00 97.50 356 ARG A O 1
ATOM 2760 N N . HIS A 1 357 ? 14.126 12.432 7.256 1.00 98.19 357 HIS A N 1
ATOM 2761 C CA . HIS A 1 357 ? 13.798 11.204 7.976 1.00 98.19 357 HIS A CA 1
ATOM 2762 C C . HIS A 1 357 ? 12.555 10.516 7.387 1.00 98.19 357 HIS A C 1
ATOM 2764 O O . HIS A 1 357 ? 11.555 11.178 7.110 1.00 98.19 357 HIS A O 1
ATOM 2770 N N . GLU A 1 358 ? 12.550 9.185 7.244 1.00 98.38 358 GLU A N 1
ATOM 2771 C CA . GLU A 1 358 ? 11.426 8.470 6.613 1.00 98.38 358 GLU A CA 1
ATOM 2772 C C . GLU A 1 358 ? 10.119 8.589 7.406 1.00 98.38 358 GLU A C 1
ATOM 2774 O O . GLU A 1 358 ? 9.038 8.659 6.819 1.00 98.38 358 GLU A O 1
ATOM 2779 N N . GLN A 1 359 ? 10.205 8.681 8.737 1.00 98.12 359 GLN A N 1
ATOM 2780 C CA . GLN A 1 359 ? 9.045 8.982 9.585 1.00 98.12 359 GLN A CA 1
ATOM 2781 C C . GLN A 1 359 ? 8.394 10.312 9.189 1.00 98.12 359 GLN A C 1
ATOM 2783 O O . GLN A 1 359 ? 7.177 10.385 9.016 1.00 98.12 359 GLN A O 1
ATOM 2788 N N . ALA A 1 360 ? 9.208 11.354 9.003 1.00 98.25 360 ALA A N 1
ATOM 2789 C CA . ALA A 1 360 ? 8.730 12.661 8.590 1.00 98.25 360 ALA A CA 1
ATOM 2790 C C . ALA A 1 360 ? 8.177 12.625 7.160 1.00 98.25 360 ALA A C 1
ATOM 2792 O O . ALA A 1 360 ? 7.102 13.162 6.922 1.00 98.25 360 ALA A O 1
ATOM 2793 N N . GLY A 1 361 ? 8.832 11.917 6.233 1.00 98.50 361 GLY A N 1
ATOM 2794 C CA . GLY A 1 361 ? 8.301 11.707 4.881 1.00 98.50 361 GLY A CA 1
ATOM 2795 C C . GLY A 1 361 ? 6.966 10.973 4.855 1.00 98.50 361 GLY A C 1
ATOM 2796 O O . GLY A 1 361 ? 6.076 11.341 4.096 1.00 98.50 361 GLY A O 1
ATOM 2797 N N . THR A 1 362 ? 6.766 10.005 5.748 1.00 98.69 362 THR A N 1
ATOM 2798 C CA . THR A 1 362 ? 5.488 9.291 5.858 1.00 98.69 362 THR A CA 1
ATOM 2799 C C . THR A 1 362 ? 4.392 10.192 6.439 1.00 98.69 362 THR A C 1
ATOM 2801 O O . THR A 1 362 ? 3.270 10.196 5.938 1.00 98.69 362 THR A O 1
ATOM 2804 N N . HIS A 1 363 ? 4.705 11.020 7.444 1.00 98.75 363 HIS A N 1
ATOM 2805 C CA . HIS A 1 363 ? 3.774 12.041 7.943 1.00 98.75 363 HIS A CA 1
ATOM 2806 C C . HIS A 1 363 ? 3.494 13.145 6.908 1.00 98.75 363 HIS A C 1
ATOM 2808 O O . HIS A 1 363 ? 2.377 13.654 6.847 1.00 98.75 363 HIS A O 1
ATOM 2814 N N . ALA A 1 364 ? 4.466 13.497 6.064 1.00 98.88 364 ALA A N 1
ATOM 2815 C CA . ALA A 1 364 ? 4.268 14.420 4.953 1.00 98.88 364 ALA A CA 1
ATOM 2816 C C . ALA A 1 364 ? 3.380 13.806 3.862 1.00 98.88 364 ALA A C 1
ATOM 2818 O O . ALA A 1 364 ? 2.454 14.465 3.399 1.00 98.88 364 ALA A O 1
ATOM 2819 N N . ALA A 1 365 ? 3.562 12.529 3.521 1.00 98.88 365 ALA A N 1
ATOM 2820 C CA . ALA A 1 365 ? 2.648 11.806 2.639 1.00 98.88 365 ALA A CA 1
ATOM 2821 C C . ALA A 1 365 ? 1.214 11.790 3.200 1.00 98.88 365 ALA A C 1
ATOM 2823 O O . ALA A 1 365 ? 0.255 12.008 2.461 1.00 98.88 365 ALA A O 1
ATOM 2824 N N . ASP A 1 366 ? 1.059 11.620 4.514 1.00 98.69 366 ASP A N 1
ATOM 2825 C CA . ASP A 1 366 ? -0.240 11.704 5.182 1.00 98.69 366 ASP A CA 1
ATOM 2826 C C . ASP A 1 366 ? -0.853 13.115 5.104 1.00 98.69 366 ASP A C 1
ATOM 2828 O O . ASP A 1 366 ? -1.999 13.288 4.684 1.00 98.69 366 ASP A O 1
ATOM 2832 N N . GLY A 1 367 ? -0.075 14.153 5.424 1.00 98.50 367 GLY A N 1
ATOM 2833 C CA . GLY A 1 367 ? -0.500 15.547 5.277 1.00 98.50 367 GLY A CA 1
ATOM 2834 C C . GLY A 1 367 ? -0.889 15.903 3.838 1.00 98.50 367 GLY A C 1
ATOM 2835 O O . GLY A 1 367 ? -1.907 16.564 3.621 1.00 98.50 367 GLY A O 1
ATOM 2836 N N . TYR A 1 368 ? -0.135 15.398 2.857 1.00 98.75 368 TYR A N 1
ATOM 2837 C CA . TYR A 1 368 ? -0.422 15.542 1.430 1.00 98.75 368 TYR A CA 1
ATOM 2838 C C . TYR A 1 368 ? -1.775 14.919 1.073 1.00 98.75 368 TYR A C 1
ATOM 2840 O O . TYR A 1 368 ? -2.620 15.576 0.456 1.00 98.75 368 TYR A O 1
ATOM 2848 N N . ALA A 1 369 ? -2.013 13.676 1.503 1.00 98.31 369 ALA A N 1
ATOM 2849 C CA . ALA A 1 369 ? -3.250 12.950 1.233 1.00 98.31 369 ALA A CA 1
ATOM 2850 C C . ALA A 1 369 ? -4.470 13.629 1.875 1.00 98.31 369 ALA A C 1
ATOM 2852 O O . ALA A 1 369 ? -5.515 13.785 1.238 1.00 98.31 369 ALA A O 1
ATOM 2853 N N . ARG A 1 370 ? -4.346 14.103 3.120 1.00 97.75 370 ARG A N 1
ATOM 2854 C CA . ARG A 1 370 ? -5.444 14.783 3.827 1.00 97.75 370 ARG A CA 1
ATOM 2855 C C . ARG A 1 370 ? -5.785 16.136 3.195 1.00 97.75 370 ARG A C 1
ATOM 2857 O O . ARG A 1 370 ? -6.972 16.419 3.005 1.00 97.75 370 ARG A O 1
ATOM 2864 N N . ALA A 1 371 ? -4.775 16.924 2.815 1.00 97.81 371 ALA A N 1
ATOM 2865 C CA . ALA A 1 371 ? -4.951 18.247 2.210 1.00 97.81 371 ALA A CA 1
ATOM 2866 C C . ALA A 1 371 ? -5.526 18.189 0.784 1.00 97.81 371 ALA A C 1
ATOM 2868 O O . ALA A 1 371 ? -6.396 18.986 0.438 1.00 97.81 371 ALA A O 1
ATOM 2869 N N . SER A 1 372 ? -5.067 17.242 -0.042 1.00 96.69 372 SER A N 1
ATOM 2870 C CA . SER A 1 372 ? -5.480 17.140 -1.454 1.00 96.69 372 SER A CA 1
ATOM 2871 C C . SER A 1 372 ? -6.646 16.184 -1.706 1.00 96.69 372 SER A C 1
ATOM 2873 O O . SER A 1 372 ? -7.358 16.336 -2.693 1.00 96.69 372 SER A O 1
ATOM 2875 N N . GLY A 1 373 ? -6.829 15.171 -0.855 1.00 93.88 373 GLY A N 1
ATOM 2876 C CA . GLY A 1 373 ? -7.689 14.018 -1.141 1.00 93.88 373 GLY A CA 1
ATOM 2877 C C . GLY A 1 373 ? -7.094 12.995 -2.113 1.00 93.88 373 GLY A C 1
ATOM 2878 O O . GLY A 1 373 ? -7.755 11.994 -2.392 1.00 93.88 373 GLY A O 1
ATOM 2879 N N . LYS A 1 374 ? -5.869 13.221 -2.602 1.00 95.44 374 LYS A N 1
ATOM 2880 C CA . LYS A 1 374 ? -5.125 12.311 -3.482 1.00 95.44 374 LYS A CA 1
ATOM 2881 C C . LYS A 1 374 ? -4.312 11.291 -2.670 1.00 95.44 374 LYS A C 1
ATOM 2883 O O . LYS A 1 374 ? -4.306 11.312 -1.440 1.00 95.44 374 LYS A O 1
ATOM 2888 N N . LEU A 1 375 ? -3.632 10.384 -3.369 1.00 97.56 375 LEU A N 1
ATOM 2889 C CA . LEU A 1 375 ? -2.721 9.405 -2.778 1.00 97.56 375 LEU A CA 1
ATOM 2890 C C . LEU A 1 375 ? -1.431 10.088 -2.294 1.00 97.56 375 LEU A C 1
ATOM 2892 O O . LEU A 1 375 ? -0.745 10.735 -3.082 1.00 97.56 375 LEU A O 1
ATOM 2896 N N . GLY A 1 376 ? -1.090 9.924 -1.016 1.00 98.50 376 GLY A N 1
ATOM 2897 C CA . GLY A 1 376 ? 0.234 10.269 -0.499 1.00 98.50 376 GLY A CA 1
ATOM 2898 C C . GLY A 1 376 ? 1.197 9.101 -0.690 1.00 98.50 376 GLY A C 1
ATOM 2899 O O . GLY A 1 376 ? 0.831 7.965 -0.395 1.00 98.50 376 GLY A O 1
ATOM 2900 N N . VAL A 1 377 ? 2.420 9.355 -1.158 1.00 98.81 377 VAL A N 1
ATOM 2901 C CA . VAL A 1 377 ? 3.398 8.293 -1.447 1.00 98.81 377 VAL A CA 1
ATOM 2902 C C . VAL A 1 377 ? 4.729 8.576 -0.759 1.00 98.81 377 VAL A C 1
ATOM 2904 O O . VAL A 1 377 ? 5.292 9.659 -0.913 1.00 98.81 377 VAL A O 1
ATOM 2907 N N . MET A 1 378 ? 5.239 7.583 -0.034 1.00 98.62 378 MET A N 1
ATOM 2908 C CA . MET A 1 378 ? 6.568 7.581 0.572 1.00 98.62 378 MET A CA 1
ATOM 2909 C C . MET A 1 378 ? 7.406 6.441 -0.020 1.00 98.62 378 MET A C 1
ATOM 2911 O O . MET A 1 378 ? 6.959 5.296 -0.051 1.00 98.62 378 MET A O 1
ATOM 2915 N N . ILE A 1 379 ? 8.629 6.739 -0.459 1.00 98.56 379 ILE A N 1
ATOM 2916 C CA . ILE A 1 379 ? 9.594 5.760 -0.970 1.00 98.56 379 ILE A CA 1
ATOM 2917 C C . ILE A 1 379 ? 10.753 5.633 0.017 1.00 98.56 379 ILE A C 1
ATOM 2919 O O . ILE A 1 379 ? 11.509 6.581 0.235 1.00 98.56 379 ILE A O 1
ATOM 2923 N N . ALA A 1 380 ? 10.911 4.448 0.601 1.00 97.12 380 ALA A N 1
ATOM 2924 C CA . ALA A 1 380 ? 11.922 4.166 1.616 1.00 97.12 380 ALA A CA 1
ATOM 2925 C C . ALA A 1 380 ? 12.853 3.019 1.198 1.00 97.12 380 ALA A C 1
ATOM 2927 O O . ALA A 1 380 ? 12.541 2.210 0.322 1.00 97.12 380 ALA A O 1
ATOM 2928 N N . SER A 1 381 ? 14.020 2.935 1.833 1.00 95.38 381 SER A N 1
ATOM 2929 C CA . SER A 1 381 ? 14.874 1.746 1.729 1.00 95.38 381 SER A CA 1
ATOM 2930 C C . SER A 1 381 ? 14.292 0.573 2.522 1.00 95.38 381 SER A C 1
ATOM 2932 O O . SER A 1 381 ? 13.298 0.756 3.215 1.00 95.38 381 SER A O 1
ATOM 2934 N N . THR A 1 382 ? 14.924 -0.597 2.437 1.00 94.44 382 THR A N 1
ATOM 2935 C CA . THR A 1 382 ? 14.647 -1.766 3.294 1.00 94.44 382 THR A CA 1
ATOM 2936 C C . THR A 1 382 ? 15.147 -1.553 4.728 1.00 94.44 382 THR A C 1
ATOM 2938 O O . THR A 1 382 ? 15.943 -0.647 4.997 1.00 94.44 382 THR A O 1
ATOM 2941 N N . GLY A 1 383 ? 14.705 -2.399 5.657 1.00 92.50 383 GLY A N 1
ATOM 2942 C CA . GLY A 1 383 ? 15.193 -2.469 7.032 1.00 92.50 383 GLY A CA 1
ATOM 2943 C C . GLY A 1 383 ? 14.971 -1.175 7.808 1.00 92.50 383 GLY A C 1
ATOM 2944 O O . GLY A 1 383 ? 13.811 -0.841 8.055 1.00 92.50 383 GLY A O 1
ATOM 2945 N N . PRO A 1 384 ? 16.032 -0.450 8.221 1.00 93.06 384 PRO A N 1
ATOM 2946 C CA . PRO A 1 384 ? 15.888 0.777 9.005 1.00 93.06 384 PRO A CA 1
ATOM 2947 C C . PRO A 1 384 ? 15.032 1.835 8.295 1.00 93.06 384 PRO A C 1
ATOM 2949 O O . PRO A 1 384 ? 14.219 2.496 8.943 1.00 93.06 384 PRO A O 1
ATOM 2952 N N . GLY A 1 385 ? 15.156 1.943 6.965 1.00 95.56 385 GLY A N 1
ATOM 2953 C CA . GLY A 1 385 ? 14.356 2.877 6.174 1.00 95.56 385 GLY A CA 1
ATOM 2954 C C . GLY A 1 385 ? 12.865 2.571 6.292 1.00 95.56 385 GLY A C 1
ATOM 2955 O O . GLY A 1 385 ? 12.072 3.442 6.642 1.00 95.56 385 GLY A O 1
ATOM 2956 N N . THR A 1 386 ? 12.477 1.308 6.097 1.00 96.62 386 THR A N 1
ATOM 2957 C CA . THR A 1 386 ? 11.089 0.861 6.252 1.00 96.62 386 THR A CA 1
ATOM 2958 C C . THR A 1 386 ? 10.603 0.972 7.689 1.00 96.62 386 THR A C 1
ATOM 2960 O O . THR A 1 386 ? 9.489 1.444 7.909 1.00 96.62 386 THR A O 1
ATOM 2963 N N . SER A 1 387 ? 11.400 0.574 8.686 1.00 96.94 387 SER A N 1
ATOM 2964 C CA . SER A 1 387 ? 10.974 0.635 10.091 1.00 96.94 387 SER A CA 1
ATOM 2965 C C . SER A 1 387 ? 10.672 2.063 10.537 1.00 96.94 387 SER A C 1
ATOM 2967 O O . SER A 1 387 ? 9.718 2.283 11.280 1.00 96.94 387 SER A O 1
ATOM 2969 N N . ASN A 1 388 ? 11.409 3.045 10.009 1.00 97.81 388 ASN A N 1
ATOM 2970 C CA . ASN A 1 388 ? 11.156 4.459 10.267 1.00 97.81 388 ASN A CA 1
ATOM 2971 C C . ASN A 1 388 ? 9.821 4.952 9.675 1.00 97.81 388 ASN A C 1
ATOM 2973 O O . ASN A 1 388 ? 9.293 5.957 10.145 1.00 97.81 388 ASN A O 1
ATOM 2977 N N . THR A 1 389 ? 9.230 4.260 8.692 1.00 98.31 389 THR A N 1
ATOM 2978 C CA . THR A 1 389 ? 7.913 4.632 8.129 1.00 98.31 389 THR A CA 1
ATOM 2979 C C . THR A 1 389 ? 6.732 4.213 9.010 1.00 98.31 389 THR A C 1
ATOM 2981 O O . THR A 1 389 ? 5.656 4.806 8.928 1.00 98.31 389 THR A O 1
ATOM 2984 N N . VAL A 1 390 ? 6.913 3.222 9.891 1.00 97.62 390 VAL A N 1
ATOM 2985 C CA . VAL A 1 390 ? 5.811 2.540 10.597 1.00 97.62 390 VAL A CA 1
ATOM 2986 C C . VAL A 1 390 ? 5.004 3.490 11.478 1.00 97.62 390 VAL A C 1
ATOM 2988 O O . VAL A 1 390 ? 3.776 3.428 11.477 1.00 97.62 390 VAL A O 1
ATOM 2991 N N . THR A 1 391 ? 5.656 4.417 12.184 1.00 96.31 391 THR A N 1
ATOM 2992 C CA . THR A 1 391 ? 4.952 5.403 13.022 1.00 96.31 391 THR A CA 1
ATOM 2993 C C . THR A 1 391 ? 4.062 6.331 12.189 1.00 96.31 391 THR A C 1
ATOM 2995 O O . THR A 1 391 ? 2.957 6.677 12.609 1.00 96.31 391 THR A O 1
ATOM 2998 N N . GLY A 1 392 ? 4.504 6.699 10.983 1.00 97.44 392 GLY A N 1
ATOM 2999 C CA . GLY A 1 392 ? 3.694 7.477 10.047 1.00 97.44 392 GLY A CA 1
ATOM 3000 C C . GLY A 1 392 ? 2.517 6.686 9.486 1.00 97.44 392 GLY A C 1
ATOM 3001 O O . GLY A 1 392 ? 1.406 7.209 9.418 1.00 97.44 392 GLY A O 1
ATOM 3002 N N . LEU A 1 393 ? 2.733 5.410 9.162 1.00 98.44 393 LEU A N 1
ATOM 3003 C CA . LEU A 1 393 ? 1.677 4.500 8.716 1.00 98.44 393 LEU A CA 1
ATOM 3004 C C . LEU A 1 393 ? 0.618 4.274 9.804 1.00 98.44 393 LEU A C 1
ATOM 3006 O O . LEU A 1 393 ? -0.572 4.295 9.505 1.00 98.44 393 LEU A O 1
ATOM 3010 N N . TYR A 1 394 ? 1.027 4.127 11.067 1.00 97.75 394 TYR A N 1
ATOM 3011 C CA . TYR A 1 394 ? 0.108 4.017 12.202 1.00 97.75 394 TYR A CA 1
ATOM 3012 C C . TYR A 1 394 ? -0.804 5.250 12.323 1.00 97.75 394 TYR A C 1
ATOM 3014 O O . TYR A 1 394 ? -2.022 5.119 12.463 1.00 97.75 394 TYR A O 1
ATOM 3022 N N . GLU A 1 395 ? -0.239 6.458 12.210 1.00 97.31 395 GLU A N 1
ATOM 3023 C CA . GLU A 1 395 ? -1.022 7.700 12.215 1.00 97.31 395 GLU A CA 1
ATOM 3024 C C . GLU A 1 395 ? -1.982 7.773 11.015 1.00 97.31 395 GLU A C 1
ATOM 3026 O O . GLU A 1 395 ? -3.165 8.068 11.199 1.00 97.31 395 GLU A O 1
ATOM 3031 N N . ALA A 1 396 ? -1.519 7.428 9.808 1.00 97.44 396 ALA A N 1
ATOM 3032 C CA . ALA A 1 396 ? -2.357 7.393 8.610 1.00 97.44 396 ALA A CA 1
ATOM 3033 C C . ALA A 1 396 ? -3.517 6.389 8.744 1.00 97.44 396 ALA A C 1
ATOM 3035 O O . ALA A 1 396 ? -4.655 6.701 8.387 1.00 97.44 396 ALA A O 1
ATOM 3036 N N . GLN A 1 397 ? -3.268 5.206 9.314 1.00 95.75 397 GLN A N 1
ATOM 3037 C CA . GLN A 1 397 ? -4.296 4.200 9.587 1.00 95.75 397 GLN A CA 1
ATOM 3038 C C . GLN A 1 397 ? -5.343 4.725 10.575 1.00 95.75 397 GLN A C 1
ATOM 3040 O O . GLN A 1 397 ? -6.549 4.603 10.338 1.00 95.75 397 GLN A O 1
ATOM 3045 N N . TYR A 1 398 ? -4.901 5.355 11.665 1.00 92.81 398 TYR A N 1
ATOM 3046 C CA . TYR A 1 398 ? -5.799 5.910 12.677 1.00 92.81 398 TYR A CA 1
ATOM 3047 C C . TYR A 1 398 ? -6.668 7.053 12.123 1.00 92.81 398 TYR A C 1
ATOM 3049 O O . TYR A 1 398 ? -7.866 7.144 12.440 1.00 92.81 398 TYR A 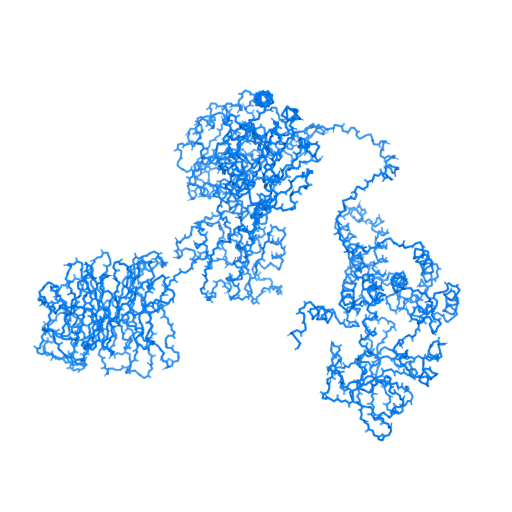O 1
ATOM 3057 N N . GLY A 1 399 ? -6.072 7.883 11.261 1.00 92.56 399 GLY A N 1
ATOM 3058 C CA . GLY A 1 399 ? -6.704 9.005 10.571 1.00 92.56 399 GLY A CA 1
ATOM 3059 C C . GLY A 1 399 ? -7.535 8.630 9.347 1.00 92.56 399 GLY A C 1
ATOM 3060 O O . GLY A 1 399 ? -8.239 9.482 8.814 1.00 92.56 399 GLY A O 1
ATOM 3061 N N . SER A 1 400 ? -7.541 7.358 8.940 1.00 95.00 400 SER A N 1
ATOM 3062 C CA . SER A 1 400 ? -8.206 6.883 7.715 1.00 95.00 400 SER A CA 1
ATOM 3063 C C . SER A 1 400 ? -7.676 7.582 6.455 1.00 95.00 400 SER A C 1
ATOM 3065 O O . SER A 1 400 ? -8.436 8.131 5.658 1.00 95.00 400 SER A O 1
ATOM 3067 N N . SER A 1 401 ? -6.354 7.623 6.313 1.00 95.88 401 SER A N 1
ATOM 3068 C CA . SER A 1 401 ? -5.650 8.314 5.235 1.00 95.88 401 SER A CA 1
ATOM 3069 C C . SER A 1 401 ? -5.031 7.335 4.237 1.00 95.88 401 SER A C 1
ATOM 3071 O O . SER A 1 401 ? -4.627 6.227 4.595 1.00 95.88 401 SER A O 1
ATOM 3073 N N . ARG A 1 402 ? -4.956 7.752 2.969 1.00 96.25 402 ARG A N 1
ATOM 3074 C CA . ARG A 1 402 ? -4.432 6.953 1.852 1.00 96.25 402 ARG A CA 1
ATOM 3075 C C . ARG A 1 402 ? -2.950 7.249 1.661 1.00 96.25 402 ARG A C 1
ATOM 3077 O O . ARG A 1 402 ? -2.583 8.106 0.858 1.00 96.25 402 ARG A O 1
ATOM 3084 N N . VAL A 1 403 ? -2.115 6.539 2.415 1.00 98.69 403 VAL A N 1
ATOM 3085 C CA . VAL A 1 403 ? -0.651 6.620 2.315 1.00 98.69 403 VAL A CA 1
ATOM 3086 C C . VAL A 1 403 ? -0.097 5.301 1.795 1.00 98.69 403 VAL A C 1
ATOM 3088 O O . VAL A 1 403 ? -0.328 4.253 2.394 1.00 98.69 403 VAL A O 1
ATOM 3091 N N . LEU A 1 404 ? 0.623 5.357 0.678 1.00 98.75 404 LEU A N 1
ATOM 3092 C CA . LEU A 1 404 ? 1.348 4.229 0.111 1.00 98.75 404 LEU A CA 1
ATOM 3093 C C . LEU A 1 404 ? 2.822 4.335 0.500 1.00 98.75 404 LEU A C 1
ATOM 3095 O O . LEU A 1 404 ? 3.472 5.333 0.190 1.00 98.75 404 LEU A O 1
ATOM 3099 N N . VAL A 1 405 ? 3.364 3.284 1.110 1.00 98.75 405 VAL A N 1
ATOM 3100 C CA . VAL A 1 405 ? 4.814 3.123 1.263 1.00 98.75 405 VAL A CA 1
ATOM 3101 C C . VAL A 1 405 ? 5.326 2.141 0.215 1.00 98.75 405 VAL A C 1
ATOM 3103 O O . VAL A 1 405 ? 4.971 0.966 0.233 1.00 98.75 405 VAL A O 1
ATOM 3106 N N . ILE A 1 406 ? 6.189 2.608 -0.684 1.00 98.50 406 ILE A N 1
ATOM 3107 C CA . ILE A 1 406 ? 6.984 1.737 -1.554 1.00 98.50 406 ILE A CA 1
ATOM 3108 C C . ILE A 1 406 ? 8.345 1.571 -0.893 1.00 98.50 406 ILE A C 1
ATOM 3110 O O . ILE A 1 406 ? 9.012 2.552 -0.569 1.00 98.50 406 ILE A O 1
ATOM 3114 N N . THR A 1 407 ? 8.767 0.336 -0.666 1.00 97.38 407 THR A N 1
ATOM 3115 C CA . THR A 1 407 ? 10.014 0.065 0.043 1.00 97.38 407 THR A CA 1
ATOM 3116 C C . THR A 1 407 ? 10.869 -0.952 -0.690 1.00 97.38 407 THR A C 1
ATOM 3118 O O . THR A 1 407 ? 10.354 -1.885 -1.302 1.00 97.38 407 THR A O 1
ATOM 3121 N N . GLY A 1 408 ? 12.185 -0.752 -0.656 1.00 94.88 408 GLY A N 1
ATOM 3122 C CA . GLY A 1 408 ? 13.131 -1.736 -1.166 1.00 94.88 408 GLY A CA 1
ATOM 3123 C C . GLY A 1 408 ? 13.161 -3.014 -0.322 1.00 94.88 408 GLY A C 1
ATOM 3124 O O . GLY A 1 408 ? 12.665 -3.062 0.805 1.00 94.88 408 GLY A O 1
ATOM 3125 N N . GLN A 1 409 ? 13.816 -4.040 -0.856 1.00 93.00 409 GLN A N 1
ATOM 3126 C CA . GLN A 1 409 ? 14.230 -5.236 -0.124 1.00 93.00 409 GLN A CA 1
ATOM 3127 C C . GLN A 1 409 ? 15.544 -5.767 -0.709 1.00 93.00 409 GLN A C 1
ATOM 3129 O O . GLN A 1 409 ? 15.907 -5.427 -1.842 1.00 93.00 409 GLN A O 1
ATOM 3134 N N . ALA A 1 410 ? 16.258 -6.590 0.063 1.00 91.88 410 ALA A N 1
ATOM 3135 C CA . ALA A 1 410 ? 17.364 -7.393 -0.444 1.00 91.88 410 ALA A CA 1
ATOM 3136 C C . ALA A 1 410 ? 16.952 -8.148 -1.715 1.00 91.88 410 ALA A C 1
ATOM 3138 O O . ALA A 1 410 ? 15.784 -8.516 -1.873 1.00 91.88 410 ALA A O 1
ATOM 3139 N N . GLU A 1 411 ? 17.913 -8.386 -2.608 1.00 91.88 411 GLU A N 1
ATOM 3140 C CA . GLU A 1 411 ? 17.661 -9.139 -3.839 1.00 91.88 411 GLU A CA 1
ATOM 3141 C C . GLU A 1 411 ? 17.012 -10.491 -3.518 1.00 91.88 411 GLU A C 1
ATOM 3143 O O . GLU A 1 411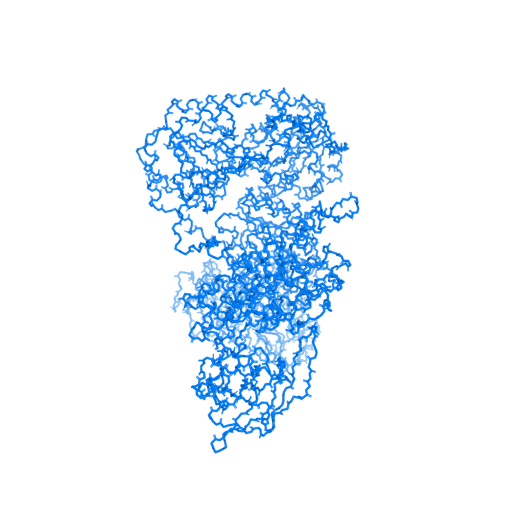 ? 17.305 -11.108 -2.484 1.00 91.88 411 GLU A O 1
ATOM 3148 N N . THR A 1 412 ? 16.163 -10.991 -4.418 1.00 90.56 412 THR A N 1
ATOM 3149 C CA . THR A 1 412 ? 15.428 -12.250 -4.201 1.00 90.56 412 THR A CA 1
ATOM 3150 C C . THR A 1 412 ? 16.350 -13.433 -3.877 1.00 90.56 412 THR A C 1
ATOM 3152 O O . THR A 1 412 ? 15.976 -14.331 -3.121 1.00 90.56 412 THR A O 1
ATOM 3155 N N . GLY A 1 413 ? 17.591 -13.409 -4.376 1.00 89.56 413 GLY A N 1
ATOM 3156 C CA . GLY A 1 413 ? 18.627 -14.398 -4.084 1.00 89.56 413 GLY A CA 1
ATOM 3157 C C . GLY A 1 413 ? 19.164 -14.389 -2.647 1.00 89.56 413 GLY A C 1
ATOM 3158 O O . GLY A 1 413 ? 19.736 -15.398 -2.234 1.00 89.56 413 GLY A O 1
ATOM 3159 N N . PHE A 1 414 ? 18.980 -13.320 -1.871 1.00 88.69 414 PHE A N 1
ATOM 3160 C CA . PHE A 1 414 ? 19.469 -13.195 -0.488 1.00 88.69 414 PHE A CA 1
ATOM 3161 C C . PHE A 1 414 ? 18.347 -13.087 0.548 1.00 88.69 414 PHE A C 1
ATOM 3163 O O . PHE A 1 414 ? 18.571 -13.409 1.712 1.00 88.69 414 PHE A O 1
ATOM 3170 N N . TYR A 1 415 ? 17.145 -12.687 0.133 1.00 84.31 415 TYR A N 1
ATOM 3171 C CA . TYR A 1 415 ? 16.009 -12.493 1.027 1.00 84.31 415 TYR A CA 1
ATOM 3172 C C . TYR A 1 415 ? 15.671 -13.736 1.877 1.00 84.31 415 TYR A C 1
ATOM 3174 O O . TYR A 1 415 ? 15.503 -14.839 1.349 1.00 84.31 415 TYR A O 1
ATOM 3182 N N . G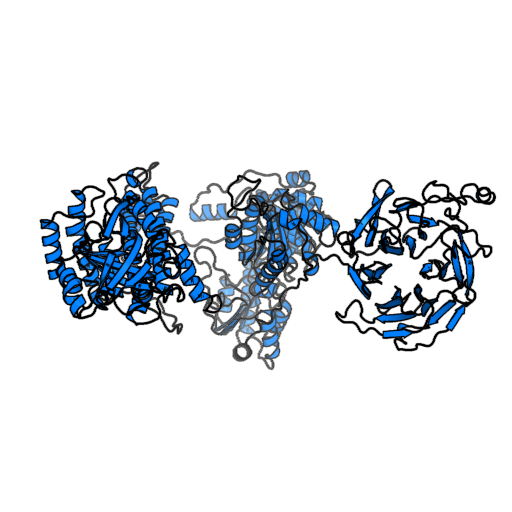LY A 1 416 ? 15.531 -13.540 3.195 1.00 80.00 416 GLY A N 1
ATOM 3183 C CA . GLY A 1 416 ? 15.097 -14.568 4.153 1.00 80.00 416 GLY A CA 1
ATOM 3184 C C . GLY A 1 416 ? 16.119 -15.679 4.415 1.00 80.00 416 GLY A C 1
ATOM 3185 O O . GLY A 1 416 ? 15.735 -16.771 4.836 1.00 80.00 416 GLY A O 1
ATOM 3186 N N . LYS A 1 417 ? 17.401 -15.441 4.105 1.00 83.81 417 LYS A N 1
ATOM 3187 C CA . LYS A 1 417 ? 18.479 -16.424 4.289 1.00 83.81 417 LYS A CA 1
ATOM 3188 C C . LYS A 1 417 ? 19.338 -16.173 5.532 1.00 83.81 417 LYS A C 1
ATOM 3190 O O . LYS A 1 417 ? 20.169 -17.028 5.839 1.00 83.81 417 LYS A O 1
ATOM 3195 N N . GLY A 1 418 ? 19.170 -15.042 6.218 1.00 83.31 418 GLY A N 1
ATOM 3196 C CA . GLY A 1 418 ? 19.942 -14.679 7.407 1.00 83.31 418 GLY A CA 1
ATOM 3197 C C . GLY A 1 418 ? 21.436 -14.529 7.121 1.00 83.31 418 GLY A C 1
ATOM 3198 O O . GLY A 1 418 ? 22.269 -14.981 7.908 1.00 83.31 418 GLY A O 1
ATOM 3199 N N . LEU A 1 419 ? 21.789 -13.966 5.960 1.00 85.94 419 LEU A N 1
ATOM 3200 C CA . LEU A 1 419 ? 23.180 -13.873 5.489 1.00 85.94 419 LEU A CA 1
ATOM 3201 C C . LEU A 1 419 ? 23.868 -12.553 5.863 1.00 85.94 419 LEU A C 1
ATOM 3203 O O . LEU A 1 419 ? 24.977 -12.295 5.397 1.00 85.94 419 LEU A O 1
ATOM 3207 N N . ALA A 1 420 ? 23.227 -11.732 6.697 1.00 82.94 420 ALA A N 1
ATOM 3208 C CA . ALA A 1 420 ? 23.644 -10.375 7.025 1.00 82.94 420 ALA A CA 1
ATOM 3209 C C . ALA A 1 420 ? 23.810 -9.506 5.767 1.00 82.94 420 ALA A C 1
ATOM 3211 O O . ALA A 1 420 ? 24.766 -8.733 5.648 1.00 82.94 420 ALA A O 1
ATOM 3212 N N . TYR A 1 421 ? 22.882 -9.643 4.811 1.00 86.19 421 TYR A N 1
ATOM 3213 C CA . TYR A 1 421 ? 22.834 -8.743 3.659 1.00 86.19 421 TYR A CA 1
ATOM 3214 C C . TYR A 1 421 ? 22.649 -7.299 4.155 1.00 86.19 421 TYR A C 1
ATOM 3216 O O . TYR A 1 421 ? 22.064 -7.054 5.214 1.00 86.19 421 TYR A O 1
ATOM 3224 N N . VAL A 1 422 ? 23.181 -6.321 3.421 1.00 86.12 422 VAL A N 1
ATOM 3225 C CA . VAL A 1 422 ? 23.097 -4.914 3.833 1.00 86.12 422 VAL A CA 1
ATOM 3226 C C . VAL A 1 422 ? 21.624 -4.536 4.017 1.00 86.12 422 VAL A C 1
ATOM 3228 O O . VAL A 1 422 ? 20.820 -4.722 3.110 1.00 86.12 422 VAL A O 1
ATOM 3231 N N . HIS A 1 423 ? 21.280 -4.052 5.214 1.00 88.50 423 HIS A N 1
ATOM 3232 C CA . HIS A 1 423 ? 19.909 -3.712 5.621 1.00 88.50 423 HIS A CA 1
ATOM 3233 C C . HIS A 1 423 ? 18.896 -4.884 5.613 1.00 88.50 423 HIS A C 1
ATOM 3235 O O . HIS A 1 423 ? 17.690 -4.646 5.536 1.00 88.50 423 HIS A O 1
ATOM 3241 N N . GLU A 1 424 ? 19.356 -6.138 5.719 1.00 85.75 424 GLU A N 1
ATOM 3242 C CA . GLU A 1 424 ? 18.496 -7.331 5.779 1.00 85.75 424 GLU A CA 1
ATOM 3243 C C . GLU A 1 424 ? 17.413 -7.213 6.865 1.00 85.75 424 GLU A C 1
ATOM 3245 O O . GLU A 1 424 ? 17.697 -6.913 8.027 1.00 85.75 424 GLU A O 1
ATOM 3250 N N . ALA A 1 425 ? 16.157 -7.451 6.474 1.00 85.69 425 ALA A N 1
ATOM 3251 C CA . ALA A 1 425 ? 14.991 -7.263 7.332 1.00 85.69 425 ALA A CA 1
ATOM 3252 C C . ALA A 1 425 ? 13.938 -8.354 7.099 1.00 85.69 425 ALA A C 1
ATOM 3254 O O . ALA A 1 425 ? 12.950 -8.168 6.390 1.00 85.69 425 ALA A O 1
ATOM 3255 N N . GLU A 1 426 ? 14.142 -9.513 7.726 1.00 83.06 426 GLU A N 1
ATOM 3256 C CA . GLU A 1 426 ? 13.313 -10.711 7.517 1.00 83.06 426 GLU A CA 1
ATOM 3257 C C . GLU A 1 426 ? 11.839 -10.510 7.915 1.00 83.06 426 GLU A C 1
ATOM 3259 O O . GLU A 1 426 ? 10.940 -11.047 7.274 1.00 83.06 426 GLU A O 1
ATOM 3264 N N . ASN A 1 427 ? 11.578 -9.681 8.931 1.00 90.69 427 ASN A N 1
ATOM 3265 C CA . ASN A 1 427 ? 10.230 -9.408 9.447 1.00 90.69 427 ASN A CA 1
ATOM 3266 C C . ASN A 1 427 ? 9.631 -8.082 8.943 1.00 90.69 427 ASN A C 1
ATOM 3268 O O . ASN A 1 427 ? 8.707 -7.548 9.560 1.00 90.69 427 ASN A O 1
ATOM 3272 N N . GLN A 1 428 ? 10.121 -7.553 7.818 1.00 93.94 428 GLN A N 1
ATOM 3273 C CA . GLN A 1 428 ? 9.633 -6.295 7.249 1.00 93.94 428 GLN A CA 1
ATOM 3274 C C . GLN A 1 428 ? 8.148 -6.351 6.852 1.00 93.94 428 GLN A C 1
ATOM 3276 O O . GLN A 1 428 ? 7.379 -5.466 7.225 1.00 93.94 428 GLN A O 1
ATOM 3281 N N . VAL A 1 429 ? 7.713 -7.416 6.168 1.00 95.38 429 VAL A N 1
ATOM 3282 C CA . VAL A 1 429 ? 6.303 -7.589 5.773 1.00 95.38 429 VAL A CA 1
ATOM 3283 C C . VAL A 1 429 ? 5.369 -7.715 6.989 1.00 95.38 429 VAL A C 1
ATOM 3285 O O . VAL A 1 429 ? 4.407 -6.951 7.049 1.00 95.38 429 VAL A O 1
ATOM 3288 N N . PRO A 1 430 ? 5.625 -8.591 7.989 1.00 95.75 430 PRO A N 1
ATOM 3289 C CA . PRO A 1 430 ? 4.827 -8.625 9.219 1.00 95.75 430 PRO A CA 1
ATOM 3290 C C . PRO A 1 430 ? 4.743 -7.278 9.947 1.00 95.75 430 PRO A C 1
ATOM 3292 O O . PRO A 1 430 ? 3.677 -6.908 10.435 1.00 95.75 430 PRO A O 1
ATOM 3295 N N . MET A 1 431 ? 5.849 -6.529 9.995 1.00 97.06 431 MET A N 1
ATOM 3296 C CA . MET A 1 431 ? 5.892 -5.198 10.600 1.00 97.06 431 MET A CA 1
ATOM 3297 C C . MET A 1 431 ? 4.965 -4.221 9.865 1.00 97.06 431 MET A C 1
ATOM 3299 O O . MET A 1 431 ? 4.127 -3.585 10.501 1.00 97.06 431 MET A O 1
ATOM 3303 N N . LEU A 1 432 ? 5.046 -4.144 8.535 1.00 97.94 432 LEU A N 1
ATOM 3304 C CA . LEU A 1 432 ? 4.151 -3.310 7.725 1.00 97.94 432 LEU A CA 1
ATOM 3305 C C . LEU A 1 432 ? 2.682 -3.747 7.857 1.00 97.94 432 LEU A C 1
ATOM 3307 O O . LEU A 1 432 ? 1.795 -2.909 8.006 1.00 97.94 432 LEU A O 1
ATOM 3311 N N . ALA A 1 433 ? 2.412 -5.055 7.868 1.00 97.44 433 ALA A N 1
ATOM 3312 C CA . ALA A 1 433 ? 1.055 -5.600 7.947 1.00 97.44 433 ALA A CA 1
ATOM 3313 C C . ALA A 1 433 ? 0.347 -5.274 9.274 1.00 97.44 433 ALA A C 1
ATOM 3315 O O . ALA A 1 433 ? -0.878 -5.328 9.344 1.00 97.44 433 ALA A O 1
ATOM 3316 N N . SER A 1 434 ? 1.094 -4.900 10.319 1.00 96.44 434 SER A N 1
ATOM 3317 C CA . SER A 1 434 ? 0.514 -4.454 11.591 1.00 96.44 434 SER A CA 1
ATOM 3318 C C . SER A 1 434 ? -0.184 -3.089 11.502 1.00 96.44 434 SER A C 1
ATOM 3320 O O . SER A 1 434 ? -1.057 -2.799 12.320 1.00 96.44 434 SER A O 1
ATOM 3322 N N . VAL A 1 435 ? 0.168 -2.268 10.505 1.00 96.88 435 VAL A N 1
ATOM 3323 C CA . VAL A 1 435 ? -0.311 -0.881 10.348 1.00 96.88 435 VAL A CA 1
ATOM 3324 C C . VAL A 1 435 ? -0.926 -0.593 8.974 1.00 96.88 435 VAL A C 1
ATOM 3326 O O . VAL A 1 435 ? -1.637 0.397 8.818 1.00 96.88 435 VAL A O 1
ATOM 3329 N N . CYS A 1 436 ? -0.714 -1.453 7.977 1.00 97.94 436 CYS A N 1
ATOM 3330 C CA . CYS A 1 436 ? -1.290 -1.325 6.638 1.00 97.94 436 CYS A CA 1
ATOM 3331 C C . CYS A 1 436 ? -2.521 -2.217 6.445 1.00 97.94 436 CYS A C 1
ATOM 3333 O O . CYS A 1 436 ? -2.602 -3.319 6.981 1.00 97.94 436 CYS A O 1
ATOM 3335 N N . ARG A 1 437 ? -3.464 -1.770 5.606 1.00 96.06 437 ARG A N 1
ATOM 3336 C CA . ARG A 1 437 ? -4.581 -2.601 5.129 1.00 96.06 437 ARG A CA 1
ATOM 3337 C C . ARG A 1 437 ? -4.076 -3.768 4.291 1.00 96.06 437 ARG A C 1
ATOM 3339 O O . ARG A 1 437 ? -4.546 -4.889 4.456 1.00 96.06 437 ARG A O 1
ATOM 3346 N N . ARG A 1 438 ? -3.142 -3.470 3.389 1.00 97.62 438 ARG A N 1
ATOM 3347 C CA . ARG A 1 438 ? -2.558 -4.420 2.452 1.00 97.62 438 ARG A CA 1
ATOM 3348 C C . ARG A 1 438 ? -1.062 -4.190 2.354 1.00 97.62 438 ARG A C 1
ATOM 3350 O O . ARG A 1 438 ? -0.610 -3.048 2.268 1.00 97.62 438 ARG A O 1
ATOM 3357 N N . VAL A 1 439 ? -0.316 -5.285 2.372 1.00 98.44 439 VAL A N 1
ATOM 3358 C CA . VAL A 1 439 ? 1.119 -5.298 2.111 1.00 98.44 439 VAL A CA 1
ATOM 3359 C C . VAL A 1 439 ? 1.376 -6.365 1.074 1.00 98.44 439 VAL A C 1
ATOM 3361 O O . VAL A 1 439 ? 1.007 -7.518 1.282 1.00 98.44 439 VAL A O 1
ATOM 3364 N N . GLU A 1 440 ? 2.013 -5.980 -0.020 1.00 98.19 440 GLU A N 1
ATOM 3365 C CA . GLU A 1 440 ? 2.467 -6.920 -1.034 1.00 98.19 440 GLU A CA 1
ATOM 3366 C C . GLU A 1 440 ? 3.986 -6.944 -1.103 1.00 98.19 440 GLU A C 1
ATOM 3368 O O . GLU A 1 440 ? 4.650 -5.927 -0.906 1.00 98.19 440 GLU A O 1
ATOM 3373 N N . SER A 1 441 ? 4.533 -8.124 -1.384 1.00 96.12 441 SER A N 1
ATOM 3374 C CA . SER A 1 441 ? 5.965 -8.311 -1.598 1.00 96.12 441 SER A CA 1
ATOM 3375 C C . SER A 1 441 ? 6.202 -9.294 -2.747 1.00 96.12 441 SER A C 1
ATOM 3377 O O . SER A 1 441 ? 6.377 -10.499 -2.511 1.00 96.12 441 SER A O 1
ATOM 3379 N N . PRO A 1 442 ? 6.118 -8.825 -4.010 1.00 94.50 442 PRO A N 1
ATOM 3380 C CA . PRO A 1 442 ? 6.355 -9.665 -5.176 1.00 94.50 442 PRO A CA 1
ATOM 3381 C C . PRO A 1 442 ? 7.748 -10.303 -5.124 1.00 94.50 442 PRO A C 1
ATOM 3383 O O . PRO A 1 442 ? 8.749 -9.660 -4.810 1.00 94.50 442 PRO A O 1
ATOM 3386 N N . ARG A 1 443 ? 7.815 -11.592 -5.466 1.00 91.44 443 ARG A N 1
ATOM 3387 C CA . ARG A 1 443 ? 9.062 -12.379 -5.539 1.00 91.44 443 ARG A CA 1
ATOM 3388 C C . ARG A 1 443 ? 9.479 -12.700 -6.969 1.00 91.44 443 ARG A C 1
ATOM 3390 O O . ARG A 1 443 ? 10.531 -13.288 -7.184 1.00 91.44 443 ARG A O 1
ATOM 3397 N N . HIS A 1 444 ? 8.663 -12.305 -7.938 1.00 93.12 444 HIS A N 1
ATOM 3398 C CA . HIS A 1 444 ? 8.954 -12.420 -9.356 1.00 93.12 444 HIS A CA 1
ATOM 3399 C C . HIS A 1 444 ? 8.415 -11.194 -10.095 1.00 93.12 444 HIS A C 1
ATOM 3401 O O . HIS A 1 444 ? 7.359 -10.674 -9.734 1.00 93.12 444 HIS A O 1
ATOM 3407 N N . VAL A 1 445 ? 9.105 -10.749 -11.150 1.00 92.19 445 VAL A N 1
ATOM 3408 C CA . VAL A 1 445 ? 8.763 -9.504 -11.868 1.00 92.19 445 VAL A CA 1
ATOM 3409 C C . VAL A 1 445 ? 7.331 -9.510 -12.421 1.00 92.19 445 VAL A C 1
ATOM 3411 O O . VAL A 1 445 ? 6.633 -8.504 -12.358 1.00 92.19 445 VAL A O 1
ATOM 3414 N N . SER A 1 446 ? 6.837 -10.675 -12.851 1.00 92.75 446 SER A N 1
ATOM 3415 C CA . SER A 1 446 ? 5.466 -10.850 -13.355 1.00 92.75 446 SER A CA 1
ATOM 3416 C C . SER A 1 446 ? 4.371 -10.591 -12.311 1.00 92.75 446 SER A C 1
ATOM 3418 O O . SER A 1 446 ? 3.211 -10.438 -12.670 1.00 92.75 446 SER A O 1
ATOM 3420 N N . GLN A 1 447 ? 4.712 -10.557 -11.019 1.00 94.88 447 GLN A N 1
ATOM 3421 C CA . GLN A 1 447 ? 3.766 -10.284 -9.934 1.00 94.88 447 GLN A CA 1
ATOM 3422 C C . GLN A 1 447 ? 3.647 -8.790 -9.623 1.00 94.88 447 GLN A C 1
ATOM 3424 O O . GLN A 1 447 ? 2.688 -8.390 -8.965 1.00 94.88 447 GLN A O 1
ATOM 3429 N N . LEU A 1 448 ? 4.605 -7.967 -10.068 1.00 93.00 448 LEU A N 1
ATOM 3430 C CA . LEU A 1 448 ? 4.730 -6.572 -9.648 1.00 93.00 448 LEU A CA 1
ATOM 3431 C C . LEU A 1 448 ? 3.477 -5.754 -9.978 1.00 93.00 448 LEU A C 1
ATOM 3433 O O . LEU A 1 448 ? 2.940 -5.079 -9.103 1.00 93.00 448 LEU A O 1
ATOM 3437 N N . ALA A 1 449 ? 2.971 -5.867 -11.209 1.00 92.31 449 ALA A N 1
ATOM 3438 C CA . ALA A 1 449 ? 1.774 -5.148 -11.634 1.00 92.31 449 ALA A CA 1
ATOM 3439 C C . ALA A 1 449 ? 0.536 -5.561 -10.821 1.00 92.31 449 ALA A C 1
ATOM 3441 O O . ALA A 1 449 ? -0.171 -4.706 -10.293 1.00 92.31 449 ALA A O 1
ATOM 3442 N N . SER A 1 450 ? 0.298 -6.867 -10.653 1.00 95.00 450 SER A N 1
ATOM 3443 C CA . SER A 1 450 ? -0.841 -7.353 -9.865 1.00 95.00 450 SER A CA 1
ATOM 3444 C C . SER A 1 450 ? -0.740 -6.973 -8.387 1.00 95.00 450 SER A C 1
ATOM 3446 O O . SER A 1 450 ? -1.744 -6.600 -7.790 1.00 95.00 450 SER A O 1
ATOM 3448 N N . ALA A 1 451 ? 0.462 -7.032 -7.808 1.00 96.81 451 ALA A N 1
ATOM 3449 C CA . ALA A 1 451 ? 0.717 -6.654 -6.424 1.00 96.81 451 ALA A CA 1
ATOM 3450 C C . ALA A 1 451 ? 0.430 -5.164 -6.201 1.00 96.81 451 ALA A C 1
ATOM 3452 O O . ALA A 1 451 ? -0.301 -4.800 -5.282 1.00 96.81 451 ALA A O 1
ATOM 3453 N N . PHE A 1 452 ? 0.943 -4.303 -7.084 1.00 96.19 452 PHE A N 1
ATOM 3454 C CA . PHE A 1 452 ? 0.679 -2.871 -7.023 1.00 96.19 452 PHE A CA 1
ATOM 3455 C C . PHE A 1 452 ? -0.820 -2.567 -7.155 1.00 96.19 452 PHE A C 1
ATOM 3457 O O . PHE A 1 452 ? -1.371 -1.863 -6.312 1.00 96.19 452 PHE A O 1
ATOM 3464 N N . ALA A 1 453 ? -1.505 -3.169 -8.133 1.00 95.56 453 ALA A N 1
ATOM 3465 C CA . ALA A 1 453 ? -2.945 -2.994 -8.316 1.00 95.56 453 ALA A CA 1
ATOM 3466 C C . ALA A 1 453 ? -3.758 -3.427 -7.082 1.00 95.56 453 ALA A C 1
ATOM 3468 O O . ALA A 1 453 ? -4.669 -2.711 -6.681 1.00 95.56 453 ALA A O 1
ATOM 3469 N N . GLN A 1 454 ? -3.409 -4.549 -6.444 1.00 96.38 454 GLN A N 1
ATOM 3470 C CA . GLN A 1 454 ? -4.097 -5.038 -5.241 1.00 96.38 454 GLN A CA 1
ATOM 3471 C C . GLN A 1 454 ? -3.918 -4.110 -4.037 1.00 96.38 454 GLN A C 1
ATOM 3473 O O . GLN A 1 454 ? -4.874 -3.871 -3.304 1.00 96.38 454 GLN A O 1
ATOM 3478 N N . VAL A 1 455 ? -2.713 -3.564 -3.836 1.00 97.94 455 VAL A N 1
ATOM 3479 C CA . VAL A 1 455 ? -2.480 -2.578 -2.770 1.00 97.94 455 VAL A CA 1
ATOM 3480 C C . VAL A 1 455 ? -3.338 -1.335 -3.006 1.00 97.94 455 VAL A C 1
ATOM 3482 O O . VAL A 1 455 ? -3.992 -0.866 -2.078 1.00 97.94 455 VAL A O 1
ATOM 3485 N N . ILE A 1 456 ? -3.382 -0.827 -4.242 1.00 96.69 456 ILE A N 1
ATOM 3486 C CA . ILE A 1 456 ? -4.194 0.345 -4.594 1.00 96.69 456 ILE A CA 1
ATOM 3487 C C . ILE A 1 456 ? -5.695 0.063 -4.426 1.00 96.69 456 ILE A C 1
ATOM 3489 O O . ILE A 1 456 ? -6.396 0.888 -3.841 1.00 96.69 456 ILE A O 1
ATOM 3493 N N . ASP A 1 457 ? -6.183 -1.097 -4.868 1.00 94.25 457 ASP A N 1
ATOM 3494 C CA . ASP A 1 457 ? -7.591 -1.492 -4.735 1.00 94.25 457 ASP A CA 1
ATOM 3495 C C . ASP A 1 457 ? -8.042 -1.504 -3.262 1.00 94.25 457 ASP A C 1
ATOM 3497 O O . ASP A 1 457 ? -9.009 -0.834 -2.885 1.00 94.25 457 ASP A O 1
ATOM 3501 N N . ASP A 1 458 ? -7.274 -2.171 -2.394 1.00 93.69 458 ASP A N 1
ATOM 3502 C CA . ASP A 1 458 ? -7.580 -2.293 -0.964 1.00 93.69 458 ASP A CA 1
ATOM 3503 C C . ASP A 1 458 ? -7.475 -0.947 -0.216 1.00 93.69 458 ASP A C 1
ATOM 3505 O O . ASP A 1 458 ? -8.219 -0.701 0.736 1.00 93.69 458 ASP A O 1
ATOM 3509 N N . MET A 1 459 ? -6.568 -0.051 -0.626 1.00 94.62 459 MET A N 1
ATOM 3510 C CA . MET A 1 459 ? -6.424 1.285 -0.023 1.00 94.62 459 MET A CA 1
ATOM 3511 C C . MET A 1 459 ? -7.597 2.221 -0.339 1.00 94.62 459 MET A C 1
ATOM 3513 O O . MET A 1 459 ? -7.907 3.130 0.444 1.00 94.62 459 MET A O 1
ATOM 3517 N N . PHE A 1 460 ? -8.216 2.044 -1.508 1.00 92.00 460 PHE A N 1
ATOM 3518 C CA . PHE A 1 460 ? -9.311 2.888 -1.976 1.00 92.00 460 PHE A CA 1
ATOM 3519 C C . PHE A 1 460 ? -10.688 2.289 -1.699 1.00 92.00 460 PHE A C 1
ATOM 3521 O O . PHE A 1 460 ? -11.656 3.043 -1.700 1.00 92.00 460 PHE A O 1
ATOM 3528 N N . THR A 1 461 ? -10.789 0.996 -1.400 1.00 88.81 461 THR A N 1
ATOM 3529 C CA . THR A 1 461 ? -12.060 0.328 -1.100 1.00 88.81 461 THR A CA 1
ATOM 3530 C C . THR A 1 461 ? -12.479 0.515 0.363 1.00 88.81 461 THR A C 1
ATOM 3532 O O . THR A 1 461 ? -11.781 0.115 1.295 1.00 88.81 461 THR A O 1
ATOM 3535 N N . GLY A 1 462 ? -13.674 1.073 0.578 1.00 90.50 462 GLY A N 1
ATOM 3536 C CA . GLY A 1 462 ? -14.262 1.244 1.908 1.00 90.50 462 GLY A CA 1
ATOM 3537 C C . GLY A 1 462 ? -13.587 2.353 2.716 1.00 90.50 462 GLY A C 1
ATOM 3538 O O . GLY A 1 462 ? -13.213 3.397 2.180 1.00 90.50 462 GLY A O 1
ATOM 3539 N N . ARG A 1 463 ? -13.431 2.152 4.033 1.00 92.50 463 ARG A N 1
ATOM 3540 C CA . ARG A 1 463 ? -12.745 3.136 4.883 1.00 92.50 463 ARG A CA 1
ATOM 3541 C C . ARG A 1 463 ? -11.273 3.253 4.463 1.00 92.50 463 ARG A C 1
ATOM 3543 O O . ARG A 1 463 ? -10.557 2.252 4.589 1.00 92.50 463 ARG A O 1
ATOM 3550 N N . PRO A 1 464 ? -10.802 4.453 4.062 1.00 93.31 464 PRO A N 1
ATOM 3551 C CA . PRO A 1 464 ? -9.448 4.604 3.557 1.00 93.31 464 PRO A CA 1
ATOM 3552 C C . PRO A 1 464 ? -8.404 4.217 4.602 1.00 93.31 464 PRO A C 1
ATOM 3554 O O . PRO A 1 464 ? -8.586 4.453 5.799 1.00 93.31 464 PRO A O 1
ATOM 3557 N N . ALA A 1 465 ? -7.316 3.614 4.141 1.00 94.81 465 ALA A N 1
ATOM 3558 C CA . ALA A 1 465 ? -6.245 3.108 4.985 1.00 94.81 465 ALA A CA 1
ATOM 3559 C C . ALA A 1 465 ? -4.921 3.084 4.206 1.00 94.81 465 ALA A C 1
ATOM 3561 O O . ALA A 1 465 ? -4.939 3.067 2.971 1.00 94.81 465 ALA A O 1
ATOM 3562 N N . PRO A 1 466 ? -3.773 3.061 4.899 1.00 98.31 466 PRO A N 1
ATOM 3563 C CA . PRO A 1 466 ? -2.485 2.953 4.240 1.00 98.31 466 PRO A CA 1
ATOM 3564 C C . PRO A 1 466 ? -2.228 1.549 3.684 1.00 98.31 466 PRO A C 1
ATOM 3566 O O . PRO A 1 466 ? -2.767 0.555 4.181 1.00 98.31 466 PRO A O 1
ATOM 3569 N N . GLY A 1 467 ? -1.337 1.469 2.703 1.00 98.56 467 GLY A N 1
ATOM 3570 C CA . GLY A 1 467 ? -0.850 0.228 2.105 1.00 98.56 467 GLY A CA 1
ATOM 3571 C C . GLY A 1 467 ? 0.658 0.273 1.877 1.00 98.56 467 GLY A C 1
ATOM 3572 O O . GLY A 1 467 ? 1.268 1.344 1.926 1.00 98.56 467 GLY A O 1
ATOM 3573 N N . ALA A 1 468 ? 1.268 -0.885 1.637 1.00 98.69 468 ALA A N 1
ATOM 3574 C CA . ALA A 1 468 ? 2.692 -0.958 1.338 1.00 98.69 468 ALA A CA 1
ATOM 3575 C C . ALA A 1 468 ? 3.021 -1.961 0.228 1.00 98.69 468 ALA A C 1
ATOM 3577 O O . ALA A 1 468 ? 2.378 -3.002 0.094 1.00 98.69 468 ALA A O 1
ATOM 3578 N N . LEU A 1 469 ? 4.058 -1.646 -0.545 1.00 98.19 469 LEU A N 1
ATOM 3579 C CA . LEU A 1 469 ? 4.620 -2.512 -1.574 1.00 98.19 469 LEU A CA 1
ATOM 3580 C C . LEU A 1 469 ? 6.130 -2.646 -1.350 1.00 98.19 469 LEU A C 1
ATOM 3582 O O . LEU A 1 469 ? 6.879 -1.683 -1.498 1.00 98.19 469 LEU A O 1
ATOM 3586 N N . GLU A 1 470 ? 6.569 -3.845 -0.983 1.00 96.88 470 GLU A N 1
ATOM 3587 C CA . GLU A 1 470 ? 7.977 -4.204 -0.822 1.00 96.88 470 GLU A CA 1
ATOM 3588 C C . GLU A 1 470 ? 8.522 -4.779 -2.136 1.00 96.88 470 GLU A C 1
ATOM 3590 O O . GLU A 1 470 ? 8.069 -5.825 -2.588 1.00 96.88 470 GLU A O 1
ATOM 3595 N N . ILE A 1 471 ? 9.514 -4.131 -2.746 1.00 96.44 471 ILE A N 1
ATOM 3596 C CA . ILE A 1 471 ? 10.078 -4.543 -4.036 1.00 96.44 471 ILE A CA 1
ATOM 3597 C C . ILE A 1 471 ? 11.568 -4.875 -3.862 1.00 96.44 471 ILE A C 1
ATOM 3599 O O . ILE A 1 471 ? 12.374 -3.960 -3.664 1.00 96.44 471 ILE A O 1
ATOM 3603 N N . PRO A 1 472 ? 11.971 -6.155 -3.965 1.00 94.94 472 PRO A N 1
ATOM 3604 C CA . PRO A 1 472 ? 13.377 -6.544 -4.064 1.00 94.94 472 PRO A CA 1
ATOM 3605 C C . PRO A 1 472 ? 14.112 -5.783 -5.172 1.00 94.94 472 PRO A C 1
ATOM 3607 O O . PRO A 1 472 ? 13.579 -5.615 -6.269 1.00 94.94 472 PRO A O 1
ATOM 3610 N N . ILE A 1 473 ? 15.328 -5.310 -4.892 1.00 94.94 473 ILE A N 1
ATOM 3611 C CA . ILE A 1 473 ? 16.072 -4.426 -5.808 1.00 94.94 473 ILE A CA 1
ATOM 3612 C C . ILE A 1 473 ? 16.325 -5.052 -7.193 1.00 94.94 473 ILE A C 1
ATOM 3614 O O . ILE A 1 473 ? 16.233 -4.364 -8.205 1.00 94.94 473 ILE A O 1
ATOM 3618 N N . ASP A 1 474 ? 16.570 -6.359 -7.272 1.00 94.00 474 ASP A N 1
ATOM 3619 C CA . ASP A 1 474 ? 16.736 -7.087 -8.534 1.00 94.00 474 ASP A CA 1
ATOM 3620 C C . ASP A 1 474 ? 15.466 -7.063 -9.394 1.00 94.00 474 ASP A C 1
ATOM 3622 O O . ASP A 1 474 ? 15.550 -6.948 -10.616 1.00 94.00 474 ASP A O 1
ATOM 3626 N N . LEU A 1 475 ? 14.284 -7.081 -8.770 1.00 95.44 475 LEU A N 1
ATOM 3627 C CA . LEU A 1 475 ? 13.019 -6.915 -9.488 1.00 95.44 475 LEU A CA 1
ATOM 3628 C C . LEU A 1 475 ? 12.788 -5.476 -9.954 1.00 95.44 475 LEU A C 1
ATOM 3630 O O . LEU A 1 475 ? 12.112 -5.284 -10.959 1.00 95.44 475 LEU A O 1
ATOM 3634 N N . GLN A 1 476 ? 13.355 -4.475 -9.273 1.00 94.94 476 GLN A N 1
ATOM 3635 C CA . GLN A 1 476 ? 13.275 -3.076 -9.717 1.00 94.94 476 GLN A CA 1
ATOM 3636 C C . GLN A 1 476 ? 14.061 -2.843 -11.018 1.00 94.94 476 GLN A C 1
ATOM 3638 O O . GLN A 1 476 ? 13.690 -1.982 -11.810 1.00 94.94 476 GLN A O 1
ATOM 3643 N N . TYR A 1 477 ? 15.131 -3.613 -11.251 1.00 91.38 477 TYR A N 1
ATOM 3644 C CA . TYR A 1 477 ? 15.907 -3.583 -12.496 1.00 91.38 477 TYR A CA 1
ATOM 3645 C C . TYR A 1 477 ? 15.325 -4.462 -13.611 1.00 91.38 477 TYR A C 1
ATOM 3647 O O . TYR A 1 477 ? 15.696 -4.305 -14.776 1.00 91.38 477 TYR A O 1
ATOM 3655 N N . ALA A 1 478 ? 14.466 -5.422 -13.270 1.00 90.06 478 ALA A N 1
ATOM 3656 C CA . ALA A 1 478 ? 13.971 -6.406 -14.218 1.00 90.06 478 ALA A CA 1
ATOM 3657 C C . ALA A 1 478 ? 12.987 -5.797 -15.229 1.00 90.06 478 ALA A C 1
ATOM 3659 O O . ALA A 1 478 ? 12.178 -4.926 -14.913 1.00 90.06 478 ALA A O 1
ATOM 3660 N N . THR A 1 479 ? 13.011 -6.309 -16.460 1.00 85.75 479 THR A N 1
ATOM 3661 C CA . THR A 1 479 ? 12.007 -5.971 -17.474 1.00 85.75 479 THR A CA 1
ATOM 3662 C C . THR A 1 479 ? 10.668 -6.619 -17.122 1.00 85.75 479 THR A C 1
ATOM 3664 O O . THR A 1 479 ? 10.602 -7.826 -16.885 1.00 85.75 479 THR A O 1
ATOM 3667 N N . ALA A 1 480 ? 9.602 -5.819 -17.116 1.00 82.19 480 ALA A N 1
ATOM 3668 C CA . ALA A 1 480 ? 8.234 -6.256 -16.854 1.00 82.19 480 ALA A CA 1
ATOM 3669 C C . ALA A 1 480 ? 7.342 -6.064 -18.089 1.00 82.19 480 ALA A C 1
ATOM 3671 O O . ALA A 1 480 ? 7.647 -5.261 -18.973 1.00 82.19 480 ALA A O 1
ATOM 3672 N N . GLU A 1 481 ? 6.218 -6.779 -18.132 1.00 80.44 481 GLU A N 1
ATOM 3673 C CA . GLU A 1 481 ? 5.154 -6.502 -19.099 1.00 80.44 481 GLU A CA 1
ATOM 3674 C C . GLU A 1 481 ? 4.470 -5.166 -18.781 1.00 80.44 481 GLU A C 1
ATOM 3676 O O . GLU A 1 481 ? 4.355 -4.765 -17.619 1.00 80.44 481 GLU A O 1
ATOM 3681 N N . ALA A 1 482 ? 4.007 -4.470 -19.820 1.00 76.38 482 ALA A N 1
ATOM 3682 C CA . ALA A 1 482 ? 3.295 -3.212 -19.650 1.00 76.38 482 ALA A CA 1
ATOM 3683 C C . ALA A 1 482 ? 1.955 -3.440 -18.932 1.00 76.38 482 ALA A C 1
ATOM 3685 O O . ALA A 1 482 ? 1.176 -4.315 -19.307 1.00 76.38 482 ALA A O 1
ATOM 3686 N N . ALA A 1 483 ? 1.665 -2.601 -17.938 1.00 84.75 483 ALA A N 1
ATOM 3687 C CA . ALA A 1 483 ? 0.419 -2.623 -17.183 1.00 84.75 483 ALA A CA 1
ATOM 3688 C C . ALA A 1 483 ? -0.236 -1.236 -17.166 1.00 84.75 483 ALA A C 1
ATOM 3690 O O . ALA A 1 483 ? 0.422 -0.211 -17.360 1.00 84.75 483 ALA A O 1
ATOM 3691 N N . THR A 1 484 ? -1.553 -1.216 -16.964 1.00 86.88 484 THR A N 1
ATOM 3692 C CA . THR A 1 484 ? -2.341 0.012 -16.799 1.00 86.88 484 THR A CA 1
ATOM 3693 C C . THR A 1 484 ? -3.014 -0.011 -15.437 1.00 86.88 484 THR A C 1
ATOM 3695 O O . THR A 1 484 ? -3.558 -1.040 -15.038 1.00 86.88 484 THR A O 1
ATOM 3698 N N . PHE A 1 485 ? -2.981 1.119 -14.738 1.00 90.75 485 PHE A N 1
ATOM 3699 C CA . PHE A 1 485 ? -3.528 1.264 -13.396 1.00 90.75 485 PHE A CA 1
ATOM 3700 C C . PHE A 1 485 ? -4.620 2.331 -13.366 1.00 90.75 485 PHE A C 1
ATOM 3702 O O . PHE A 1 485 ? -4.534 3.355 -14.039 1.00 90.75 485 PHE A O 1
ATOM 3709 N N . SER A 1 486 ? -5.653 2.076 -12.569 1.00 90.50 486 SER A N 1
ATOM 3710 C CA . SER A 1 486 ? -6.740 3.009 -12.278 1.00 90.50 486 SER A CA 1
ATOM 3711 C C . SER A 1 486 ? -7.214 2.787 -10.842 1.00 90.50 486 SER A C 1
ATOM 3713 O O . SER A 1 486 ? -6.969 1.725 -10.265 1.00 90.50 486 SER A O 1
ATOM 3715 N N . PHE A 1 487 ? -7.852 3.794 -10.246 1.00 90.31 487 PHE A N 1
ATOM 3716 C CA . PHE A 1 487 ? -8.493 3.625 -8.943 1.00 90.31 487 PHE A CA 1
ATOM 3717 C C . PHE A 1 487 ? -9.788 2.816 -9.083 1.00 90.31 487 PHE A C 1
ATOM 3719 O O . PHE A 1 487 ? -10.482 2.966 -10.090 1.00 90.31 487 PHE A O 1
ATOM 3726 N N . PRO A 1 488 ? -10.149 2.000 -8.079 1.00 85.88 488 PRO A N 1
ATOM 3727 C CA . PRO A 1 488 ? -11.399 1.255 -8.115 1.00 85.88 488 PRO A CA 1
ATOM 3728 C C . PRO A 1 488 ? -12.625 2.160 -7.965 1.00 85.88 488 PRO A C 1
ATOM 3730 O O . PRO A 1 488 ? -12.605 3.170 -7.252 1.00 85.88 488 PRO A O 1
ATOM 3733 N N . GLU A 1 489 ? -13.727 1.752 -8.594 1.00 77.38 489 GLU A N 1
ATOM 3734 C CA . GLU A 1 489 ? -15.033 2.387 -8.422 1.00 77.38 489 GLU A CA 1
ATOM 3735 C C . GLU A 1 489 ? -15.635 2.085 -7.039 1.00 77.38 489 GLU A C 1
ATOM 3737 O O . GLU A 1 489 ? -15.534 0.974 -6.519 1.00 77.38 489 GLU A O 1
ATOM 3742 N N . GLN A 1 490 ? -16.325 3.068 -6.450 1.00 71.81 490 GLN A N 1
ATOM 3743 C CA . GLN A 1 490 ? -16.956 2.948 -5.124 1.00 71.81 490 GLN A CA 1
ATOM 3744 C C . GLN A 1 490 ? -18.383 2.368 -5.157 1.00 71.81 490 GLN A C 1
ATOM 3746 O O . GLN A 1 490 ? -19.091 2.429 -4.154 1.00 71.81 490 GLN A O 1
ATOM 3751 N N . SER A 1 491 ? -18.819 1.781 -6.276 1.00 71.81 491 SER A N 1
ATOM 3752 C CA . SER A 1 491 ? -20.197 1.291 -6.483 1.00 71.81 491 SER A CA 1
ATOM 3753 C C . SER A 1 491 ? -20.656 0.246 -5.456 1.00 71.81 491 SER A C 1
ATOM 3755 O O . SER A 1 491 ? -21.843 0.103 -5.188 1.00 71.81 491 SER A O 1
ATOM 3757 N N . ARG A 1 492 ? -19.721 -0.450 -4.794 1.00 80.56 492 ARG A N 1
ATOM 3758 C CA . ARG A 1 492 ? -20.021 -1.416 -3.719 1.00 80.56 492 ARG A CA 1
ATOM 3759 C C . ARG A 1 492 ? -20.578 -0.790 -2.433 1.00 80.56 492 ARG A C 1
ATOM 3761 O O . ARG A 1 492 ? -21.052 -1.535 -1.580 1.00 80.56 492 ARG A O 1
ATOM 3768 N N . PHE A 1 493 ? -20.496 0.530 -2.276 1.00 91.06 493 PHE A N 1
ATOM 3769 C CA . PHE A 1 493 ? -20.955 1.261 -1.089 1.00 91.06 493 PHE A CA 1
ATOM 3770 C C . PHE A 1 493 ? -22.095 2.238 -1.406 1.00 91.06 493 PHE A C 1
ATOM 3772 O O . PHE A 1 493 ? -22.260 3.254 -0.724 1.00 91.06 493 PHE A O 1
ATOM 3779 N N . GLU A 1 494 ? -22.881 1.944 -2.443 1.00 94.06 494 GLU A N 1
ATOM 3780 C CA . GLU A 1 494 ? -24.170 2.597 -2.657 1.00 94.06 494 GLU A CA 1
ATOM 3781 C C . GLU A 1 494 ? -25.127 2.299 -1.489 1.00 94.06 494 GLU A C 1
ATOM 3783 O O . GLU A 1 494 ? -25.125 1.189 -0.948 1.00 94.06 494 GLU A O 1
ATOM 3788 N N . PRO A 1 495 ? -25.931 3.284 -1.052 1.00 95.06 495 PRO A N 1
ATOM 3789 C CA . PRO A 1 495 ? -26.861 3.079 0.045 1.00 95.06 495 PRO A CA 1
ATOM 3790 C C . PRO A 1 495 ? -28.029 2.177 -0.374 1.00 95.06 495 PRO A C 1
ATOM 3792 O O . PRO A 1 495 ? -28.577 2.316 -1.463 1.00 95.06 495 PRO A O 1
ATOM 3795 N N . ASP A 1 496 ? -28.468 1.308 0.536 1.00 96.19 496 ASP A N 1
ATOM 3796 C CA . ASP A 1 496 ? -29.701 0.536 0.361 1.00 96.19 496 ASP A CA 1
ATOM 3797 C C . ASP A 1 496 ? -30.918 1.478 0.275 1.00 96.19 496 ASP A C 1
ATOM 3799 O O . ASP A 1 496 ? -31.162 2.281 1.184 1.00 96.19 496 ASP A O 1
ATOM 3803 N N . GLU A 1 497 ? -31.688 1.373 -0.813 1.00 96.38 497 GLU A N 1
ATOM 3804 C CA . GLU A 1 497 ? -32.850 2.231 -1.082 1.00 96.38 497 GLU A CA 1
ATOM 3805 C C . GLU A 1 497 ? -33.900 2.170 0.041 1.00 96.38 497 GLU A C 1
ATOM 3807 O O . GLU A 1 497 ? -34.437 3.203 0.440 1.00 96.38 497 GLU A O 1
ATOM 3812 N N . GLN A 1 498 ? -34.147 0.994 0.632 1.00 97.38 498 GLN A N 1
ATOM 3813 C CA . GLN A 1 498 ? -35.123 0.843 1.715 1.00 97.38 498 GLN A CA 1
ATOM 3814 C C . GLN A 1 498 ? -34.644 1.517 3.001 1.00 97.38 498 GLN A C 1
ATOM 3816 O O . GLN A 1 498 ? -35.453 2.068 3.753 1.00 97.38 498 GLN A O 1
ATOM 3821 N N . LEU A 1 499 ? -33.339 1.475 3.283 1.00 97.81 499 LEU A N 1
ATOM 3822 C CA . LEU A 1 499 ? -32.765 2.184 4.428 1.00 97.81 499 LEU A CA 1
ATOM 3823 C C . LEU A 1 499 ? -32.800 3.702 4.220 1.00 97.81 499 LEU A C 1
ATOM 3825 O O . LEU A 1 499 ? -33.062 4.436 5.177 1.00 97.81 499 LEU A O 1
ATOM 3829 N N . ILE A 1 500 ? -32.599 4.177 2.986 1.00 98.12 500 ILE A N 1
ATOM 3830 C CA . ILE A 1 500 ? -32.776 5.591 2.633 1.00 98.12 500 ILE A CA 1
ATOM 3831 C C . ILE A 1 500 ? -34.232 6.014 2.828 1.00 98.12 500 ILE A C 1
ATOM 3833 O O . ILE A 1 500 ? -34.471 7.009 3.509 1.00 98.12 500 ILE A O 1
ATOM 3837 N N . ASP A 1 501 ? -35.205 5.245 2.345 1.00 97.44 501 ASP A N 1
ATOM 3838 C CA . ASP A 1 501 ? -36.630 5.543 2.534 1.00 97.44 501 ASP A CA 1
ATOM 3839 C C . ASP A 1 501 ? -37.022 5.593 4.018 1.00 97.44 501 ASP A C 1
ATOM 3841 O O . ASP A 1 501 ? -37.740 6.497 4.460 1.00 97.44 501 ASP A O 1
ATOM 3845 N N . GLN A 1 502 ? -36.502 4.663 4.826 1.00 97.81 502 GLN A N 1
ATOM 3846 C CA . GLN A 1 502 ? -36.696 4.673 6.279 1.00 97.81 502 GLN A CA 1
ATOM 3847 C C . GLN A 1 502 ? -36.075 5.911 6.934 1.00 97.81 502 GLN A C 1
ATOM 3849 O O . GLN A 1 502 ? -36.695 6.519 7.812 1.00 97.81 502 GLN A O 1
ATOM 3854 N N . ALA A 1 503 ? -34.874 6.311 6.510 1.00 97.88 503 ALA A N 1
ATOM 3855 C CA . ALA A 1 503 ? -34.225 7.523 6.993 1.00 97.88 503 ALA A CA 1
ATOM 3856 C C . ALA A 1 503 ? -35.021 8.775 6.607 1.00 97.88 503 ALA A C 1
ATOM 3858 O O . ALA A 1 503 ? -35.280 9.617 7.466 1.00 97.88 503 ALA A O 1
ATOM 3859 N N . VAL A 1 504 ? -35.481 8.873 5.356 1.00 97.31 504 VAL A N 1
ATOM 3860 C CA . VAL A 1 504 ? -36.342 9.958 4.862 1.00 97.31 504 VAL A CA 1
ATOM 3861 C C . VAL A 1 504 ? -37.627 10.046 5.685 1.00 97.31 504 VAL A C 1
ATOM 3863 O O . VAL A 1 504 ? -37.995 11.135 6.129 1.00 97.31 504 VAL A O 1
ATOM 3866 N N . ALA A 1 505 ? -38.290 8.917 5.948 1.00 95.75 505 ALA A N 1
ATOM 3867 C CA . ALA A 1 505 ? -39.502 8.875 6.762 1.00 95.75 505 ALA A CA 1
ATOM 3868 C C . ALA A 1 505 ? -39.252 9.362 8.199 1.00 95.75 505 ALA A C 1
ATOM 3870 O O . ALA A 1 505 ? -40.012 10.190 8.704 1.00 95.75 505 ALA A O 1
ATOM 3871 N N . LYS A 1 506 ? -38.165 8.909 8.839 1.00 95.94 506 LYS A N 1
ATOM 3872 C CA . LYS A 1 506 ? -37.772 9.360 10.186 1.00 95.94 506 LYS A CA 1
ATOM 3873 C C . LYS A 1 506 ? -37.444 10.853 10.221 1.00 95.94 506 LYS A C 1
ATOM 3875 O O . LYS A 1 506 ? -37.895 11.550 11.125 1.00 95.94 506 LYS A O 1
ATOM 3880 N N . ILE A 1 507 ? -36.726 11.360 9.217 1.00 96.94 507 ILE A N 1
ATOM 3881 C CA . ILE A 1 507 ? -36.408 12.789 9.085 1.00 96.94 507 ILE A CA 1
ATOM 3882 C C . ILE A 1 507 ? -37.693 13.619 8.936 1.00 96.94 507 ILE A C 1
ATOM 3884 O O . ILE A 1 507 ? -37.828 14.639 9.607 1.00 96.94 507 ILE A O 1
ATOM 3888 N N . LYS A 1 508 ? -38.661 13.170 8.122 1.00 94.88 508 LYS A N 1
ATOM 3889 C CA . LYS A 1 508 ? -39.959 13.849 7.927 1.00 94.88 508 LYS A CA 1
ATOM 3890 C C . LYS A 1 508 ? -40.828 13.882 9.192 1.00 94.88 508 LYS A C 1
ATOM 3892 O O . LYS A 1 508 ? -41.604 14.817 9.365 1.00 94.88 508 LYS A O 1
ATOM 3897 N N . GLN A 1 509 ? -40.720 12.877 10.061 1.00 93.44 509 GLN A N 1
ATOM 3898 C CA . GLN A 1 509 ? -41.504 12.769 11.301 1.00 93.44 509 GLN A CA 1
ATOM 3899 C C . GLN A 1 509 ? -40.923 13.570 12.476 1.00 93.44 509 GLN A C 1
ATOM 3901 O O . GLN A 1 509 ? -41.610 13.776 13.475 1.00 93.44 509 GLN A O 1
ATOM 3906 N N . SER A 1 510 ? -39.670 14.007 12.369 1.00 94.88 510 SER A N 1
ATOM 3907 C CA . SER A 1 510 ? -38.929 14.687 13.429 1.00 94.88 510 SER A CA 1
ATOM 3908 C C . SER A 1 510 ? -38.914 16.205 13.217 1.00 94.88 510 SER A C 1
ATOM 3910 O O . SER A 1 510 ? -38.800 16.701 12.090 1.00 94.88 510 SER A O 1
ATOM 3912 N N . SER A 1 511 ? -38.986 16.971 14.308 1.00 93.75 511 SER A N 1
ATOM 3913 C CA . SER A 1 511 ? -38.908 18.438 14.265 1.00 93.75 511 SER A CA 1
ATOM 3914 C C . SER A 1 511 ? -37.798 19.031 15.133 1.00 93.75 511 SER A C 1
ATOM 3916 O O . SER A 1 511 ? -37.624 20.244 15.111 1.00 93.75 511 SER A O 1
ATOM 3918 N N . ARG A 1 512 ? -37.042 18.223 15.892 1.00 97.62 512 ARG A N 1
ATOM 3919 C CA . ARG A 1 512 ? -35.888 18.670 16.694 1.00 97.62 512 ARG A CA 1
ATOM 3920 C C . ARG A 1 512 ? -34.663 17.819 16.369 1.00 97.62 512 ARG A C 1
ATOM 3922 O O . ARG A 1 512 ? -34.329 16.864 17.063 1.00 97.62 512 ARG A O 1
ATOM 3929 N N . ARG A 1 513 ? -33.987 18.188 15.290 1.00 97.75 513 ARG A N 1
ATOM 3930 C CA . ARG A 1 513 ? -32.895 17.438 14.667 1.00 97.75 513 ARG A CA 1
ATOM 3931 C C . ARG A 1 513 ? -31.544 18.058 14.983 1.00 97.75 513 ARG A C 1
ATOM 3933 O O . ARG A 1 513 ? -31.436 19.281 15.094 1.00 97.75 513 ARG A O 1
ATOM 3940 N N . ILE A 1 514 ? -30.518 17.214 15.052 1.00 98.38 514 ILE A N 1
ATOM 3941 C CA . ILE A 1 514 ? -29.110 17.625 15.012 1.00 98.38 514 ILE A CA 1
ATOM 3942 C C . ILE A 1 514 ? -28.329 16.767 14.011 1.00 98.38 514 ILE A C 1
ATOM 3944 O O . ILE A 1 514 ? -28.613 15.581 13.833 1.00 98.38 514 ILE A O 1
ATOM 3948 N N . ILE A 1 515 ? -27.309 17.355 13.389 1.00 98.56 515 ILE A N 1
ATOM 3949 C CA . ILE A 1 515 ? -26.348 16.647 12.536 1.00 98.56 515 ILE A CA 1
ATOM 3950 C C . ILE A 1 515 ? -25.002 16.577 13.257 1.00 98.56 515 ILE A C 1
ATOM 3952 O O . ILE A 1 515 ? -24.514 17.590 13.755 1.00 98.56 515 ILE A O 1
ATOM 3956 N N . VAL A 1 516 ? -24.374 15.400 13.267 1.00 98.06 516 VAL A N 1
ATOM 3957 C CA . VAL A 1 516 ? -22.998 15.201 13.745 1.00 98.06 516 VAL A CA 1
ATOM 3958 C C . VAL A 1 516 ? -22.134 14.726 12.580 1.00 98.06 516 VAL A C 1
ATOM 3960 O O . VAL A 1 516 ? -22.219 13.572 12.159 1.00 98.06 516 VAL A O 1
ATOM 3963 N N . ALA A 1 517 ? -21.293 15.616 12.058 1.00 98.12 517 ALA A N 1
ATOM 3964 C CA . ALA A 1 517 ? -20.455 15.370 10.889 1.00 98.12 517 ALA A CA 1
ATOM 3965 C C . ALA A 1 517 ? -18.999 15.084 11.285 1.00 98.12 517 ALA A C 1
ATOM 3967 O O . ALA A 1 517 ? -18.346 15.891 11.954 1.00 98.12 517 ALA A O 1
ATOM 3968 N N . GLY A 1 518 ? -18.488 13.924 10.870 1.00 96.25 518 GLY A N 1
ATOM 3969 C CA . GLY A 1 518 ? -17.100 13.522 11.085 1.00 96.25 518 GLY A CA 1
ATOM 3970 C C . GLY A 1 518 ? -16.214 13.648 9.846 1.00 96.25 518 GLY A C 1
ATOM 3971 O O . GLY A 1 518 ? -16.643 14.096 8.781 1.00 96.25 518 GLY A O 1
ATOM 3972 N N . GLY A 1 519 ? -14.957 13.214 9.982 1.00 95.50 519 GLY A N 1
ATOM 3973 C CA . GLY A 1 519 ? -13.969 13.246 8.899 1.00 95.50 519 GLY A CA 1
ATOM 3974 C C . GLY A 1 519 ? -14.343 12.392 7.682 1.00 95.50 519 GLY A C 1
ATOM 3975 O O . GLY A 1 519 ? -13.872 12.671 6.583 1.00 95.50 519 GLY A O 1
ATOM 3976 N N . GLY A 1 520 ? -15.242 11.409 7.831 1.00 96.44 520 GLY A N 1
ATOM 3977 C CA . GLY A 1 520 ? -15.753 10.626 6.702 1.00 96.44 520 GLY A CA 1
ATOM 3978 C C . GLY A 1 520 ? -16.501 11.472 5.665 1.00 96.44 520 GLY A C 1
ATOM 3979 O O . GLY A 1 520 ? -16.425 11.173 4.478 1.00 96.44 520 GLY A O 1
ATOM 3980 N N . VAL A 1 521 ? -17.135 12.582 6.074 1.00 97.94 521 VAL A N 1
ATOM 3981 C CA . VAL A 1 521 ? -17.782 13.516 5.133 1.00 97.94 521 VAL A CA 1
ATOM 3982 C C . VAL A 1 521 ? -16.738 14.223 4.262 1.00 97.94 521 VAL A C 1
ATOM 3984 O O . VAL A 1 521 ? -16.910 14.335 3.051 1.00 97.94 521 VAL A O 1
ATOM 3987 N N . ILE A 1 522 ? -15.621 14.649 4.864 1.00 96.75 522 ILE A N 1
ATOM 3988 C CA . ILE A 1 522 ? -14.495 15.264 4.146 1.00 96.75 522 ILE A CA 1
ATOM 3989 C C . ILE A 1 522 ? -13.842 14.248 3.203 1.00 96.75 522 ILE A C 1
ATOM 3991 O O . ILE A 1 522 ? -13.579 14.567 2.042 1.00 96.75 522 ILE A O 1
ATOM 3995 N N . ALA A 1 523 ? -13.600 13.025 3.685 1.00 94.31 523 ALA A N 1
ATOM 3996 C CA . ALA A 1 523 ? -12.967 11.961 2.910 1.00 94.31 523 ALA A CA 1
ATOM 3997 C C . ALA A 1 523 ? -13.771 11.596 1.650 1.00 94.31 523 ALA A C 1
ATOM 3999 O O . ALA A 1 523 ? -13.170 11.450 0.587 1.00 94.31 523 ALA A O 1
ATOM 4000 N N . ALA A 1 524 ? -15.103 11.538 1.761 1.00 94.31 524 ALA A N 1
ATOM 4001 C CA . ALA A 1 524 ? -16.029 11.257 0.662 1.00 94.31 524 ALA A CA 1
ATOM 4002 C C . ALA A 1 524 ? -16.273 12.450 -0.287 1.00 94.31 524 ALA A C 1
ATOM 4004 O O . ALA A 1 524 ? -16.958 12.306 -1.294 1.00 94.31 524 ALA A O 1
ATOM 4005 N N . GLY A 1 525 ? -15.765 13.650 0.030 1.00 95.56 525 GLY A N 1
ATOM 4006 C CA . GLY A 1 525 ? -16.081 14.862 -0.739 1.00 95.56 525 GLY A CA 1
ATOM 4007 C C . GLY A 1 525 ? -17.543 15.310 -0.598 1.00 95.56 525 GLY A C 1
ATOM 4008 O O . GLY A 1 525 ? -18.077 15.968 -1.482 1.00 95.56 525 GLY A O 1
ATOM 4009 N N . ALA A 1 526 ? -18.193 14.970 0.516 1.00 97.31 526 ALA A N 1
ATOM 4010 C CA . ALA A 1 526 ? -19.638 15.090 0.701 1.00 97.31 526 ALA A CA 1
ATOM 4011 C C . ALA A 1 526 ? -20.098 16.409 1.361 1.00 97.31 526 ALA A C 1
ATOM 4013 O O . ALA A 1 526 ? -21.253 16.530 1.774 1.00 97.31 526 ALA A O 1
ATOM 4014 N N . SER A 1 527 ? -19.210 17.403 1.491 1.00 98.00 527 SER A N 1
ATOM 4015 C CA . SER A 1 527 ? -19.507 18.678 2.165 1.00 98.00 527 SER A CA 1
ATOM 4016 C C . SER A 1 527 ? -20.694 19.416 1.538 1.00 98.00 527 SER A C 1
ATOM 4018 O O . SER A 1 527 ? -21.579 19.868 2.260 1.00 98.00 527 SER A O 1
ATOM 4020 N N . GLU A 1 528 ? -20.760 19.502 0.206 1.00 98.06 528 GLU A N 1
ATOM 4021 C CA . GLU A 1 528 ? -21.854 20.189 -0.495 1.00 98.06 528 GLU A CA 1
ATOM 4022 C C . GLU A 1 528 ? -23.199 19.477 -0.281 1.00 98.06 528 GLU A C 1
ATOM 4024 O O . GLU A 1 528 ? -24.200 20.108 0.071 1.00 98.06 528 GLU A O 1
ATOM 4029 N N . ALA A 1 529 ? -23.217 18.145 -0.404 1.00 98.19 529 ALA A N 1
ATOM 4030 C CA . ALA A 1 529 ? -24.410 17.337 -0.165 1.00 98.19 529 ALA A CA 1
ATOM 4031 C C . ALA A 1 529 ? -24.901 17.460 1.291 1.00 98.19 529 ALA A C 1
ATOM 4033 O O . ALA A 1 529 ? -26.110 17.572 1.531 1.00 98.19 529 ALA A O 1
ATOM 4034 N N . LEU A 1 530 ? -23.980 17.512 2.263 1.00 98.56 530 LEU A N 1
ATOM 4035 C CA . LEU A 1 530 ? -24.312 17.741 3.670 1.00 98.56 530 LEU A CA 1
ATOM 4036 C C . LEU A 1 530 ? -24.918 19.131 3.888 1.00 98.56 530 LEU A C 1
ATOM 4038 O O . LEU A 1 530 ? -25.949 19.255 4.548 1.00 98.56 530 LEU A O 1
ATOM 4042 N N . GLN A 1 531 ? -24.289 20.175 3.345 1.00 98.38 531 GLN A N 1
ATOM 4043 C CA . GLN A 1 531 ? -24.767 21.552 3.479 1.00 98.38 531 GLN A CA 1
ATOM 4044 C C . GLN A 1 531 ? -26.160 21.714 2.863 1.00 98.38 531 GLN A C 1
ATOM 4046 O O . GLN A 1 531 ? -27.036 22.325 3.476 1.00 98.38 531 GLN A O 1
ATOM 4051 N N . LYS A 1 532 ? -26.404 21.103 1.697 1.00 97.69 532 LYS A N 1
ATOM 4052 C CA . LYS A 1 532 ? -27.726 21.064 1.060 1.00 97.69 532 LYS A CA 1
ATOM 4053 C C . LYS A 1 532 ? -28.777 20.421 1.969 1.00 97.69 532 LYS A C 1
ATOM 4055 O O . LYS A 1 532 ? -29.852 20.997 2.146 1.00 97.69 532 LYS A O 1
ATOM 4060 N N . LEU A 1 533 ? -28.448 19.286 2.591 1.00 97.31 533 LEU A N 1
ATOM 4061 C CA . LEU A 1 533 ? -29.336 18.608 3.539 1.00 97.31 533 LEU A CA 1
ATOM 4062 C C . LEU A 1 533 ? -29.626 19.495 4.759 1.00 97.31 533 LEU A C 1
ATOM 4064 O O . LEU A 1 533 ? -30.784 19.698 5.119 1.00 97.31 533 LEU A O 1
ATOM 4068 N N . ALA A 1 534 ? -28.588 20.064 5.372 1.00 97.62 534 ALA A N 1
ATOM 4069 C CA . ALA A 1 534 ? -28.726 20.908 6.555 1.00 97.62 534 ALA A CA 1
ATOM 4070 C C . ALA A 1 534 ? -29.570 22.163 6.283 1.00 97.62 534 ALA A C 1
ATOM 4072 O O . ALA A 1 534 ? -30.422 22.507 7.099 1.00 97.62 534 ALA A O 1
ATOM 4073 N N . ARG A 1 535 ? -29.398 22.803 5.117 1.00 96.88 535 ARG A N 1
ATOM 4074 C CA . ARG A 1 535 ? -30.204 23.956 4.680 1.00 96.88 535 ARG A CA 1
ATOM 4075 C C . ARG A 1 535 ? -31.664 23.595 4.429 1.00 96.88 535 ARG A C 1
ATOM 4077 O O . ARG A 1 535 ? -32.532 24.335 4.877 1.00 96.88 535 ARG A O 1
ATOM 4084 N N . LYS A 1 536 ? -31.943 22.462 3.767 1.00 95.19 536 LYS A N 1
ATOM 4085 C CA . LYS A 1 536 ? -33.319 21.958 3.582 1.00 95.19 536 LYS A CA 1
ATOM 4086 C C . LYS A 1 536 ? -34.037 21.755 4.920 1.00 95.19 536 LYS A C 1
ATOM 4088 O O . LYS A 1 536 ? -35.243 21.958 5.005 1.00 95.19 536 LYS A O 1
ATOM 4093 N N . LEU A 1 537 ? -33.296 21.341 5.946 1.00 95.69 537 LEU A N 1
ATOM 4094 C CA . LEU A 1 537 ? -33.838 21.006 7.260 1.00 95.69 537 LEU A CA 1
ATOM 4095 C C . LEU A 1 537 ? -33.804 22.163 8.268 1.00 95.69 537 LEU A C 1
ATOM 4097 O O . LEU A 1 537 ? -34.385 22.005 9.338 1.00 95.69 537 LEU A O 1
ATOM 4101 N N . ASP A 1 538 ? -33.127 23.276 7.967 1.00 96.50 538 ASP A N 1
ATOM 4102 C CA . ASP A 1 538 ? -32.717 24.298 8.948 1.00 96.50 538 ASP A CA 1
ATOM 4103 C C . ASP A 1 538 ? -32.034 23.676 10.187 1.00 96.50 538 ASP A C 1
ATOM 4105 O O . ASP A 1 538 ? -32.344 23.989 11.334 1.00 96.50 538 ASP A O 1
ATOM 4109 N N . CYS A 1 539 ? -31.161 22.689 9.961 1.00 96.88 539 CYS A N 1
ATOM 4110 C CA . CYS A 1 539 ? -30.636 21.822 11.017 1.00 96.88 539 CYS A CA 1
ATOM 4111 C C . CYS A 1 539 ? -29.223 22.238 11.468 1.00 96.88 539 CYS A C 1
ATOM 4113 O O . CYS A 1 539 ? -28.345 22.410 10.616 1.00 96.88 539 CYS A O 1
ATOM 4115 N N . PRO A 1 540 ? -28.952 22.317 12.785 1.00 97.94 540 PRO A N 1
ATOM 4116 C CA . PRO A 1 540 ? -27.621 22.594 13.309 1.00 97.94 540 PRO A CA 1
ATOM 4117 C C . PRO A 1 540 ? -26.634 21.463 13.017 1.00 97.94 540 PRO A C 1
ATOM 4119 O O . PRO A 1 540 ? -26.953 20.282 13.187 1.00 97.94 540 PRO A O 1
ATOM 4122 N N . ILE A 1 541 ? -25.413 21.840 12.629 1.00 98.31 541 ILE A N 1
ATOM 4123 C CA . ILE A 1 541 ? -24.302 20.925 12.356 1.00 98.31 541 ILE A CA 1
ATOM 4124 C C . ILE A 1 541 ? -23.250 21.047 13.459 1.00 98.31 541 ILE A C 1
ATOM 4126 O O . ILE A 1 541 ? -22.593 22.080 13.615 1.00 98.31 541 ILE A O 1
ATOM 4130 N N . LEU A 1 542 ? -23.048 19.956 14.191 1.00 97.31 542 LEU A N 1
ATOM 4131 C CA . LEU A 1 542 ? -21.894 19.749 15.056 1.00 97.31 542 LEU A CA 1
ATOM 4132 C C . LEU A 1 542 ? -20.819 18.989 14.282 1.00 97.31 542 LEU A C 1
ATOM 4134 O O . LEU A 1 542 ? -21.115 18.028 13.572 1.00 97.31 542 LEU A O 1
ATOM 4138 N N . THR A 1 543 ? -19.565 19.392 14.442 1.00 96.06 543 THR A N 1
ATOM 4139 C CA . THR A 1 543 ? -18.429 18.725 13.796 1.00 96.06 543 THR A CA 1
ATOM 4140 C C . THR A 1 543 ? -17.587 17.986 14.824 1.00 96.06 543 THR A C 1
ATOM 4142 O O . THR A 1 543 ? -17.492 18.398 15.980 1.00 96.06 543 THR A O 1
ATOM 4145 N N . THR A 1 544 ? -16.955 16.886 14.421 1.00 93.94 544 THR A N 1
ATOM 4146 C CA . THR A 1 544 ? -15.785 16.380 15.155 1.00 93.94 544 THR A CA 1
ATOM 4147 C C . THR A 1 544 ? -14.556 17.225 14.811 1.00 93.94 544 THR A C 1
ATOM 4149 O O . THR A 1 544 ? -14.598 18.017 13.870 1.00 93.94 544 THR A O 1
ATOM 4152 N N . VAL A 1 545 ? -13.433 17.030 15.515 1.00 92.25 545 VAL A N 1
ATOM 4153 C CA . VAL A 1 545 ? -12.147 17.677 15.173 1.00 92.25 545 VAL A CA 1
ATOM 4154 C C . VAL A 1 545 ? -11.778 17.454 13.698 1.00 92.25 545 VAL A C 1
ATOM 4156 O O . VAL A 1 545 ? -11.365 18.397 13.027 1.00 92.25 545 VAL A O 1
ATOM 4159 N N . ASP A 1 546 ? -11.984 16.236 13.190 1.00 92.94 546 ASP A N 1
ATOM 4160 C CA . ASP A 1 546 ? -11.648 15.843 11.813 1.00 92.94 546 ASP A CA 1
ATOM 4161 C C . ASP A 1 546 ? -12.729 16.229 10.791 1.00 92.94 546 ASP A C 1
ATOM 4163 O O . ASP A 1 546 ? -12.475 16.239 9.591 1.00 92.94 546 ASP A O 1
ATOM 4167 N N . GLY A 1 547 ? -13.943 16.548 11.255 1.00 95.25 547 GLY A N 1
ATOM 4168 C CA . GLY A 1 547 ? -15.043 17.048 10.424 1.00 95.25 547 GLY A CA 1
ATOM 4169 C C . GLY A 1 547 ? -15.050 18.572 10.255 1.00 95.25 547 GLY A C 1
ATOM 4170 O O . GLY A 1 547 ? -15.929 19.113 9.582 1.00 95.25 547 GLY A O 1
ATOM 4171 N N . ARG A 1 548 ? -14.114 19.301 10.878 1.00 96.19 548 ARG A N 1
ATOM 4172 C CA . ARG A 1 548 ? -14.037 20.766 10.755 1.00 96.19 548 ARG A CA 1
ATOM 4173 C C . ARG A 1 548 ? -13.743 21.172 9.309 1.00 96.19 548 ARG A C 1
ATOM 4175 O O . ARG A 1 548 ? -12.868 20.602 8.665 1.00 96.19 548 ARG A O 1
ATOM 4182 N N . GLY A 1 549 ? -14.471 22.173 8.817 1.00 95.69 549 GLY A N 1
ATOM 4183 C CA . GLY A 1 549 ? -14.425 22.610 7.416 1.00 95.69 549 GLY A CA 1
ATOM 4184 C C . GLY A 1 549 ? -15.459 21.939 6.508 1.00 95.69 549 GLY A C 1
ATOM 4185 O O . GLY A 1 549 ? -15.563 22.301 5.343 1.00 95.69 549 GLY A O 1
ATOM 4186 N N . VAL A 1 550 ? -16.270 21.000 7.014 1.00 97.50 550 VAL A N 1
ATOM 4187 C CA . VAL A 1 550 ? -17.409 20.458 6.244 1.00 97.50 550 VAL A CA 1
ATOM 4188 C C . VAL A 1 550 ? -18.455 21.534 5.922 1.00 97.50 550 VAL A C 1
ATOM 4190 O O . VAL A 1 550 ? -19.138 21.484 4.902 1.00 97.50 550 VAL A O 1
ATOM 4193 N N . ILE A 1 551 ? -18.547 22.525 6.803 1.00 97.62 551 ILE A N 1
ATOM 4194 C CA . ILE A 1 551 ? -19.267 23.781 6.656 1.00 97.62 551 ILE A CA 1
ATOM 4195 C C . ILE A 1 551 ? -18.393 24.863 7.293 1.00 97.62 551 ILE A C 1
ATOM 4197 O O . ILE A 1 551 ? -17.683 24.588 8.270 1.00 97.62 551 ILE A O 1
ATOM 4201 N N . ALA A 1 552 ? -18.421 26.069 6.739 1.00 97.75 552 ALA A N 1
ATOM 4202 C CA . ALA A 1 552 ? -17.638 27.176 7.261 1.00 97.75 552 ALA A CA 1
ATOM 4203 C C . ALA A 1 552 ? -18.076 27.529 8.698 1.00 97.75 552 ALA A C 1
ATOM 4205 O O . ALA A 1 552 ? -19.263 27.522 9.016 1.00 97.75 552 ALA A O 1
ATOM 4206 N N . GLU A 1 553 ? -17.138 27.811 9.606 1.00 95.75 553 GLU A N 1
ATOM 4207 C CA . GLU A 1 553 ? -17.469 28.048 11.025 1.00 95.75 553 GLU A CA 1
ATOM 4208 C C . GLU A 1 553 ? -18.106 29.421 11.321 1.00 95.75 553 GLU A C 1
ATOM 4210 O O . GLU A 1 553 ? -18.574 29.653 12.444 1.00 95.75 553 GLU A O 1
ATOM 4215 N N . ASP A 1 554 ? -18.156 30.303 10.317 1.00 95.12 554 ASP A N 1
ATOM 4216 C CA . ASP A 1 554 ? -18.947 31.539 10.286 1.00 95.12 554 ASP A CA 1
ATOM 4217 C C . ASP A 1 554 ? -20.369 31.342 9.728 1.00 95.12 554 ASP A C 1
ATOM 4219 O O . ASP A 1 554 ? -21.178 32.270 9.749 1.00 95.12 554 ASP A O 1
ATOM 4223 N N . ASP A 1 555 ? -20.706 30.132 9.280 1.00 97.62 555 ASP A N 1
ATOM 4224 C CA . ASP A 1 555 ? -22.054 29.785 8.854 1.00 97.62 555 ASP A CA 1
ATOM 4225 C C . ASP A 1 555 ? -23.027 29.730 10.045 1.00 97.62 555 ASP A C 1
ATOM 4227 O O . ASP A 1 555 ? -22.705 29.112 11.068 1.00 97.62 555 ASP A O 1
ATOM 4231 N N . PRO A 1 556 ? -24.247 30.293 9.933 1.00 95.94 556 PRO A N 1
ATOM 4232 C CA . PRO A 1 556 ? -25.218 30.268 11.022 1.00 95.94 556 PRO A CA 1
ATOM 4233 C C . PRO A 1 556 ? -25.615 28.854 11.464 1.00 95.94 556 PRO A C 1
ATOM 4235 O O . PRO A 1 556 ? -25.899 28.680 12.648 1.00 95.94 556 PRO A O 1
ATOM 4238 N N . LEU A 1 557 ? -25.594 27.856 10.566 1.00 97.44 557 LEU A N 1
ATOM 4239 C CA . LEU A 1 557 ? -25.916 26.463 10.901 1.00 97.44 557 LEU A CA 1
ATOM 4240 C C . LEU A 1 557 ? -24.752 25.713 11.562 1.00 97.44 557 LEU A C 1
ATOM 4242 O O . LEU A 1 557 ? -24.944 24.615 12.089 1.00 97.44 557 LEU A O 1
ATOM 4246 N N . CYS A 1 558 ? -23.543 26.275 11.554 1.00 97.50 558 CYS A N 1
ATOM 4247 C CA . CYS A 1 558 ? -22.392 25.645 12.178 1.00 97.50 558 CYS A CA 1
ATOM 4248 C C . CYS A 1 558 ? -22.403 25.883 13.694 1.00 97.50 558 CYS A C 1
ATOM 4250 O O . CYS A 1 558 ? -22.293 27.012 14.186 1.00 97.50 558 CYS A O 1
ATOM 4252 N N . VAL A 1 559 ? -22.486 24.795 14.459 1.00 96.75 559 VAL A N 1
ATOM 4253 C CA . VAL A 1 559 ? -22.205 24.802 15.900 1.00 96.75 559 VAL A CA 1
ATOM 4254 C C . VAL A 1 559 ? -20.690 24.761 16.112 1.00 96.75 559 VAL A C 1
ATOM 4256 O O . VAL A 1 559 ? -20.140 25.570 16.863 1.00 96.75 559 VAL A O 1
ATOM 4259 N N . GLY A 1 560 ? -20.002 23.881 15.379 1.00 93.31 560 GLY A N 1
ATOM 4260 C CA . GLY A 1 560 ? -18.563 23.625 15.477 1.00 93.31 560 GLY A CA 1
ATOM 4261 C C . GLY A 1 560 ? -18.226 22.443 16.394 1.00 93.31 560 GLY A C 1
ATOM 4262 O O . GLY A 1 560 ? -19.108 21.688 16.815 1.00 93.31 560 GLY A O 1
ATOM 4263 N N . ASN A 1 561 ? -16.942 22.295 16.726 1.00 92.69 561 ASN A N 1
ATOM 4264 C CA . ASN A 1 561 ? -16.408 21.170 17.503 1.00 92.69 561 ASN A CA 1
ATOM 4265 C C . ASN A 1 561 ? -16.627 21.322 19.023 1.00 92.69 561 ASN A C 1
ATOM 4267 O O . ASN A 1 561 ? -15.691 21.404 19.827 1.00 92.69 561 ASN A O 1
ATOM 4271 N N . TYR A 1 562 ? -17.902 21.378 19.412 1.00 90.50 562 TYR A N 1
ATOM 4272 C CA . TYR A 1 562 ? -18.342 21.614 20.790 1.00 90.50 562 TYR A CA 1
ATOM 4273 C C . TYR A 1 562 ? -19.305 20.554 21.324 1.00 90.50 562 TYR A C 1
ATOM 4275 O O . TYR A 1 562 ? -19.808 20.727 22.434 1.00 90.50 562 TYR A O 1
ATOM 4283 N N . TYR A 1 563 ? -19.535 19.460 20.585 1.00 87.50 563 TYR A N 1
ATOM 4284 C CA . TYR A 1 563 ? -20.441 18.368 20.979 1.00 87.50 563 TYR A CA 1
ATOM 4285 C C . TYR A 1 563 ? -20.205 17.912 22.429 1.00 87.50 563 TYR A C 1
ATOM 4287 O O . TYR A 1 563 ? -21.141 17.786 23.212 1.00 87.50 563 TYR A O 1
ATOM 4295 N N . ASN A 1 564 ? -18.934 17.785 22.812 1.00 83.62 564 ASN A N 1
ATOM 4296 C CA . ASN A 1 564 ? -18.531 17.304 24.130 1.00 83.62 564 ASN A CA 1
ATOM 4297 C C . ASN A 1 564 ? -18.578 18.360 25.256 1.00 83.62 564 ASN A C 1
ATOM 4299 O O . ASN A 1 564 ? -18.321 18.047 26.424 1.00 83.62 564 ASN A O 1
ATOM 4303 N N . SER A 1 565 ? -18.864 19.627 24.939 1.00 87.31 565 SER A N 1
ATOM 4304 C CA . SER A 1 565 ? -18.954 20.693 25.943 1.00 87.31 565 SER A CA 1
ATOM 4305 C C . SER A 1 565 ? -20.264 20.588 26.725 1.00 87.31 565 SER A C 1
ATOM 4307 O O . SER A 1 565 ? -21.320 20.349 26.147 1.00 87.31 565 SER A O 1
ATOM 4309 N N . ALA A 1 566 ? -20.223 20.803 28.044 1.00 86.31 566 ALA A N 1
ATOM 4310 C CA . ALA A 1 566 ? -21.408 20.651 28.894 1.00 86.31 566 ALA A CA 1
ATOM 4311 C C . ALA A 1 566 ? -22.578 21.560 28.466 1.00 86.31 566 ALA A C 1
ATOM 4313 O O . ALA A 1 566 ? -23.728 21.137 28.513 1.00 86.31 566 ALA A O 1
ATOM 4314 N N . GLY A 1 567 ? -22.284 22.789 28.023 1.00 89.81 567 GLY A N 1
ATOM 4315 C CA . GLY A 1 567 ? -23.297 23.737 27.550 1.00 89.81 567 GLY A CA 1
ATOM 4316 C C . GLY A 1 567 ? -24.032 23.239 26.305 1.00 89.81 567 GLY A C 1
ATOM 4317 O O . GLY A 1 567 ? -25.258 23.167 26.312 1.00 89.81 567 GLY A O 1
ATOM 4318 N N . ILE A 1 568 ? -23.289 22.830 25.270 1.00 94.38 568 ILE A N 1
ATOM 4319 C CA . ILE A 1 568 ? -23.879 22.276 24.043 1.00 94.38 568 ILE A CA 1
ATOM 4320 C C . ILE A 1 568 ? -24.568 20.947 24.314 1.00 94.38 568 ILE A C 1
ATOM 4322 O O . ILE A 1 568 ? -25.703 20.769 23.887 1.00 94.38 568 ILE A O 1
ATOM 4326 N N . TYR A 1 569 ? -23.923 20.039 25.050 1.00 92.06 569 TYR A N 1
ATOM 4327 C CA . TYR A 1 569 ? -24.488 18.725 25.342 1.00 92.06 569 TYR A CA 1
ATOM 4328 C C . TYR A 1 569 ? -25.851 18.834 26.039 1.00 92.06 569 TYR A C 1
ATOM 4330 O O . TYR A 1 569 ? -26.769 18.094 25.695 1.00 92.06 569 TYR A O 1
ATOM 4338 N N . ASN A 1 570 ? -26.013 19.793 26.959 1.00 93.25 570 ASN A N 1
ATOM 4339 C CA . ASN A 1 570 ? -27.298 20.085 27.596 1.00 93.25 570 ASN A CA 1
ATOM 4340 C C . ASN A 1 570 ? -28.314 20.693 26.616 1.00 93.25 570 ASN A C 1
ATOM 4342 O O . ASN A 1 570 ? -29.476 20.295 26.629 1.00 93.25 570 ASN A O 1
ATOM 4346 N N . ALA A 1 571 ? -27.887 21.628 25.761 1.00 95.44 571 ALA A N 1
ATOM 4347 C CA . ALA A 1 571 ? -28.759 22.285 24.786 1.00 95.44 571 ALA A CA 1
ATOM 4348 C C . ALA A 1 571 ? -29.329 21.311 23.740 1.00 95.44 571 ALA A C 1
ATOM 4350 O O . ALA A 1 571 ? -30.468 21.474 23.309 1.00 95.44 571 ALA A O 1
ATOM 4351 N N . ILE A 1 572 ? -28.576 20.269 23.370 1.00 96.56 572 ILE A N 1
ATOM 4352 C CA . ILE A 1 572 ? -29.021 19.278 22.380 1.00 96.56 572 ILE A CA 1
ATOM 4353 C C . ILE A 1 572 ? -29.913 18.170 22.960 1.00 96.56 572 ILE A C 1
ATOM 4355 O O . ILE A 1 572 ? -30.499 17.428 22.180 1.00 96.56 572 ILE A O 1
ATOM 4359 N N . GLN A 1 573 ? -30.072 18.044 24.288 1.00 95.25 573 GLN A N 1
ATOM 4360 C CA . GLN A 1 573 ? -30.849 16.942 24.898 1.00 95.25 573 GLN A CA 1
ATOM 4361 C C . GLN A 1 573 ? -32.319 16.892 24.452 1.00 95.25 573 GLN A C 1
ATOM 4363 O O . GLN A 1 573 ? -32.955 15.848 24.552 1.00 95.25 573 GLN A O 1
ATOM 4368 N N . GLY A 1 574 ? -32.864 18.011 23.965 1.00 93.19 574 GLY A N 1
ATOM 4369 C CA . GLY A 1 574 ? -34.217 18.083 23.411 1.00 93.19 574 GLY A CA 1
ATOM 4370 C C . GLY A 1 574 ? -34.374 17.491 22.005 1.00 93.19 574 GLY A C 1
ATOM 4371 O O . GLY A 1 574 ? -35.506 17.451 21.514 1.00 93.19 574 GLY A O 1
ATOM 4372 N N . ALA A 1 575 ? -33.288 17.057 21.353 1.00 97.44 575 ALA A N 1
ATOM 4373 C CA . ALA A 1 575 ? -33.355 16.470 20.020 1.00 97.44 575 ALA A CA 1
ATOM 4374 C C . ALA A 1 575 ? -34.150 15.156 20.033 1.00 97.44 575 ALA A C 1
ATOM 4376 O O . ALA A 1 575 ? -33.943 14.301 20.895 1.00 97.44 575 ALA A O 1
ATOM 4377 N N . ASP A 1 576 ? -35.040 14.984 19.060 1.00 96.94 576 ASP A N 1
ATOM 4378 C CA . ASP A 1 576 ? -35.739 13.722 18.807 1.00 96.94 576 ASP A CA 1
ATOM 4379 C C . ASP A 1 576 ? -35.026 12.858 17.750 1.00 96.94 576 ASP A C 1
ATOM 4381 O O . ASP A 1 576 ? -35.245 11.645 17.719 1.00 96.94 576 ASP A O 1
ATOM 4385 N N . LEU A 1 577 ? -34.112 13.442 16.962 1.00 98.19 577 LEU A N 1
ATOM 4386 C CA . LEU A 1 577 ? -33.315 12.738 15.955 1.00 98.19 577 LEU A CA 1
ATOM 4387 C C . LEU A 1 577 ? -31.878 13.283 15.845 1.00 98.19 577 LEU A C 1
ATOM 4389 O O . LEU A 1 577 ? -31.660 14.476 15.624 1.00 98.19 577 LEU A O 1
ATOM 4393 N N . THR A 1 578 ? -30.896 12.383 15.900 1.00 98.31 578 THR A N 1
ATOM 4394 C CA . THR A 1 578 ? -29.491 12.634 15.553 1.00 98.31 578 THR A CA 1
ATOM 4395 C C . THR A 1 578 ? -29.136 11.974 14.220 1.00 98.31 578 THR A C 1
ATOM 4397 O O . THR A 1 578 ? -29.326 10.771 14.042 1.00 98.31 578 THR A O 1
ATOM 4400 N N . ILE A 1 579 ? -28.552 12.743 13.298 1.00 98.50 579 ILE A N 1
ATOM 4401 C CA . ILE A 1 579 ? -28.020 12.252 12.021 1.00 98.50 579 ILE A CA 1
ATOM 4402 C C . ILE A 1 579 ? -26.487 12.285 12.094 1.00 98.50 579 ILE A C 1
ATOM 4404 O O . ILE A 1 579 ? -25.867 13.339 11.953 1.00 98.50 579 ILE A O 1
ATOM 4408 N N . ALA A 1 580 ? -25.873 11.136 12.362 1.00 98.25 580 ALA A N 1
ATOM 4409 C CA . ALA A 1 580 ? -24.430 10.971 12.496 1.00 98.25 580 ALA A CA 1
ATOM 4410 C C . ALA A 1 580 ? -23.821 10.462 11.184 1.00 98.25 580 ALA A C 1
ATOM 4412 O O . ALA A 1 580 ? -24.257 9.442 10.655 1.00 98.25 580 ALA A O 1
ATOM 4413 N N . ILE A 1 581 ? -22.816 11.159 10.651 1.00 98.50 581 ILE A N 1
ATOM 4414 C CA . ILE A 1 581 ? -22.288 10.885 9.307 1.00 98.50 581 ILE A CA 1
ATOM 4415 C C . ILE A 1 581 ? -20.763 10.835 9.349 1.00 98.50 581 ILE A C 1
ATOM 4417 O O . ILE A 1 581 ? -20.112 11.821 9.708 1.00 98.50 581 ILE A O 1
ATOM 4421 N N . GLY A 1 582 ? -20.193 9.685 8.980 1.00 96.56 582 GLY A N 1
ATOM 4422 C CA . GLY A 1 582 ? -18.748 9.481 8.860 1.00 96.56 582 GLY A CA 1
ATOM 4423 C C . GLY A 1 582 ? -17.982 9.774 10.152 1.00 96.56 582 GLY A C 1
ATOM 4424 O O . GLY A 1 582 ? -16.928 10.418 10.118 1.00 96.56 582 GLY A O 1
ATOM 4425 N N . THR A 1 583 ? -18.545 9.384 11.300 1.00 93.56 583 THR A N 1
ATOM 4426 C CA . THR A 1 583 ? -18.012 9.676 12.635 1.00 93.56 583 THR A CA 1
ATOM 4427 C C . THR A 1 583 ? -17.919 8.419 13.498 1.00 93.56 583 THR A C 1
ATOM 4429 O O . THR A 1 583 ? -18.868 7.650 13.623 1.00 93.56 583 THR A O 1
ATOM 4432 N N . LYS A 1 584 ? -16.765 8.258 14.161 1.00 87.81 584 LYS A N 1
ATOM 4433 C CA . LYS A 1 584 ? -16.475 7.154 15.093 1.00 87.81 584 LYS A CA 1
ATOM 4434 C C . LYS A 1 584 ? -16.865 7.439 16.548 1.00 87.81 584 LYS A C 1
ATOM 4436 O O . LYS A 1 584 ? -16.667 6.574 17.396 1.00 87.81 584 LYS A O 1
ATOM 4441 N N . PHE A 1 585 ? -17.356 8.650 16.849 1.00 87.62 585 PHE A N 1
ATOM 4442 C CA . PHE A 1 585 ? -17.573 9.140 18.221 1.00 87.62 585 PHE A CA 1
ATOM 4443 C C . PHE A 1 585 ? -16.368 8.837 19.128 1.00 87.62 585 PHE A C 1
ATOM 4445 O O . PHE A 1 585 ? -16.445 8.027 20.046 1.00 87.62 585 PHE A O 1
ATOM 4452 N N . ALA A 1 586 ? -15.211 9.421 18.800 1.00 81.00 586 ALA A N 1
ATOM 4453 C CA . ALA A 1 586 ? -13.956 9.099 19.474 1.00 81.00 586 ALA A CA 1
ATOM 4454 C C . ALA A 1 586 ? -14.055 9.288 21.000 1.00 81.00 586 ALA A C 1
ATOM 4456 O O . ALA A 1 586 ? -14.487 10.338 21.478 1.00 81.00 586 ALA A O 1
ATOM 4457 N N . VAL A 1 587 ? -13.617 8.269 21.742 1.00 73.50 587 VAL A N 1
ATOM 4458 C CA . VAL A 1 587 ? -13.568 8.256 23.209 1.00 73.50 587 VAL A CA 1
ATOM 4459 C C . VAL A 1 587 ? -12.165 8.668 23.652 1.00 73.50 587 VAL A C 1
ATOM 4461 O O . VAL A 1 587 ? -11.176 8.192 23.096 1.00 73.50 587 VAL A O 1
ATOM 4464 N N . GLY A 1 588 ? -12.075 9.580 24.621 1.00 68.25 588 GLY A N 1
ATOM 4465 C CA . GLY A 1 588 ? -10.796 10.030 25.176 1.00 68.25 588 GLY A CA 1
ATOM 4466 C C . GLY A 1 588 ? -10.260 9.114 26.286 1.00 68.25 588 GLY A C 1
ATOM 4467 O O . GLY A 1 588 ? -10.794 8.036 26.550 1.00 68.25 588 GLY A O 1
ATOM 4468 N N . VAL A 1 589 ? -9.205 9.566 26.968 1.00 64.12 589 VAL A N 1
ATOM 4469 C CA . VAL A 1 589 ? -8.571 8.852 28.096 1.00 64.12 589 VAL A CA 1
ATOM 4470 C C . VAL A 1 589 ? -9.594 8.584 29.214 1.00 64.12 589 VAL A C 1
ATOM 4472 O O . VAL A 1 589 ? -10.475 9.404 29.448 1.00 64.12 589 VAL A O 1
ATOM 4475 N N . ASP A 1 590 ? -9.507 7.436 29.894 1.00 56.28 590 ASP A N 1
ATOM 4476 C CA . ASP A 1 590 ? -10.429 7.024 30.972 1.00 56.28 590 ASP A CA 1
ATOM 4477 C C . ASP A 1 590 ? -11.920 6.944 30.559 1.00 56.28 590 ASP A C 1
ATOM 4479 O O . ASP A 1 590 ? -12.817 7.124 31.383 1.00 56.28 590 ASP A O 1
ATOM 4483 N N . GLY A 1 591 ? -12.212 6.681 29.277 1.00 60.22 591 GLY A N 1
ATOM 4484 C CA . GLY A 1 591 ? -13.595 6.610 28.781 1.00 60.22 591 GLY A CA 1
ATOM 4485 C C . GLY A 1 591 ? -14.247 7.988 28.622 1.00 60.22 591 GLY A C 1
ATOM 4486 O O . GLY A 1 591 ? -15.472 8.119 28.628 1.00 60.22 591 GLY A O 1
ATOM 4487 N N . GLN A 1 592 ? -13.442 9.047 28.512 1.00 64.81 592 GLN A N 1
ATOM 4488 C CA . GLN A 1 592 ? -13.927 10.415 28.392 1.00 64.81 592 GLN A CA 1
ATOM 4489 C C . GLN A 1 592 ? -14.899 10.559 27.214 1.00 64.81 592 GLN A C 1
ATOM 4491 O O . GLN A 1 592 ? -14.623 10.113 26.101 1.00 64.81 592 GLN A O 1
ATOM 4496 N N . PHE A 1 593 ? -16.036 11.205 27.486 1.00 73.56 593 PHE A N 1
ATOM 4497 C CA . PHE A 1 593 ? -17.165 11.401 26.565 1.00 73.56 593 PHE A CA 1
ATOM 4498 C C . PHE A 1 593 ? -17.954 10.137 26.200 1.00 73.56 593 PHE A C 1
ATOM 4500 O O . PHE A 1 593 ? -19.018 10.253 25.603 1.00 73.56 593 PHE A O 1
ATOM 4507 N N . GLN A 1 594 ? -17.545 8.948 26.654 1.00 74.56 594 GLN A N 1
ATOM 4508 C CA . GLN A 1 594 ? -18.303 7.713 26.423 1.00 74.56 594 GLN A CA 1
ATOM 4509 C C . GLN A 1 594 ? -19.736 7.796 26.977 1.00 74.56 594 GLN A C 1
ATOM 4511 O O . GLN A 1 594 ? -20.667 7.252 26.390 1.00 74.56 594 GLN A O 1
ATOM 4516 N N . ALA A 1 595 ? -19.923 8.506 28.094 1.00 73.94 595 ALA A N 1
ATOM 4517 C CA . ALA A 1 595 ? -21.230 8.711 28.719 1.00 73.94 595 ALA A CA 1
ATOM 4518 C C . ALA A 1 595 ? -22.111 9.767 28.013 1.00 73.94 595 ALA A C 1
ATOM 4520 O O . ALA A 1 595 ? -23.283 9.898 28.360 1.00 73.94 595 ALA A O 1
ATOM 4521 N N . GLN A 1 596 ? -21.573 10.535 27.057 1.00 83.69 596 GLN A N 1
ATOM 4522 C CA . GLN A 1 596 ? -22.306 11.570 26.317 1.00 83.69 596 GLN A CA 1
ATOM 4523 C C . GLN A 1 596 ? -22.998 10.974 25.083 1.00 83.69 596 GLN A C 1
ATOM 4525 O O . GLN A 1 596 ? -22.564 11.147 23.943 1.00 83.69 596 GLN A O 1
ATOM 4530 N N . THR A 1 597 ? -24.083 10.242 25.322 1.00 88.19 597 THR A N 1
ATOM 4531 C CA . THR A 1 597 ? -24.858 9.572 24.273 1.00 88.19 597 THR A CA 1
ATOM 4532 C C . THR A 1 597 ? -25.584 10.572 23.365 1.00 88.19 597 THR A C 1
ATOM 4534 O O . THR A 1 597 ? -26.225 11.489 23.887 1.00 88.19 597 THR A O 1
ATOM 4537 N N . PRO A 1 598 ? -25.565 10.375 22.034 1.00 92.50 598 PRO A N 1
ATOM 4538 C CA . PRO A 1 598 ? -26.377 11.155 21.109 1.00 92.50 598 PRO A CA 1
ATOM 4539 C C . PRO A 1 598 ? -27.865 11.138 21.500 1.00 92.50 598 PRO A C 1
ATOM 4541 O O . PRO A 1 598 ? -28.398 10.058 21.768 1.00 92.50 598 PRO A O 1
ATOM 4544 N N . PRO A 1 599 ? -28.533 12.304 21.572 1.00 94.38 599 PRO A N 1
ATOM 4545 C CA . PRO A 1 599 ? -29.940 12.400 21.951 1.00 94.38 599 PRO A CA 1
ATOM 4546 C C . PRO A 1 599 ? -30.882 11.905 20.841 1.00 94.38 599 PRO A C 1
ATOM 4548 O O . PRO A 1 599 ? -30.546 11.943 19.655 1.00 94.38 599 PRO A O 1
ATOM 4551 N N . GLY A 1 600 ? -32.087 11.486 21.235 1.00 95.00 600 GLY A N 1
ATOM 4552 C CA . GLY A 1 600 ? -33.125 11.025 20.310 1.00 95.00 600 GLY A CA 1
ATOM 4553 C C . GLY A 1 600 ? -32.825 9.674 19.652 1.00 95.00 600 GLY A C 1
ATOM 4554 O O . GLY A 1 600 ? -31.965 8.909 20.095 1.00 95.00 600 GLY A O 1
ATOM 4555 N N . GLU A 1 601 ? -33.558 9.362 18.583 1.00 97.31 601 GLU A N 1
ATOM 4556 C CA . GLU A 1 601 ? -33.174 8.259 17.700 1.00 97.31 601 GLU A CA 1
ATOM 4557 C C . GLU A 1 601 ? -31.924 8.641 16.897 1.00 97.31 601 GLU A C 1
ATOM 4559 O O . GLU A 1 601 ? -31.699 9.811 16.606 1.00 97.31 601 GLU A O 1
ATOM 4564 N N . MET A 1 602 ? -31.104 7.662 16.506 1.00 97.75 602 MET A N 1
ATOM 4565 C CA . MET A 1 602 ? -29.870 7.924 15.757 1.00 97.75 602 MET A CA 1
ATOM 4566 C C . MET A 1 602 ? -29.876 7.209 14.412 1.00 97.75 602 MET A C 1
ATOM 4568 O O . MET A 1 602 ? -29.937 5.977 14.367 1.00 97.75 602 MET A O 1
ATOM 4572 N N . ILE A 1 603 ? -29.740 7.993 13.345 1.00 98.56 603 ILE A N 1
ATOM 4573 C CA . ILE A 1 603 ? -29.353 7.521 12.017 1.00 98.56 603 ILE A CA 1
ATOM 4574 C C . ILE A 1 603 ? -27.833 7.643 11.935 1.00 98.56 603 ILE A C 1
ATOM 4576 O O . ILE A 1 603 ? -27.303 8.736 12.125 1.00 98.56 603 ILE A O 1
ATOM 4580 N N . GLN A 1 604 ? -27.132 6.542 11.679 1.00 98.44 604 GLN A N 1
ATOM 4581 C CA . GLN A 1 604 ? -25.680 6.535 11.518 1.00 98.44 604 GLN A CA 1
ATOM 4582 C C . GLN A 1 604 ? -25.310 6.063 10.114 1.00 98.44 604 GLN A C 1
ATOM 4584 O O . GLN A 1 604 ? -25.604 4.927 9.750 1.00 98.44 604 GLN A O 1
ATOM 4589 N N . ILE A 1 605 ? -24.654 6.935 9.351 1.00 98.50 605 ILE A N 1
ATOM 4590 C CA . ILE A 1 605 ? -24.146 6.667 8.004 1.00 98.50 605 ILE A CA 1
ATOM 4591 C C . ILE A 1 605 ? -22.631 6.521 8.097 1.00 98.50 605 ILE A C 1
ATOM 4593 O O . ILE A 1 605 ? -21.944 7.467 8.497 1.00 98.50 605 ILE A O 1
ATOM 4597 N N . ASP A 1 606 ? -22.108 5.354 7.738 1.00 97.88 606 ASP A N 1
ATOM 4598 C CA . ASP A 1 606 ? -20.668 5.111 7.704 1.00 97.88 606 ASP A CA 1
ATOM 4599 C C . ASP A 1 606 ? -20.315 4.106 6.603 1.00 97.88 606 ASP A C 1
ATOM 4601 O O . ASP A 1 606 ? -21.080 3.184 6.325 1.00 97.88 606 ASP A O 1
ATOM 4605 N N . ILE A 1 607 ? -19.145 4.277 5.993 1.00 95.50 607 ILE A N 1
ATOM 4606 C CA . ILE A 1 607 ? -18.646 3.384 4.941 1.00 95.50 607 ILE A CA 1
ATOM 4607 C C . ILE A 1 607 ? -18.064 2.087 5.528 1.00 95.50 607 ILE A C 1
ATOM 4609 O O . ILE A 1 607 ? -17.908 1.093 4.823 1.00 95.50 607 ILE A O 1
ATOM 4613 N N . ASP A 1 608 ? -17.739 2.079 6.826 1.00 93.94 608 ASP A N 1
ATOM 4614 C CA . ASP A 1 608 ? -17.290 0.896 7.559 1.00 93.94 608 ASP A CA 1
ATOM 4615 C C . ASP A 1 608 ? -18.392 0.400 8.496 1.00 93.94 608 ASP A C 1
ATOM 4617 O O . ASP A 1 608 ? -18.684 0.998 9.535 1.00 93.94 608 ASP A O 1
ATOM 4621 N N . GLY A 1 609 ? -18.966 -0.758 8.163 1.00 93.00 609 GLY A N 1
ATOM 4622 C CA . GLY A 1 609 ? -20.027 -1.383 8.953 1.00 93.00 609 GLY A CA 1
ATOM 4623 C C . GLY A 1 609 ? -19.619 -1.674 10.400 1.00 93.00 609 GLY A C 1
ATOM 4624 O O . GLY A 1 609 ? -20.478 -1.691 11.277 1.00 93.00 609 GLY A O 1
ATOM 4625 N N . ASN A 1 610 ? -18.319 -1.813 10.690 1.00 92.12 610 ASN A N 1
ATOM 4626 C CA . ASN A 1 610 ? -17.828 -2.002 12.057 1.00 92.12 610 ASN A CA 1
ATOM 4627 C C . ASN A 1 610 ? -17.911 -0.731 12.913 1.00 92.12 610 ASN A C 1
ATOM 4629 O O . ASN A 1 610 ? -17.704 -0.808 14.124 1.00 92.12 610 ASN A O 1
ATOM 4633 N N . MET A 1 611 ? -18.142 0.442 12.314 1.00 92.19 611 MET A N 1
ATOM 4634 C CA . MET A 1 611 ? -18.322 1.707 13.039 1.00 92.19 611 MET A CA 1
ATOM 4635 C C . MET A 1 611 ? -19.780 1.946 13.429 1.00 92.19 611 MET A C 1
ATOM 4637 O O . MET A 1 611 ? -20.049 2.635 14.420 1.00 92.19 611 MET A O 1
ATOM 4641 N N . ILE A 1 612 ? -20.721 1.356 12.691 1.00 94.69 612 ILE A N 1
ATOM 4642 C CA . ILE A 1 612 ? -22.153 1.484 12.948 1.00 94.69 612 ILE A CA 1
ATOM 4643 C C . ILE A 1 612 ? -22.486 0.810 14.279 1.00 94.69 612 ILE A C 1
ATOM 4645 O O . ILE A 1 612 ? -22.239 -0.375 14.477 1.00 94.69 612 ILE A O 1
ATOM 4649 N N . GLY A 1 613 ? -23.045 1.569 15.223 1.00 92.75 613 GLY A N 1
ATOM 4650 C CA . GLY A 1 613 ? -23.435 1.028 16.525 1.00 92.75 613 GLY A CA 1
ATOM 4651 C C . GLY A 1 613 ? -22.277 0.756 17.496 1.00 92.75 613 GLY A C 1
ATOM 4652 O O . GLY A 1 613 ? -22.531 0.306 18.612 1.00 92.75 613 GLY A O 1
ATOM 4653 N N . ARG A 1 614 ? -21.018 1.017 17.104 1.00 91.19 614 ARG A N 1
ATOM 4654 C CA . ARG A 1 614 ? -19.825 0.624 17.877 1.00 91.19 614 ARG A CA 1
ATOM 4655 C C . ARG A 1 614 ? -19.694 1.358 19.208 1.00 91.19 614 ARG A C 1
ATOM 4657 O O . ARG A 1 614 ? -19.422 0.732 20.228 1.00 91.19 614 ARG A O 1
ATOM 4664 N N . THR A 1 615 ? -19.841 2.681 19.185 1.00 89.00 615 THR A N 1
ATOM 4665 C CA . THR A 1 615 ? -19.707 3.531 20.383 1.00 89.00 615 THR A CA 1
ATOM 4666 C C . THR A 1 615 ? -21.065 3.800 21.025 1.00 89.00 615 THR A C 1
ATOM 4668 O O . THR A 1 615 ? -21.214 3.733 22.244 1.00 89.00 615 THR A O 1
ATOM 4671 N N . HIS A 1 616 ? -22.073 4.084 20.201 1.00 91.06 616 HIS A N 1
ATOM 4672 C CA . HIS A 1 616 ? -23.438 4.372 20.625 1.00 91.06 616 HIS A CA 1
ATOM 4673 C C . HIS A 1 616 ? -24.416 3.606 19.739 1.00 91.06 616 HIS A C 1
ATOM 4675 O O . HIS A 1 616 ? -24.145 3.403 18.558 1.00 91.06 616 HIS A O 1
ATOM 4681 N N . ARG A 1 617 ? -25.566 3.206 20.289 1.00 93.56 617 ARG A N 1
ATOM 4682 C CA . ARG A 1 617 ? -26.591 2.450 19.558 1.00 93.56 617 ARG A CA 1
ATOM 4683 C C . ARG A 1 617 ? -27.122 3.247 18.361 1.00 93.56 617 ARG A C 1
ATOM 4685 O O . ARG A 1 617 ? -27.804 4.251 18.552 1.00 93.56 617 ARG A O 1
ATOM 4692 N N . ALA A 1 618 ? -26.899 2.743 17.150 1.00 95.75 618 ALA A N 1
ATOM 4693 C CA . ALA A 1 618 ? -27.583 3.208 15.946 1.00 95.75 618 ALA A CA 1
ATOM 4694 C C . ALA A 1 618 ? -29.003 2.625 15.902 1.00 95.75 618 ALA A C 1
ATOM 4696 O O . ALA A 1 618 ? -29.184 1.413 16.008 1.00 95.75 618 ALA A O 1
ATOM 4697 N N . HIS A 1 619 ? -30.013 3.487 15.773 1.00 97.44 619 HIS A N 1
ATOM 4698 C CA . HIS A 1 619 ? -31.401 3.058 15.574 1.00 97.44 619 HIS A CA 1
ATOM 4699 C C . HIS A 1 619 ? -31.655 2.704 14.106 1.00 97.44 619 HIS A C 1
ATOM 4701 O O . HIS A 1 619 ? -32.430 1.797 13.819 1.00 97.44 619 HIS A O 1
ATOM 4707 N N . LEU A 1 620 ? -30.964 3.394 13.197 1.00 97.94 620 LEU A N 1
ATOM 4708 C CA . LEU A 1 620 ? -30.884 3.070 11.781 1.00 97.94 620 LEU A CA 1
ATOM 4709 C C . LEU A 1 620 ? -29.425 3.216 11.336 1.00 97.94 620 LEU A C 1
ATOM 4711 O O . LEU A 1 620 ? -28.870 4.311 11.382 1.00 97.94 620 LEU A O 1
ATOM 4715 N N . GLY A 1 621 ? -28.793 2.111 10.958 1.00 97.81 621 GLY A N 1
ATOM 4716 C CA . GLY A 1 621 ? -27.438 2.102 10.413 1.00 97.81 621 GLY A CA 1
ATOM 4717 C C . GLY A 1 621 ? -27.475 2.001 8.895 1.00 97.81 621 GLY A C 1
ATOM 4718 O O . GLY A 1 621 ? -28.153 1.121 8.378 1.00 97.81 621 GLY A O 1
ATOM 4719 N N . ILE A 1 622 ? -26.753 2.872 8.195 1.00 98.06 622 ILE A N 1
ATOM 4720 C CA . ILE A 1 622 ? -26.646 2.871 6.733 1.00 98.06 622 ILE A CA 1
ATOM 4721 C C . ILE A 1 622 ? -25.176 2.662 6.376 1.00 98.06 622 ILE A C 1
ATOM 4723 O O . ILE A 1 622 ? -24.350 3.552 6.589 1.00 98.06 622 ILE A O 1
ATOM 4727 N N . LEU A 1 623 ? -24.861 1.470 5.864 1.00 97.31 623 LEU A N 1
ATOM 4728 C CA . LEU A 1 623 ? -23.544 1.147 5.322 1.00 97.31 623 LEU A CA 1
ATOM 4729 C C . LEU A 1 623 ? -23.435 1.749 3.923 1.00 97.31 623 LEU A C 1
ATOM 4731 O O . LEU A 1 623 ? -23.979 1.184 2.979 1.00 97.31 623 LEU A O 1
ATOM 4735 N N . ALA A 1 624 ? -22.786 2.902 3.804 1.00 96.94 624 ALA A N 1
ATOM 4736 C CA . ALA A 1 624 ? -22.670 3.601 2.531 1.00 96.94 624 ALA A CA 1
ATOM 4737 C C . ALA A 1 624 ? -21.546 4.638 2.542 1.00 96.94 624 ALA A C 1
ATOM 4739 O O . ALA A 1 624 ? -21.165 5.163 3.593 1.00 96.94 624 ALA A O 1
ATOM 4740 N N . ASP A 1 625 ? -21.071 4.995 1.351 1.00 96.44 625 ASP A N 1
ATOM 4741 C CA . ASP A 1 625 ? -20.317 6.229 1.167 1.00 96.44 625 ASP A CA 1
ATOM 4742 C C . ASP A 1 625 ? -21.176 7.446 1.559 1.00 96.44 625 ASP A C 1
ATOM 4744 O O . ASP A 1 625 ? -22.366 7.537 1.234 1.00 96.44 625 ASP A O 1
ATOM 4748 N N . ALA A 1 626 ? -20.571 8.405 2.265 1.00 97.31 626 ALA A N 1
ATOM 4749 C CA . ALA A 1 626 ? -21.299 9.551 2.798 1.00 97.31 626 ALA A CA 1
ATOM 4750 C C . ALA A 1 626 ? -21.872 10.453 1.693 1.00 97.31 626 ALA A C 1
ATOM 4752 O O . ALA A 1 626 ? -22.966 10.989 1.870 1.00 97.31 626 ALA A O 1
ATOM 4753 N N . ASN A 1 627 ? -21.175 10.622 0.563 1.00 96.56 627 ASN A N 1
ATOM 4754 C CA . ASN A 1 627 ? -21.645 11.461 -0.538 1.00 96.56 627 ASN A CA 1
ATOM 4755 C C . ASN A 1 627 ? -22.838 10.816 -1.247 1.00 96.56 627 ASN A C 1
ATOM 4757 O O . ASN A 1 627 ? -23.850 11.481 -1.485 1.00 96.56 627 ASN A O 1
ATOM 4761 N N . LEU A 1 628 ? -22.749 9.512 -1.524 1.00 96.38 628 LEU A N 1
ATOM 4762 C CA . LEU A 1 628 ? -23.833 8.750 -2.148 1.00 96.38 628 LEU A CA 1
ATOM 4763 C C . LEU A 1 628 ? -25.085 8.736 -1.259 1.00 96.38 628 LEU A C 1
ATOM 4765 O O . LEU A 1 628 ? -26.175 9.081 -1.720 1.00 96.38 628 LEU A O 1
ATOM 4769 N N . ALA A 1 629 ? -24.929 8.449 0.037 1.00 97.44 629 ALA A N 1
ATOM 4770 C CA . ALA A 1 629 ? -26.036 8.454 0.992 1.00 97.44 629 ALA A CA 1
ATOM 4771 C C . ALA A 1 629 ? -26.687 9.838 1.143 1.00 97.44 629 ALA A C 1
ATOM 4773 O O . ALA A 1 629 ? -27.910 9.958 1.095 1.00 97.44 629 ALA A O 1
ATOM 4774 N N . LEU A 1 630 ? -25.892 10.904 1.284 1.00 98.25 630 LEU A N 1
ATOM 4775 C CA . LEU A 1 630 ? -26.411 12.271 1.386 1.00 98.25 630 LEU A CA 1
ATOM 4776 C C . LEU A 1 630 ? -27.098 12.731 0.097 1.00 98.25 630 LEU A C 1
ATOM 4778 O O . LEU A 1 630 ? -28.090 13.462 0.158 1.00 98.25 630 LEU A O 1
ATOM 4782 N N . THR A 1 631 ? -26.602 12.311 -1.066 1.00 97.25 631 THR A N 1
ATOM 4783 C CA . THR A 1 631 ? -27.236 12.596 -2.359 1.00 97.25 631 THR A CA 1
ATOM 4784 C C . THR A 1 631 ? -28.600 11.916 -2.452 1.00 97.25 631 THR A C 1
ATOM 4786 O O . THR A 1 631 ? -29.588 12.590 -2.753 1.00 97.25 631 THR A O 1
ATOM 4789 N N . ALA A 1 632 ? -28.681 10.628 -2.105 1.00 96.50 632 ALA A N 1
ATOM 4790 C CA . ALA A 1 632 ? -29.933 9.874 -2.084 1.00 96.50 632 ALA A CA 1
ATOM 4791 C C . ALA A 1 632 ? -30.945 10.459 -1.080 1.00 96.50 632 ALA A C 1
ATOM 4793 O O . ALA A 1 632 ? -32.101 10.702 -1.429 1.00 96.50 632 ALA A O 1
ATOM 4794 N N . LEU A 1 633 ? -30.500 10.805 0.136 1.00 97.06 633 LEU A N 1
ATOM 4795 C CA . LEU A 1 633 ? -31.343 11.482 1.128 1.00 97.06 633 LEU A CA 1
ATOM 4796 C C . LEU A 1 633 ? -31.892 12.807 0.596 1.00 97.06 633 LEU A C 1
ATOM 4798 O O . LEU A 1 633 ? -33.087 13.066 0.699 1.00 97.06 633 LEU A O 1
ATOM 4802 N N . ASN A 1 634 ? -31.045 13.649 -0.003 1.00 96.88 634 ASN A N 1
ATOM 4803 C CA . ASN A 1 634 ? -31.479 14.927 -0.564 1.00 96.88 634 ASN A CA 1
ATOM 4804 C C . ASN A 1 634 ? -32.528 14.772 -1.676 1.00 96.88 634 ASN A C 1
ATOM 4806 O O . ASN A 1 634 ? -33.327 15.698 -1.848 1.00 96.88 634 ASN A O 1
ATOM 4810 N N . ALA A 1 635 ? -32.514 13.661 -2.417 1.00 95.38 635 ALA A N 1
ATOM 4811 C CA . ALA A 1 635 ? -33.473 13.371 -3.480 1.00 95.38 635 ALA A CA 1
ATOM 4812 C C . ALA A 1 635 ? -34.852 12.943 -2.943 1.00 95.38 635 ALA A C 1
ATOM 4814 O O . ALA A 1 635 ? -35.858 13.357 -3.503 1.00 95.38 635 ALA A O 1
ATOM 4815 N N . GLY A 1 636 ? -34.922 12.186 -1.839 1.00 91.44 636 GLY A N 1
ATOM 4816 C CA . GLY A 1 636 ? -36.199 11.752 -1.232 1.00 91.44 636 GLY A CA 1
ATOM 4817 C C . GLY A 1 636 ? -36.885 12.794 -0.326 1.00 91.44 636 GLY A C 1
ATOM 4818 O O . GLY A 1 636 ? -37.999 12.595 0.177 1.00 91.44 636 GLY A O 1
ATOM 4819 N N . LEU A 1 637 ? -36.210 13.916 -0.079 1.00 92.06 637 LEU A N 1
ATOM 4820 C CA . LEU A 1 637 ? -36.575 14.935 0.902 1.00 92.06 637 LEU A CA 1
ATOM 4821 C C . LEU A 1 637 ? -37.251 16.158 0.251 1.00 92.06 637 LEU A C 1
ATOM 4823 O O . LEU A 1 637 ? -36.627 17.216 0.105 1.00 92.06 637 LEU A O 1
ATOM 4827 N N . ASP A 1 638 ? -38.536 15.991 -0.083 1.00 85.12 638 ASP A N 1
ATOM 4828 C CA . ASP A 1 638 ? -39.489 17.038 -0.499 1.00 85.12 638 ASP A CA 1
ATOM 4829 C C . ASP A 1 638 ? -40.591 17.264 0.564 1.00 85.12 638 ASP A C 1
ATOM 4831 O O . ASP A 1 638 ? -40.888 16.353 1.347 1.00 85.12 638 ASP A O 1
ATOM 4835 N N . ASP A 1 639 ? -41.185 18.469 0.582 1.00 81.19 639 ASP A N 1
ATOM 4836 C CA . ASP A 1 639 ? -42.263 18.916 1.491 1.00 81.19 639 ASP A CA 1
ATOM 4837 C C . ASP A 1 639 ? -41.958 18.734 2.995 1.00 81.19 639 ASP A C 1
ATOM 4839 O O . ASP A 1 639 ? -42.649 18.021 3.725 1.00 81.19 639 ASP A O 1
ATOM 4843 N N . LEU A 1 640 ? -40.891 19.384 3.475 1.00 86.56 640 LEU A N 1
ATOM 4844 C CA . LEU A 1 640 ? -40.372 19.235 4.840 1.00 86.56 640 LEU A CA 1
ATOM 4845 C C . LEU A 1 640 ? -40.777 20.370 5.780 1.00 86.56 640 LEU A C 1
ATOM 4847 O O . LEU A 1 640 ? -40.797 21.540 5.401 1.00 86.56 640 LEU A O 1
ATOM 4851 N N . LEU A 1 641 ? -40.992 20.023 7.051 1.00 84.75 641 LEU A N 1
ATOM 4852 C CA . LEU A 1 641 ? -41.021 21.007 8.129 1.00 84.75 641 LEU A CA 1
ATOM 4853 C C . LEU A 1 641 ? -39.584 21.439 8.473 1.00 84.75 641 LEU A C 1
ATOM 4855 O O . LEU A 1 641 ? -38.716 20.571 8.632 1.00 84.75 641 LEU A O 1
ATOM 4859 N N . PRO A 1 642 ? -39.312 22.746 8.646 1.00 92.12 642 PRO A N 1
ATOM 4860 C CA . PRO A 1 642 ? -38.026 23.202 9.166 1.00 92.12 642 PRO A CA 1
ATOM 4861 C C . PRO A 1 642 ? -37.801 22.664 10.584 1.00 92.12 642 PRO A C 1
ATOM 4863 O O . PRO A 1 642 ? -38.719 22.140 11.223 1.00 92.12 642 PRO A O 1
ATOM 4866 N N . ASN A 1 643 ? -36.567 22.751 11.074 1.00 96.56 643 ASN A N 1
ATOM 4867 C CA . ASN A 1 643 ? -36.288 22.446 12.472 1.00 96.56 643 ASN A CA 1
ATOM 4868 C C . ASN A 1 643 ? -37.051 23.412 13.390 1.00 96.56 643 ASN A C 1
ATOM 4870 O O . ASN A 1 643 ? -37.367 24.541 13.011 1.00 96.56 643 ASN A O 1
ATOM 4874 N N . ASP A 1 644 ? -37.351 22.973 14.607 1.00 97.44 644 ASP A N 1
ATOM 4875 C CA . ASP A 1 644 ? -38.010 23.808 15.603 1.00 97.44 644 ASP A CA 1
ATOM 4876 C C . ASP A 1 644 ? -37.154 25.047 15.916 1.00 97.44 644 ASP A C 1
ATOM 4878 O O . ASP A 1 644 ? -36.009 24.948 16.366 1.00 97.44 644 ASP A O 1
ATOM 4882 N N . GLY A 1 645 ? -37.717 26.232 15.669 1.00 96.06 645 GLY A N 1
ATOM 4883 C CA . GLY A 1 645 ? -36.983 27.492 15.785 1.00 96.06 645 GLY A CA 1
ATOM 4884 C C . GLY A 1 645 ? -36.523 27.802 17.211 1.00 96.06 645 GLY A C 1
ATOM 4885 O O . GLY A 1 645 ? -35.444 28.365 17.395 1.00 96.06 645 GLY A O 1
ATOM 4886 N N . GLN A 1 646 ? -37.295 27.404 18.229 1.00 96.75 646 GLN A N 1
ATOM 4887 C CA . GLN A 1 646 ? -36.921 27.615 19.629 1.00 96.75 646 GLN A CA 1
ATOM 4888 C C . GLN A 1 646 ? -35.775 26.682 20.038 1.00 96.75 646 GLN A C 1
ATOM 4890 O O . GLN A 1 646 ? -34.849 27.113 20.724 1.00 96.75 646 GLN A O 1
ATOM 4895 N N . PHE A 1 647 ? -35.810 25.428 19.587 1.00 97.81 647 PHE A N 1
ATOM 4896 C CA . PHE A 1 647 ? -34.736 24.459 19.780 1.00 97.81 647 PHE A CA 1
ATOM 4897 C C . PHE A 1 647 ? -33.433 24.921 19.115 1.00 97.81 647 PHE A C 1
ATOM 4899 O O . PHE A 1 647 ? -32.385 24.933 19.764 1.00 97.81 647 PHE A O 1
ATOM 4906 N N . ASN A 1 648 ? -33.510 25.392 17.866 1.00 97.62 648 ASN A N 1
ATOM 4907 C CA . ASN A 1 648 ? -32.386 26.015 17.165 1.00 97.62 648 ASN A CA 1
ATOM 4908 C C . ASN A 1 648 ? -31.807 27.185 17.969 1.00 97.62 648 ASN A C 1
ATOM 4910 O O . ASN A 1 648 ? -30.610 27.205 18.252 1.00 97.62 648 ASN A O 1
ATOM 4914 N N . GLN A 1 649 ? -32.659 28.116 18.408 1.00 97.38 649 GLN A N 1
ATOM 4915 C CA . GLN A 1 649 ? -32.243 29.278 19.192 1.00 97.38 649 GLN A CA 1
ATOM 4916 C C . GLN A 1 649 ? -31.506 28.883 20.482 1.00 97.38 649 GLN A C 1
ATOM 4918 O O . GLN A 1 649 ? -30.458 29.452 20.785 1.00 97.38 649 GLN A O 1
ATOM 4923 N N . THR A 1 650 ? -31.986 27.866 21.207 1.00 97.44 650 THR A N 1
ATOM 4924 C CA . THR A 1 650 ? -31.305 27.343 22.405 1.00 97.44 650 THR A CA 1
ATOM 4925 C C . THR A 1 650 ? -29.907 26.798 22.093 1.00 97.44 650 THR A C 1
ATOM 4927 O O . THR A 1 650 ? -28.972 27.021 22.865 1.00 97.44 650 THR A O 1
ATOM 4930 N N . ILE A 1 651 ? -29.728 26.120 20.956 1.00 97.75 651 ILE A N 1
ATOM 4931 C CA . ILE A 1 651 ? -28.413 25.626 20.520 1.00 97.75 651 ILE A CA 1
ATOM 4932 C C . ILE A 1 651 ? -27.488 26.789 20.139 1.00 97.75 651 ILE A C 1
ATOM 4934 O O . ILE A 1 651 ? -26.311 26.768 20.504 1.00 97.75 651 ILE A O 1
ATOM 4938 N N . TRP A 1 652 ? -27.997 27.817 19.456 1.00 96.75 652 TRP A N 1
ATOM 4939 C CA . TRP A 1 652 ? -27.213 28.997 19.071 1.00 96.75 652 TRP A CA 1
ATOM 4940 C C . TRP A 1 652 ? -26.744 29.809 20.274 1.00 96.75 652 TRP A C 1
ATOM 4942 O O . TRP A 1 652 ? -25.566 30.151 20.360 1.00 96.75 652 TRP A O 1
ATOM 4952 N N . GLU A 1 653 ? -27.619 30.031 21.251 1.00 97.06 653 GLU A N 1
ATOM 4953 C CA . GLU A 1 653 ? -27.259 30.695 22.506 1.00 97.06 653 GLU A CA 1
ATOM 4954 C C . GLU A 1 653 ? -26.195 29.904 23.275 1.00 97.06 653 GLU A C 1
ATOM 4956 O O . GLU A 1 653 ? -25.224 30.479 23.773 1.00 97.06 653 GLU A O 1
ATOM 4961 N N . ALA A 1 654 ? -26.323 28.573 23.323 1.00 96.62 654 ALA A N 1
ATOM 4962 C CA . ALA A 1 654 ? -25.321 27.713 23.940 1.00 96.62 654 ALA A CA 1
ATOM 4963 C C . ALA A 1 654 ? -23.985 27.734 23.176 1.00 96.62 654 ALA A C 1
ATOM 4965 O O . ALA A 1 654 ? -22.928 27.781 23.805 1.00 96.62 654 ALA A O 1
ATOM 4966 N N . ARG A 1 655 ? -24.010 27.747 21.836 1.00 95.56 655 ARG A N 1
ATOM 4967 C CA . ARG A 1 655 ? -22.820 27.881 20.978 1.00 95.56 655 ARG A CA 1
ATOM 4968 C C . ARG A 1 655 ? -22.081 29.177 21.268 1.00 95.56 655 ARG A C 1
ATOM 4970 O O . ARG A 1 655 ? -20.882 29.144 21.545 1.00 95.56 655 ARG A O 1
ATOM 4977 N N . ASP A 1 656 ? -22.785 30.298 21.213 1.00 95.31 656 ASP A N 1
ATOM 4978 C CA . ASP A 1 656 ? -22.189 31.622 21.375 1.00 95.31 656 ASP A CA 1
ATOM 4979 C C . ASP A 1 656 ? -21.699 31.817 22.818 1.00 95.31 656 ASP A C 1
ATOM 4981 O O . ASP A 1 656 ? -20.598 32.325 23.042 1.00 95.31 656 ASP A O 1
ATOM 4985 N N . GLY A 1 657 ? -22.448 31.295 23.796 1.00 95.19 657 GLY A N 1
ATOM 4986 C CA . GLY A 1 657 ? -22.045 31.244 25.199 1.00 95.19 657 GLY A CA 1
ATOM 4987 C C . GLY A 1 657 ? -20.776 30.419 25.435 1.00 95.19 657 GLY A C 1
ATOM 4988 O O . GLY A 1 657 ? -19.861 30.889 26.114 1.00 95.19 657 GLY A O 1
ATOM 4989 N N . VAL A 1 658 ? -20.672 29.216 24.854 1.00 92.75 658 VAL A N 1
ATOM 4990 C CA . VAL A 1 658 ? -19.472 28.366 24.964 1.00 92.75 658 VAL A CA 1
ATOM 4991 C C . VAL A 1 658 ? -18.275 29.020 24.276 1.00 92.75 658 VAL A C 1
ATOM 4993 O O . VAL A 1 658 ? -17.205 29.082 24.882 1.00 92.75 658 VAL A O 1
ATOM 4996 N N . ARG A 1 659 ? -18.444 29.571 23.066 1.00 92.50 659 ARG A N 1
ATOM 4997 C CA . ARG A 1 659 ? -17.389 30.316 22.355 1.00 92.50 659 ARG A CA 1
ATOM 4998 C C . ARG A 1 659 ? -16.883 31.493 23.192 1.00 92.50 659 ARG A C 1
ATOM 5000 O O . ARG A 1 659 ? -15.683 31.601 23.432 1.00 92.50 659 ARG A O 1
ATOM 5007 N N . GLY A 1 660 ? -17.787 32.323 23.712 1.00 92.81 660 GLY A N 1
ATOM 5008 C CA . GLY A 1 660 ? -17.435 33.463 24.561 1.00 92.81 660 GLY A CA 1
ATOM 5009 C C . GLY A 1 660 ? -16.731 33.053 25.859 1.00 92.81 660 GLY A C 1
ATOM 5010 O O . GLY A 1 660 ? -15.715 33.644 26.228 1.00 92.81 660 GLY A O 1
ATOM 5011 N N . ALA A 1 661 ? -17.225 32.009 26.532 1.00 90.25 661 ALA A N 1
ATOM 5012 C CA . ALA A 1 661 ? -16.624 31.498 27.760 1.00 90.25 661 ALA A CA 1
ATOM 5013 C C . ALA A 1 661 ? -15.217 30.934 27.521 1.00 90.25 661 ALA A C 1
ATOM 5015 O O . ALA A 1 661 ? -14.296 31.264 28.264 1.00 90.25 661 ALA A O 1
ATOM 5016 N N . MET A 1 662 ? -15.030 30.120 26.478 1.00 89.75 662 MET A N 1
ATOM 5017 C CA . MET A 1 662 ? -13.721 29.564 26.130 1.00 89.75 662 MET A CA 1
ATOM 5018 C C . MET A 1 662 ? -12.735 30.657 25.737 1.00 89.75 662 MET A C 1
ATOM 5020 O O . MET A 1 662 ? -11.624 30.678 26.256 1.00 89.75 662 MET A O 1
ATOM 5024 N N . ARG A 1 663 ? -13.159 31.612 24.904 1.00 91.31 663 ARG A N 1
ATOM 5025 C CA . ARG A 1 663 ? -12.325 32.747 24.507 1.00 91.31 663 ARG A CA 1
ATOM 5026 C C . ARG A 1 663 ? -11.861 33.575 25.707 1.00 91.31 663 ARG A C 1
ATOM 5028 O O . ARG A 1 663 ? -10.706 33.975 25.745 1.00 91.31 663 ARG A O 1
ATOM 5035 N N . LYS A 1 664 ? -12.715 33.775 26.718 1.00 90.06 664 LYS A N 1
ATOM 5036 C CA . LYS A 1 664 ? -12.346 34.483 27.956 1.00 90.06 664 LYS A CA 1
ATOM 5037 C C . LYS A 1 664 ? -11.297 33.733 28.793 1.00 90.06 664 LYS A C 1
ATOM 5039 O O . LYS A 1 664 ? -10.465 34.373 29.426 1.00 90.06 664 LYS A O 1
ATOM 5044 N N . ARG A 1 665 ? -11.317 32.394 28.793 1.00 88.06 665 ARG A N 1
ATOM 5045 C CA . ARG A 1 665 ? -10.353 31.545 29.531 1.00 88.06 665 ARG A CA 1
ATOM 5046 C C . ARG A 1 665 ? -8.948 31.555 28.930 1.00 88.06 665 ARG A C 1
ATOM 5048 O O . ARG A 1 665 ? -7.984 31.230 29.615 1.00 88.06 665 ARG A O 1
ATOM 5055 N N . LEU A 1 666 ? -8.820 31.956 27.666 1.00 89.88 666 LEU A N 1
ATOM 5056 C CA . LEU A 1 666 ? -7.523 32.097 27.010 1.00 89.88 666 LEU A CA 1
ATOM 5057 C C . LEU A 1 666 ? -6.703 33.278 27.551 1.00 89.88 666 LEU A C 1
ATOM 5059 O O . LEU A 1 666 ? -5.537 33.369 27.208 1.00 89.88 666 LEU A O 1
ATOM 5063 N N . GLY A 1 667 ? -7.261 34.164 28.382 1.00 89.50 667 GLY A N 1
ATOM 5064 C CA . GLY A 1 667 ? -6.566 35.372 28.838 1.00 89.50 667 GLY A CA 1
ATOM 5065 C C . GLY A 1 667 ? -6.579 36.493 27.793 1.00 89.50 667 GLY A C 1
ATOM 5066 O O . GLY A 1 667 ? -7.323 36.429 26.814 1.00 89.50 667 GLY A O 1
ATOM 5067 N N . GLU A 1 668 ? -5.795 37.549 28.022 1.00 90.69 668 GLU A N 1
ATOM 5068 C CA . GLU A 1 668 ? -5.835 38.764 27.190 1.00 90.69 668 GLU A CA 1
ATOM 5069 C C . GLU A 1 668 ? -5.059 38.619 25.871 1.00 90.69 668 GLU A C 1
ATOM 5071 O O . GLU A 1 668 ? -5.523 39.099 24.836 1.00 90.69 668 GLU A O 1
ATOM 5076 N N . ASP A 1 669 ? -3.925 37.913 25.870 1.00 94.81 669 ASP A N 1
ATOM 5077 C CA . ASP A 1 669 ? -3.007 37.903 24.722 1.00 94.81 669 ASP A CA 1
ATOM 5078 C C . ASP A 1 669 ? -3.388 36.898 23.624 1.00 94.81 669 ASP A C 1
ATOM 5080 O O . ASP A 1 669 ? -3.395 37.216 22.434 1.00 94.81 669 ASP A O 1
ATOM 5084 N N . TRP A 1 670 ? -3.731 35.665 23.994 1.00 94.44 670 TRP A N 1
ATOM 5085 C CA . TRP A 1 670 ? -3.912 34.568 23.035 1.00 94.44 670 TRP A CA 1
ATOM 5086 C C . TRP A 1 670 ? -5.096 34.732 22.072 1.00 94.44 670 TRP A C 1
ATOM 5088 O O . TRP A 1 670 ? -4.947 34.360 20.904 1.00 94.44 670 TRP A O 1
ATOM 5098 N N . PRO A 1 671 ? -6.246 35.319 22.469 1.00 95.12 671 PRO A N 1
ATOM 5099 C CA . PRO A 1 671 ? -7.279 35.694 21.508 1.00 95.12 671 PRO A CA 1
ATOM 5100 C C . PRO A 1 671 ? -6.765 36.661 20.434 1.00 95.12 671 PRO A C 1
ATOM 5102 O O . PRO A 1 671 ? -7.148 36.525 19.277 1.00 95.12 671 PRO A O 1
ATOM 5105 N N . GLN A 1 672 ? -5.872 37.591 20.787 1.00 95.88 672 GLN A N 1
ATOM 5106 C CA . GLN A 1 672 ? -5.297 38.549 19.838 1.00 95.88 672 GLN A CA 1
ATOM 5107 C C . GLN A 1 672 ? -4.303 37.874 18.885 1.00 95.88 672 GLN A C 1
ATOM 5109 O O . GLN A 1 672 ? -4.334 38.141 17.687 1.00 95.88 672 GLN A O 1
ATOM 5114 N N . VAL A 1 673 ? -3.477 36.944 19.382 1.00 96.19 673 VAL A N 1
ATOM 5115 C CA . VAL A 1 673 ? -2.596 36.100 18.547 1.00 96.19 673 VAL A CA 1
ATOM 5116 C C . VAL A 1 673 ? -3.419 35.298 17.533 1.00 96.19 673 VAL A C 1
ATOM 5118 O O . VAL A 1 673 ? -3.129 35.307 16.337 1.00 96.19 673 VAL A O 1
ATOM 5121 N N . MET A 1 674 ? -4.480 34.633 17.997 1.00 95.56 674 MET A N 1
ATOM 5122 C CA . MET A 1 674 ? -5.377 33.846 17.149 1.00 95.56 674 MET A CA 1
ATOM 5123 C C . MET A 1 674 ? -6.056 34.710 16.074 1.00 95.56 674 MET A C 1
ATOM 5125 O O . MET A 1 674 ? -6.098 34.322 14.903 1.00 95.56 674 MET A O 1
ATOM 5129 N N . ASP A 1 675 ? -6.560 35.885 16.458 1.00 95.69 675 ASP A N 1
ATOM 5130 C CA . ASP A 1 675 ? -7.194 36.828 15.536 1.00 95.69 675 ASP A CA 1
ATOM 5131 C C . ASP A 1 675 ? -6.191 37.383 14.514 1.00 95.69 675 ASP A C 1
ATOM 5133 O O . ASP A 1 675 ? -6.531 37.498 13.337 1.00 95.69 675 ASP A O 1
ATOM 5137 N N . ALA A 1 676 ? -4.948 37.663 14.925 1.00 96.31 676 ALA A N 1
ATOM 5138 C CA . ALA A 1 676 ? -3.888 38.129 14.032 1.00 96.31 676 ALA A CA 1
ATOM 5139 C C . ALA A 1 676 ? -3.578 37.101 12.933 1.00 96.31 676 ALA A C 1
ATOM 5141 O O . ALA A 1 676 ? -3.476 37.474 11.762 1.00 96.31 676 ALA A O 1
ATOM 5142 N N . ILE A 1 677 ? -3.508 35.808 13.283 1.00 97.31 677 ILE A N 1
ATOM 5143 C CA . ILE A 1 677 ? -3.368 34.725 12.297 1.00 97.31 677 ILE A CA 1
ATOM 5144 C C . ILE A 1 677 ? -4.579 34.731 11.359 1.00 97.31 677 ILE A C 1
ATOM 5146 O O . ILE A 1 677 ? -4.425 34.758 10.137 1.00 97.31 677 ILE A O 1
ATOM 5150 N N . ARG A 1 678 ? -5.803 34.707 11.905 1.00 95.12 678 ARG A N 1
ATOM 5151 C CA . ARG A 1 678 ? -7.009 34.515 11.091 1.00 95.12 678 ARG A CA 1
ATOM 5152 C C . ARG A 1 678 ? -7.289 35.683 10.148 1.00 95.12 678 ARG A C 1
ATOM 5154 O O . ARG A 1 678 ? -7.725 35.430 9.027 1.00 95.12 678 ARG A O 1
ATOM 5161 N N . ALA A 1 679 ? -7.034 36.916 10.586 1.00 96.19 679 ALA A N 1
ATOM 5162 C CA . ALA A 1 679 ? -7.251 38.134 9.807 1.00 96.19 679 ALA A CA 1
ATOM 5163 C C . ALA A 1 679 ? -6.364 38.208 8.554 1.00 96.19 679 ALA A C 1
ATOM 5165 O O . ALA A 1 679 ? -6.765 38.803 7.556 1.00 96.19 679 ALA A O 1
ATOM 5166 N N . LYS A 1 680 ? -5.170 37.608 8.608 1.00 95.12 680 LYS A N 1
ATOM 5167 C CA . LYS A 1 680 ? -4.165 37.667 7.536 1.00 95.12 680 LYS A CA 1
ATOM 5168 C C . LYS A 1 680 ? -4.153 36.410 6.668 1.00 95.12 680 LYS A C 1
ATOM 5170 O O . LYS A 1 680 ? -3.786 36.471 5.498 1.00 95.12 680 LYS A O 1
ATOM 5175 N N . LEU A 1 681 ? -4.549 35.269 7.226 1.00 95.44 681 LEU A N 1
ATOM 5176 C CA . LEU A 1 681 ? -4.531 33.996 6.522 1.00 95.44 681 LEU A CA 1
ATOM 5177 C C . LEU A 1 681 ? -5.726 33.887 5.544 1.00 95.44 681 LEU A C 1
ATOM 5179 O O . LEU A 1 681 ? -6.867 34.098 5.969 1.00 95.44 681 LEU A O 1
ATOM 5183 N N . PRO A 1 682 ? -5.522 33.506 4.269 1.00 95.44 682 PRO A N 1
ATOM 5184 C CA . PRO A 1 682 ? -6.608 33.183 3.338 1.00 95.44 682 PRO A CA 1
ATOM 5185 C C . PRO A 1 682 ? -7.564 32.099 3.861 1.00 95.44 682 PRO A C 1
ATOM 5187 O O . PRO A 1 682 ? -7.180 31.234 4.654 1.00 95.44 682 PRO A O 1
ATOM 5190 N N . ARG A 1 683 ? -8.833 32.128 3.431 1.00 95.19 683 ARG A N 1
ATOM 5191 C CA . ARG A 1 683 ? -9.856 31.164 3.897 1.00 95.19 683 ARG A CA 1
ATOM 5192 C C . ARG A 1 683 ? -9.514 29.716 3.543 1.00 95.19 683 ARG A C 1
ATOM 5194 O O . ARG A 1 683 ? -9.844 28.815 4.306 1.00 95.19 683 ARG A O 1
ATOM 5201 N N . ASP A 1 684 ? -8.839 29.528 2.417 1.00 94.44 684 ASP A N 1
ATOM 5202 C CA . ASP A 1 684 ? -8.489 28.248 1.807 1.00 94.44 684 ASP A CA 1
ATOM 5203 C C . ASP A 1 684 ? -7.070 27.759 2.163 1.00 94.44 684 ASP A C 1
ATOM 5205 O O . ASP A 1 684 ? -6.616 26.733 1.645 1.00 94.44 684 ASP A O 1
ATOM 5209 N N . SER A 1 685 ? -6.374 28.486 3.043 1.00 96.38 685 SER A N 1
ATOM 5210 C CA . SER A 1 685 ? -5.090 28.089 3.619 1.00 96.38 685 SER A CA 1
ATOM 5211 C C . SER A 1 685 ? -5.232 26.910 4.568 1.00 96.38 685 SER A C 1
ATOM 5213 O O . SER A 1 685 ? -6.150 26.861 5.387 1.00 96.38 685 SER A O 1
ATOM 5215 N N . VAL A 1 686 ? -4.257 26.003 4.527 1.00 98.00 686 VAL A N 1
ATOM 5216 C CA . VAL A 1 686 ? -4.225 24.851 5.428 1.00 98.00 686 VAL A CA 1
ATOM 5217 C C . VAL A 1 686 ? -3.685 25.268 6.798 1.00 98.00 686 VAL A C 1
ATOM 5219 O O . VAL A 1 686 ? -2.609 25.854 6.919 1.00 98.00 686 VAL A O 1
ATOM 5222 N N . PHE A 1 687 ? -4.441 24.943 7.841 1.00 98.25 687 PHE A N 1
ATOM 5223 C CA . PHE A 1 687 ? -4.100 25.133 9.240 1.00 98.25 687 PHE A CA 1
ATOM 5224 C C . PHE A 1 687 ? -3.835 23.778 9.905 1.00 98.25 687 PHE A C 1
ATOM 5226 O O . PHE A 1 687 ? -4.742 22.969 10.158 1.00 98.25 687 PHE A O 1
ATOM 5233 N N . VAL A 1 688 ? -2.560 23.533 10.184 1.00 98.44 688 VAL A N 1
ATOM 5234 C CA . VAL A 1 688 ? -2.060 22.297 10.780 1.00 98.44 688 VAL A CA 1
ATOM 5235 C C . VAL A 1 688 ? -1.777 22.520 12.260 1.00 98.44 688 VAL A C 1
ATOM 5237 O O . VAL A 1 688 ? -1.318 23.583 12.676 1.00 98.44 688 VAL A O 1
ATOM 5240 N N . ARG A 1 689 ? -2.067 21.520 13.087 1.00 97.06 689 ARG A N 1
ATOM 5241 C CA . ARG A 1 689 ? -1.780 21.554 14.522 1.00 97.06 689 ARG A CA 1
ATOM 5242 C C . ARG A 1 689 ? -1.016 20.313 14.917 1.00 97.06 689 ARG A C 1
ATOM 5244 O O . ARG A 1 689 ? -1.298 19.248 14.384 1.00 97.06 689 ARG A O 1
ATOM 5251 N N . ASP A 1 690 ? -0.128 20.450 15.888 1.00 96.62 690 ASP A N 1
ATOM 5252 C CA . ASP A 1 690 ? 0.396 19.322 16.656 1.00 96.62 690 ASP A CA 1
ATOM 5253 C C . ASP A 1 690 ? -0.301 19.210 18.027 1.00 96.62 690 ASP A C 1
ATOM 5255 O O . ASP A 1 690 ? -1.227 19.969 18.327 1.00 96.62 690 ASP A O 1
ATOM 5259 N N . GLN A 1 691 ? 0.128 18.281 18.882 1.00 92.38 691 GLN A N 1
ATOM 5260 C CA . GLN A 1 691 ? -0.473 18.048 20.195 1.00 92.38 691 GLN A CA 1
ATOM 5261 C C . GLN A 1 691 ? 0.140 18.970 21.256 1.00 92.38 691 GLN A C 1
ATOM 5263 O O . GLN A 1 691 ? 1.144 18.655 21.892 1.00 92.38 691 GLN A O 1
ATOM 5268 N N . THR A 1 692 ? -0.469 20.145 21.437 1.00 90.62 692 THR A N 1
ATOM 5269 C CA . THR A 1 692 ? 0.097 21.260 22.220 1.00 90.62 692 THR A CA 1
ATOM 5270 C C . THR A 1 692 ? -0.960 21.957 23.075 1.00 90.62 692 THR A C 1
ATOM 5272 O O . THR A 1 692 ? -2.158 21.845 22.804 1.00 90.62 692 THR A O 1
ATOM 5275 N N . ILE A 1 693 ? -0.538 22.740 24.080 1.00 89.75 693 ILE A N 1
ATOM 5276 C CA . ILE A 1 693 ? -1.457 23.573 24.880 1.00 89.75 693 ILE A CA 1
ATOM 5277 C C . ILE A 1 693 ? -2.288 24.480 23.961 1.00 89.75 693 ILE A C 1
ATOM 5279 O O . ILE A 1 693 ? -3.515 24.501 24.071 1.00 89.75 693 ILE A O 1
ATOM 5283 N N . SER A 1 694 ? -1.642 25.187 23.033 1.00 91.94 694 SER A N 1
ATOM 5284 C CA . SER A 1 694 ? -2.301 26.093 22.085 1.00 91.94 694 SER A CA 1
ATOM 5285 C C . SER A 1 694 ? -3.310 25.365 21.191 1.00 91.94 694 SER A C 1
ATOM 5287 O O . SER A 1 694 ? -4.447 25.815 21.026 1.00 91.94 694 SER A O 1
ATOM 5289 N N . ALA A 1 695 ? -2.945 24.192 20.667 1.00 91.81 695 ALA A N 1
ATOM 5290 C CA . ALA A 1 695 ? -3.830 23.393 19.828 1.00 91.81 695 ALA A CA 1
ATOM 5291 C C . ALA A 1 695 ? -5.067 22.900 20.593 1.00 91.81 695 ALA A C 1
ATOM 5293 O O . ALA A 1 695 ? -6.181 23.015 20.083 1.00 91.81 695 ALA A O 1
ATOM 5294 N N . TYR A 1 696 ? -4.905 22.407 21.823 1.00 88.69 696 TYR A N 1
ATOM 5295 C CA . TYR A 1 696 ? -6.029 21.932 22.631 1.00 88.69 696 TYR A CA 1
ATOM 5296 C C . TYR A 1 696 ? -6.945 23.056 23.119 1.00 88.69 696 TYR A C 1
ATOM 5298 O O . TYR A 1 696 ? -8.161 22.879 23.113 1.00 88.69 696 TYR A O 1
ATOM 5306 N N . ASN A 1 697 ? -6.393 24.200 23.534 1.00 87.44 697 ASN A N 1
ATOM 5307 C CA . ASN A 1 697 ? -7.194 25.273 24.128 1.00 87.44 697 ASN A CA 1
ATOM 5308 C C . ASN A 1 697 ? -7.914 26.125 23.078 1.00 87.44 697 ASN A C 1
ATOM 5310 O O . ASN A 1 697 ? -9.062 26.514 23.297 1.00 87.44 697 ASN A O 1
ATOM 5314 N N . TRP A 1 698 ? -7.277 26.406 21.937 1.00 91.25 698 TRP A N 1
ATOM 5315 C CA . TRP A 1 698 ? -7.880 27.260 20.912 1.00 91.25 698 TRP A CA 1
ATOM 5316 C C . TRP A 1 698 ? -7.777 26.700 19.489 1.00 91.25 698 TRP A C 1
ATOM 5318 O O . TRP A 1 698 ? -8.733 26.840 18.730 1.00 91.25 698 TRP A O 1
ATOM 5328 N N . GLY A 1 699 ? -6.711 25.991 19.112 1.00 92.81 699 GLY A N 1
ATOM 5329 C CA . GLY A 1 699 ? -6.546 25.499 17.735 1.00 92.81 699 GLY A CA 1
ATOM 5330 C C . GLY A 1 699 ? -7.644 24.531 17.267 1.00 92.81 699 GLY A C 1
ATOM 5331 O O . GLY A 1 699 ? -8.139 24.644 16.147 1.00 92.81 699 GLY A O 1
ATOM 5332 N N . ASN A 1 700 ? -8.077 23.608 18.128 1.00 91.25 700 ASN A N 1
ATOM 5333 C CA . ASN A 1 700 ? -9.068 22.573 17.813 1.00 91.25 700 ASN A CA 1
ATOM 5334 C C . ASN A 1 700 ? -10.529 23.027 17.963 1.00 91.25 700 ASN A C 1
ATOM 5336 O O . ASN A 1 700 ? -11.429 22.283 17.565 1.00 91.25 700 ASN A O 1
ATOM 5340 N N . GLN A 1 701 ? -10.776 24.206 18.545 1.00 88.12 701 GLN A N 1
ATOM 5341 C CA . GLN A 1 701 ? -12.131 24.652 18.895 1.00 88.12 701 GLN A CA 1
ATOM 5342 C C . GLN A 1 701 ? -12.412 26.115 18.529 1.00 88.12 701 GLN A C 1
ATOM 5344 O O . GLN A 1 701 ? -13.478 26.396 17.992 1.00 88.12 701 GLN A O 1
ATOM 5349 N N . GLN A 1 702 ? -11.487 27.041 18.797 1.00 92.06 702 GLN A N 1
ATOM 5350 C CA . GLN A 1 702 ? -11.698 28.487 18.641 1.00 92.06 702 GLN A CA 1
ATOM 5351 C C . GLN A 1 702 ? -11.191 29.057 17.308 1.00 92.06 702 GLN A C 1
ATOM 5353 O O . GLN A 1 702 ? -11.804 29.993 16.805 1.00 92.06 702 GLN A O 1
ATOM 5358 N N . PHE A 1 703 ? -10.100 28.530 16.734 1.00 95.31 703 PHE A N 1
ATOM 5359 C CA . PHE A 1 703 ? -9.549 29.061 15.478 1.00 95.31 703 PHE A CA 1
ATOM 5360 C C . PHE A 1 703 ? -10.474 28.746 14.293 1.00 95.31 703 PHE A C 1
ATOM 5362 O O . PHE A 1 703 ? -10.606 27.562 13.984 1.00 95.31 703 PHE A O 1
ATOM 5369 N N . PRO A 1 704 ? -11.069 29.734 13.600 1.00 95.06 704 PRO A N 1
ATOM 5370 C CA . PRO A 1 704 ? -12.081 29.460 12.583 1.00 95.06 704 PRO A CA 1
ATOM 5371 C C . PRO A 1 704 ? -11.549 28.704 11.356 1.00 95.06 704 PRO A C 1
ATOM 5373 O O . PRO A 1 704 ? -10.566 29.119 10.727 1.00 95.06 704 PRO A O 1
ATOM 5376 N N . ILE A 1 705 ? -12.251 27.628 10.990 1.00 97.25 705 ILE A N 1
ATOM 5377 C CA . ILE A 1 705 ? -12.029 26.839 9.767 1.00 97.25 705 ILE A CA 1
ATOM 5378 C C . ILE A 1 705 ? -13.167 27.088 8.777 1.00 97.25 705 ILE A C 1
ATOM 5380 O O . ILE A 1 705 ? -14.340 27.035 9.147 1.00 97.25 705 ILE A O 1
ATOM 5384 N N . TYR A 1 706 ? -12.824 27.340 7.514 1.00 96.75 706 TYR A N 1
ATOM 5385 C CA . TYR A 1 706 ? -13.795 27.783 6.510 1.00 96.75 706 TYR A CA 1
ATOM 5386 C C . TYR A 1 706 ? -14.003 26.807 5.357 1.00 96.75 706 TYR A C 1
ATOM 5388 O O . TYR A 1 706 ? -15.132 26.662 4.905 1.00 96.75 706 TYR A O 1
ATOM 5396 N N . GLU A 1 707 ? -12.949 26.120 4.921 1.00 96.62 707 GLU A N 1
ATOM 5397 C CA . GLU A 1 707 ? -12.989 25.240 3.750 1.00 96.62 707 GLU A CA 1
ATOM 5398 C C . GLU A 1 707 ? -12.675 23.784 4.137 1.00 96.62 707 GLU A C 1
ATOM 5400 O O . GLU A 1 707 ? -11.905 23.545 5.080 1.00 96.62 707 GLU A O 1
ATOM 5405 N N . PRO A 1 708 ? -13.209 22.779 3.422 1.00 96.94 708 PRO A N 1
ATOM 5406 C CA . PRO A 1 708 ? -12.865 21.382 3.665 1.00 96.94 708 PRO A CA 1
ATOM 5407 C C . PRO A 1 708 ? -11.367 21.136 3.435 1.00 96.94 708 PRO A C 1
ATOM 5409 O O . PRO A 1 708 ? -10.723 21.831 2.654 1.00 96.94 708 PRO A O 1
ATOM 5412 N N . ARG A 1 709 ? -10.799 20.130 4.116 1.00 96.88 709 ARG A N 1
ATOM 5413 C CA . ARG A 1 709 ? -9.375 19.730 4.002 1.00 96.88 709 ARG A CA 1
ATOM 5414 C C . ARG A 1 709 ? -8.345 20.796 4.411 1.00 96.88 709 ARG A C 1
ATOM 5416 O O . ARG A 1 709 ? -7.148 20.579 4.261 1.00 96.88 709 ARG A O 1
ATOM 5423 N N . THR A 1 710 ? -8.779 21.904 5.012 1.00 97.31 710 THR A N 1
ATOM 5424 C CA . THR A 1 710 ? -7.878 22.943 5.548 1.00 97.31 710 THR A CA 1
ATOM 5425 C C . THR A 1 710 ? -7.553 22.771 7.031 1.00 97.31 710 THR A C 1
ATOM 5427 O O . THR A 1 710 ? -6.810 23.563 7.596 1.00 97.31 710 THR A O 1
ATOM 5430 N N . SER A 1 711 ? -8.077 21.733 7.683 1.00 96.75 711 SER A N 1
ATOM 5431 C CA . SER A 1 711 ? -7.884 21.472 9.109 1.00 96.75 711 SER A CA 1
ATOM 5432 C C . SER A 1 711 ? -7.194 20.121 9.303 1.00 96.75 711 SER A C 1
ATOM 5434 O O . SER A 1 711 ? -7.845 19.084 9.229 1.00 96.75 711 SER A O 1
ATOM 5436 N N . ILE A 1 712 ? -5.884 20.116 9.575 1.00 97.38 712 ILE A N 1
ATOM 5437 C CA . ILE A 1 712 ? -5.096 18.880 9.757 1.00 97.38 712 ILE A CA 1
ATOM 5438 C C . ILE A 1 712 ? -4.513 18.792 11.174 1.00 97.38 712 ILE A C 1
ATOM 5440 O O . ILE A 1 712 ? -4.067 19.793 11.736 1.00 97.38 712 ILE A O 1
ATOM 5444 N N . ASN A 1 713 ? -4.539 17.594 11.763 1.00 95.44 713 ASN A N 1
ATOM 5445 C CA . ASN A 1 713 ? -3.945 17.291 13.067 1.00 95.44 713 ASN A CA 1
ATOM 5446 C C . ASN A 1 713 ? -3.578 15.793 13.185 1.00 95.44 713 ASN A C 1
ATOM 5448 O O . ASN A 1 713 ? -4.214 14.982 12.505 1.00 95.44 713 ASN A O 1
ATOM 5452 N N . PRO A 1 714 ? -2.618 15.418 14.056 1.00 95.06 714 PRO A N 1
ATOM 5453 C CA . PRO A 1 714 ? -2.361 14.030 14.425 1.00 95.06 714 PRO A CA 1
ATOM 5454 C C . PRO A 1 714 ? -3.562 13.448 15.169 1.00 95.06 714 PRO A C 1
ATOM 5456 O O . PRO A 1 714 ? -3.844 13.793 16.314 1.00 95.06 714 PRO A O 1
ATOM 5459 N N . THR A 1 715 ? -4.275 12.539 14.531 1.00 90.88 715 THR A N 1
ATOM 5460 C CA . THR A 1 715 ? -5.524 11.978 15.053 1.00 90.88 715 THR A CA 1
ATOM 5461 C C . THR A 1 715 ? -5.308 10.910 16.115 1.00 90.88 715 THR A C 1
ATOM 5463 O O . THR A 1 715 ? -6.191 10.708 16.948 1.00 90.88 715 THR A O 1
ATOM 5466 N N . SER A 1 716 ? -4.152 10.238 16.118 1.00 90.69 716 SER A N 1
ATOM 5467 C CA . SER A 1 716 ? -3.806 9.233 17.134 1.00 90.69 716 SER A CA 1
ATOM 5468 C C . SER A 1 716 ? -3.427 9.836 18.489 1.00 90.69 716 SER A C 1
ATOM 5470 O O . SER A 1 716 ? -3.320 9.109 19.475 1.00 90.69 716 SER A O 1
ATOM 5472 N N . GLY A 1 717 ? -3.220 11.157 18.549 1.00 86.88 717 GLY A N 1
ATOM 5473 C CA . GLY A 1 717 ? -2.666 11.835 19.720 1.00 86.88 717 GLY A CA 1
ATOM 5474 C C . GLY A 1 717 ? -1.134 11.814 19.791 1.00 86.88 717 GLY A C 1
ATOM 5475 O O . GLY A 1 717 ? -0.582 12.206 20.817 1.00 86.88 717 GLY A O 1
ATOM 5476 N N . ALA A 1 718 ? -0.443 11.379 18.731 1.00 90.81 718 ALA A N 1
ATOM 5477 C CA . ALA A 1 718 ? 1.016 11.439 18.642 1.00 90.81 718 ALA A CA 1
ATOM 5478 C C . ALA A 1 718 ? 1.545 12.888 18.644 1.00 90.81 718 ALA A C 1
ATOM 5480 O O . ALA A 1 718 ? 0.961 13.766 18.007 1.00 90.81 718 ALA A O 1
ATOM 5481 N N . ILE A 1 719 ? 2.665 13.118 19.339 1.00 93.12 719 ILE A N 1
ATOM 5482 C CA . ILE A 1 719 ? 3.410 14.389 19.341 1.00 93.12 719 ILE A CA 1
ATOM 5483 C C . ILE A 1 719 ? 4.438 14.395 18.207 1.00 93.12 719 ILE A C 1
ATOM 5485 O O . ILE A 1 719 ? 5.111 13.388 17.992 1.00 93.12 719 ILE A O 1
ATOM 5489 N N . GLY A 1 720 ? 4.571 15.511 17.493 1.00 95.25 720 GLY A N 1
ATOM 5490 C CA . GLY A 1 720 ? 5.543 15.677 16.407 1.00 95.25 720 GLY A CA 1
ATOM 5491 C C . GLY A 1 720 ? 4.990 15.666 14.972 1.00 95.25 720 GLY A C 1
ATOM 5492 O O . GLY A 1 720 ? 5.497 16.458 14.175 1.00 95.25 720 GLY A O 1
ATOM 5493 N N . PRO A 1 721 ? 3.984 14.850 14.576 1.00 98.00 721 PRO A N 1
ATOM 5494 C CA . PRO A 1 721 ? 3.583 14.749 13.171 1.00 98.00 721 PRO A CA 1
ATOM 5495 C C . PRO A 1 721 ? 3.090 16.052 12.533 1.00 98.00 721 PRO A C 1
ATOM 5497 O O . PRO A 1 721 ? 3.112 16.166 11.308 1.00 98.00 721 PRO A O 1
ATOM 5500 N N . GLY A 1 722 ? 2.649 17.040 13.316 1.00 98.12 722 GLY A N 1
ATOM 5501 C CA . GLY A 1 722 ? 2.089 18.290 12.811 1.00 98.12 722 GLY A CA 1
ATOM 5502 C C . GLY A 1 722 ? 3.035 19.041 11.871 1.00 98.12 722 GLY A C 1
ATOM 5503 O O . GLY A 1 722 ? 2.599 19.510 10.818 1.00 98.12 722 GLY A O 1
ATOM 5504 N N . PHE A 1 723 ? 4.332 19.121 12.187 1.00 98.56 723 PHE A N 1
ATOM 5505 C CA . PHE A 1 723 ? 5.296 19.790 11.305 1.00 98.56 723 PHE A CA 1
ATOM 5506 C C . PHE A 1 723 ? 5.456 19.080 9.945 1.00 98.56 723 PHE A C 1
ATOM 5508 O O . PHE A 1 723 ? 5.167 19.712 8.925 1.00 98.56 723 PHE A O 1
ATOM 5515 N N . PRO A 1 724 ? 5.817 17.786 9.857 1.00 98.62 724 PRO A N 1
ATOM 5516 C CA . PRO A 1 724 ? 5.900 17.108 8.565 1.00 98.62 724 PRO A CA 1
ATOM 5517 C C . PRO A 1 724 ? 4.555 17.020 7.825 1.00 98.62 724 PRO A C 1
ATOM 5519 O O . PRO A 1 724 ? 4.530 17.177 6.607 1.00 98.62 724 PRO A O 1
ATOM 5522 N N . MET A 1 725 ? 3.415 16.880 8.514 1.00 98.75 725 MET A N 1
ATOM 5523 C CA . MET A 1 725 ? 2.100 16.974 7.859 1.00 98.75 725 MET A CA 1
ATOM 5524 C C . MET A 1 725 ? 1.896 18.329 7.164 1.00 98.75 725 MET A C 1
ATOM 5526 O O . MET A 1 725 ? 1.303 18.389 6.086 1.00 98.75 725 MET A O 1
ATOM 5530 N N . SER A 1 726 ? 2.409 19.417 7.745 1.00 98.69 726 SER A N 1
ATOM 5531 C CA . SER A 1 726 ? 2.346 20.750 7.135 1.00 98.69 726 SER A CA 1
ATOM 5532 C C . SER A 1 726 ? 3.258 20.904 5.917 1.00 98.69 726 SER A C 1
ATOM 5534 O O . SER A 1 726 ? 2.856 21.541 4.945 1.00 98.69 726 SER A O 1
ATOM 5536 N N . VAL A 1 727 ? 4.424 20.245 5.913 1.00 98.75 727 VAL A N 1
ATOM 5537 C CA . VAL A 1 727 ? 5.286 20.109 4.725 1.00 98.75 727 VAL A CA 1
ATOM 5538 C C . VAL A 1 727 ? 4.503 19.427 3.602 1.00 98.75 727 VAL A C 1
ATOM 5540 O O . VAL A 1 727 ? 4.406 19.962 2.499 1.00 98.75 727 VAL A O 1
ATOM 5543 N N . GLY A 1 728 ? 3.864 18.296 3.907 1.00 98.69 728 GLY A N 1
ATOM 5544 C CA . GLY A 1 728 ? 3.018 17.562 2.969 1.00 98.69 728 GLY A CA 1
ATOM 5545 C C . GLY A 1 728 ? 1.866 18.380 2.392 1.00 98.69 728 GLY A C 1
ATOM 5546 O O . GLY A 1 728 ? 1.660 18.409 1.180 1.00 98.69 728 GLY A O 1
ATOM 5547 N N . ALA A 1 729 ? 1.135 19.088 3.253 1.00 98.62 729 ALA A N 1
ATOM 5548 C CA . ALA A 1 729 ? 0.017 19.934 2.850 1.00 98.62 729 ALA A CA 1
ATOM 5549 C C . ALA A 1 729 ? 0.450 21.126 1.978 1.00 98.62 729 ALA A C 1
ATOM 5551 O O . ALA A 1 729 ? -0.234 21.458 1.004 1.00 98.62 729 ALA A O 1
ATOM 5552 N N . ALA A 1 730 ? 1.594 21.745 2.288 1.00 98.38 730 ALA A N 1
ATOM 5553 C CA . ALA A 1 730 ? 2.157 22.830 1.490 1.00 98.38 730 ALA A CA 1
ATOM 5554 C C . ALA A 1 730 ? 2.576 22.340 0.095 1.00 98.38 730 ALA A C 1
ATOM 5556 O O . ALA A 1 730 ? 2.274 23.006 -0.893 1.00 98.38 730 ALA A O 1
ATOM 5557 N N . VAL A 1 731 ? 3.190 21.154 -0.001 1.00 98.56 731 VAL A N 1
ATOM 5558 C CA . VAL A 1 731 ? 3.511 20.507 -1.287 1.00 98.56 731 VAL A CA 1
ATOM 5559 C C . VAL A 1 731 ? 2.238 20.195 -2.077 1.00 98.56 731 VAL A C 1
ATOM 5561 O O . VAL A 1 731 ? 2.168 20.474 -3.269 1.00 98.56 731 VAL A O 1
ATOM 5564 N N . ALA A 1 732 ? 1.213 19.654 -1.418 1.00 98.06 732 ALA A N 1
ATOM 5565 C CA . ALA A 1 732 ? -0.023 19.230 -2.071 1.00 98.06 732 ALA A CA 1
ATOM 5566 C C . ALA A 1 732 ? -0.848 20.380 -2.652 1.00 98.06 732 ALA A C 1
ATOM 5568 O O . ALA A 1 732 ? -1.519 20.214 -3.669 1.00 98.06 732 ALA A O 1
ATOM 5569 N N . THR A 1 733 ? -0.851 21.524 -1.969 1.00 96.94 733 THR A N 1
ATOM 5570 C CA . THR A 1 733 ? -1.742 22.644 -2.297 1.00 96.94 733 THR A CA 1
ATOM 5571 C C . THR A 1 733 ? -1.024 23.811 -2.962 1.00 96.94 733 THR A C 1
ATOM 5573 O O . THR A 1 733 ? -1.675 24.607 -3.635 1.00 96.94 733 THR A O 1
ATOM 5576 N N . GLY A 1 734 ? 0.286 23.968 -2.741 1.00 95.94 734 GLY A N 1
ATOM 5577 C CA . GLY A 1 734 ? 1.031 25.176 -3.107 1.00 95.94 734 GLY A CA 1
ATOM 5578 C C . GLY A 1 734 ? 0.568 26.439 -2.365 1.00 95.94 734 GLY A C 1
ATOM 5579 O O . GLY A 1 734 ? 0.973 27.544 -2.722 1.00 95.94 734 GLY A O 1
ATOM 5580 N N . ARG A 1 735 ? -0.296 26.307 -1.348 1.00 94.44 735 ARG A N 1
ATOM 5581 C CA . ARG A 1 735 ? -0.898 27.427 -0.612 1.00 94.44 735 ARG A CA 1
ATOM 5582 C C . ARG A 1 735 ? -0.138 27.719 0.671 1.00 94.44 735 ARG A C 1
ATOM 5584 O O . ARG A 1 735 ? 0.461 26.827 1.275 1.00 94.44 735 ARG A O 1
ATOM 5591 N N . LYS A 1 736 ? -0.264 28.965 1.146 1.00 94.69 736 LYS A N 1
ATOM 5592 C CA . LYS A 1 736 ? 0.206 29.365 2.476 1.00 94.69 736 LYS A CA 1
ATOM 5593 C C . LYS A 1 736 ? -0.385 28.441 3.535 1.00 94.69 736 LYS A C 1
ATOM 5595 O O . LYS A 1 736 ? -1.601 28.420 3.730 1.00 94.69 736 LYS A O 1
ATOM 5600 N N . THR A 1 737 ? 0.492 27.687 4.185 1.00 98.31 737 THR A N 1
ATOM 5601 C CA . THR A 1 737 ? 0.156 26.703 5.213 1.00 98.31 737 THR A CA 1
ATOM 5602 C C . THR A 1 737 ? 0.741 27.169 6.538 1.00 98.31 737 THR A C 1
ATOM 5604 O O . THR A 1 737 ? 1.909 27.545 6.599 1.00 98.31 737 THR A O 1
ATOM 5607 N N . VAL A 1 738 ? -0.063 27.166 7.597 1.00 98.50 738 VAL A N 1
ATOM 5608 C CA . VAL A 1 738 ? 0.377 27.538 8.949 1.00 98.50 738 VAL A CA 1
ATOM 5609 C C . VAL A 1 738 ? 0.347 26.296 9.819 1.00 98.50 738 VAL A C 1
ATOM 5611 O O . VAL A 1 738 ? -0.662 25.591 9.841 1.00 98.50 738 VAL A O 1
ATOM 5614 N N . VAL A 1 739 ? 1.421 26.048 10.565 1.00 98.56 739 VAL A N 1
ATOM 5615 C CA . VAL A 1 739 ? 1.450 25.020 11.605 1.00 98.56 739 VAL A CA 1
ATOM 5616 C C . VAL A 1 739 ? 1.650 25.646 12.975 1.00 98.56 739 VAL A C 1
ATOM 5618 O O . VAL A 1 739 ? 2.568 26.439 13.177 1.00 98.56 739 VAL A O 1
ATOM 5621 N N . ILE A 1 740 ? 0.796 25.268 13.926 1.00 97.69 740 ILE A N 1
ATOM 5622 C CA . ILE A 1 740 ? 1.017 25.552 15.344 1.00 97.69 740 ILE A CA 1
ATOM 5623 C C . ILE A 1 740 ? 1.599 24.320 16.033 1.00 97.69 740 ILE A C 1
ATOM 5625 O O . ILE A 1 740 ? 1.004 23.239 16.030 1.00 97.69 740 ILE A O 1
ATOM 5629 N N . HIS A 1 741 ? 2.777 24.489 16.620 1.00 97.56 741 HIS A N 1
ATOM 5630 C CA . HIS A 1 741 ? 3.578 23.406 17.172 1.00 97.56 741 HIS A CA 1
ATOM 5631 C C . HIS A 1 741 ? 4.097 23.758 18.565 1.00 97.56 741 HIS A C 1
ATOM 5633 O O . HIS A 1 741 ? 4.287 24.924 18.880 1.00 97.56 741 HIS A O 1
ATOM 5639 N N . GLY A 1 742 ? 4.320 22.753 19.406 1.00 95.88 742 GLY A N 1
ATOM 5640 C CA . GLY A 1 742 ? 5.017 22.902 20.681 1.00 95.88 742 GLY A CA 1
ATOM 5641 C C . GLY A 1 742 ? 6.492 22.600 20.473 1.00 95.88 742 GLY A C 1
ATOM 5642 O O . GLY A 1 742 ? 6.829 21.781 19.614 1.00 95.88 742 GLY A O 1
ATOM 5643 N N . ASP A 1 743 ? 7.353 23.231 21.252 1.00 94.81 743 ASP A N 1
ATOM 5644 C CA . ASP A 1 743 ? 8.803 23.021 21.263 1.00 94.81 743 ASP A CA 1
ATOM 5645 C C . ASP A 1 743 ? 9.216 21.545 21.421 1.00 94.81 743 ASP A C 1
ATOM 5647 O O . ASP A 1 743 ? 10.002 21.035 20.618 1.00 94.81 743 ASP A O 1
ATOM 5651 N N . GLY A 1 744 ? 8.645 20.828 22.395 1.00 93.19 744 GLY A N 1
ATOM 5652 C CA . GLY A 1 744 ? 9.010 19.439 22.683 1.00 93.19 744 GLY A CA 1
ATOM 5653 C C . GLY A 1 744 ? 8.691 18.475 21.538 1.00 93.19 744 GLY A C 1
ATOM 5654 O O . GLY A 1 744 ? 9.485 17.588 21.230 1.00 93.19 744 GLY A O 1
ATOM 5655 N N . GLY A 1 745 ? 7.545 18.658 20.876 1.00 94.44 745 GLY A N 1
ATOM 5656 C CA . GLY A 1 745 ? 7.176 17.868 19.699 1.00 94.44 745 GLY A CA 1
ATOM 5657 C C . GLY A 1 745 ? 7.950 18.287 18.445 1.00 94.44 745 GLY A C 1
ATOM 5658 O O . GLY A 1 745 ? 8.292 17.440 17.627 1.00 94.44 745 GLY A O 1
ATOM 5659 N N . PHE A 1 746 ? 8.247 19.582 18.286 1.00 97.19 746 PHE A N 1
ATOM 5660 C CA . PHE A 1 746 ? 8.886 20.113 17.075 1.00 97.19 746 PHE A CA 1
ATOM 5661 C C . PHE A 1 746 ? 10.269 19.492 16.858 1.00 97.19 746 PHE A C 1
ATOM 5663 O O . PHE A 1 746 ? 10.642 19.152 15.736 1.00 97.19 746 PHE A O 1
ATOM 5670 N N . MET A 1 747 ? 10.997 19.253 17.951 1.00 95.62 747 MET A N 1
ATOM 5671 C CA . MET A 1 747 ? 12.323 18.637 17.931 1.00 95.62 747 MET A CA 1
ATOM 5672 C C . MET A 1 747 ? 12.370 17.225 17.328 1.00 95.62 747 MET A C 1
ATOM 5674 O O . MET A 1 747 ? 13.437 16.830 16.865 1.00 95.62 747 MET A O 1
ATOM 5678 N N . PHE A 1 748 ? 11.256 16.483 17.262 1.00 95.31 748 PHE A N 1
ATOM 5679 C CA . PHE A 1 748 ? 11.228 15.165 16.607 1.00 95.31 748 PHE A CA 1
ATOM 5680 C C . PHE A 1 748 ? 11.553 15.255 15.111 1.00 95.31 748 PHE A C 1
ATOM 5682 O O . PHE A 1 748 ? 12.145 14.335 14.548 1.00 95.31 748 PHE A O 1
ATOM 5689 N N . HIS A 1 749 ? 11.171 16.363 14.467 1.00 97.44 749 HIS A N 1
ATOM 5690 C CA . HIS A 1 749 ? 11.260 16.532 13.015 1.00 97.44 749 HIS A CA 1
ATOM 5691 C C . HIS A 1 749 ? 11.831 17.894 12.597 1.00 97.44 749 HIS A C 1
ATOM 5693 O O . HIS A 1 749 ? 11.686 18.289 11.444 1.00 97.44 749 HIS A O 1
ATOM 5699 N N . ALA A 1 750 ? 12.508 18.613 13.499 1.00 97.19 750 ALA A N 1
ATOM 5700 C CA . ALA A 1 750 ? 13.068 19.941 13.224 1.00 97.19 750 ALA A CA 1
ATOM 5701 C C . ALA A 1 750 ? 14.046 19.952 12.032 1.00 97.19 750 ALA A C 1
ATOM 5703 O O . ALA A 1 750 ? 14.194 20.968 11.359 1.00 97.19 750 ALA A O 1
ATOM 5704 N N . THR A 1 751 ? 14.671 18.814 11.720 1.00 96.69 751 THR A N 1
ATOM 5705 C CA . THR A 1 751 ? 15.535 18.643 10.542 1.00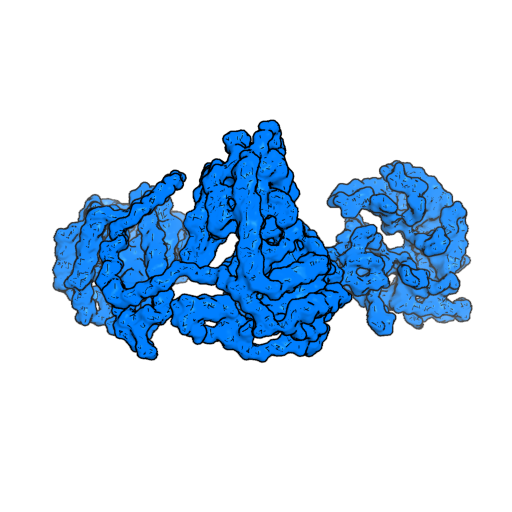 96.69 751 THR A CA 1
ATOM 5706 C C . THR A 1 751 ? 14.809 18.880 9.214 1.00 96.69 751 THR A C 1
ATOM 5708 O O . THR A 1 751 ? 15.454 19.262 8.239 1.00 96.69 751 THR A O 1
ATOM 5711 N N . GLU A 1 752 ? 13.481 18.741 9.159 1.00 98.50 752 GLU A N 1
ATOM 5712 C CA . GLU A 1 752 ? 12.690 19.021 7.952 1.00 98.50 752 GLU A CA 1
ATOM 5713 C C . GLU A 1 752 ? 12.567 20.521 7.635 1.00 98.50 752 GLU A C 1
ATOM 5715 O O . GLU A 1 752 ? 12.088 20.881 6.560 1.00 98.50 752 GLU A O 1
ATOM 5720 N N . LEU A 1 753 ? 13.072 21.416 8.495 1.00 98.56 753 LEU A N 1
ATOM 5721 C CA . LEU A 1 753 ? 13.312 22.811 8.107 1.00 98.56 753 LEU A CA 1
ATOM 5722 C C . LEU A 1 753 ? 14.236 22.888 6.881 1.00 98.56 753 LEU A C 1
ATOM 5724 O O . LEU A 1 753 ? 13.998 23.700 5.989 1.00 98.56 753 LEU A O 1
ATOM 5728 N N . ALA A 1 754 ? 15.232 21.999 6.785 1.00 98.25 754 ALA A N 1
ATOM 5729 C CA . ALA A 1 754 ? 16.112 21.917 5.622 1.00 98.25 754 ALA A CA 1
ATOM 5730 C C . ALA A 1 754 ? 15.358 21.473 4.356 1.00 98.25 754 ALA A C 1
ATOM 5732 O O . ALA A 1 754 ? 15.633 21.983 3.270 1.00 98.25 754 ALA A O 1
ATOM 5733 N N . THR A 1 755 ? 14.386 20.566 4.488 1.00 98.50 755 THR A N 1
ATOM 5734 C CA . THR A 1 755 ? 13.498 20.156 3.389 1.00 98.50 755 THR A CA 1
ATOM 5735 C C . THR A 1 755 ? 12.628 21.329 2.943 1.00 98.50 755 THR A C 1
ATOM 5737 O O . THR A 1 755 ? 12.587 21.661 1.759 1.00 98.50 755 THR A O 1
ATOM 5740 N N . ALA A 1 756 ? 11.987 22.026 3.886 1.00 98.38 756 ALA A N 1
ATOM 5741 C CA . ALA A 1 756 ? 11.166 23.193 3.581 1.00 98.38 756 ALA A CA 1
ATOM 5742 C C . ALA A 1 756 ? 11.969 24.302 2.876 1.00 98.38 756 ALA A C 1
ATOM 5744 O O . ALA A 1 756 ? 11.469 24.908 1.927 1.00 98.38 756 ALA A O 1
ATOM 5745 N N . ALA A 1 757 ? 13.218 24.535 3.296 1.00 98.38 757 ALA A N 1
ATOM 5746 C CA . ALA A 1 757 ? 14.126 25.485 2.657 1.00 98.38 757 ALA A CA 1
ATOM 5747 C C . ALA A 1 757 ? 14.552 25.031 1.252 1.00 98.38 757 ALA A C 1
ATOM 5749 O O . ALA A 1 757 ? 14.489 25.824 0.313 1.00 98.38 757 ALA A O 1
ATOM 5750 N N . GLN A 1 758 ? 14.935 23.760 1.077 1.00 98.25 758 GLN A N 1
ATOM 5751 C CA . GLN A 1 758 ? 15.360 23.210 -0.217 1.00 98.25 758 GLN A CA 1
ATOM 5752 C C . GLN A 1 758 ? 14.287 23.390 -1.297 1.00 98.25 758 GLN A C 1
ATOM 5754 O O . GLN A 1 758 ? 14.609 23.727 -2.435 1.00 98.25 758 GLN A O 1
ATOM 5759 N N . TYR A 1 759 ? 13.017 23.200 -0.934 1.00 97.88 759 TYR A N 1
ATOM 5760 C CA . TYR A 1 759 ? 11.890 23.291 -1.864 1.00 97.88 759 TYR A CA 1
ATOM 5761 C C . TYR A 1 759 ? 11.123 24.620 -1.796 1.00 97.88 759 TYR A C 1
ATOM 5763 O O . TYR A 1 759 ? 10.123 24.764 -2.494 1.00 97.88 759 TYR A O 1
ATOM 5771 N N . GLN A 1 760 ? 11.589 25.587 -0.994 1.00 97.81 760 GLN A N 1
ATOM 5772 C CA . GLN A 1 760 ? 10.957 26.901 -0.795 1.00 97.81 760 GLN A CA 1
ATOM 5773 C C . GLN A 1 760 ? 9.451 26.799 -0.505 1.00 97.81 760 GLN A C 1
ATOM 5775 O O . GLN A 1 760 ? 8.628 27.483 -1.113 1.00 97.81 760 GLN A O 1
ATOM 5780 N N . LEU A 1 761 ? 9.081 25.913 0.422 1.00 98.12 761 LEU A N 1
ATOM 5781 C CA . LEU A 1 761 ? 7.676 25.637 0.716 1.00 98.12 761 LEU A CA 1
ATOM 5782 C C . LEU A 1 761 ? 6.998 26.847 1.383 1.00 98.12 761 LEU A C 1
ATOM 5784 O O . LEU A 1 761 ? 7.588 27.430 2.292 1.00 98.12 761 LEU A O 1
ATOM 5788 N N . PRO A 1 762 ? 5.753 27.206 1.012 1.00 97.38 762 PRO A N 1
ATOM 5789 C CA . PRO A 1 762 ? 5.032 28.362 1.556 1.00 97.38 762 PRO A CA 1
ATOM 5790 C C . PRO A 1 762 ? 4.481 28.079 2.969 1.00 97.38 762 PRO A C 1
ATOM 5792 O O . PRO A 1 762 ? 3.268 28.069 3.197 1.00 97.38 762 PRO A O 1
ATOM 5795 N N . LEU A 1 763 ? 5.375 27.830 3.925 1.00 98.06 763 LEU A N 1
ATOM 5796 C CA . LEU A 1 763 ? 5.058 27.323 5.258 1.00 98.06 763 LEU A CA 1
ATOM 5797 C C . LEU A 1 763 ? 5.399 28.335 6.359 1.00 98.06 763 LEU A C 1
ATOM 5799 O O . LEU A 1 763 ? 6.516 28.832 6.426 1.00 98.06 763 LEU A O 1
ATOM 5803 N N . ILE A 1 764 ? 4.457 28.592 7.263 1.00 98.62 764 ILE A N 1
ATOM 5804 C CA . ILE A 1 764 ? 4.669 29.404 8.465 1.00 98.62 764 ILE A CA 1
ATOM 5805 C C . ILE A 1 764 ? 4.622 28.479 9.679 1.00 98.62 764 ILE A C 1
ATOM 5807 O O . ILE A 1 764 ? 3.591 27.867 9.968 1.00 98.62 764 ILE A O 1
ATOM 5811 N N . VAL A 1 765 ? 5.743 28.368 10.385 1.00 98.69 765 VAL A N 1
ATOM 5812 C CA . VAL A 1 765 ? 5.913 27.484 11.540 1.00 98.69 765 VAL A CA 1
ATOM 5813 C C . VAL A 1 765 ? 5.877 28.314 12.814 1.00 98.69 765 VAL A C 1
ATOM 5815 O O . VAL A 1 765 ? 6.822 29.040 13.102 1.00 98.69 765 VAL A O 1
ATOM 5818 N N . CYS A 1 766 ? 4.806 28.207 13.594 1.00 98.56 766 CYS A N 1
ATOM 5819 C CA . CYS A 1 766 ? 4.699 28.857 14.899 1.00 98.56 766 CYS A CA 1
ATOM 5820 C C . CYS A 1 766 ? 5.017 27.844 16.004 1.00 98.56 766 CYS A C 1
ATOM 5822 O O . CYS A 1 766 ? 4.205 26.957 16.282 1.00 98.56 766 CYS A O 1
ATOM 5824 N N . VAL A 1 767 ? 6.184 27.980 16.636 1.00 98.25 767 VAL A N 1
ATOM 5825 C CA . VAL A 1 767 ? 6.616 27.138 17.759 1.00 98.25 767 VAL A CA 1
ATOM 5826 C C . VAL A 1 767 ? 6.290 27.854 19.066 1.00 98.25 767 VAL A C 1
ATOM 5828 O O . VAL A 1 767 ? 6.900 28.863 19.393 1.00 98.25 767 VAL A O 1
ATOM 5831 N N . PHE A 1 768 ? 5.319 27.339 19.811 1.00 96.00 768 PHE A N 1
ATOM 5832 C CA . PHE A 1 768 ? 4.938 27.819 21.136 1.00 96.00 768 PHE A CA 1
ATOM 5833 C C . PHE A 1 768 ? 5.874 27.182 22.166 1.00 96.00 768 PHE A C 1
ATOM 5835 O O . PHE A 1 768 ? 5.777 25.986 22.438 1.00 96.00 768 PHE A O 1
ATOM 5842 N N . ASN A 1 769 ? 6.821 27.976 22.659 1.00 95.44 769 ASN A N 1
ATOM 5843 C CA . ASN A 1 769 ? 7.982 27.535 23.420 1.00 95.44 769 ASN A CA 1
ATOM 5844 C C . ASN A 1 769 ? 7.805 27.853 24.912 1.00 95.44 769 ASN A C 1
ATOM 5846 O O . ASN A 1 769 ? 8.029 28.986 25.338 1.00 95.44 769 ASN A O 1
ATOM 5850 N N . ASP A 1 770 ? 7.402 26.851 25.697 1.00 93.38 770 ASP A N 1
ATOM 5851 C CA . ASP A 1 770 ? 7.355 26.890 27.168 1.00 93.38 770 ASP A CA 1
ATOM 5852 C C . ASP A 1 770 ? 8.435 25.997 27.814 1.00 93.38 770 ASP A C 1
ATOM 5854 O O . ASP A 1 770 ? 8.366 25.685 29.012 1.00 93.38 770 ASP A O 1
ATOM 5858 N N . SER A 1 771 ? 9.432 25.586 27.018 1.00 93.62 771 SER A N 1
ATOM 5859 C CA . SER A 1 771 ? 10.555 24.734 27.421 1.00 93.62 771 SER A CA 1
ATOM 5860 C C . SER A 1 771 ? 10.078 23.463 28.122 1.00 93.62 771 SER A C 1
ATOM 5862 O O . SER A 1 771 ? 10.546 23.131 29.215 1.00 93.62 771 SER A O 1
ATOM 5864 N N . GLY A 1 772 ? 9.084 22.771 27.554 1.00 91.81 772 GLY A N 1
ATOM 5865 C CA . GLY A 1 772 ? 8.479 21.626 28.223 1.00 91.81 772 GLY A CA 1
ATOM 5866 C C . GLY A 1 772 ? 7.413 20.843 27.468 1.00 91.81 772 GLY A C 1
ATOM 5867 O O . GLY A 1 772 ? 6.817 21.267 26.488 1.00 91.81 772 GLY A O 1
ATOM 5868 N N . TYR A 1 773 ? 7.077 19.678 28.015 1.00 92.62 773 TYR A N 1
ATOM 5869 C CA . TYR A 1 773 ? 5.835 18.986 27.683 1.00 92.62 773 TYR A CA 1
ATOM 5870 C C . TYR A 1 773 ? 4.674 19.600 28.476 1.00 92.62 773 TYR A C 1
ATOM 5872 O O . TYR A 1 773 ? 4.146 18.985 29.405 1.00 92.62 773 TYR A O 1
ATOM 5880 N N . GLY A 1 774 ? 4.272 20.823 28.115 1.00 89.62 774 GLY A N 1
ATOM 5881 C CA . GLY A 1 774 ? 3.363 21.660 28.907 1.00 89.62 774 GLY A CA 1
ATOM 5882 C C . GLY A 1 774 ? 2.022 21.014 29.296 1.00 89.62 774 GLY A C 1
ATOM 5883 O O . GLY A 1 774 ? 1.555 21.176 30.424 1.00 89.62 774 GLY A O 1
ATOM 5884 N N . VAL A 1 775 ? 1.419 20.205 28.414 1.00 87.56 775 VAL A N 1
ATOM 5885 C CA . VAL A 1 775 ? 0.185 19.452 28.733 1.00 87.56 775 VAL A CA 1
ATOM 5886 C C . VAL A 1 775 ? 0.421 18.445 29.865 1.00 87.56 775 VAL A C 1
ATOM 5888 O O . VAL A 1 775 ? -0.383 18.344 30.793 1.00 87.56 775 VAL A O 1
ATOM 5891 N N . LEU A 1 776 ? 1.536 17.712 29.810 1.00 89.44 776 LEU A N 1
ATOM 5892 C CA . LEU A 1 776 ? 1.897 16.724 30.825 1.00 89.44 776 LEU A CA 1
ATOM 5893 C C . LEU A 1 776 ? 2.326 17.400 32.127 1.00 89.44 776 LEU A C 1
ATOM 5895 O O . LEU A 1 776 ? 1.912 16.951 33.193 1.00 89.44 776 LEU A O 1
ATOM 5899 N N . ARG A 1 777 ? 3.074 18.506 32.042 1.00 89.75 777 ARG A N 1
ATOM 5900 C CA . ARG A 1 777 ? 3.456 19.346 33.186 1.00 89.75 777 ARG A CA 1
ATOM 5901 C C . ARG A 1 777 ? 2.218 19.761 33.985 1.00 89.75 777 ARG A C 1
ATOM 5903 O O . ARG A 1 777 ? 2.137 19.514 35.186 1.00 89.75 777 ARG A O 1
ATOM 5910 N N . TRP A 1 778 ? 1.207 20.299 33.298 1.00 86.25 778 TRP A N 1
ATOM 5911 C CA . TRP A 1 778 ? -0.065 20.688 33.909 1.00 86.25 778 TRP A CA 1
ATOM 5912 C C . TRP A 1 778 ? -0.842 19.490 34.485 1.00 86.25 778 TRP A C 1
ATOM 5914 O O . TRP A 1 778 ? -1.407 19.584 35.578 1.00 86.25 778 TRP A O 1
ATOM 5924 N N . LEU A 1 779 ? -0.868 18.344 33.791 1.00 85.50 779 LEU A N 1
ATOM 5925 C CA . LEU A 1 779 ? -1.541 17.132 34.280 1.00 85.50 779 LEU A CA 1
ATOM 5926 C C . LEU A 1 779 ? -0.887 16.595 35.559 1.00 85.50 779 LEU A C 1
ATOM 5928 O O . LEU A 1 779 ? -1.591 16.198 36.489 1.00 85.50 779 LEU A O 1
ATOM 5932 N N . GLN A 1 780 ? 0.443 16.571 35.607 1.00 88.81 780 GLN A N 1
ATOM 5933 C CA . GLN A 1 780 ? 1.202 16.100 36.760 1.00 88.81 780 GLN A CA 1
ATOM 5934 C C . GLN A 1 780 ? 1.034 17.027 37.965 1.00 88.81 780 GLN A C 1
ATOM 5936 O O . GLN A 1 780 ? 0.805 16.535 39.069 1.00 88.81 780 GLN A O 1
ATOM 5941 N N . ASP A 1 781 ? 1.062 18.344 37.761 1.00 86.50 781 ASP A N 1
ATOM 5942 C CA . ASP A 1 781 ? 0.833 19.305 38.839 1.00 86.50 781 ASP A CA 1
ATOM 5943 C C . ASP A 1 781 ? -0.578 19.155 39.435 1.00 86.50 781 ASP A C 1
ATOM 5945 O O . ASP A 1 781 ? -0.739 18.967 40.641 1.00 86.50 781 ASP A O 1
ATOM 5949 N N . ASN A 1 782 ? -1.614 19.063 38.594 1.00 82.56 782 ASN A N 1
ATOM 5950 C CA . ASN A 1 782 ? -2.989 18.886 39.077 1.00 82.56 782 ASN A CA 1
ATOM 5951 C C . ASN A 1 782 ? -3.255 17.529 39.747 1.00 82.56 782 ASN A C 1
ATOM 5953 O O . ASN A 1 782 ? -4.085 17.443 40.657 1.00 82.56 782 ASN A O 1
ATOM 5957 N N . ARG A 1 783 ? -2.608 16.449 39.286 1.00 84.75 783 ARG A N 1
ATOM 5958 C CA . ARG A 1 783 ? -2.832 15.090 39.816 1.00 84.75 783 ARG A CA 1
ATOM 5959 C C . ARG A 1 783 ? -1.950 14.772 41.019 1.00 84.75 783 ARG A C 1
ATOM 5961 O O . ARG A 1 783 ? -2.413 14.120 41.952 1.00 84.75 783 ARG A O 1
ATOM 5968 N N . PHE A 1 784 ? -0.695 15.206 40.992 1.00 85.81 784 PHE A N 1
ATOM 5969 C CA . PHE A 1 784 ? 0.338 14.794 41.943 1.00 85.81 784 PHE A CA 1
ATOM 5970 C C . PHE A 1 784 ? 0.903 15.950 42.775 1.00 85.81 784 PHE A C 1
ATOM 5972 O O . PHE A 1 784 ? 1.591 15.679 43.758 1.00 85.81 784 PHE A O 1
ATOM 5979 N N . GLY A 1 785 ? 0.645 17.210 42.405 1.00 87.94 785 GLY A N 1
ATOM 5980 C CA . GLY A 1 785 ? 1.246 18.390 43.041 1.00 87.94 785 GLY A CA 1
ATOM 5981 C C . GLY A 1 785 ? 2.763 18.481 42.854 1.00 87.94 785 GLY A C 1
ATOM 5982 O O . GLY A 1 785 ? 3.446 19.083 43.680 1.00 87.94 785 GLY A O 1
ATOM 5983 N N . ARG A 1 786 ? 3.308 17.795 41.839 1.00 88.94 786 ARG A N 1
ATOM 5984 C CA . ARG A 1 786 ? 4.739 17.776 41.509 1.00 88.94 786 ARG A CA 1
ATOM 5985 C C . ARG A 1 786 ? 4.956 17.492 40.027 1.00 88.94 786 ARG A C 1
ATOM 5987 O O . ARG A 1 786 ? 4.205 16.717 39.436 1.00 88.94 786 ARG A O 1
ATOM 5994 N N . ILE A 1 787 ? 6.031 18.047 39.482 1.00 90.31 787 ILE A N 1
ATOM 5995 C CA . ILE A 1 787 ? 6.457 17.907 38.086 1.00 90.31 787 ILE A CA 1
ATOM 5996 C C . ILE A 1 787 ? 7.588 16.864 38.007 1.00 90.31 787 ILE A C 1
ATOM 5998 O O . ILE A 1 787 ? 8.475 16.859 38.857 1.00 90.31 787 ILE A O 1
ATOM 6002 N N . ASN A 1 788 ? 7.544 15.961 37.022 1.00 90.75 788 ASN A N 1
ATOM 6003 C CA . ASN A 1 788 ? 8.539 14.911 36.773 1.00 90.75 788 ASN A CA 1
ATOM 6004 C C . ASN A 1 788 ? 8.830 14.815 35.266 1.00 90.75 788 ASN A C 1
ATOM 6006 O O . ASN A 1 788 ? 7.931 14.467 34.499 1.00 90.75 788 ASN A O 1
ATOM 6010 N N . GLU A 1 789 ? 10.082 15.052 34.862 1.00 91.81 789 GLU A N 1
ATOM 6011 C CA . GLU A 1 789 ? 10.600 14.796 33.501 1.00 91.81 789 GLU A CA 1
ATOM 6012 C C . GLU A 1 789 ? 9.801 15.449 32.350 1.00 91.81 789 GLU A C 1
ATOM 6014 O O . GLU A 1 789 ? 9.757 14.935 31.234 1.00 91.81 789 GLU A O 1
ATOM 6019 N N . THR A 1 790 ? 9.139 16.582 32.607 1.00 92.25 790 THR A N 1
ATOM 6020 C CA . THR A 1 790 ? 8.419 17.357 31.576 1.00 92.25 790 THR A CA 1
ATOM 6021 C C . THR A 1 790 ? 9.055 18.707 31.277 1.00 92.25 790 THR A C 1
ATOM 6023 O O . THR A 1 790 ? 8.577 19.399 30.385 1.00 92.25 790 THR A O 1
ATOM 6026 N N . ASP A 1 791 ? 10.094 19.096 32.012 1.00 92.69 791 ASP A N 1
ATOM 6027 C CA . ASP A 1 791 ? 10.858 20.312 31.738 1.00 92.69 791 ASP A CA 1
ATOM 6028 C C . ASP A 1 791 ? 11.988 19.987 30.763 1.00 92.69 791 ASP A C 1
ATOM 6030 O O . ASP A 1 791 ? 12.753 19.045 30.969 1.00 92.69 791 ASP A O 1
ATOM 6034 N N . LEU A 1 792 ? 12.071 20.757 29.683 1.00 92.31 792 LEU A N 1
ATOM 6035 C CA . LEU A 1 792 ? 13.041 20.578 28.610 1.00 92.31 792 LEU A CA 1
ATOM 6036 C C . LEU A 1 792 ? 14.069 21.716 28.635 1.00 92.31 792 LEU A C 1
ATOM 6038 O O . LEU A 1 792 ? 13.827 22.802 29.162 1.00 92.31 792 LEU A O 1
ATOM 6042 N N . GLY A 1 793 ? 15.246 21.474 28.058 1.00 89.31 793 GLY A N 1
ATOM 6043 C CA . GLY A 1 793 ? 16.251 22.524 27.884 1.00 89.31 793 GLY A CA 1
ATOM 6044 C C . GLY A 1 793 ? 15.782 23.592 26.890 1.00 89.31 793 GLY A C 1
ATOM 6045 O O . GLY A 1 793 ? 15.167 23.263 25.878 1.00 89.31 793 GLY A O 1
ATOM 6046 N N . LYS A 1 794 ? 16.109 24.868 27.147 1.00 90.12 794 LYS A N 1
ATOM 6047 C CA . LYS A 1 794 ? 15.773 25.970 26.230 1.00 90.12 794 LYS A CA 1
ATOM 6048 C C . LYS A 1 794 ? 16.484 25.794 24.886 1.00 90.12 794 LYS A C 1
ATOM 6050 O O . LYS A 1 794 ? 17.705 25.636 24.843 1.00 90.12 794 LYS A O 1
ATOM 6055 N N . VAL A 1 795 ? 15.731 25.902 23.794 1.00 95.19 795 VAL A N 1
ATOM 6056 C CA . VAL A 1 795 ? 16.246 25.883 22.418 1.00 95.19 795 VAL A CA 1
ATOM 6057 C C . VAL A 1 795 ? 15.910 27.208 21.736 1.00 95.19 795 VAL A C 1
ATOM 6059 O O . VAL A 1 795 ? 14.778 27.683 21.803 1.00 95.19 795 VAL A O 1
ATOM 6062 N N . ALA A 1 796 ? 16.900 27.812 21.074 1.00 95.94 796 ALA A N 1
ATOM 6063 C CA . ALA A 1 796 ? 16.721 29.025 20.278 1.00 95.94 796 ALA A CA 1
ATOM 6064 C C . ALA A 1 796 ? 16.245 28.664 18.859 1.00 95.94 796 ALA A C 1
ATOM 6066 O O . ALA A 1 796 ? 17.040 28.634 17.916 1.00 95.94 796 ALA A O 1
ATOM 6067 N N . PHE A 1 797 ? 14.953 28.359 18.698 1.00 98.19 797 PHE A N 1
ATOM 6068 C CA . PHE A 1 797 ? 14.414 27.837 17.435 1.00 98.19 797 PHE A CA 1
ATOM 6069 C C . PHE A 1 797 ? 14.562 28.807 16.260 1.00 98.19 797 PHE A C 1
ATOM 6071 O O . PHE A 1 797 ? 14.834 28.365 15.148 1.00 98.19 797 PHE A O 1
ATOM 6078 N N . ALA A 1 798 ? 14.480 30.120 16.497 1.00 98.00 798 ALA A N 1
ATOM 6079 C CA . ALA A 1 798 ? 14.735 31.122 15.460 1.00 98.00 798 ALA A CA 1
ATOM 6080 C C . ALA A 1 798 ? 16.160 31.015 14.876 1.00 98.00 798 ALA A C 1
ATOM 6082 O O . ALA A 1 798 ? 16.339 31.057 13.662 1.00 98.00 798 ALA A O 1
ATOM 6083 N N . GLN A 1 799 ? 17.175 30.808 15.723 1.00 98.00 799 GLN A N 1
ATOM 6084 C CA . GLN A 1 799 ? 18.563 30.626 15.272 1.00 98.00 799 GLN A CA 1
ATOM 6085 C C . GLN A 1 799 ? 18.765 29.267 14.586 1.00 98.00 799 GLN A C 1
ATOM 6087 O O . GLN A 1 799 ? 19.506 29.170 13.609 1.00 98.00 799 GLN A O 1
ATOM 6092 N N . MET A 1 800 ? 18.087 28.221 15.070 1.00 97.81 800 MET A N 1
ATOM 6093 C CA . MET A 1 800 ? 18.081 26.902 14.429 1.00 97.81 800 MET A CA 1
ATOM 6094 C C . MET A 1 800 ? 17.473 26.956 13.022 1.00 97.81 800 MET A C 1
ATOM 6096 O O . MET A 1 800 ? 18.028 26.376 12.096 1.00 97.81 800 MET A O 1
ATOM 6100 N N . ALA A 1 801 ? 16.366 27.677 12.840 1.00 98.38 801 ALA A N 1
ATOM 6101 C CA . ALA A 1 801 ? 15.764 27.887 11.528 1.00 98.38 801 ALA A CA 1
ATOM 6102 C C . ALA A 1 801 ? 16.745 28.575 10.572 1.00 98.38 801 ALA A C 1
ATOM 6104 O O . ALA A 1 801 ? 16.987 28.080 9.469 1.00 98.38 801 ALA A O 1
ATOM 6105 N N . GLN A 1 802 ? 17.381 29.656 11.035 1.00 97.69 802 GLN A N 1
ATOM 6106 C CA . GLN A 1 802 ? 18.347 30.413 10.239 1.00 97.69 802 GLN A CA 1
ATOM 6107 C C . GLN A 1 802 ? 19.532 29.546 9.794 1.00 97.69 802 GLN A C 1
ATOM 6109 O O . GLN A 1 802 ? 19.964 29.655 8.646 1.00 97.69 802 GLN A O 1
ATOM 6114 N N . SER A 1 803 ? 20.028 28.643 10.649 1.00 97.50 803 SER A N 1
ATOM 6115 C CA . SER A 1 803 ? 21.133 27.742 10.287 1.00 97.50 803 SER A CA 1
ATOM 6116 C C . SER A 1 803 ? 20.760 26.708 9.217 1.00 97.50 803 SER A C 1
ATOM 6118 O O . SER A 1 803 ? 21.646 26.207 8.525 1.00 97.50 803 SER A O 1
ATOM 6120 N N . MET A 1 804 ? 19.465 26.429 9.033 1.00 97.62 804 MET A N 1
ATOM 6121 C CA . MET A 1 804 ? 18.929 25.542 7.993 1.00 97.62 804 MET A CA 1
ATOM 6122 C C . MET A 1 804 ? 18.402 26.296 6.759 1.00 97.62 804 MET A C 1
ATOM 6124 O O . MET A 1 804 ? 17.802 25.683 5.878 1.00 97.62 804 MET A O 1
ATOM 6128 N N . GLY A 1 805 ? 18.627 27.613 6.673 1.00 97.00 805 GLY A N 1
ATOM 6129 C CA . GLY A 1 805 ? 18.192 28.442 5.543 1.00 97.00 805 GLY A CA 1
ATOM 6130 C C . GLY A 1 805 ? 16.734 28.907 5.613 1.00 97.00 805 GLY A C 1
ATOM 6131 O O . GLY A 1 805 ? 16.191 29.348 4.602 1.00 97.00 805 GLY A O 1
ATOM 6132 N N . VAL A 1 806 ? 16.101 28.827 6.786 1.00 98.56 806 VAL A N 1
ATOM 6133 C CA . VAL A 1 806 ? 14.737 29.313 7.033 1.00 98.56 806 VAL A CA 1
ATOM 6134 C C . VAL A 1 806 ? 14.804 30.607 7.855 1.00 98.56 806 VAL A C 1
ATOM 6136 O O . VAL A 1 806 ? 15.350 30.592 8.958 1.00 98.56 806 VAL A O 1
ATOM 6139 N N . PRO A 1 807 ? 14.257 31.740 7.379 1.00 98.19 807 PRO A N 1
ATOM 6140 C CA . PRO A 1 807 ? 14.101 32.935 8.202 1.00 98.19 807 PRO A CA 1
ATOM 6141 C C . PRO A 1 807 ? 13.370 32.617 9.511 1.00 98.19 807 PRO A C 1
ATOM 6143 O O . PRO A 1 807 ? 12.327 31.964 9.509 1.00 98.19 807 PRO A O 1
ATOM 6146 N N . GLY A 1 808 ? 13.944 33.058 10.628 1.00 97.12 808 GLY A N 1
ATOM 6147 C CA . GLY A 1 808 ? 13.445 32.764 11.965 1.00 97.12 808 GLY A CA 1
ATOM 6148 C C . GLY A 1 808 ? 13.466 33.998 12.853 1.00 97.12 808 GLY A C 1
ATOM 6149 O O . GLY A 1 808 ? 14.470 34.713 12.873 1.00 97.12 808 GLY A O 1
ATOM 6150 N N . GLU A 1 809 ? 12.394 34.215 13.608 1.00 98.06 809 GLU A N 1
ATOM 6151 C CA . GLU A 1 809 ? 12.245 35.331 14.547 1.00 98.06 809 GLU A CA 1
ATOM 6152 C C . GLU A 1 809 ? 11.670 34.836 15.877 1.00 98.06 809 GLU A C 1
ATOM 6154 O O . GLU A 1 809 ? 10.771 33.995 15.893 1.00 98.06 809 GLU A O 1
ATOM 6159 N N . ARG A 1 810 ? 12.210 35.328 16.998 1.00 98.00 810 ARG A N 1
ATOM 6160 C CA . ARG A 1 810 ? 11.679 35.052 18.338 1.00 98.00 810 ARG A CA 1
ATOM 6161 C C . ARG A 1 810 ? 10.841 36.238 18.793 1.00 98.00 810 ARG A C 1
ATOM 6163 O O . ARG A 1 810 ? 11.313 37.364 18.689 1.00 98.00 810 ARG A O 1
ATOM 6170 N N . VAL A 1 811 ? 9.648 35.973 19.319 1.00 98.31 811 VAL A N 1
ATOM 6171 C CA . VAL A 1 811 ? 8.684 36.999 19.747 1.00 98.31 811 VAL A CA 1
ATOM 6172 C C . VAL A 1 811 ? 8.273 36.790 21.201 1.00 98.31 811 VAL A C 1
ATOM 6174 O O . VAL A 1 811 ? 8.076 35.654 21.635 1.00 98.31 811 VAL A O 1
ATOM 6177 N N . ALA A 1 812 ? 8.130 37.884 21.945 1.00 97.06 812 ALA A N 1
ATOM 6178 C CA . ALA A 1 812 ? 7.806 37.902 23.373 1.00 97.06 812 ALA A CA 1
ATOM 6179 C C . ALA A 1 812 ? 6.560 38.751 23.701 1.00 97.06 812 ALA A C 1
ATOM 6181 O O . ALA A 1 812 ? 6.241 38.954 24.869 1.00 97.06 812 ALA A O 1
ATOM 6182 N N . SER A 1 813 ? 5.845 39.255 22.690 1.00 97.50 813 SER A N 1
ATOM 6183 C CA . SER A 1 813 ? 4.588 39.994 22.862 1.00 97.50 813 SER A CA 1
ATOM 6184 C C . SER A 1 813 ? 3.627 39.796 21.684 1.00 97.50 813 SER A C 1
ATOM 6186 O O . SER A 1 813 ? 4.017 39.337 20.608 1.00 97.50 813 SER A O 1
ATOM 6188 N N . VAL A 1 814 ? 2.354 40.169 21.867 1.00 97.31 814 VAL A N 1
ATOM 6189 C CA . VAL A 1 814 ? 1.323 40.130 20.809 1.00 97.31 814 VAL A CA 1
ATOM 6190 C C . VAL A 1 814 ? 1.688 41.026 19.619 1.00 97.31 814 VAL A C 1
ATOM 6192 O O . VAL A 1 814 ? 1.474 40.637 18.470 1.00 97.31 814 VAL A O 1
ATOM 6195 N N . GLU A 1 815 ? 2.245 42.212 19.879 1.00 97.62 815 GLU A N 1
ATOM 6196 C CA . GLU A 1 815 ? 2.662 43.156 18.833 1.00 97.62 815 GLU A CA 1
ATOM 6197 C C . GLU A 1 815 ? 3.803 42.571 17.992 1.00 97.62 815 GLU A C 1
ATOM 6199 O O . GLU A 1 815 ? 3.708 42.531 16.764 1.00 97.62 815 GLU A O 1
ATOM 6204 N N . GLU A 1 816 ? 4.836 42.036 18.650 1.00 98.38 816 GLU A N 1
ATOM 6205 C CA . GLU A 1 816 ? 5.946 41.354 17.980 1.00 98.38 816 GLU A CA 1
ATOM 6206 C C . GLU A 1 816 ? 5.461 40.145 17.175 1.00 98.38 816 GLU A C 1
ATOM 6208 O O . GLU A 1 816 ? 5.845 39.993 16.017 1.00 98.38 816 GLU A O 1
ATOM 6213 N N . PHE A 1 817 ? 4.558 39.326 17.731 1.00 98.44 817 PHE A N 1
ATOM 6214 C CA . PHE A 1 817 ? 3.958 38.208 17.000 1.00 98.44 817 PHE A CA 1
ATOM 6215 C C . PHE A 1 817 ? 3.227 38.679 15.736 1.00 98.44 817 PHE A C 1
ATOM 6217 O O . PHE A 1 817 ? 3.411 38.098 14.667 1.00 98.44 817 PHE A O 1
ATOM 6224 N N . SER A 1 818 ? 2.407 39.731 15.834 1.00 97.88 818 SER A N 1
ATOM 6225 C CA . SER A 1 818 ? 1.669 40.264 14.684 1.00 97.88 818 SER A CA 1
ATOM 6226 C C . SER A 1 818 ? 2.615 40.739 13.578 1.00 97.88 818 SER A C 1
ATOM 6228 O O . SER A 1 818 ? 2.386 40.406 12.412 1.00 97.88 818 SER A O 1
ATOM 6230 N N . ASN A 1 819 ? 3.686 41.452 13.941 1.00 98.00 819 ASN A N 1
ATOM 6231 C CA . ASN A 1 819 ? 4.696 41.947 13.004 1.00 98.00 819 ASN A CA 1
ATOM 6232 C C . ASN A 1 819 ? 5.482 40.796 12.353 1.00 98.00 819 ASN A C 1
ATOM 6234 O O . ASN A 1 819 ? 5.648 40.770 11.132 1.00 98.00 819 ASN A O 1
ATOM 6238 N N . ALA A 1 820 ? 5.905 39.801 13.138 1.00 98.31 820 ALA A N 1
ATOM 6239 C CA . ALA A 1 820 ? 6.575 38.608 12.620 1.00 98.31 820 ALA A CA 1
ATOM 6240 C C . ALA A 1 820 ? 5.664 37.818 11.666 1.00 98.31 820 ALA A C 1
ATOM 6242 O O . ALA A 1 820 ? 6.113 37.316 10.634 1.00 98.31 820 ALA A O 1
ATOM 6243 N N . PHE A 1 821 ? 4.362 37.746 11.962 1.00 98.25 821 PHE A N 1
ATOM 6244 C CA . PHE A 1 821 ? 3.393 37.090 11.089 1.00 98.25 821 PHE A CA 1
ATOM 6245 C C . PHE A 1 821 ? 3.182 37.851 9.767 1.00 98.25 821 PHE A C 1
ATOM 6247 O O . PHE A 1 821 ? 3.009 37.208 8.733 1.00 98.25 821 PHE A O 1
ATOM 6254 N N . ASP A 1 822 ? 3.254 39.190 9.753 1.00 97.81 822 ASP A N 1
ATOM 6255 C CA . ASP A 1 822 ? 3.259 39.967 8.498 1.00 97.81 822 ASP A CA 1
ATOM 6256 C C . ASP A 1 822 ? 4.474 39.625 7.633 1.00 97.81 822 ASP A C 1
ATOM 6258 O O . ASP A 1 822 ? 4.332 39.346 6.439 1.00 97.81 822 ASP A O 1
ATOM 6262 N N . SER A 1 823 ? 5.659 39.565 8.244 1.00 97.94 823 SER A N 1
ATOM 6263 C CA . SER A 1 823 ? 6.891 39.146 7.568 1.00 97.94 823 SER A CA 1
ATOM 6264 C C . SER A 1 823 ? 6.773 37.725 7.004 1.00 97.94 823 SER A C 1
ATOM 6266 O O . SER A 1 823 ? 7.120 37.480 5.847 1.00 97.94 823 SER A O 1
ATOM 6268 N N . ALA A 1 824 ? 6.212 36.793 7.778 1.00 97.88 824 ALA A N 1
ATOM 6269 C CA . ALA A 1 824 ? 5.998 35.407 7.364 1.00 97.88 824 ALA A CA 1
ATOM 6270 C C . ALA A 1 824 ? 4.983 35.266 6.210 1.00 97.88 824 ALA A C 1
ATOM 6272 O O . ALA A 1 824 ? 5.146 34.427 5.314 1.00 97.88 824 ALA A O 1
ATOM 6273 N N . MET A 1 825 ? 3.937 36.096 6.202 1.00 97.25 825 MET A N 1
ATOM 6274 C CA . MET A 1 825 ? 2.969 36.157 5.106 1.00 97.25 825 MET A CA 1
ATOM 6275 C C . MET A 1 825 ? 3.586 36.733 3.827 1.00 97.25 825 MET A C 1
ATOM 6277 O O . MET A 1 825 ? 3.289 36.229 2.744 1.00 97.25 825 MET A O 1
ATOM 6281 N N . ALA A 1 826 ? 4.466 37.732 3.949 1.00 96.56 826 ALA A N 1
ATOM 6282 C CA . ALA A 1 826 ? 5.168 38.351 2.825 1.00 96.56 826 ALA A CA 1
ATOM 6283 C C . ALA A 1 826 ? 6.286 37.472 2.229 1.00 96.56 826 ALA A C 1
ATOM 6285 O O . ALA A 1 826 ? 6.607 37.608 1.048 1.00 96.56 826 ALA A O 1
ATOM 6286 N N . ALA A 1 827 ? 6.881 36.572 3.017 1.00 96.06 827 ALA A N 1
ATOM 6287 C CA . ALA A 1 827 ? 7.897 35.638 2.533 1.00 96.06 827 ALA A CA 1
ATOM 6288 C C . ALA A 1 827 ? 7.330 34.701 1.450 1.00 96.06 827 ALA A C 1
ATOM 6290 O O . ALA A 1 827 ? 6.205 34.227 1.564 1.00 96.06 827 ALA A O 1
ATOM 6291 N N . SER A 1 828 ? 8.096 34.376 0.408 1.00 92.88 828 SER A N 1
ATOM 6292 C CA . SER A 1 828 ? 7.673 33.381 -0.593 1.00 92.88 828 SER A CA 1
ATOM 6293 C C . SER A 1 828 ? 7.875 31.939 -0.112 1.00 92.88 828 SER A C 1
ATOM 6295 O O . SER A 1 828 ? 7.038 31.084 -0.389 1.00 92.88 828 SER A O 1
ATOM 6297 N N . GLY A 1 829 ? 8.961 31.689 0.625 1.00 96.00 829 GLY A N 1
ATOM 6298 C CA . GLY A 1 829 ? 9.331 30.388 1.184 1.00 96.00 829 GLY A CA 1
ATOM 6299 C C . GLY A 1 829 ? 8.924 30.203 2.655 1.00 96.00 829 GLY A C 1
ATOM 6300 O O . GLY A 1 829 ? 8.005 30.884 3.132 1.00 96.00 829 GLY A O 1
ATOM 6301 N N . PRO A 1 830 ? 9.587 29.281 3.381 1.00 98.44 830 PRO A N 1
ATOM 6302 C CA . PRO A 1 830 ? 9.233 28.970 4.759 1.00 98.44 830 PRO A CA 1
ATOM 6303 C C . PRO A 1 830 ? 9.660 30.082 5.725 1.00 98.44 830 PRO A C 1
ATOM 6305 O O . PRO A 1 830 ? 10.631 30.792 5.470 1.00 98.44 830 PRO A O 1
ATOM 6308 N N . TYR A 1 831 ? 8.971 30.205 6.858 1.00 98.75 831 TYR A N 1
ATOM 6309 C CA . TYR A 1 831 ? 9.292 31.152 7.930 1.00 98.75 831 TYR A CA 1
ATOM 6310 C C . TYR A 1 831 ? 8.984 30.531 9.295 1.00 98.75 831 TYR A C 1
ATOM 6312 O O . TYR A 1 831 ? 7.937 29.900 9.457 1.00 98.75 831 TYR A O 1
ATOM 6320 N N . LEU A 1 832 ? 9.860 30.719 10.286 1.00 98.81 832 LEU A N 1
ATOM 6321 C CA . LEU A 1 832 ? 9.657 30.233 11.652 1.00 98.81 832 LEU A CA 1
ATOM 6322 C C . LEU A 1 832 ? 9.473 31.387 12.646 1.00 98.81 832 LEU A C 1
ATOM 6324 O O . LEU A 1 832 ? 10.265 32.325 12.691 1.00 98.81 832 LEU A O 1
ATOM 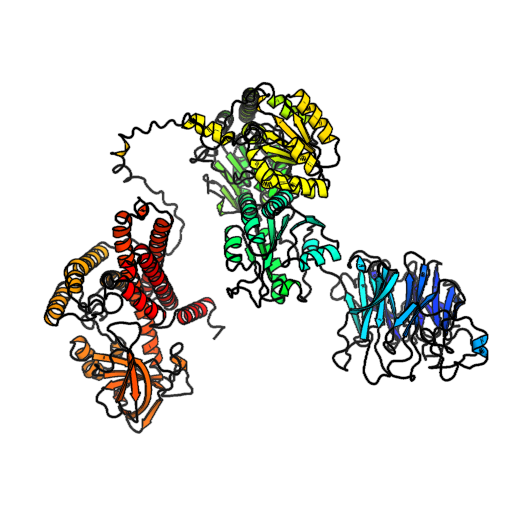6328 N N . ILE A 1 833 ? 8.446 31.278 13.485 1.00 98.75 833 ILE A N 1
ATOM 6329 C CA . ILE A 1 833 ? 8.163 32.181 14.601 1.00 98.75 833 ILE A CA 1
ATOM 6330 C C . ILE A 1 833 ? 8.299 31.375 15.900 1.00 98.75 833 ILE A C 1
ATOM 6332 O O . ILE A 1 833 ? 7.498 30.478 16.165 1.00 98.75 833 ILE A O 1
ATOM 6336 N N . ASP A 1 834 ? 9.322 31.683 16.694 1.00 98.44 834 ASP A N 1
ATOM 6337 C CA . ASP A 1 834 ? 9.578 31.122 18.027 1.00 98.44 834 ASP A CA 1
ATOM 6338 C C . ASP A 1 834 ? 8.863 31.991 19.074 1.00 98.44 834 ASP A C 1
ATOM 6340 O O . ASP A 1 834 ? 9.305 33.094 19.392 1.00 98.44 834 ASP A O 1
ATOM 6344 N N . VAL A 1 835 ? 7.713 31.530 19.562 1.00 97.69 835 VAL A N 1
ATOM 6345 C CA . VAL A 1 835 ? 6.854 32.264 20.499 1.00 97.69 835 VAL A CA 1
ATOM 6346 C C . VAL A 1 835 ? 7.278 31.941 21.927 1.00 97.69 835 VAL A C 1
ATOM 6348 O O . VAL A 1 835 ? 7.027 30.842 22.421 1.00 97.69 835 VAL A O 1
ATOM 6351 N N . ASP A 1 836 ? 7.899 32.909 22.597 1.00 95.81 836 ASP A N 1
ATOM 6352 C CA . ASP A 1 836 ? 8.367 32.790 23.977 1.00 95.81 836 ASP A CA 1
ATOM 6353 C C . ASP A 1 836 ? 7.197 32.878 24.962 1.00 95.81 836 ASP A C 1
ATOM 6355 O O . ASP A 1 836 ? 6.795 33.966 25.377 1.00 95.81 836 ASP A O 1
ATOM 6359 N N . MET A 1 837 ? 6.635 31.729 25.343 1.00 93.69 837 MET A N 1
ATOM 6360 C CA . MET A 1 837 ? 5.420 31.688 26.157 1.00 93.69 837 MET A CA 1
ATOM 6361 C C . MET A 1 837 ? 5.605 32.247 27.576 1.00 93.69 837 MET A C 1
ATOM 6363 O O . MET A 1 837 ? 4.604 32.587 28.201 1.00 93.69 837 MET A O 1
ATOM 6367 N N . GLU A 1 838 ? 6.838 32.370 28.088 1.00 91.38 838 GLU A N 1
ATOM 6368 C CA . GLU A 1 838 ? 7.103 32.922 29.430 1.00 91.38 838 GLU A CA 1
ATOM 6369 C C . GLU A 1 838 ? 6.710 34.406 29.545 1.00 91.38 838 GLU A C 1
ATOM 6371 O O . GLU A 1 838 ? 6.448 34.886 30.648 1.00 91.38 838 GLU A O 1
ATOM 6376 N N . HIS A 1 839 ? 6.661 35.127 28.420 1.00 93.00 839 HIS A N 1
ATOM 6377 C CA . HIS A 1 839 ? 6.384 36.566 28.374 1.00 93.00 839 HIS A CA 1
ATOM 6378 C C . HIS A 1 839 ? 4.928 36.911 28.026 1.00 93.00 839 HIS A C 1
ATOM 6380 O O . HIS A 1 839 ? 4.539 38.075 28.108 1.00 93.00 839 HIS A O 1
ATOM 6386 N N . PHE A 1 840 ? 4.115 35.912 27.679 1.00 93.50 840 PHE A N 1
ATOM 6387 C CA . PHE A 1 840 ? 2.686 36.077 27.415 1.00 93.50 840 PHE A CA 1
ATOM 6388 C C . PHE A 1 840 ? 1.870 35.816 28.685 1.00 93.50 840 PHE A C 1
ATOM 6390 O O . PHE A 1 840 ? 2.261 35.030 29.553 1.00 93.50 840 PHE A O 1
ATOM 6397 N N . ALA A 1 841 ? 0.690 36.430 28.787 1.00 88.50 841 ALA A N 1
ATOM 6398 C CA . ALA A 1 841 ? -0.256 36.133 29.854 1.00 88.50 841 ALA A CA 1
ATOM 6399 C C . ALA A 1 841 ? -0.578 34.623 29.878 1.00 88.50 841 ALA A C 1
ATOM 6401 O O . ALA A 1 841 ? -0.835 34.035 28.826 1.00 88.50 841 ALA A O 1
ATOM 6402 N N . PRO A 1 842 ? -0.596 33.959 31.046 1.00 81.94 842 PRO A N 1
ATOM 6403 C CA . PRO A 1 842 ? -0.841 32.523 31.108 1.00 81.94 842 PRO A CA 1
ATOM 6404 C C . PRO A 1 842 ? -2.250 32.176 30.605 1.00 81.94 842 PRO A C 1
ATOM 6406 O O . PRO A 1 842 ? -3.231 32.819 30.980 1.00 81.94 842 PRO A O 1
ATOM 6409 N N . MET A 1 843 ? -2.361 31.122 29.792 1.00 84.19 843 MET A N 1
ATOM 6410 C CA . MET A 1 843 ? -3.661 30.532 29.450 1.00 84.19 843 MET A CA 1
ATOM 6411 C C . MET A 1 843 ? -4.193 29.725 30.631 1.00 84.19 843 MET A C 1
ATOM 6413 O O . MET A 1 843 ? -3.450 28.959 31.250 1.00 84.19 843 MET A O 1
ATOM 6417 N N . GLU A 1 844 ? -5.499 29.798 30.894 1.00 79.75 844 GLU A N 1
ATOM 6418 C CA . GLU A 1 844 ? -6.139 28.819 31.768 1.00 79.75 844 GLU A CA 1
ATOM 6419 C C . GLU A 1 844 ? -6.213 27.471 31.033 1.00 79.75 844 GLU A C 1
ATOM 6421 O O . GLU A 1 844 ? -7.119 27.217 30.236 1.00 79.75 844 GLU A O 1
ATOM 6426 N N . ILE A 1 845 ? -5.232 26.601 31.281 1.00 73.25 845 ILE A N 1
ATOM 6427 C CA . ILE A 1 845 ? -5.146 25.292 30.629 1.00 73.25 845 ILE A CA 1
ATOM 6428 C C . ILE A 1 845 ? -6.345 24.438 31.050 1.00 73.25 845 ILE A C 1
ATOM 6430 O O . ILE A 1 845 ? -6.519 24.089 32.218 1.00 73.25 845 ILE A O 1
ATOM 6434 N N . SER A 1 846 ? -7.160 24.056 30.069 1.00 64.56 846 SER A N 1
ATOM 6435 C CA . SER A 1 846 ? -8.363 23.251 30.276 1.00 64.56 846 SER A CA 1
ATOM 6436 C C . SER A 1 846 ? -8.227 21.832 29.718 1.00 64.56 846 SER A C 1
ATOM 6438 O O . SER A 1 846 ? -9.099 21.374 28.980 1.00 64.56 846 SER A O 1
ATOM 6440 N N . VAL A 1 847 ? -7.161 21.111 30.075 1.00 56.78 847 VAL A N 1
ATOM 6441 C CA . VAL A 1 847 ? -6.890 19.749 29.568 1.00 56.78 847 VAL A CA 1
ATOM 6442 C C . VAL A 1 847 ? -7.268 18.684 30.615 1.00 56.78 847 VAL A C 1
ATOM 6444 O O . VAL A 1 847 ? -6.453 17.890 31.036 1.00 56.78 847 VAL A O 1
ATOM 6447 N N . MET A 1 848 ? -8.532 18.678 31.055 1.00 52.66 848 MET A N 1
ATOM 6448 C CA . MET A 1 848 ? -9.168 17.751 32.025 1.00 52.66 848 MET A CA 1
ATOM 6449 C C . MET A 1 848 ? -8.492 17.487 33.394 1.00 52.66 848 MET A C 1
ATOM 6451 O O . MET A 1 848 ? -7.488 16.784 33.501 1.00 52.66 848 MET A O 1
ATOM 6455 N N . PRO A 1 849 ? -9.218 17.810 34.485 1.00 46.50 849 PRO A N 1
ATOM 6456 C CA . PRO A 1 849 ? -9.238 17.002 35.704 1.00 46.50 849 PRO A CA 1
ATOM 6457 C C . PRO A 1 849 ? -10.674 16.597 36.106 1.00 46.50 849 PRO A C 1
ATOM 6459 O O . PRO A 1 849 ? -11.588 17.414 36.002 1.00 46.50 849 PRO A O 1
ATOM 6462 N N . LYS A 1 850 ? -10.868 15.372 36.638 1.00 39.09 850 LYS A N 1
ATOM 6463 C CA . LYS A 1 850 ? -11.896 15.037 37.662 1.00 39.09 850 LYS A CA 1
ATOM 6464 C C . LYS A 1 850 ? -11.745 13.615 38.251 1.00 39.09 850 LYS A C 1
ATOM 6466 O O . LYS A 1 850 ? -12.475 12.700 37.906 1.00 39.09 850 LYS A O 1
ATOM 6471 N N . GLN A 1 851 ? -10.811 13.467 39.191 1.00 38.75 851 GLN A N 1
ATOM 6472 C CA . GLN A 1 851 ? -11.004 12.897 40.539 1.00 38.75 851 GLN A CA 1
ATOM 6473 C C . GLN A 1 851 ? -9.634 12.906 41.238 1.00 38.75 851 GLN A C 1
ATOM 6475 O O . GLN A 1 851 ? -8.740 12.157 40.853 1.00 38.75 851 GLN A O 1
ATOM 6480 N N . LYS A 1 852 ? -9.473 13.687 42.318 1.00 40.44 852 LYS A N 1
ATOM 6481 C CA . LYS A 1 852 ? -8.614 13.223 43.414 1.00 40.44 852 LYS A CA 1
ATOM 6482 C C . LYS A 1 852 ? -9.351 12.018 43.992 1.00 40.44 852 LYS A C 1
ATOM 6484 O O . LYS A 1 852 ? -10.245 12.191 44.813 1.00 40.44 852 LYS A O 1
ATOM 6489 N N . LYS A 1 853 ? -9.046 10.808 43.528 1.00 40.78 853 LYS A N 1
ATOM 6490 C CA . LYS A 1 853 ? -9.229 9.667 44.418 1.00 40.78 853 LYS A CA 1
ATOM 6491 C C . LYS A 1 853 ? -8.113 9.803 45.438 1.00 40.78 853 LYS A C 1
ATOM 6493 O O . LYS A 1 853 ? -6.958 9.536 45.121 1.00 40.78 853 LYS A O 1
ATOM 6498 N N . GLU A 1 854 ? -8.447 10.278 46.634 1.00 36.97 854 GLU A N 1
ATOM 6499 C CA . GLU A 1 854 ? -7.691 9.826 47.795 1.00 36.97 854 GLU A CA 1
ATOM 6500 C C . GLU A 1 854 ? -7.784 8.306 47.756 1.00 36.97 854 GLU A C 1
ATOM 6502 O O . GLU A 1 854 ? -8.841 7.722 47.982 1.00 36.97 854 GLU A O 1
ATOM 6507 N N . VAL A 1 855 ? -6.702 7.663 47.329 1.00 41.38 855 VAL A N 1
ATOM 6508 C CA . VAL A 1 855 ? -6.560 6.233 47.537 1.00 41.38 855 VAL A CA 1
ATOM 6509 C C . VAL A 1 855 ? -6.295 6.102 49.025 1.00 41.38 855 VAL A C 1
ATOM 6511 O O . VAL A 1 855 ? -5.160 6.263 49.475 1.00 41.38 855 VAL A O 1
ATOM 6514 N N . ASP A 1 856 ? -7.354 5.874 49.800 1.00 39.09 856 ASP A N 1
ATOM 6515 C CA . ASP A 1 856 ? -7.176 5.344 51.139 1.00 39.09 856 ASP A CA 1
ATOM 6516 C C . ASP A 1 856 ? -6.564 3.951 50.973 1.00 39.09 856 ASP A C 1
ATOM 6518 O O . ASP A 1 856 ? -7.224 2.987 50.581 1.00 39.09 856 ASP A O 1
ATOM 6522 N N . LEU A 1 857 ? -5.264 3.847 51.244 1.00 41.94 857 LEU A N 1
ATOM 6523 C CA . LEU A 1 857 ? -4.526 2.584 51.228 1.00 41.94 857 LEU A CA 1
ATOM 6524 C C . LEU A 1 857 ? -5.112 1.553 52.219 1.00 41.94 857 LEU A C 1
ATOM 6526 O O . LEU A 1 857 ? -4.690 0.401 52.204 1.00 41.94 857 LEU A O 1
ATOM 6530 N N . ARG A 1 858 ? -6.092 1.934 53.055 1.00 42.22 858 ARG A N 1
ATOM 6531 C CA . ARG A 1 858 ? -6.842 1.038 53.947 1.00 42.22 858 ARG A CA 1
ATOM 6532 C C . ARG A 1 858 ? -8.045 0.363 53.270 1.00 42.22 858 ARG A C 1
ATOM 6534 O O . ARG A 1 858 ? -8.441 -0.715 53.714 1.00 42.22 858 ARG A O 1
ATOM 6541 N N . GLU A 1 859 ? -8.587 0.909 52.176 1.00 32.62 859 GLU A N 1
ATOM 6542 C CA . GLU A 1 859 ? -9.726 0.310 51.446 1.00 32.62 859 GLU A CA 1
ATOM 6543 C C . GLU A 1 859 ? -9.314 -0.756 50.414 1.00 32.62 859 GLU A C 1
ATOM 6545 O O . GLU A 1 859 ? -10.143 -1.554 49.973 1.00 32.62 859 GLU A O 1
ATOM 6550 N N . VAL A 1 860 ? -8.020 -0.873 50.093 1.00 36.84 860 VAL A N 1
ATOM 6551 C CA . VAL A 1 860 ? -7.496 -1.917 49.183 1.00 36.84 860 VAL A CA 1
ATOM 6552 C C . VAL A 1 860 ? -7.655 -3.334 49.770 1.00 36.84 860 VAL A C 1
ATOM 6554 O O . VAL A 1 860 ? -7.532 -4.331 49.064 1.00 36.84 860 VAL A O 1
ATOM 6557 N N . THR A 1 861 ? -8.037 -3.443 51.043 1.00 35.62 861 THR A N 1
ATOM 6558 C CA . THR A 1 861 ? -8.266 -4.718 51.733 1.00 35.62 861 THR A CA 1
ATOM 6559 C C . THR A 1 861 ? -9.685 -5.294 51.588 1.00 35.62 861 THR A C 1
ATOM 6561 O O . THR A 1 861 ? -9.930 -6.376 52.107 1.00 35.62 861 THR A O 1
ATOM 6564 N N . THR A 1 862 ? -10.637 -4.627 50.913 1.00 34.19 862 THR A N 1
ATOM 6565 C CA . THR A 1 862 ? -12.049 -5.103 50.855 1.00 34.19 862 THR A CA 1
ATOM 6566 C C . THR A 1 862 ? -12.727 -5.070 49.476 1.00 34.19 862 THR A C 1
ATOM 6568 O O . THR A 1 862 ? -13.947 -5.196 49.380 1.00 34.19 862 THR A O 1
ATOM 6571 N N . MET A 1 863 ? -11.971 -4.997 48.374 1.00 28.09 863 MET A N 1
ATOM 6572 C CA . MET A 1 863 ? -12.531 -5.118 47.011 1.00 28.09 863 MET A CA 1
ATOM 6573 C C . MET A 1 863 ? -12.421 -6.523 46.383 1.00 28.09 863 MET A C 1
ATOM 6575 O O . MET A 1 863 ? -12.601 -6.657 45.175 1.00 28.09 863 MET A O 1
ATOM 6579 N N . SER A 1 864 ? -12.193 -7.588 47.162 1.00 32.47 864 SER A N 1
ATOM 6580 C CA . SER A 1 864 ? -12.223 -8.969 46.639 1.00 32.47 864 SER A CA 1
ATOM 6581 C C . SER A 1 864 ? -13.628 -9.588 46.553 1.00 32.47 864 SER A C 1
ATOM 6583 O O . SER A 1 864 ? -13.764 -10.674 46.003 1.00 32.47 864 SER A O 1
ATOM 6585 N N . GLU A 1 865 ? -14.685 -8.927 47.047 1.00 32.31 865 GLU A N 1
ATOM 6586 C CA . GLU A 1 865 ? -16.013 -9.563 47.203 1.00 32.31 865 GLU A CA 1
ATOM 6587 C C . GLU A 1 865 ? -17.170 -8.939 46.390 1.00 32.31 865 GLU A C 1
ATOM 6589 O O . GLU A 1 865 ? -18.293 -9.431 46.457 1.00 32.31 865 GLU A O 1
ATOM 6594 N N . LYS A 1 866 ? -16.949 -7.901 45.565 1.00 28.39 866 LYS A N 1
ATOM 6595 C CA . LYS A 1 866 ? -18.041 -7.220 44.816 1.00 28.39 866 LYS A CA 1
ATOM 6596 C C . LYS A 1 866 ? -18.049 -7.375 43.289 1.00 28.39 866 LYS A C 1
ATOM 6598 O O . LYS A 1 866 ? -18.867 -6.744 42.628 1.00 28.39 866 LYS A O 1
ATOM 6603 N N . LEU A 1 867 ? -17.221 -8.251 42.719 1.00 31.31 867 LEU A N 1
ATOM 6604 C CA . LEU A 1 867 ? -17.190 -8.527 41.268 1.00 31.31 867 LEU A CA 1
ATOM 6605 C C . LEU A 1 867 ? -18.016 -9.757 40.835 1.00 31.31 867 LEU A C 1
ATOM 6607 O O . LEU A 1 867 ? -17.875 -10.235 39.716 1.00 31.31 867 LEU A O 1
ATOM 6611 N N . ALA A 1 868 ? -18.918 -10.247 41.692 1.00 30.52 868 ALA A N 1
ATOM 6612 C CA . ALA A 1 868 ? -19.751 -11.426 41.425 1.00 30.52 868 ALA A CA 1
ATOM 6613 C C . ALA A 1 868 ? -21.141 -11.124 40.817 1.00 30.52 868 ALA A C 1
ATOM 6615 O O . ALA A 1 868 ? -22.014 -11.986 40.826 1.00 30.52 868 ALA A O 1
ATOM 6616 N N . GLY A 1 869 ? -21.398 -9.926 40.284 1.00 35.25 869 GLY A N 1
ATOM 6617 C CA . GLY A 1 869 ? -22.734 -9.617 39.768 1.00 35.25 869 GLY A CA 1
ATOM 6618 C C . GLY A 1 869 ? -22.778 -8.437 38.816 1.00 35.25 869 GLY A C 1
ATOM 6619 O O . GLY A 1 869 ? -23.019 -7.307 39.228 1.00 35.25 869 GLY A O 1
ATOM 6620 N N . SER A 1 870 ? -22.598 -8.688 37.522 1.00 27.06 870 SER A N 1
ATOM 6621 C CA . SER A 1 870 ? -23.064 -7.777 36.474 1.00 27.06 870 SER A CA 1
ATOM 6622 C C . SER A 1 870 ? -23.458 -8.583 35.246 1.00 27.06 870 SER A C 1
ATOM 6624 O O . SER A 1 870 ? -22.657 -9.284 34.638 1.00 27.06 870 SER A O 1
ATOM 6626 N N . ILE A 1 871 ? -24.748 -8.499 34.956 1.00 30.14 871 ILE A N 1
ATOM 6627 C CA . ILE A 1 871 ? -25.492 -9.118 33.868 1.00 30.14 871 ILE A CA 1
ATOM 6628 C C . ILE A 1 871 ? -24.874 -8.724 32.518 1.00 30.14 871 ILE A C 1
ATOM 6630 O O . ILE A 1 871 ? -24.843 -7.544 32.172 1.00 30.14 871 ILE A O 1
ATOM 6634 N N . PHE A 1 872 ? -24.431 -9.711 31.738 1.00 26.97 872 PHE A N 1
ATOM 6635 C CA . PHE A 1 872 ? -24.150 -9.527 30.316 1.00 26.97 872 PHE A CA 1
ATOM 6636 C C . PHE A 1 872 ? -25.472 -9.544 29.541 1.00 26.97 872 PHE A C 1
ATOM 6638 O O . PHE A 1 872 ? -26.193 -10.542 29.533 1.00 26.97 872 PHE A O 1
ATOM 6645 N N . VAL A 1 873 ? -25.788 -8.428 28.887 1.00 25.81 873 VAL A N 1
ATOM 6646 C CA . VAL A 1 873 ? -26.873 -8.330 27.907 1.00 25.81 873 VAL A CA 1
ATOM 6647 C C . VAL A 1 873 ? -26.431 -9.068 26.642 1.00 25.81 873 VAL A C 1
ATOM 6649 O O . VAL A 1 873 ? -25.493 -8.651 25.965 1.00 25.81 873 VAL A O 1
ATOM 6652 N N . ARG A 1 874 ? -27.097 -10.187 26.339 1.00 25.11 874 ARG A N 1
ATOM 6653 C CA . ARG A 1 874 ? -26.987 -10.903 25.062 1.00 25.11 874 ARG A CA 1
ATOM 6654 C C . ARG A 1 874 ? -27.636 -10.065 23.959 1.00 25.11 874 ARG A C 1
ATOM 6656 O O . ARG A 1 874 ? -28.831 -9.796 24.020 1.00 25.11 874 ARG A O 1
ATOM 6663 N N . VAL A 1 875 ? -26.860 -9.716 22.936 1.00 25.80 875 VAL A N 1
ATOM 6664 C CA . VAL A 1 875 ? -27.387 -9.420 21.600 1.00 25.80 875 VAL A CA 1
ATOM 6665 C C . VAL A 1 875 ? -27.522 -10.768 20.895 1.00 25.80 875 VAL A C 1
ATOM 6667 O O . VAL A 1 875 ? -26.524 -11.453 20.676 1.00 25.80 875 VAL A O 1
ATOM 6670 N N . GLU A 1 876 ? -28.753 -11.189 20.610 1.00 25.77 876 GLU A N 1
ATOM 6671 C CA . GLU A 1 876 ? -29.013 -12.349 19.758 1.00 25.77 876 GLU A CA 1
ATOM 6672 C C . GLU A 1 876 ? -28.640 -11.999 18.318 1.00 25.77 876 GLU A C 1
ATOM 6674 O O . GLU A 1 876 ? -29.389 -11.346 17.596 1.00 25.77 876 GLU A O 1
ATOM 6679 N N . ILE A 1 877 ? -27.456 -12.444 17.908 1.00 27.45 877 ILE A N 1
ATOM 6680 C CA . ILE A 1 877 ? -27.161 -12.698 16.504 1.00 27.45 877 ILE A CA 1
ATOM 6681 C C . ILE A 1 877 ? -27.588 -14.144 16.269 1.00 27.45 877 ILE A C 1
ATOM 6683 O O . ILE A 1 877 ? -27.069 -15.067 16.899 1.00 27.45 877 ILE A O 1
ATOM 6687 N N . THR A 1 878 ? -28.583 -14.345 15.410 1.00 31.23 878 THR A N 1
ATOM 6688 C CA . THR A 1 878 ? -28.968 -15.665 14.908 1.00 31.23 878 THR A CA 1
ATOM 6689 C C . THR A 1 878 ? -27.814 -16.253 14.106 1.00 31.23 878 THR A C 1
ATOM 6691 O O . THR A 1 878 ? -27.719 -16.057 12.897 1.00 31.23 878 THR A O 1
ATOM 6694 N N . THR A 1 879 ? -26.948 -16.997 14.785 1.00 27.73 879 THR A N 1
ATOM 6695 C CA . THR A 1 879 ? -25.959 -17.874 14.163 1.00 27.73 879 THR A CA 1
ATOM 6696 C C . THR A 1 879 ? -26.303 -19.296 14.574 1.00 27.73 879 THR A C 1
ATOM 6698 O O . THR A 1 879 ? -26.134 -19.692 15.728 1.00 27.73 879 THR A O 1
ATOM 6701 N N . ALA A 1 880 ? -26.840 -20.072 13.635 1.00 33.47 880 ALA A N 1
ATOM 6702 C CA . ALA A 1 880 ? -26.871 -21.518 13.782 1.00 33.47 880 ALA A CA 1
ATOM 6703 C C . ALA A 1 880 ? -25.424 -22.013 13.990 1.00 33.47 880 ALA A C 1
ATOM 6705 O O . ALA A 1 880 ? -24.526 -21.554 13.287 1.00 33.47 880 ALA A O 1
ATOM 6706 N N . TYR A 1 881 ? -25.236 -22.933 14.944 1.00 35.69 881 TYR A N 1
ATOM 6707 C CA . TYR A 1 881 ? -23.968 -23.528 15.413 1.00 35.69 881 TYR A CA 1
ATOM 6708 C C . TYR A 1 881 ? -23.148 -22.711 16.433 1.00 35.69 881 TYR A C 1
ATOM 6710 O O . TYR A 1 881 ? -22.014 -22.319 16.180 1.00 35.69 881 TYR A O 1
ATOM 6718 N N . LEU A 1 882 ? -23.677 -22.542 17.651 1.00 32.12 882 LEU A N 1
ATOM 6719 C CA . LEU A 1 882 ? -22.860 -22.268 18.843 1.00 32.12 882 LEU A CA 1
ATOM 6720 C C . LEU A 1 882 ? -22.758 -23.544 19.688 1.00 32.12 882 LEU A C 1
ATOM 6722 O O . LEU A 1 882 ? -23.746 -24.010 20.254 1.00 32.12 882 LEU A O 1
ATOM 6726 N N . MET A 1 883 ? -21.554 -24.109 19.759 1.00 45.28 883 MET A N 1
ATOM 6727 C CA . MET A 1 883 ? -21.208 -25.217 20.649 1.00 45.28 883 MET A CA 1
ATOM 6728 C C . MET A 1 883 ? -21.241 -24.715 22.106 1.00 45.28 883 MET A C 1
ATOM 6730 O O . MET A 1 883 ? -20.651 -23.680 22.415 1.00 45.28 883 MET A O 1
ATOM 6734 N N . ASN A 1 884 ? -21.958 -25.399 23.004 1.00 44.47 884 ASN A N 1
ATOM 6735 C CA . ASN A 1 884 ? -22.000 -25.039 24.426 1.00 44.47 884 ASN A CA 1
ATOM 6736 C C . ASN A 1 884 ? -20.710 -25.530 25.108 1.00 44.47 884 ASN A C 1
ATOM 6738 O O . ASN A 1 884 ? -20.471 -26.730 25.161 1.00 44.47 884 ASN A O 1
ATOM 6742 N N . LEU A 1 885 ? -19.870 -24.601 25.577 1.00 55.62 885 LEU A N 1
ATOM 6743 C CA . LEU A 1 885 ? -18.501 -24.868 26.052 1.00 55.62 885 LEU A CA 1
ATOM 6744 C C . LEU A 1 885 ? -18.387 -25.130 27.563 1.00 55.62 885 LEU A C 1
ATOM 6746 O O . LEU A 1 885 ? -17.284 -25.344 28.061 1.00 55.62 885 LEU A O 1
ATOM 6750 N N . ASN A 1 886 ? -19.494 -25.100 28.305 1.00 71.06 886 ASN A N 1
ATOM 6751 C CA . ASN A 1 886 ? -19.470 -25.515 29.704 1.00 71.06 886 ASN A CA 1
ATOM 6752 C C . ASN A 1 886 ? -19.466 -27.042 29.772 1.00 71.06 886 ASN A C 1
ATOM 6754 O O . ASN A 1 886 ? -20.311 -27.678 29.139 1.00 71.06 886 ASN A O 1
ATOM 6758 N N . LEU A 1 887 ? -18.553 -27.614 30.565 1.00 77.81 887 LEU A N 1
ATOM 6759 C CA . LEU A 1 887 ? -18.619 -29.034 30.899 1.00 77.81 887 LEU A CA 1
ATOM 6760 C C . LEU A 1 887 ? -19.999 -29.333 31.482 1.00 77.81 887 LEU A C 1
ATOM 6762 O O . LEU A 1 887 ? -20.511 -28.593 32.328 1.00 77.81 887 LEU A O 1
ATOM 6766 N N . THR A 1 888 ? -20.608 -30.421 31.027 1.00 85.94 888 THR A N 1
ATOM 6767 C CA . THR A 1 888 ? -21.788 -30.945 31.712 1.00 85.94 888 THR A CA 1
ATOM 6768 C C . THR A 1 888 ? -21.400 -31.365 33.138 1.00 85.94 888 THR A C 1
ATOM 6770 O O . THR A 1 888 ? -20.239 -31.703 33.378 1.00 85.94 888 THR A O 1
ATOM 6773 N N . PRO A 1 889 ? -22.337 -31.383 34.103 1.00 85.00 889 PRO A N 1
ATOM 6774 C CA . PRO A 1 889 ? -22.038 -31.845 35.462 1.00 85.00 889 PRO A CA 1
ATOM 6775 C C . PRO A 1 889 ? -21.424 -33.253 35.507 1.00 85.00 889 PRO A C 1
ATOM 6777 O O . PRO A 1 889 ? -20.590 -33.543 36.359 1.00 85.00 889 PRO A O 1
ATOM 6780 N N . GLU A 1 890 ? -21.818 -34.118 34.570 1.00 86.31 890 GLU A N 1
ATOM 6781 C CA . GLU A 1 890 ? -21.261 -35.460 34.405 1.00 86.31 890 GLU A CA 1
ATOM 6782 C C . GLU A 1 890 ? -19.811 -35.424 33.909 1.00 86.31 890 GLU A C 1
ATOM 6784 O O . GLU A 1 890 ? -18.940 -36.052 34.509 1.00 86.31 890 GLU A O 1
ATOM 6789 N N . GLN A 1 891 ? -19.528 -34.630 32.870 1.00 89.81 891 GLN A N 1
ATOM 6790 C CA . GLN A 1 891 ? -18.162 -34.417 32.391 1.00 89.81 891 GLN A CA 1
ATOM 6791 C C . GLN A 1 891 ? -17.267 -33.852 33.494 1.00 89.81 891 GLN A C 1
ATOM 6793 O O . GLN A 1 891 ? -16.182 -34.377 33.716 1.00 89.81 891 GLN A O 1
ATOM 6798 N N . ASP A 1 892 ? -17.714 -32.827 34.220 1.00 88.38 892 ASP A N 1
ATOM 6799 C CA . ASP A 1 892 ? -16.929 -32.222 35.300 1.00 88.38 892 ASP A CA 1
ATOM 6800 C C . ASP A 1 892 ? -16.598 -33.235 36.412 1.00 88.38 892 ASP A C 1
ATOM 6802 O O . ASP A 1 892 ? -15.454 -33.314 36.869 1.00 88.38 892 ASP A O 1
ATOM 6806 N N . LEU A 1 893 ? -17.558 -34.095 36.777 1.00 91.62 893 LEU A N 1
ATOM 6807 C CA . LEU A 1 893 ? -17.351 -35.166 37.754 1.00 91.62 893 LEU A CA 1
ATOM 6808 C C . LEU A 1 893 ? -16.326 -36.204 37.271 1.00 91.62 893 LEU A C 1
ATOM 6810 O O . LEU A 1 893 ? -15.398 -36.534 38.014 1.00 91.62 893 LEU A O 1
ATOM 6814 N N . ILE A 1 894 ? -16.447 -36.683 36.029 1.00 92.94 894 ILE A N 1
ATOM 6815 C CA . ILE A 1 894 ? -15.521 -37.669 35.445 1.00 92.94 894 ILE A CA 1
ATOM 6816 C C . ILE A 1 894 ? -14.101 -37.093 35.347 1.00 92.94 894 ILE A C 1
ATOM 6818 O O . ILE A 1 894 ? -13.132 -37.734 35.760 1.00 92.94 894 ILE A O 1
ATOM 6822 N N . ILE A 1 895 ? -13.964 -35.861 34.856 1.00 93.75 895 ILE A N 1
ATOM 6823 C CA . ILE A 1 895 ? -12.677 -35.161 34.757 1.00 93.75 895 ILE A CA 1
ATOM 6824 C C . ILE A 1 895 ? -12.077 -34.926 36.147 1.00 93.75 895 ILE A C 1
ATOM 6826 O O . ILE A 1 895 ? -10.881 -35.151 36.344 1.00 93.75 895 ILE A O 1
ATOM 6830 N N . GLY A 1 896 ? -12.893 -34.574 37.143 1.00 91.44 896 GLY A N 1
ATOM 6831 C CA . GLY A 1 896 ? -12.472 -34.488 38.541 1.00 91.44 896 GLY A CA 1
ATOM 6832 C C . GLY A 1 896 ? -11.923 -35.810 39.093 1.00 91.44 896 GLY A C 1
ATOM 6833 O O . GLY A 1 896 ? -10.881 -35.811 39.753 1.00 91.44 896 GLY A O 1
ATOM 6834 N N . MET A 1 897 ? -12.569 -36.941 38.785 1.00 94.75 897 MET A N 1
ATOM 6835 C CA . MET A 1 897 ? -12.108 -38.278 39.187 1.00 94.75 897 MET A CA 1
ATOM 6836 C C . MET A 1 897 ? -10.755 -38.639 38.560 1.00 94.75 897 MET A C 1
ATOM 6838 O O . MET A 1 897 ? -9.855 -39.097 39.266 1.00 94.75 897 MET A O 1
ATOM 6842 N N . VAL A 1 898 ? -10.584 -38.405 37.255 1.00 96.50 898 VAL A N 1
ATOM 6843 C CA . VAL A 1 898 ? -9.325 -38.691 36.543 1.00 96.50 898 VAL A CA 1
ATOM 6844 C C . VAL A 1 898 ? -8.201 -37.787 37.044 1.00 96.50 898 VAL A C 1
ATOM 6846 O O . VAL A 1 898 ? -7.108 -38.271 37.333 1.00 96.50 898 VAL A O 1
ATOM 6849 N N . ARG A 1 899 ? -8.470 -36.492 37.240 1.00 95.81 899 ARG A N 1
ATOM 6850 C CA . ARG A 1 899 ? -7.499 -35.545 37.805 1.00 95.81 899 ARG A CA 1
ATOM 6851 C C . ARG A 1 899 ? -7.020 -35.979 39.185 1.00 95.81 899 ARG A C 1
ATOM 6853 O O . ARG A 1 899 ? -5.823 -35.922 39.467 1.00 95.81 899 ARG A O 1
ATOM 6860 N N . LYS A 1 900 ? -7.941 -36.434 40.041 1.00 95.69 900 LYS A N 1
ATOM 6861 C CA . LYS A 1 900 ? -7.611 -36.981 41.361 1.00 95.69 900 LYS A CA 1
ATOM 6862 C C . LYS A 1 900 ? -6.725 -38.220 41.237 1.00 95.69 900 LYS A C 1
ATOM 6864 O O . LYS A 1 900 ? -5.692 -38.281 41.892 1.00 95.69 900 LYS A O 1
ATOM 6869 N N . PHE A 1 901 ? -7.069 -39.152 40.349 1.00 97.12 901 PHE A N 1
ATOM 6870 C CA . PHE A 1 901 ? -6.259 -40.344 40.086 1.00 97.12 901 PHE A CA 1
ATOM 6871 C C . PHE A 1 901 ? -4.834 -39.991 39.624 1.00 97.12 901 PHE A C 1
ATOM 6873 O O . PHE A 1 901 ? -3.861 -40.510 40.166 1.00 97.12 901 PHE A O 1
ATOM 6880 N N . VAL A 1 902 ? -4.678 -39.053 38.683 1.00 96.62 902 VAL A N 1
ATOM 6881 C CA . VAL A 1 902 ? -3.351 -38.606 38.221 1.00 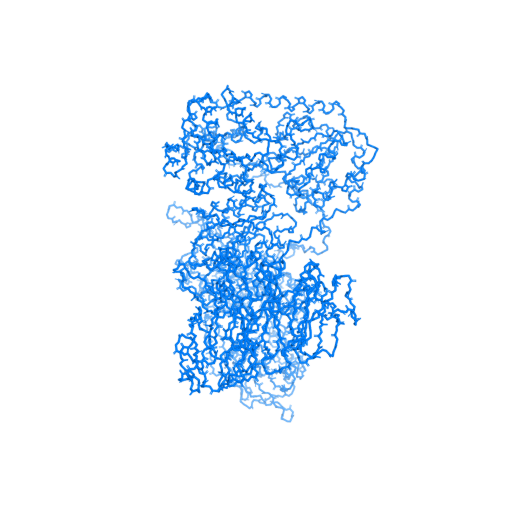96.62 902 VAL A CA 1
ATOM 6882 C C . VAL A 1 902 ? -2.544 -37.993 39.371 1.00 96.62 902 VAL A C 1
ATOM 6884 O O . VAL A 1 902 ? -1.381 -38.349 39.565 1.00 96.62 902 VAL A O 1
ATOM 6887 N N . ARG A 1 903 ? -3.155 -37.103 40.160 1.00 94.94 903 ARG A N 1
ATOM 6888 C CA . ARG A 1 903 ? -2.468 -36.370 41.235 1.00 94.94 903 ARG A CA 1
ATOM 6889 C C . ARG A 1 903 ? -2.137 -37.230 42.457 1.00 94.94 903 ARG A C 1
ATOM 6891 O O . ARG A 1 903 ? -1.077 -37.033 43.041 1.00 94.94 903 ARG A O 1
ATOM 6898 N N . GLU A 1 904 ? -3.019 -38.148 42.847 1.00 96.44 904 GLU A N 1
ATOM 6899 C CA . GLU A 1 904 ? -2.887 -38.931 44.087 1.00 96.44 904 GLU A CA 1
ATOM 6900 C C . GLU A 1 904 ? -2.266 -40.317 43.877 1.00 96.44 904 GLU A C 1
ATOM 6902 O O . GLU A 1 904 ? -1.681 -40.861 44.810 1.00 96.44 904 GLU A O 1
ATOM 6907 N N . GLU A 1 905 ? -2.357 -40.892 42.675 1.00 95.75 905 GLU A N 1
ATOM 6908 C CA . GLU A 1 905 ? -1.859 -42.248 42.409 1.00 95.75 905 GLU A CA 1
ATOM 6909 C C . GLU A 1 905 ? -0.661 -42.269 41.457 1.00 95.75 905 GLU A C 1
ATOM 6911 O O . GLU A 1 905 ? 0.303 -42.984 41.717 1.00 95.75 905 GLU A O 1
ATOM 6916 N N . ILE A 1 906 ? -0.699 -41.500 40.361 1.00 96.19 906 ILE A N 1
ATOM 6917 C CA . ILE A 1 906 ? 0.351 -41.543 39.328 1.00 96.19 906 ILE A CA 1
ATOM 6918 C C . ILE A 1 906 ? 1.571 -40.712 39.732 1.00 96.19 906 ILE A C 1
ATOM 6920 O O . ILE A 1 906 ? 2.669 -41.256 39.831 1.00 96.19 906 ILE A O 1
ATOM 6924 N N . ILE A 1 907 ? 1.394 -39.410 39.981 1.00 94.31 907 ILE A N 1
ATOM 6925 C CA . ILE A 1 907 ? 2.509 -38.483 40.253 1.00 94.31 907 ILE A CA 1
ATOM 6926 C C . ILE A 1 907 ? 3.386 -38.939 41.440 1.00 94.31 907 ILE A C 1
ATOM 6928 O O . ILE A 1 907 ? 4.610 -38.905 41.297 1.00 94.31 907 ILE A O 1
ATOM 6932 N N . PRO A 1 908 ? 2.838 -39.423 42.578 1.00 94.38 908 PRO A N 1
ATOM 6933 C CA . PRO A 1 908 ? 3.666 -39.894 43.690 1.00 94.38 908 PRO A CA 1
ATOM 6934 C C . PRO A 1 908 ? 4.572 -41.079 43.334 1.00 94.38 908 PRO A C 1
ATOM 6936 O O . PRO A 1 908 ? 5.691 -41.163 43.836 1.00 94.38 908 PRO A O 1
ATOM 6939 N N . LEU A 1 909 ? 4.130 -41.975 42.444 1.00 93.75 909 LEU A N 1
ATOM 6940 C CA . LEU A 1 909 ? 4.961 -43.090 41.982 1.00 93.75 909 LEU A CA 1
ATOM 6941 C C . LEU A 1 909 ? 6.105 -42.601 41.084 1.00 93.75 909 LEU A C 1
ATOM 6943 O O . LEU A 1 909 ? 7.221 -43.103 41.194 1.00 93.75 909 LEU A O 1
ATOM 6947 N N . GLU A 1 910 ? 5.869 -41.588 40.242 1.00 91.75 910 GLU A N 1
ATOM 6948 C CA . GLU A 1 910 ? 6.894 -41.036 39.341 1.00 91.75 910 GLU A CA 1
ATOM 6949 C C . GLU A 1 910 ? 8.112 -40.474 40.083 1.00 91.75 910 GLU A C 1
ATOM 6951 O O . GLU A 1 910 ? 9.220 -40.529 39.549 1.00 91.75 910 GLU A O 1
ATOM 6956 N N . MET A 1 911 ? 7.931 -39.993 41.318 1.00 86.62 911 MET A N 1
ATOM 6957 C CA . MET A 1 911 ? 9.011 -39.455 42.156 1.00 86.62 911 MET A CA 1
ATOM 6958 C C . MET A 1 911 ? 10.091 -40.491 42.500 1.00 86.62 911 MET A C 1
ATOM 6960 O O . MET A 1 911 ? 11.213 -40.119 42.841 1.00 86.62 911 MET A O 1
ATOM 6964 N N . HIS A 1 912 ? 9.764 -41.784 42.422 1.00 87.44 912 HIS A N 1
ATOM 6965 C CA . HIS A 1 912 ? 10.667 -42.890 42.756 1.00 87.44 912 HIS A CA 1
ATOM 6966 C C . HIS A 1 912 ? 11.151 -43.675 41.532 1.00 87.44 912 HIS A C 1
ATOM 6968 O O . HIS A 1 912 ? 11.927 -44.621 41.671 1.00 87.44 912 HIS A O 1
ATOM 6974 N N . LEU A 1 913 ? 10.708 -43.290 40.336 1.00 89.94 913 LEU A N 1
ATOM 6975 C CA . LEU A 1 913 ? 11.087 -43.923 39.081 1.00 89.94 913 LEU A CA 1
ATOM 6976 C C . LEU A 1 913 ? 12.204 -43.139 38.399 1.00 89.94 913 LEU A C 1
ATOM 6978 O O . LEU A 1 913 ? 12.249 -41.908 38.473 1.00 89.94 913 LEU A O 1
ATOM 6982 N N . ASP A 1 914 ? 13.030 -43.847 37.629 1.00 89.50 914 ASP A N 1
ATOM 6983 C CA . ASP A 1 914 ? 13.965 -43.212 36.699 1.00 89.50 914 ASP A CA 1
ATOM 6984 C C . ASP A 1 914 ? 13.228 -42.141 35.849 1.00 89.50 914 ASP A C 1
ATOM 6986 O O . ASP A 1 914 ? 12.104 -42.413 35.401 1.00 89.50 914 ASP A O 1
ATOM 6990 N N . PRO A 1 915 ? 13.798 -40.929 35.651 1.00 88.50 915 PRO A N 1
ATOM 6991 C CA . PRO A 1 915 ? 13.234 -39.844 34.830 1.00 88.50 915 PRO A CA 1
ATOM 6992 C C . PRO A 1 915 ? 12.661 -40.284 33.482 1.00 88.50 915 PRO A C 1
ATOM 6994 O O . PRO A 1 915 ? 11.641 -39.763 33.016 1.00 88.50 915 PRO A O 1
ATOM 6997 N N . ASP A 1 916 ? 13.293 -41.281 32.877 1.00 87.88 916 ASP A N 1
ATOM 6998 C CA . ASP A 1 916 ? 12.970 -41.786 31.559 1.00 87.88 916 ASP A CA 1
ATOM 6999 C C . ASP A 1 916 ? 12.080 -43.040 31.579 1.00 87.88 916 ASP A C 1
ATOM 7001 O O . ASP A 1 916 ? 11.618 -43.446 30.516 1.00 87.88 916 ASP A O 1
ATOM 7005 N N . ALA A 1 917 ? 11.747 -43.603 32.749 1.00 88.50 917 ALA A N 1
ATOM 7006 C CA . ALA A 1 917 ? 10.887 -44.785 32.868 1.00 88.50 917 ALA A CA 1
ATOM 7007 C C . ALA A 1 917 ? 9.484 -44.575 32.259 1.00 88.50 917 ALA A C 1
ATOM 7009 O O . ALA A 1 917 ? 8.852 -43.521 32.429 1.00 88.50 917 ALA A O 1
ATOM 7010 N N . ASP A 1 918 ? 8.980 -45.605 31.577 1.00 86.25 918 ASP A N 1
ATOM 7011 C CA . ASP A 1 918 ? 7.666 -45.676 30.918 1.00 86.25 918 ASP A CA 1
ATOM 7012 C C . ASP A 1 918 ? 6.793 -46.852 31.396 1.00 86.25 918 ASP A C 1
ATOM 7014 O O . ASP A 1 918 ? 5.667 -47.017 30.926 1.00 86.25 918 ASP A O 1
ATOM 7018 N N . GLU A 1 919 ? 7.268 -47.631 32.368 1.00 88.31 919 GLU A N 1
ATOM 7019 C CA . GLU A 1 919 ? 6.543 -48.743 32.978 1.00 88.31 919 GLU A CA 1
ATOM 7020 C C . GLU A 1 919 ? 6.552 -48.621 34.513 1.00 88.31 919 GLU A C 1
ATOM 7022 O O . GLU A 1 919 ? 7.493 -48.097 35.112 1.00 88.31 919 GLU A O 1
ATOM 7027 N N . LEU A 1 920 ? 5.481 -49.107 35.148 1.00 91.38 920 LEU A N 1
ATOM 7028 C CA . LEU A 1 920 ? 5.375 -49.241 36.604 1.00 91.38 920 LEU A CA 1
ATOM 7029 C C . LEU A 1 920 ? 5.772 -50.653 37.039 1.00 91.38 920 LEU A C 1
ATOM 7031 O O . LEU A 1 920 ? 5.686 -51.599 36.251 1.00 91.38 920 LEU A O 1
ATOM 7035 N N . ALA A 1 921 ? 6.113 -50.807 38.320 1.00 91.50 921 ALA A N 1
ATOM 7036 C CA . ALA A 1 921 ? 6.247 -52.125 38.928 1.00 91.50 921 ALA A CA 1
ATOM 7037 C C . ALA A 1 921 ? 4.953 -52.949 38.718 1.00 91.50 921 ALA A C 1
ATOM 7039 O O . ALA A 1 921 ? 3.858 -52.381 38.808 1.00 91.50 921 ALA A O 1
ATOM 7040 N N . PRO A 1 922 ? 5.041 -54.268 38.448 1.00 90.62 922 PRO A N 1
ATOM 7041 C CA . PRO A 1 922 ? 3.870 -55.094 38.141 1.00 90.62 922 PRO A CA 1
ATOM 7042 C C . PRO A 1 922 ? 2.744 -55.006 39.179 1.00 90.62 922 PRO A C 1
ATOM 7044 O O . PRO A 1 922 ? 1.581 -54.896 38.793 1.00 90.62 922 PRO A O 1
ATOM 7047 N N . ASP A 1 923 ? 3.086 -54.983 40.470 1.00 92.06 923 ASP A N 1
ATOM 7048 C CA . ASP A 1 923 ? 2.111 -54.921 41.567 1.00 92.06 923 ASP A CA 1
ATOM 7049 C C . ASP A 1 923 ? 1.378 -53.572 41.615 1.00 92.06 923 ASP A C 1
ATOM 7051 O O . ASP A 1 923 ? 0.153 -53.533 41.751 1.00 92.06 923 ASP A O 1
ATOM 7055 N N . ASP A 1 924 ? 2.096 -52.460 41.420 1.00 93.94 924 ASP A N 1
ATOM 7056 C CA . ASP A 1 924 ? 1.486 -51.131 41.315 1.00 93.94 924 ASP A CA 1
ATOM 7057 C C . ASP A 1 924 ? 0.599 -51.027 40.080 1.00 93.94 924 ASP A C 1
ATOM 7059 O O . ASP A 1 924 ? -0.529 -50.541 40.160 1.00 93.94 924 ASP A O 1
ATOM 7063 N N . LYS A 1 925 ? 1.069 -51.539 38.938 1.00 92.88 925 LYS A N 1
ATOM 7064 C CA . LYS A 1 925 ? 0.286 -51.549 37.702 1.00 92.88 925 LYS A CA 1
ATOM 7065 C C . LYS A 1 925 ? -1.010 -52.343 37.872 1.00 92.88 925 LYS A C 1
ATOM 7067 O O . LYS A 1 925 ? -2.066 -51.851 37.483 1.00 92.88 925 LYS A O 1
ATOM 7072 N N . ALA A 1 926 ? -0.947 -53.535 38.467 1.00 91.75 926 ALA A N 1
ATOM 7073 C CA . ALA A 1 926 ? -2.117 -54.371 38.724 1.00 91.75 926 ALA A CA 1
ATOM 7074 C C . ALA A 1 926 ? -3.113 -53.682 39.671 1.00 91.75 926 ALA A C 1
ATOM 7076 O O . ALA A 1 926 ? -4.304 -53.619 39.369 1.00 91.75 926 ALA A O 1
ATOM 7077 N N . ARG A 1 927 ? -2.621 -53.090 40.767 1.00 95.81 927 ARG A N 1
ATOM 7078 C CA . ARG A 1 927 ? -3.435 -52.320 41.720 1.00 95.81 927 ARG A CA 1
ATOM 7079 C C . ARG A 1 927 ? -4.145 -51.139 41.055 1.00 95.81 927 ARG A C 1
ATOM 7081 O O . ARG A 1 927 ? -5.320 -50.900 41.320 1.00 95.81 927 ARG A O 1
ATOM 7088 N N . LEU A 1 928 ? -3.444 -50.388 40.208 1.00 96.00 928 LEU A N 1
ATOM 7089 C CA . LEU A 1 928 ? -4.009 -49.228 39.517 1.00 96.00 928 LEU A CA 1
ATOM 7090 C C . LEU A 1 928 ? -4.996 -49.616 38.411 1.00 96.00 928 LEU A C 1
ATOM 7092 O O . LEU A 1 928 ? -5.979 -48.908 38.223 1.00 96.00 928 LEU A O 1
ATOM 7096 N N . ILE A 1 929 ? -4.774 -50.739 37.722 1.00 93.75 929 ILE A N 1
ATOM 7097 C CA . ILE A 1 929 ? -5.753 -51.311 36.784 1.00 93.75 929 ILE A CA 1
ATOM 7098 C C . ILE A 1 929 ? -7.049 -51.683 37.512 1.00 93.75 929 ILE A C 1
ATOM 7100 O O . ILE A 1 929 ? -8.134 -51.453 36.989 1.00 93.75 929 ILE A O 1
ATOM 7104 N N . GLU A 1 930 ? -6.963 -52.245 38.718 1.00 94.31 930 GLU A N 1
ATOM 7105 C CA . GLU A 1 930 ? -8.175 -52.559 39.478 1.00 94.31 930 GLU A CA 1
ATOM 7106 C C . GLU A 1 930 ? -8.937 -51.285 39.866 1.00 94.31 930 GLU A C 1
ATOM 7108 O O . GLU A 1 930 ? -10.147 -51.209 39.672 1.00 94.31 930 GLU A O 1
ATOM 7113 N N . LYS A 1 931 ? -8.227 -50.223 40.268 1.00 94.94 931 LYS A N 1
ATOM 7114 C CA . LYS A 1 931 ? -8.848 -48.915 40.528 1.00 94.94 931 LYS A CA 1
ATOM 7115 C C . LYS A 1 931 ? -9.549 -48.331 39.300 1.00 94.94 931 LYS A C 1
ATOM 7117 O O . LYS A 1 931 ? -10.660 -47.826 39.422 1.00 94.94 931 LYS A O 1
ATOM 7122 N N . THR A 1 932 ? -8.944 -48.388 38.113 1.00 93.88 932 THR A N 1
ATOM 7123 C CA . THR A 1 932 ? -9.588 -47.854 36.898 1.00 93.88 932 THR A CA 1
ATOM 7124 C C . THR A 1 932 ? -10.813 -48.676 36.484 1.00 93.88 932 THR A C 1
ATOM 7126 O O . THR A 1 932 ? -11.770 -48.104 35.956 1.00 93.88 932 THR A O 1
ATOM 7129 N N . LYS A 1 933 ? -10.841 -49.986 36.777 1.00 91.50 933 LYS A N 1
ATOM 7130 C CA . LYS A 1 933 ? -12.048 -50.822 36.642 1.00 91.50 933 LYS A CA 1
ATOM 7131 C C . LYS A 1 933 ? -13.135 -50.425 37.638 1.00 91.50 933 LYS A C 1
ATOM 7133 O O . LYS A 1 933 ? -14.278 -50.263 37.223 1.00 91.50 933 LYS A O 1
ATOM 7138 N N . GLU A 1 934 ? -12.794 -50.215 38.911 1.00 92.75 934 GLU A N 1
ATOM 7139 C CA . GLU A 1 934 ? -13.733 -49.734 39.941 1.00 92.75 934 GLU A CA 1
ATOM 7140 C C . GLU A 1 934 ? -14.317 -48.355 39.596 1.00 92.75 934 GLU A C 1
ATOM 7142 O O . GLU A 1 934 ? -15.489 -48.091 39.854 1.00 92.75 934 GLU A O 1
ATOM 7147 N N . MET A 1 935 ? -13.522 -47.486 38.961 1.00 92.38 935 MET A N 1
ATOM 7148 C CA . MET A 1 935 ? -13.968 -46.186 38.446 1.00 92.38 935 MET A CA 1
ATOM 7149 C C . MET A 1 935 ? -14.898 -46.301 37.226 1.00 92.38 935 MET A C 1
ATOM 7151 O O . MET A 1 935 ? -15.468 -45.294 36.816 1.00 92.38 935 MET A O 1
ATOM 7155 N N . GLY A 1 936 ? -15.025 -47.486 36.618 1.00 90.31 936 GLY A N 1
ATOM 7156 C CA . GLY A 1 936 ? -15.779 -47.689 35.380 1.00 90.31 936 GLY A CA 1
ATOM 7157 C C . GLY A 1 936 ? -15.112 -47.083 34.140 1.00 90.31 936 GLY A C 1
ATOM 7158 O O . GLY A 1 936 ? -15.782 -46.863 33.138 1.00 90.31 936 GLY A O 1
ATOM 7159 N N . LEU A 1 937 ? -13.807 -46.794 34.195 1.00 92.50 937 LEU A N 1
ATOM 7160 C CA . LEU A 1 937 ? -13.057 -46.128 33.122 1.00 92.50 937 LEU A CA 1
ATOM 7161 C C . LEU A 1 937 ? -12.009 -47.041 32.466 1.00 92.50 937 LEU A C 1
ATOM 7163 O O . LEU A 1 937 ? -11.196 -46.571 31.678 1.00 92.50 937 LEU A O 1
ATOM 7167 N N . TYR A 1 938 ? -11.977 -48.336 32.783 1.00 91.50 938 TYR A N 1
ATOM 7168 C CA . TYR A 1 938 ? -11.069 -49.274 32.119 1.00 91.50 938 TYR A CA 1
ATOM 7169 C C . TYR A 1 938 ? -11.556 -49.597 30.700 1.00 91.50 938 TYR A C 1
ATOM 7171 O O . TYR A 1 938 ? -12.718 -49.935 30.499 1.00 91.50 938 TYR A O 1
ATOM 7179 N N . GLY A 1 939 ? -10.657 -49.530 29.719 1.00 88.75 939 GLY A N 1
ATOM 7180 C CA . GLY A 1 939 ? -10.950 -49.837 28.323 1.00 88.75 939 GLY A CA 1
ATOM 7181 C C . GLY A 1 939 ? -11.564 -48.681 27.536 1.00 88.75 939 GLY A C 1
ATOM 7182 O O . GLY A 1 939 ? -12.403 -48.931 26.680 1.00 88.75 939 GLY A O 1
ATOM 7183 N N . LEU A 1 940 ? -11.166 -47.427 27.797 1.00 86.38 940 LEU A N 1
ATOM 7184 C CA . LEU A 1 940 ? -11.766 -46.225 27.183 1.00 86.38 940 LEU A CA 1
ATOM 7185 C C . LEU A 1 940 ? -11.812 -46.233 25.648 1.00 86.38 940 LEU A C 1
ATOM 7187 O O . LEU A 1 940 ? -12.622 -45.519 25.069 1.00 86.38 940 LEU A O 1
ATOM 7191 N N . ASP A 1 941 ? -10.927 -46.957 24.966 1.00 80.50 941 ASP A N 1
ATOM 7192 C CA . ASP A 1 941 ? -10.902 -47.060 23.502 1.00 80.50 941 ASP A CA 1
ATOM 7193 C C . ASP A 1 941 ? -11.588 -48.313 22.936 1.00 80.50 941 ASP A C 1
ATOM 7195 O O . ASP A 1 941 ? -11.679 -48.460 21.713 1.00 80.50 941 ASP A O 1
ATOM 7199 N N . ILE A 1 942 ? -12.118 -49.169 23.811 1.00 88.44 942 ILE A N 1
ATOM 7200 C CA . ILE A 1 942 ? -12.877 -50.367 23.469 1.00 88.44 942 ILE A CA 1
ATOM 7201 C C . ILE A 1 942 ? -14.349 -49.961 23.281 1.00 88.44 942 ILE A C 1
ATOM 7203 O O . ILE A 1 942 ? -14.917 -49.293 24.142 1.00 88.44 942 ILE A O 1
ATOM 7207 N N . PRO A 1 943 ? -15.012 -50.334 22.172 1.00 86.62 943 PRO A N 1
ATOM 7208 C CA . PRO A 1 943 ? -16.440 -50.079 22.014 1.00 86.62 943 PRO A CA 1
ATOM 7209 C C . PRO A 1 943 ? -17.272 -50.814 23.084 1.00 86.62 943 PRO A C 1
ATOM 7211 O O . PRO A 1 943 ? -16.910 -51.937 23.448 1.00 86.62 943 PRO A O 1
ATOM 7214 N N . PRO A 1 944 ? -18.432 -50.276 23.511 1.00 85.94 944 PRO A N 1
ATOM 7215 C CA . PRO A 1 944 ? -19.286 -50.918 24.519 1.00 85.94 944 PRO A CA 1
ATOM 7216 C C . PRO A 1 944 ? -19.668 -52.368 24.199 1.00 85.94 944 PRO A C 1
ATOM 7218 O O . PRO A 1 944 ? -19.649 -53.231 25.072 1.00 85.94 944 PRO A O 1
ATOM 7221 N N . ALA A 1 945 ? -19.892 -52.682 22.916 1.00 87.19 945 ALA A N 1
ATOM 7222 C CA . ALA A 1 945 ? -20.181 -54.041 22.443 1.00 87.19 945 ALA A CA 1
ATOM 7223 C C . ALA A 1 945 ? -19.072 -55.075 22.747 1.00 87.19 945 ALA A C 1
ATOM 7225 O O . ALA A 1 945 ? -19.324 -56.275 22.686 1.00 87.19 945 ALA A O 1
ATOM 7226 N N . TYR A 1 946 ? -17.858 -54.619 23.062 1.00 85.75 946 TYR A N 1
ATOM 7227 C CA . TYR A 1 946 ? -16.702 -55.447 23.410 1.00 85.75 946 TYR A CA 1
ATOM 7228 C C . TYR A 1 946 ? -16.249 -55.253 24.870 1.00 85.75 946 TYR A C 1
ATOM 7230 O O . TYR A 1 946 ? -15.155 -55.684 25.227 1.00 85.75 946 TYR A O 1
ATOM 7238 N N . GLY A 1 947 ? -17.080 -54.628 25.713 1.00 83.81 947 GLY A N 1
ATOM 7239 C CA . GLY A 1 947 ? -16.832 -54.475 27.151 1.00 83.81 947 GLY A CA 1
ATOM 7240 C C . GLY A 1 947 ? -16.122 -53.185 27.570 1.00 83.81 947 GLY A C 1
ATOM 7241 O O . GLY A 1 947 ? -15.630 -53.124 28.693 1.00 83.81 947 GLY A O 1
ATOM 7242 N N . GLY A 1 948 ? -16.048 -52.174 26.697 1.00 87.75 948 GLY A N 1
ATOM 7243 C CA . GLY A 1 948 ? -15.603 -50.830 27.083 1.00 87.75 948 GLY A CA 1
ATOM 7244 C C . GLY A 1 948 ? -16.724 -49.966 27.683 1.00 87.75 948 GLY A C 1
ATOM 7245 O O . GLY A 1 948 ? -17.895 -50.346 27.620 1.00 87.75 948 GLY A O 1
ATOM 7246 N N . PRO A 1 949 ? -16.393 -48.802 28.265 1.00 87.81 949 PRO A N 1
ATOM 7247 C CA . PRO A 1 949 ? -17.366 -47.937 28.922 1.00 87.81 949 PRO A CA 1
ATOM 7248 C C . PRO A 1 949 ? -18.185 -47.111 27.916 1.00 87.81 949 PRO A C 1
ATOM 7250 O O . PRO A 1 949 ? -17.682 -46.691 26.871 1.00 87.81 949 PRO A O 1
ATOM 7253 N N . GLU A 1 950 ? -19.452 -46.846 28.241 1.00 87.38 950 GLU A N 1
ATOM 7254 C CA . GLU A 1 950 ? -20.364 -46.015 27.438 1.00 87.38 950 GLU A CA 1
ATOM 7255 C C . GLU A 1 950 ? -20.076 -44.518 27.638 1.00 87.38 950 GLU A C 1
ATOM 7257 O O . GLU A 1 950 ? -20.816 -43.812 28.314 1.00 87.38 950 GLU A O 1
ATOM 7262 N N . ILE A 1 951 ? -18.967 -44.033 27.069 1.00 89.50 951 ILE A N 1
ATOM 7263 C CA . ILE A 1 951 ? -18.537 -42.630 27.167 1.00 89.50 951 ILE A CA 1
ATOM 7264 C C . ILE A 1 951 ? -18.339 -42.053 25.763 1.00 89.50 951 ILE A C 1
ATOM 7266 O O . ILE A 1 951 ? -17.623 -42.634 24.939 1.00 89.50 951 ILE A O 1
ATOM 7270 N N . ASP A 1 952 ? -18.939 -40.890 25.507 1.00 89.31 952 ASP A N 1
ATOM 7271 C CA . ASP A 1 952 ? -18.839 -40.185 24.229 1.00 89.31 952 ASP A CA 1
ATOM 7272 C C . ASP A 1 952 ? -17.405 -39.704 23.932 1.00 89.31 952 ASP A C 1
ATOM 7274 O O . ASP A 1 952 ? -16.557 -39.545 24.821 1.00 89.31 952 ASP A O 1
ATOM 7278 N N . LEU A 1 953 ? -17.103 -39.461 22.656 1.00 89.62 953 LEU A N 1
ATOM 7279 C CA . LEU A 1 953 ? -15.758 -39.105 22.217 1.00 89.62 953 LEU A CA 1
ATOM 7280 C C . LEU A 1 953 ? -15.276 -37.745 22.745 1.00 89.62 953 LEU A C 1
ATOM 7282 O O . LEU A 1 953 ? -14.069 -37.576 22.943 1.00 89.62 953 LEU A O 1
ATOM 7286 N N . VAL A 1 954 ? -16.168 -36.783 22.999 1.00 91.81 954 VAL A N 1
ATOM 7287 C CA . VAL A 1 954 ? -15.795 -35.474 23.563 1.00 91.81 954 VAL A CA 1
ATOM 7288 C C . VAL A 1 954 ? -15.327 -35.660 25.002 1.00 91.81 954 VAL A C 1
ATOM 7290 O O . VAL A 1 954 ? -14.227 -35.230 25.357 1.00 91.81 954 VAL A O 1
ATOM 7293 N N . THR A 1 955 ? -16.095 -36.391 25.807 1.00 92.38 955 THR A N 1
ATOM 7294 C CA . THR A 1 955 ? -15.736 -36.724 27.189 1.00 92.38 955 THR A CA 1
ATOM 7295 C C . THR A 1 955 ? -14.454 -37.556 27.245 1.00 92.38 955 THR A C 1
ATOM 7297 O O . THR A 1 955 ? -13.547 -37.238 28.012 1.00 92.38 955 THR A O 1
ATOM 7300 N N . ARG A 1 956 ? -14.285 -38.547 26.361 1.00 92.25 956 ARG A N 1
ATOM 7301 C CA . ARG A 1 956 ? -13.026 -39.310 26.241 1.00 92.25 956 ARG A CA 1
ATOM 7302 C C . ARG A 1 956 ? -11.826 -38.442 25.866 1.00 92.25 956 ARG A C 1
ATOM 7304 O O . ARG A 1 956 ? -10.721 -38.694 26.340 1.00 92.25 956 ARG A O 1
ATOM 7311 N N . THR A 1 957 ? -12.029 -37.424 25.033 1.00 94.25 957 THR A N 1
ATOM 7312 C CA . THR A 1 957 ? -10.978 -36.466 24.659 1.00 94.25 957 THR A CA 1
ATOM 7313 C C . THR A 1 957 ? -10.540 -35.648 25.870 1.00 94.25 957 THR A C 1
ATOM 7315 O O . THR A 1 957 ? -9.343 -35.499 26.101 1.00 94.25 957 THR A O 1
ATOM 7318 N N . LEU A 1 958 ? -11.487 -35.182 26.687 1.00 94.12 958 LEU A N 1
ATOM 7319 C CA . LEU A 1 958 ? -11.195 -34.481 27.939 1.00 94.12 958 LEU A CA 1
ATOM 7320 C C . LEU A 1 958 ? -10.481 -35.391 28.953 1.00 94.12 958 LEU A C 1
ATOM 7322 O O . LEU A 1 958 ? -9.501 -34.970 29.567 1.00 94.12 958 LEU A O 1
ATOM 7326 N N . ILE A 1 959 ? -10.905 -36.655 29.077 1.00 95.25 959 ILE A N 1
ATOM 7327 C CA . ILE A 1 959 ? -10.221 -37.654 29.914 1.00 95.25 959 ILE A CA 1
ATOM 7328 C C . ILE A 1 959 ? -8.770 -37.828 29.449 1.00 95.25 959 ILE A C 1
ATOM 7330 O O . ILE A 1 959 ? -7.862 -37.818 30.276 1.00 95.25 959 ILE A O 1
ATOM 7334 N N . ALA A 1 960 ? -8.527 -37.923 28.137 1.00 94.81 960 ALA A N 1
ATOM 7335 C CA . ALA A 1 960 ? -7.179 -38.042 27.584 1.00 94.81 960 ALA A CA 1
ATOM 7336 C C . ALA A 1 960 ? -6.299 -36.812 27.879 1.00 94.81 960 ALA A C 1
ATOM 7338 O O . ALA A 1 960 ? -5.110 -36.976 28.145 1.00 94.81 960 ALA A O 1
ATOM 7339 N N . VAL A 1 961 ? -6.868 -35.597 27.883 1.00 96.38 961 VAL A N 1
ATOM 7340 C CA . VAL A 1 961 ? -6.149 -34.383 28.314 1.00 96.38 961 VAL A CA 1
ATOM 7341 C C . VAL A 1 961 ? -5.692 -34.520 29.767 1.00 96.38 961 VAL A C 1
ATOM 7343 O O . VAL A 1 961 ? -4.521 -34.283 30.051 1.00 96.38 961 VAL A O 1
ATOM 7346 N N . GLU A 1 962 ? -6.574 -34.927 30.684 1.00 96.00 962 GLU A N 1
ATOM 7347 C CA . GLU A 1 962 ? -6.224 -35.103 32.103 1.00 96.00 962 GLU A CA 1
ATOM 7348 C C . GLU A 1 962 ? -5.225 -36.247 32.325 1.00 96.00 962 GLU A C 1
ATOM 7350 O O . GLU A 1 962 ? -4.235 -36.069 33.035 1.00 96.00 962 GLU A O 1
ATOM 7355 N N . MET A 1 963 ? -5.426 -37.399 31.675 1.00 96.25 963 MET A N 1
ATOM 7356 C CA . MET A 1 963 ? -4.547 -38.571 31.785 1.00 96.25 963 MET A CA 1
ATOM 7357 C C . MET A 1 963 ? -3.097 -38.283 31.384 1.00 96.25 963 MET A C 1
ATOM 7359 O O . MET A 1 963 ? -2.197 -39.002 31.810 1.00 96.25 963 MET A O 1
ATOM 7363 N N . SER A 1 964 ? -2.859 -37.260 30.561 1.00 96.38 964 SER A N 1
ATOM 7364 C CA . SER A 1 964 ? -1.525 -36.883 30.097 1.00 96.38 964 SER A CA 1
ATOM 7365 C C . SER A 1 964 ? -0.819 -35.844 30.977 1.00 96.38 964 SER A C 1
ATOM 7367 O O . SER A 1 964 ? 0.332 -35.518 30.696 1.00 96.38 964 SER A O 1
ATOM 7369 N N . GLN A 1 965 ? -1.436 -35.332 32.049 1.00 96.81 965 GLN A N 1
ATOM 7370 C CA . GLN A 1 965 ? -0.856 -34.278 32.903 1.00 96.81 965 GLN A CA 1
ATOM 7371 C C . GLN A 1 965 ? 0.177 -34.797 33.929 1.00 96.81 965 GLN A C 1
ATOM 7373 O O . GLN A 1 965 ? 0.120 -34.465 35.114 1.00 96.81 965 GLN A O 1
ATOM 7378 N N . HIS A 1 966 ? 1.131 -35.622 33.493 1.00 94.75 966 HIS A N 1
ATOM 7379 C CA . HIS A 1 966 ? 2.219 -36.169 34.319 1.00 94.75 966 HIS A CA 1
ATOM 7380 C C . HIS A 1 966 ? 3.481 -36.436 33.471 1.00 94.75 966 HIS A C 1
ATOM 7382 O O . HIS A 1 966 ? 3.451 -36.286 32.245 1.00 94.75 966 HIS A O 1
ATOM 7388 N N . ARG A 1 967 ? 4.615 -36.806 34.088 1.00 93.12 967 ARG A N 1
ATOM 7389 C CA . ARG A 1 967 ? 5.935 -36.848 33.419 1.00 93.12 967 ARG A CA 1
ATOM 7390 C C . ARG A 1 967 ? 5.946 -37.740 32.175 1.00 93.12 967 ARG A C 1
ATOM 7392 O O . ARG A 1 967 ? 6.436 -37.308 31.137 1.00 93.12 967 ARG A O 1
ATOM 7399 N N . ALA A 1 968 ? 5.375 -38.943 32.239 1.00 91.44 968 ALA A N 1
ATOM 7400 C CA . ALA A 1 968 ? 5.313 -39.866 31.094 1.00 91.44 968 ALA A CA 1
ATOM 7401 C C . ALA A 1 968 ? 4.079 -39.678 30.176 1.00 91.44 968 ALA A C 1
ATOM 7403 O O . ALA A 1 968 ? 3.871 -40.456 29.237 1.00 91.44 968 ALA A O 1
ATOM 7404 N N . GLY A 1 969 ? 3.259 -38.652 30.426 1.00 91.06 969 GLY A N 1
ATOM 7405 C CA . GLY A 1 969 ? 1.887 -38.552 29.924 1.00 91.06 969 GLY A CA 1
ATOM 7406 C C . GLY A 1 969 ? 1.714 -38.423 28.411 1.00 91.06 969 GLY A C 1
ATOM 7407 O O . GLY A 1 969 ? 0.641 -38.743 27.898 1.00 91.06 969 GLY A O 1
ATOM 7408 N N . LEU A 1 970 ? 2.751 -38.023 27.667 1.00 89.44 970 LEU A N 1
ATOM 7409 C CA . LEU A 1 970 ? 2.687 -37.979 26.205 1.00 89.44 970 LEU A CA 1
ATOM 7410 C C . LEU A 1 970 ? 2.582 -39.374 25.599 1.00 89.44 970 LEU A C 1
ATOM 7412 O O . LEU A 1 970 ? 1.831 -39.550 24.652 1.00 89.44 970 LEU A O 1
ATOM 7416 N N . TYR A 1 971 ? 3.328 -40.365 26.077 1.00 86.06 971 TYR A N 1
ATOM 7417 C CA . TYR A 1 971 ? 3.425 -41.671 25.410 1.00 86.06 971 TYR A CA 1
ATOM 7418 C C . TYR A 1 971 ? 2.994 -42.859 26.266 1.00 86.06 971 TYR A C 1
ATOM 7420 O O . TYR A 1 971 ? 2.622 -43.887 25.703 1.00 86.06 971 TYR A O 1
ATOM 7428 N N . ALA A 1 972 ? 2.994 -42.698 27.585 1.00 89.56 972 ALA A N 1
ATOM 7429 C CA . ALA A 1 972 ? 2.467 -43.661 28.536 1.00 89.56 972 ALA A CA 1
ATOM 7430 C C . ALA A 1 972 ? 1.467 -42.946 29.465 1.00 89.56 972 ALA A C 1
ATOM 7432 O O . ALA A 1 972 ? 1.733 -42.827 30.664 1.00 89.56 972 ALA A O 1
ATOM 7433 N N . PRO A 1 973 ? 0.336 -42.431 28.933 1.00 91.88 973 PRO A N 1
ATOM 7434 C CA . PRO A 1 973 ? -0.676 -41.763 29.747 1.00 91.88 973 PRO A CA 1
ATOM 7435 C C . PRO A 1 973 ? -1.162 -42.710 30.848 1.00 91.88 973 PRO A C 1
ATOM 7437 O O . PRO A 1 973 ? -1.538 -43.858 30.592 1.00 91.88 973 PRO A O 1
ATOM 7440 N N . CYS A 1 974 ? -1.049 -42.245 32.089 1.00 94.19 974 CYS A N 1
ATOM 7441 C CA . CYS A 1 974 ? -1.214 -43.008 33.324 1.00 94.19 974 CYS A CA 1
ATOM 7442 C C . CYS A 1 974 ? -0.537 -44.394 33.313 1.00 94.19 974 CYS A C 1
ATOM 7444 O O . CYS A 1 974 ? -1.061 -45.336 33.905 1.00 94.19 974 CYS A O 1
ATOM 7446 N N . TYR A 1 975 ? 0.590 -44.556 32.611 1.00 92.31 975 TYR A N 1
ATOM 7447 C CA . TYR A 1 975 ? 1.309 -45.828 32.459 1.00 92.31 975 TYR A CA 1
ATOM 7448 C C . TYR A 1 975 ? 0.448 -46.994 31.919 1.00 92.31 975 TYR A C 1
ATOM 7450 O O . TYR A 1 975 ? 0.704 -48.174 32.188 1.00 92.31 975 TYR A O 1
ATOM 7458 N N . GLY A 1 976 ? -0.591 -46.668 31.138 1.00 89.56 976 GLY A N 1
ATOM 7459 C CA . GLY A 1 976 ? -1.491 -47.640 30.511 1.00 89.56 976 GLY A CA 1
ATOM 7460 C C . GLY A 1 976 ? -2.483 -48.311 31.468 1.00 89.56 976 GLY A C 1
ATOM 7461 O O . GLY A 1 976 ? -3.062 -49.338 31.118 1.00 89.56 976 GLY A O 1
ATOM 7462 N N . THR A 1 977 ? -2.695 -47.765 32.669 1.00 92.38 977 THR A N 1
ATOM 7463 C CA . THR A 1 977 ? -3.602 -48.343 33.684 1.00 92.38 977 THR A CA 1
ATOM 7464 C C . THR A 1 977 ? -5.079 -48.270 33.300 1.00 92.38 977 THR A C 1
ATOM 7466 O O . THR A 1 977 ? -5.876 -49.061 33.793 1.00 92.38 977 THR A O 1
ATOM 7469 N N . PHE A 1 978 ? -5.448 -47.387 32.372 1.00 90.88 978 PHE A N 1
ATOM 7470 C CA . PHE A 1 978 ? -6.797 -47.303 31.801 1.00 90.88 978 PHE A CA 1
ATOM 7471 C C . PHE A 1 978 ? -7.060 -48.355 30.712 1.00 90.88 978 PHE A C 1
ATOM 7473 O O . PHE A 1 978 ? -8.179 -48.442 30.222 1.00 90.88 978 PHE A O 1
ATOM 7480 N N . GLY A 1 979 ? -6.065 -49.174 30.351 1.00 84.56 979 GLY A N 1
ATOM 7481 C CA . GLY A 1 979 ? -6.211 -50.243 29.363 1.00 84.56 979 GLY A CA 1
ATOM 7482 C C . GLY A 1 979 ? -6.475 -49.749 27.938 1.00 84.56 979 GLY A C 1
ATOM 7483 O O . GLY A 1 979 ? -6.541 -48.549 27.670 1.00 84.56 979 GLY A O 1
ATOM 7484 N N . GLY A 1 980 ? -6.606 -50.700 27.016 1.00 80.06 980 GLY A N 1
ATOM 7485 C CA . GLY A 1 980 ? -7.096 -50.429 25.672 1.00 80.06 980 GLY A CA 1
ATOM 7486 C C . GLY A 1 980 ? -6.836 -51.542 24.666 1.00 80.06 980 GLY A C 1
ATOM 7487 O O . GLY A 1 980 ? -6.079 -52.474 24.938 1.00 80.06 980 GLY A O 1
ATOM 7488 N N . ALA A 1 981 ? -7.472 -51.450 23.498 1.00 70.06 981 ALA A N 1
ATOM 7489 C CA . ALA A 1 981 ? -7.394 -52.494 22.471 1.00 70.06 981 ALA A CA 1
ATOM 7490 C C . ALA A 1 981 ? -6.050 -52.514 21.720 1.00 70.06 981 ALA A C 1
ATOM 7492 O O . ALA A 1 981 ? -5.680 -53.540 21.153 1.00 70.06 981 ALA A O 1
ATOM 7493 N N . GLY A 1 982 ? -5.333 -51.384 21.658 1.00 72.62 982 GLY A N 1
ATOM 7494 C CA . GLY A 1 982 ? -4.015 -51.246 21.014 1.00 72.62 982 GLY A CA 1
ATOM 7495 C C . GLY A 1 982 ? -4.004 -51.343 19.476 1.00 72.62 982 GLY A C 1
ATOM 7496 O O . GLY A 1 982 ? -3.218 -50.655 18.829 1.00 72.62 982 GLY A O 1
ATOM 7497 N N . LEU A 1 983 ? -4.902 -52.132 18.875 1.00 85.38 983 LEU A N 1
ATOM 7498 C CA . LEU A 1 983 ? -5.081 -52.328 17.431 1.00 85.38 983 LEU A CA 1
ATOM 7499 C C . LEU A 1 983 ? -6.573 -52.340 17.067 1.00 85.38 983 LEU A C 1
ATOM 7501 O O . LEU A 1 983 ? -7.158 -53.377 16.753 1.00 85.38 983 LEU A O 1
ATOM 7505 N N . ALA A 1 984 ? -7.207 -51.166 17.081 1.00 83.25 984 ALA A N 1
ATOM 7506 C CA . ALA A 1 984 ? -8.644 -51.016 16.821 1.00 83.25 984 ALA A CA 1
ATOM 7507 C C . ALA A 1 984 ? -9.109 -51.547 15.442 1.00 83.25 984 ALA A C 1
ATOM 7509 O O . ALA A 1 984 ? -10.300 -51.742 15.216 1.00 83.25 984 ALA A O 1
ATOM 7510 N N . GLN A 1 985 ? -8.195 -51.801 14.503 1.00 88.75 985 GLN A N 1
ATOM 7511 C CA . GLN A 1 985 ? -8.494 -52.428 13.212 1.00 88.75 985 GLN A CA 1
ATOM 7512 C C . GLN A 1 985 ? -9.043 -53.857 13.373 1.00 88.75 985 GLN A C 1
ATOM 7514 O O . GLN A 1 985 ? -9.809 -54.311 12.527 1.00 88.75 985 GLN A O 1
ATOM 7519 N N . LEU A 1 986 ? -8.717 -54.549 14.471 1.00 89.94 986 LEU A N 1
ATOM 7520 C CA . LEU A 1 986 ? -9.206 -55.903 14.753 1.00 89.94 986 LEU A CA 1
ATOM 7521 C C . LEU A 1 986 ? -10.720 -55.968 15.000 1.00 89.94 986 LEU A C 1
ATOM 7523 O O . LEU A 1 986 ? -11.297 -57.049 14.931 1.00 89.94 986 LEU A O 1
ATOM 7527 N N . PHE A 1 987 ? -11.400 -54.838 15.219 1.00 88.50 987 PHE A N 1
ATOM 7528 C CA . PHE A 1 987 ? -12.866 -54.823 15.272 1.00 88.50 987 PHE A CA 1
ATOM 7529 C C . PHE A 1 987 ? -13.519 -55.162 13.919 1.00 88.50 987 PHE A C 1
ATOM 7531 O O . PHE A 1 987 ? -14.688 -55.541 13.897 1.00 88.50 987 PHE A O 1
ATOM 7538 N N . GLU A 1 988 ? -12.776 -55.067 12.809 1.00 86.25 988 GLU A N 1
ATOM 7539 C CA . GLU A 1 988 ? -13.215 -55.489 11.466 1.00 86.25 988 GLU A CA 1
ATOM 7540 C C . GLU A 1 988 ? -12.860 -56.948 11.140 1.00 86.25 988 GLU A C 1
ATOM 7542 O O . GLU A 1 988 ? -13.120 -57.421 10.032 1.00 86.25 988 GLU A O 1
ATOM 7547 N N . ALA A 1 989 ? -12.250 -57.664 12.086 1.00 90.62 989 ALA A N 1
ATOM 7548 C CA . ALA A 1 989 ? -11.858 -59.050 11.904 1.00 90.62 989 ALA A CA 1
ATOM 7549 C C . ALA A 1 989 ? -13.078 -59.984 11.815 1.00 90.62 989 ALA A C 1
ATOM 7551 O O . ALA A 1 989 ? -14.158 -59.692 12.334 1.00 90.62 989 ALA A O 1
ATOM 7552 N N . THR A 1 990 ? -12.901 -61.128 11.158 1.00 93.38 990 THR A N 1
ATOM 7553 C CA . THR A 1 990 ? -13.887 -62.223 11.187 1.00 93.38 990 THR A CA 1
ATOM 7554 C C . THR A 1 990 ? -13.967 -62.842 12.585 1.00 93.38 990 THR A C 1
ATOM 7556 O O . THR A 1 990 ? -13.050 -62.673 13.383 1.00 93.38 990 THR A O 1
ATOM 7559 N N . GLU A 1 991 ? -15.031 -63.585 12.898 1.00 91.94 991 GLU A N 1
ATOM 7560 C CA . GLU A 1 991 ? -15.186 -64.194 14.232 1.00 91.94 991 GLU A CA 1
ATOM 7561 C C . GLU A 1 991 ? -14.022 -65.137 14.600 1.00 91.94 991 GLU A C 1
ATOM 7563 O O . GLU A 1 991 ? -13.518 -65.065 15.716 1.00 91.94 991 GLU A O 1
ATOM 7568 N N . ASP A 1 992 ? -13.503 -65.925 13.649 1.00 92.94 992 ASP A N 1
ATOM 7569 C CA . ASP A 1 992 ? -12.300 -66.753 13.864 1.00 92.94 992 ASP A CA 1
ATOM 7570 C C . ASP A 1 992 ? -11.070 -65.902 14.226 1.00 92.94 992 ASP A C 1
ATOM 7572 O O . ASP A 1 992 ? -10.366 -66.155 15.205 1.00 92.94 992 ASP A O 1
ATOM 7576 N N . GLN A 1 993 ? -10.841 -64.824 13.475 1.00 95.19 993 GLN A N 1
ATOM 7577 C CA . GLN A 1 993 ? -9.745 -63.899 13.748 1.00 95.19 993 GLN A CA 1
ATOM 7578 C C . GLN A 1 993 ? -9.936 -63.168 15.091 1.00 95.19 993 GLN A C 1
ATOM 7580 O O . GLN A 1 993 ? -8.955 -62.914 15.793 1.00 95.19 993 GLN A O 1
ATOM 7585 N N . LYS A 1 994 ? -11.172 -62.838 15.488 1.00 93.69 994 LYS A N 1
ATOM 7586 C CA . LYS A 1 994 ? -11.445 -62.207 16.788 1.00 93.69 994 LYS A CA 1
ATOM 7587 C C . LYS A 1 994 ? -11.096 -63.134 17.950 1.00 93.69 994 LYS A C 1
ATOM 7589 O O . LYS A 1 994 ? -10.436 -62.680 18.883 1.00 93.69 994 LYS A O 1
ATOM 7594 N N . GLU A 1 995 ? -11.453 -64.414 17.867 1.00 94.00 995 GLU A N 1
ATOM 7595 C CA . GLU A 1 995 ? -11.080 -65.424 18.869 1.00 94.00 995 GLU A CA 1
ATOM 7596 C C . GLU A 1 995 ? -9.562 -65.611 18.975 1.00 94.00 995 GLU A C 1
ATOM 7598 O O . GLU A 1 995 ? -9.016 -65.741 20.072 1.00 94.00 995 GLU A O 1
ATOM 7603 N N . ARG A 1 996 ? -8.853 -65.556 17.843 1.00 93.81 996 ARG A N 1
ATOM 7604 C CA . ARG A 1 996 ? -7.395 -65.753 17.796 1.00 93.81 996 ARG A CA 1
ATOM 7605 C C . ARG A 1 996 ? -6.568 -64.533 18.204 1.00 93.81 996 ARG A C 1
ATOM 7607 O O . ARG A 1 996 ? -5.448 -64.712 18.701 1.00 93.81 996 ARG A O 1
ATOM 7614 N N . TYR A 1 997 ? -7.078 -63.324 17.958 1.00 93.88 997 TYR A N 1
ATOM 7615 C CA . TYR A 1 997 ? -6.306 -62.080 18.058 1.00 93.88 997 TYR A CA 1
ATOM 7616 C C . TYR A 1 997 ? -6.996 -61.003 18.905 1.00 93.88 997 TYR A C 1
ATOM 7618 O O . TYR A 1 997 ? -6.393 -60.526 19.861 1.00 93.88 997 TYR A O 1
ATOM 7626 N N . LEU A 1 998 ? -8.251 -60.636 18.612 1.00 92.31 998 LEU A N 1
ATOM 7627 C CA . LEU A 1 998 ? -8.932 -59.537 19.316 1.00 92.31 998 LEU A CA 1
ATOM 7628 C C . LEU A 1 998 ? -9.175 -59.855 20.797 1.00 92.31 998 LEU A C 1
ATOM 7630 O O . LEU A 1 998 ? -8.692 -59.126 21.660 1.00 92.31 998 LEU A O 1
ATOM 7634 N N . TYR A 1 999 ? -9.919 -60.919 21.111 1.00 91.12 999 TYR A N 1
ATOM 7635 C CA . TYR A 1 999 ? -10.295 -61.225 22.494 1.00 91.12 999 TYR A CA 1
ATOM 7636 C C . TYR A 1 999 ? -9.090 -61.546 23.394 1.00 91.12 999 TYR A C 1
ATOM 7638 O O . TYR A 1 999 ? -9.061 -61.031 24.513 1.00 91.12 999 TYR A O 1
ATOM 7646 N N . PRO A 1 1000 ? -8.064 -62.297 22.939 1.00 91.19 1000 PRO A N 1
ATOM 7647 C CA . PRO A 1 1000 ? -6.819 -62.439 23.693 1.00 91.19 1000 PRO A CA 1
ATOM 7648 C C . PRO A 1 1000 ? -6.134 -61.098 23.979 1.00 91.19 1000 PRO A C 1
ATOM 7650 O O . PRO A 1 1000 ? -5.646 -60.885 25.087 1.00 91.19 1000 PRO A O 1
ATOM 7653 N N . THR A 1 1001 ? -6.134 -60.153 23.031 1.00 89.62 1001 THR A N 1
ATOM 7654 C CA . THR A 1 1001 ? -5.592 -58.806 23.271 1.00 89.62 1001 THR A CA 1
ATOM 7655 C C . THR A 1 1001 ? -6.420 -58.019 24.285 1.00 89.62 1001 THR A C 1
ATOM 7657 O O . THR A 1 1001 ? -5.838 -57.413 25.182 1.00 89.62 1001 THR A O 1
ATOM 7660 N N . LEU A 1 1002 ? -7.756 -58.084 24.232 1.00 86.31 1002 LEU A N 1
ATOM 7661 C CA . LEU A 1 1002 ? -8.622 -57.434 25.229 1.00 86.31 1002 LEU A CA 1
ATOM 7662 C C . LEU A 1 1002 ? -8.435 -58.009 26.645 1.00 86.31 1002 LEU A C 1
ATOM 7664 O O . LEU A 1 1002 ? -8.577 -57.282 27.625 1.00 86.31 1002 LEU A O 1
ATOM 7668 N N . ARG A 1 1003 ? -8.077 -59.295 26.763 1.00 84.69 1003 ARG A N 1
ATOM 7669 C CA . ARG A 1 1003 ? -7.728 -59.946 28.040 1.00 84.69 1003 ARG A CA 1
ATOM 7670 C C . ARG A 1 1003 ? -6.284 -59.688 28.491 1.00 84.69 1003 ARG A C 1
ATOM 7672 O O . ARG A 1 1003 ? -5.918 -60.074 29.597 1.00 84.69 1003 ARG A O 1
ATOM 7679 N N . GLY A 1 1004 ? -5.466 -59.038 27.659 1.00 81.00 1004 GLY A N 1
ATOM 7680 C CA . GLY A 1 1004 ? -4.046 -58.789 27.925 1.00 81.00 1004 GLY A CA 1
ATOM 7681 C C . GLY A 1 1004 ? -3.133 -60.006 27.721 1.00 81.00 1004 GLY A C 1
ATOM 7682 O O . GLY A 1 1004 ? -1.983 -59.970 28.151 1.00 81.00 1004 GLY A O 1
ATOM 7683 N N . GLU A 1 1005 ? -3.625 -61.065 27.072 1.00 88.31 1005 GLU A N 1
ATOM 7684 C CA . GLU A 1 1005 ? -2.899 -62.318 26.806 1.00 88.31 1005 GLU A CA 1
ATOM 7685 C C . GLU A 1 1005 ? -1.967 -62.215 25.592 1.00 88.31 1005 GLU A C 1
ATOM 7687 O O . GLU A 1 1005 ? -0.942 -62.888 25.563 1.00 88.31 1005 GLU A O 1
ATOM 7692 N N . LYS A 1 1006 ? -2.320 -61.385 24.598 1.00 90.81 1006 LYS A N 1
ATOM 7693 C CA . LYS A 1 1006 ? -1.523 -61.156 23.381 1.00 90.81 1006 LYS A CA 1
ATOM 7694 C C . LYS A 1 1006 ? -1.282 -59.675 23.106 1.00 90.81 1006 LYS A C 1
ATOM 7696 O O . LYS A 1 1006 ? -2.191 -58.853 23.243 1.00 90.81 1006 LYS A O 1
ATOM 7701 N N . ARG A 1 1007 ? -0.090 -59.346 22.613 1.00 89.88 1007 ARG A N 1
ATOM 7702 C CA . ARG A 1 1007 ? 0.335 -58.009 22.181 1.00 89.88 1007 ARG A CA 1
ATOM 7703 C C . ARG A 1 1007 ? 0.532 -57.970 20.672 1.00 89.88 1007 ARG A C 1
ATOM 7705 O O . ARG A 1 1007 ? 1.176 -58.844 20.101 1.00 89.88 1007 ARG A O 1
ATOM 7712 N N . GLY A 1 1008 ? 0.008 -56.924 20.042 1.00 92.19 1008 GLY A N 1
ATOM 7713 C CA . GLY A 1 1008 ? 0.124 -56.721 18.603 1.00 92.19 1008 GLY A CA 1
ATOM 7714 C C . GLY A 1 1008 ? 1.000 -55.523 18.224 1.00 92.19 1008 GLY A C 1
ATOM 7715 O O . GLY A 1 1008 ? 1.099 -54.566 18.992 1.00 92.19 1008 GLY A O 1
ATOM 7716 N N . PHE A 1 1009 ? 1.579 -55.536 17.018 1.00 93.06 1009 PHE A N 1
ATOM 7717 C CA . PHE A 1 1009 ? 2.233 -54.367 16.405 1.00 93.06 1009 PHE A CA 1
ATOM 7718 C C . PHE A 1 1009 ? 1.524 -53.890 15.122 1.00 93.06 1009 PHE A C 1
ATOM 7720 O O . PHE A 1 1009 ? 0.812 -54.646 14.461 1.00 93.06 1009 PHE A O 1
ATOM 7727 N N . PHE A 1 1010 ? 1.750 -52.629 14.732 1.00 91.88 1010 PHE A N 1
ATOM 7728 C CA . PHE A 1 1010 ? 1.195 -52.032 13.508 1.00 91.88 1010 PHE A CA 1
ATOM 7729 C C . PHE A 1 1010 ? 2.297 -51.722 12.480 1.00 91.88 1010 PHE A C 1
ATOM 7731 O O . PHE A 1 1010 ? 3.033 -50.746 12.611 1.00 91.88 1010 PHE A O 1
ATOM 7738 N N . GLY A 1 1011 ? 2.426 -52.561 11.450 1.00 93.31 1011 GLY A N 1
ATOM 7739 C CA . GLY A 1 1011 ? 3.501 -52.546 10.454 1.00 93.31 1011 GLY A CA 1
ATOM 7740 C C . GLY A 1 1011 ? 3.133 -51.855 9.138 1.00 93.31 1011 GLY A C 1
ATOM 7741 O O . GLY A 1 1011 ? 2.968 -52.527 8.116 1.00 93.31 1011 GLY A O 1
ATOM 7742 N N . LEU A 1 1012 ? 3.019 -50.521 9.135 1.00 91.00 1012 LEU A N 1
ATOM 7743 C CA . LEU A 1 1012 ? 2.678 -49.740 7.932 1.00 91.00 1012 LEU A CA 1
ATOM 7744 C C . LEU A 1 1012 ? 3.904 -49.118 7.245 1.00 91.00 1012 LEU A C 1
ATOM 7746 O O . LEU A 1 1012 ? 4.117 -49.361 6.056 1.00 91.00 1012 LEU A O 1
ATOM 7750 N N . SER A 1 1013 ? 4.683 -48.331 7.989 1.00 89.94 1013 SER A N 1
ATOM 7751 C CA . SER A 1 1013 ? 5.740 -47.449 7.475 1.00 89.94 1013 SER A CA 1
ATOM 7752 C C . SER A 1 1013 ? 6.953 -48.188 6.896 1.00 89.94 1013 SER A C 1
ATOM 7754 O O . SER A 1 1013 ? 7.384 -49.216 7.418 1.00 89.94 1013 SER A O 1
ATOM 7756 N N . GLU A 1 1014 ? 7.528 -47.626 5.827 1.00 91.25 1014 GLU A N 1
ATOM 7757 C CA . GLU A 1 1014 ? 8.668 -48.175 5.078 1.00 91.25 1014 GLU A CA 1
ATOM 7758 C C . GLU A 1 1014 ? 9.720 -47.100 4.761 1.00 91.25 1014 GLU A C 1
ATOM 7760 O O . GLU A 1 1014 ? 9.370 -45.916 4.681 1.00 91.25 1014 GLU A O 1
ATOM 7765 N N . PRO A 1 1015 ? 10.988 -47.485 4.505 1.00 83.31 1015 PRO A N 1
ATOM 7766 C CA . PRO A 1 1015 ? 12.019 -46.555 4.037 1.00 83.31 1015 PRO A CA 1
ATOM 7767 C C . PRO A 1 1015 ? 11.648 -45.822 2.737 1.00 83.31 1015 PRO A C 1
ATOM 7769 O O . PRO A 1 1015 ? 12.069 -44.688 2.529 1.00 83.31 1015 PRO A O 1
ATOM 7772 N N . SER A 1 1016 ? 10.843 -46.452 1.877 1.00 80.75 1016 SER A N 1
ATOM 7773 C CA . SER A 1 1016 ? 10.434 -45.948 0.559 1.00 80.75 1016 SER A CA 1
ATOM 7774 C C . SER A 1 1016 ? 9.453 -44.769 0.598 1.00 80.75 1016 SER A C 1
ATOM 7776 O O . SER A 1 1016 ? 9.259 -44.116 -0.426 1.00 80.75 1016 SER A O 1
ATOM 7778 N N . GLY A 1 1017 ? 8.841 -44.457 1.747 1.00 67.31 1017 GLY A N 1
ATOM 7779 C CA . GLY A 1 1017 ? 8.038 -43.241 1.894 1.00 67.31 1017 GLY A CA 1
ATOM 7780 C C . GLY A 1 1017 ? 7.087 -43.251 3.088 1.00 67.31 1017 GLY A C 1
ATOM 7781 O O . GLY A 1 1017 ? 6.000 -43.822 3.031 1.00 67.31 1017 GLY A O 1
ATOM 7782 N N . GLY A 1 1018 ? 7.465 -42.539 4.155 1.00 62.59 1018 GLY A N 1
ATOM 7783 C CA . GLY A 1 1018 ? 6.655 -42.393 5.373 1.00 62.59 1018 GLY A CA 1
ATOM 7784 C C . GLY A 1 1018 ? 5.504 -41.378 5.282 1.00 62.59 1018 GLY A C 1
ATOM 7785 O O . GLY A 1 1018 ? 4.562 -41.455 6.065 1.00 62.59 1018 GLY A O 1
ATOM 7786 N N . SER A 1 1019 ? 5.549 -40.442 4.327 1.00 66.56 1019 SER A N 1
ATOM 7787 C CA . SER A 1 1019 ? 4.585 -39.329 4.214 1.00 66.56 1019 SER A CA 1
ATOM 7788 C C . SER A 1 1019 ? 3.385 -39.623 3.297 1.00 66.56 1019 SER A C 1
ATOM 7790 O O . SER A 1 1019 ? 2.356 -38.960 3.410 1.00 66.56 1019 SER A O 1
ATOM 7792 N N . ASP A 1 1020 ? 3.504 -40.616 2.404 1.00 73.94 1020 ASP A N 1
ATOM 7793 C CA . ASP A 1 1020 ? 2.431 -41.108 1.519 1.00 73.94 1020 ASP A CA 1
ATOM 7794 C C . ASP A 1 1020 ? 2.453 -42.650 1.418 1.00 73.94 1020 ASP A C 1
ATOM 7796 O O . ASP A 1 1020 ? 2.762 -43.222 0.364 1.00 73.94 1020 ASP A O 1
ATOM 7800 N N . PRO A 1 1021 ? 2.126 -43.360 2.515 1.00 74.88 1021 PRO A N 1
ATOM 7801 C CA . PRO A 1 1021 ? 2.158 -44.823 2.540 1.00 74.88 1021 PRO A CA 1
ATOM 7802 C C . PRO A 1 1021 ? 1.231 -45.463 1.492 1.00 74.88 1021 PRO A C 1
ATOM 7804 O O . PRO A 1 1021 ? 1.478 -46.581 1.045 1.00 74.88 1021 PRO A O 1
ATOM 7807 N N . ALA A 1 1022 ? 0.198 -44.752 1.030 1.00 74.81 1022 ALA A N 1
ATOM 7808 C CA . ALA A 1 1022 ? -0.741 -45.255 0.032 1.00 74.81 1022 ALA A CA 1
ATOM 7809 C C . ALA A 1 1022 ? -0.044 -45.619 -1.294 1.00 74.81 1022 ALA A C 1
ATOM 7811 O O . ALA A 1 1022 ? -0.335 -46.653 -1.909 1.00 74.81 1022 ALA A O 1
ATOM 7812 N N . ARG A 1 1023 ? 0.895 -44.769 -1.727 1.00 78.69 1023 ARG A N 1
ATOM 7813 C CA . ARG A 1 1023 ? 1.653 -44.931 -2.976 1.00 78.69 1023 ARG A CA 1
ATOM 7814 C C . ARG A 1 1023 ? 3.027 -45.562 -2.750 1.00 78.69 1023 ARG A C 1
ATOM 7816 O O . ARG A 1 1023 ? 3.498 -46.278 -3.623 1.00 78.69 1023 ARG A O 1
ATOM 7823 N N . ALA A 1 1024 ? 3.631 -45.351 -1.581 1.00 84.94 1024 ALA A N 1
ATOM 7824 C CA . ALA A 1 1024 ? 5.035 -45.681 -1.342 1.00 84.94 1024 ALA A CA 1
ATOM 7825 C C . ALA A 1 1024 ? 5.315 -47.097 -0.804 1.00 84.94 1024 ALA A C 1
ATOM 7827 O O . ALA A 1 1024 ? 6.466 -47.521 -0.853 1.00 84.94 1024 ALA A O 1
ATOM 7828 N N . ILE A 1 1025 ? 4.312 -47.843 -0.313 1.00 91.06 1025 ILE A N 1
ATOM 7829 C CA . ILE A 1 1025 ? 4.511 -49.231 0.158 1.00 91.06 1025 ILE A CA 1
ATOM 7830 C C . ILE A 1 1025 ? 5.059 -50.116 -0.972 1.00 91.06 1025 ILE A C 1
ATOM 7832 O O . ILE A 1 1025 ? 4.415 -50.265 -2.019 1.00 91.06 1025 ILE A O 1
ATOM 7836 N N . GLN A 1 1026 ? 6.224 -50.709 -0.720 1.00 92.38 1026 GLN A N 1
ATOM 7837 C CA . GLN A 1 1026 ? 6.966 -51.623 -1.580 1.00 92.38 1026 GLN A CA 1
ATOM 7838 C C . GLN A 1 1026 ? 7.008 -53.057 -1.044 1.00 92.38 1026 GLN A C 1
ATOM 7840 O O . GLN A 1 1026 ? 7.251 -53.944 -1.858 1.00 92.38 1026 GLN A O 1
ATOM 7845 N N . THR A 1 1027 ? 6.752 -53.321 0.250 1.00 95.31 1027 THR A N 1
ATOM 7846 C CA . THR A 1 1027 ? 6.576 -54.704 0.752 1.00 95.31 1027 THR A CA 1
ATOM 7847 C C . THR A 1 1027 ? 5.534 -55.412 -0.106 1.00 95.31 1027 THR A C 1
ATOM 7849 O O . THR A 1 1027 ? 4.417 -54.912 -0.227 1.00 95.31 1027 THR A O 1
ATOM 7852 N N . LYS A 1 1028 ? 5.886 -56.541 -0.725 1.00 95.81 1028 LYS A N 1
ATOM 7853 C CA . LYS A 1 1028 ? 5.019 -57.271 -1.659 1.00 95.81 1028 LYS A CA 1
ATOM 7854 C C . LYS A 1 1028 ? 4.456 -58.517 -1.002 1.00 95.81 1028 LYS A C 1
ATOM 7856 O O . LYS A 1 1028 ? 5.154 -59.179 -0.244 1.00 95.81 1028 LYS A O 1
ATOM 7861 N N . ALA A 1 1029 ? 3.218 -58.843 -1.341 1.00 96.94 1029 ALA A N 1
ATOM 7862 C CA . ALA A 1 1029 ? 2.613 -60.130 -1.047 1.00 96.94 1029 ALA A CA 1
ATOM 7863 C C . ALA A 1 1029 ? 2.132 -60.740 -2.366 1.00 96.94 1029 ALA A C 1
ATOM 7865 O O . ALA A 1 1029 ? 1.334 -60.124 -3.073 1.00 96.94 1029 ALA A O 1
ATOM 7866 N N . VAL A 1 1030 ? 2.640 -61.923 -2.712 1.00 95.81 1030 VAL A N 1
ATOM 7867 C CA . VAL A 1 1030 ? 2.282 -62.642 -3.944 1.00 95.81 1030 VAL A CA 1
ATOM 7868 C C . VAL A 1 1030 ? 1.518 -63.903 -3.567 1.00 95.81 1030 VAL A C 1
ATOM 7870 O O . VAL A 1 1030 ? 1.945 -64.633 -2.675 1.00 95.81 1030 VAL A O 1
ATOM 7873 N N . GLN A 1 1031 ? 0.388 -64.144 -4.227 1.00 95.25 1031 GLN A N 1
ATOM 7874 C CA . GLN A 1 1031 ? -0.412 -65.339 -3.987 1.00 95.25 1031 GLN A CA 1
ATOM 7875 C C . GLN A 1 1031 ? 0.297 -66.581 -4.547 1.00 95.25 1031 GLN A C 1
ATOM 7877 O O . GLN A 1 1031 ? 0.707 -66.588 -5.707 1.00 95.25 1031 GLN A O 1
ATOM 7882 N N . ASP A 1 1032 ? 0.404 -67.629 -3.732 1.00 93.38 1032 ASP A N 1
ATOM 7883 C CA . ASP A 1 1032 ? 0.978 -68.928 -4.086 1.00 93.38 1032 ASP A CA 1
ATOM 7884 C C . ASP A 1 1032 ? 0.101 -70.046 -3.495 1.00 93.38 1032 ASP A C 1
ATOM 7886 O O . ASP A 1 1032 ? 0.186 -70.377 -2.311 1.00 93.38 1032 ASP A O 1
ATOM 7890 N N . GLY A 1 1033 ? -0.804 -70.588 -4.316 1.00 91.88 1033 GLY A N 1
ATOM 7891 C CA . GLY A 1 1033 ? -1.844 -71.516 -3.864 1.00 91.88 1033 GLY A CA 1
ATOM 7892 C C . GLY A 1 1033 ? -2.908 -70.830 -2.993 1.00 91.88 1033 GLY A C 1
ATOM 7893 O O . GLY A 1 1033 ? -3.500 -69.826 -3.399 1.00 91.88 1033 GLY A O 1
ATOM 7894 N N . GLU A 1 1034 ? -3.169 -71.395 -1.810 1.00 90.00 1034 GLU A N 1
ATOM 7895 C CA . GLU A 1 1034 ? -4.083 -70.826 -0.798 1.00 90.00 1034 GLU A CA 1
ATOM 7896 C C . GLU A 1 1034 ? -3.392 -69.809 0.138 1.00 90.00 1034 GLU A C 1
ATOM 7898 O O . GLU A 1 1034 ? -4.064 -69.105 0.899 1.00 90.00 1034 GLU A O 1
ATOM 7903 N N . ASP A 1 1035 ? -2.065 -69.681 0.032 1.00 94.56 1035 ASP A N 1
ATOM 7904 C CA . ASP A 1 1035 ? -1.231 -68.818 0.868 1.00 94.56 1035 ASP A CA 1
ATOM 7905 C C . ASP A 1 1035 ? -0.729 -67.580 0.107 1.00 94.56 1035 ASP A C 1
ATOM 7907 O O . ASP A 1 1035 ? -0.783 -67.477 -1.121 1.00 94.56 1035 ASP A O 1
ATOM 7911 N N . TRP A 1 1036 ? -0.198 -66.625 0.866 1.00 97.12 1036 TRP A N 1
ATOM 7912 C CA . TRP A 1 1036 ? 0.494 -65.436 0.388 1.00 97.12 1036 TRP A CA 1
ATOM 7913 C C . TRP A 1 1036 ? 1.937 -65.448 0.874 1.00 97.12 1036 TRP A C 1
ATOM 7915 O O . TRP A 1 1036 ? 2.197 -65.640 2.059 1.00 97.12 1036 TRP A O 1
ATOM 7925 N N . VAL A 1 1037 ? 2.874 -65.200 -0.038 1.00 97.44 1037 VAL A N 1
ATOM 7926 C CA . VAL A 1 1037 ? 4.298 -65.061 0.275 1.00 97.44 1037 VAL A CA 1
ATOM 7927 C C . VAL A 1 1037 ? 4.631 -63.578 0.397 1.00 97.44 1037 VAL A C 1
ATOM 7929 O O . VAL A 1 1037 ? 4.536 -62.837 -0.586 1.00 97.44 1037 VAL A O 1
ATOM 7932 N N . ILE A 1 1038 ? 5.004 -63.138 1.600 1.00 97.81 1038 ILE A N 1
ATOM 7933 C CA . ILE A 1 1038 ? 5.319 -61.743 1.922 1.00 97.81 1038 ILE A CA 1
ATOM 7934 C C . ILE A 1 1038 ? 6.835 -61.530 1.917 1.00 97.81 1038 ILE A C 1
ATOM 7936 O O . ILE A 1 1038 ? 7.574 -62.208 2.628 1.00 97.81 1038 ILE A O 1
ATOM 7940 N N . ASN A 1 1039 ? 7.285 -60.539 1.145 1.00 97.50 1039 ASN A N 1
ATOM 7941 C CA . ASN A 1 1039 ? 8.684 -60.142 1.019 1.00 97.50 1039 ASN A CA 1
ATOM 7942 C C . ASN A 1 1039 ? 8.829 -58.616 1.087 1.00 97.50 1039 ASN A C 1
ATOM 7944 O O . ASN A 1 1039 ? 8.160 -57.878 0.356 1.00 97.50 1039 ASN A O 1
ATOM 7948 N N . GLY A 1 1040 ? 9.727 -58.126 1.941 1.00 95.44 1040 GLY A N 1
ATOM 7949 C CA . GLY A 1 1040 ? 10.000 -56.694 2.078 1.00 95.44 1040 GLY A CA 1
ATOM 7950 C C . GLY A 1 1040 ? 10.466 -56.307 3.474 1.00 95.44 1040 GLY A C 1
ATOM 7951 O O . GLY A 1 1040 ? 11.036 -57.119 4.198 1.00 95.44 1040 GLY A O 1
ATOM 7952 N N . GLY A 1 1041 ? 10.223 -55.060 3.866 1.00 95.00 1041 GLY A N 1
ATOM 7953 C CA . GLY A 1 1041 ? 10.647 -54.565 5.170 1.00 95.00 1041 GLY A CA 1
ATOM 7954 C C . GLY A 1 1041 ? 9.802 -53.405 5.665 1.00 95.00 1041 GLY A C 1
ATOM 7955 O O . GLY A 1 1041 ? 9.168 -52.701 4.882 1.00 95.00 1041 GLY A O 1
ATOM 7956 N N . LYS A 1 1042 ? 9.798 -53.210 6.983 1.00 94.88 1042 LYS A N 1
ATOM 7957 C CA . LYS A 1 1042 ? 9.122 -52.100 7.664 1.00 94.88 1042 LYS A CA 1
ATOM 7958 C C . LYS A 1 1042 ? 10.106 -51.358 8.543 1.00 94.88 1042 LYS A C 1
ATOM 7960 O O . LYS A 1 1042 ? 11.021 -51.953 9.102 1.00 94.88 1042 LYS A O 1
ATOM 7965 N N . LEU A 1 1043 ? 9.896 -50.058 8.690 1.00 91.31 1043 LEU A N 1
ATOM 7966 C CA . LEU A 1 1043 ? 10.741 -49.198 9.507 1.00 91.31 1043 LEU A CA 1
ATOM 7967 C C . LEU A 1 1043 ? 9.866 -48.313 10.392 1.00 91.31 1043 LEU A C 1
ATOM 7969 O O . LEU A 1 1043 ? 8.777 -47.910 9.989 1.00 91.31 1043 LEU A O 1
ATOM 7973 N N . TRP A 1 1044 ? 10.371 -47.989 11.581 1.00 89.19 1044 TRP A N 1
ATOM 7974 C CA . TRP A 1 1044 ? 9.682 -47.188 12.599 1.00 89.19 1044 TRP A CA 1
ATOM 7975 C C . TRP A 1 1044 ? 8.531 -47.920 13.312 1.00 89.19 1044 TRP A C 1
ATOM 7977 O O . TRP A 1 1044 ? 7.592 -47.280 13.778 1.00 89.19 1044 TRP A O 1
ATOM 7987 N N . ILE A 1 1045 ? 8.597 -49.253 13.426 1.00 91.25 1045 ILE A N 1
ATOM 7988 C CA . ILE A 1 1045 ? 7.505 -50.056 13.998 1.00 91.25 1045 ILE A CA 1
ATOM 7989 C C . ILE A 1 1045 ? 7.691 -50.231 15.506 1.00 91.25 1045 ILE A C 1
ATOM 7991 O O . ILE A 1 1045 ? 8.647 -50.859 15.955 1.00 91.25 1045 ILE A O 1
ATOM 7995 N N . SER A 1 1046 ? 6.797 -49.665 16.312 1.00 87.19 1046 SER A N 1
ATOM 7996 C CA . SER A 1 1046 ? 6.899 -49.742 17.773 1.00 87.19 1046 SER A CA 1
ATOM 7997 C C . SER A 1 1046 ? 6.549 -51.133 18.310 1.00 87.19 1046 SER A C 1
ATOM 7999 O O . SER A 1 1046 ? 5.498 -51.675 17.980 1.00 87.19 1046 SER A O 1
ATOM 8001 N N . GLY A 1 1047 ? 7.415 -51.676 19.173 1.00 84.44 1047 GLY A N 1
ATOM 8002 C CA . GLY A 1 1047 ? 7.133 -52.851 20.010 1.00 84.44 1047 GLY A CA 1
ATOM 8003 C C . GLY A 1 1047 ? 7.022 -54.204 19.301 1.00 84.44 1047 GLY A C 1
ATOM 8004 O O . GLY A 1 1047 ? 6.560 -55.157 19.921 1.00 84.44 1047 GLY A O 1
ATOM 8005 N N . ALA A 1 1048 ? 7.426 -54.315 18.033 1.00 91.12 1048 ALA A N 1
ATOM 8006 C CA . ALA A 1 1048 ? 7.301 -55.563 17.272 1.00 91.12 1048 ALA A CA 1
ATOM 8007 C C . ALA A 1 1048 ? 8.240 -56.689 17.744 1.00 91.12 1048 ALA A C 1
ATOM 8009 O O . ALA A 1 1048 ? 7.971 -57.854 17.482 1.00 91.12 1048 ALA A O 1
ATOM 8010 N N . ASP A 1 1049 ? 9.309 -56.362 18.468 1.00 90.81 1049 ASP A N 1
ATOM 8011 C CA . ASP A 1 1049 ? 10.224 -57.312 19.112 1.00 90.81 1049 ASP A CA 1
ATOM 8012 C C . ASP A 1 1049 ? 9.632 -58.002 20.350 1.00 90.81 1049 ASP A C 1
ATOM 8014 O O . ASP A 1 1049 ? 10.139 -59.032 20.786 1.00 90.81 1049 ASP A O 1
ATOM 8018 N N . ARG A 1 1050 ? 8.553 -57.441 20.906 1.00 89.88 1050 ARG A N 1
ATOM 8019 C CA . ARG A 1 1050 ? 7.838 -57.946 22.089 1.00 89.88 1050 ARG A CA 1
ATOM 8020 C C . ARG A 1 1050 ? 6.380 -58.310 21.784 1.00 89.88 1050 ARG A C 1
ATOM 8022 O O . ARG A 1 1050 ? 5.573 -58.404 22.709 1.00 89.88 1050 ARG A O 1
ATOM 8029 N N . ALA A 1 1051 ? 6.030 -58.425 20.505 1.00 92.94 1051 ALA A N 1
ATOM 8030 C CA . ALA A 1 1051 ? 4.677 -58.706 20.047 1.00 92.94 1051 ALA A CA 1
ATOM 8031 C C . ALA A 1 1051 ? 4.504 -60.190 19.701 1.00 92.94 1051 ALA A C 1
ATOM 8033 O O . ALA A 1 1051 ? 5.435 -60.833 19.220 1.00 92.94 1051 ALA A O 1
ATOM 8034 N N . ASP A 1 1052 ? 3.294 -60.705 19.896 1.00 95.50 1052 ASP A N 1
ATOM 8035 C CA . ASP A 1 1052 ? 2.896 -62.068 19.525 1.00 95.50 1052 ASP A CA 1
ATOM 8036 C C . ASP A 1 1052 ? 2.390 -62.125 18.073 1.00 95.50 1052 ASP A C 1
ATOM 8038 O O . ASP A 1 1052 ? 2.472 -63.150 17.403 1.00 95.50 1052 ASP A O 1
ATOM 8042 N N . PHE A 1 1053 ? 1.859 -61.007 17.569 1.00 96.25 1053 PHE A N 1
ATOM 8043 C CA . PHE A 1 1053 ? 1.380 -60.872 16.195 1.00 96.25 1053 PHE A CA 1
ATOM 8044 C C . PHE A 1 1053 ? 1.447 -59.412 15.717 1.00 96.25 1053 PHE A C 1
ATOM 8046 O O . PHE A 1 1053 ? 1.761 -58.499 16.482 1.00 96.25 1053 PHE A O 1
ATOM 8053 N N . GLY A 1 1054 ? 1.120 -59.140 14.457 1.00 94.81 1054 GLY A N 1
ATOM 8054 C CA . GLY A 1 1054 ? 0.980 -57.773 13.966 1.00 94.81 1054 GLY A CA 1
ATOM 8055 C C . GLY A 1 1054 ? 0.139 -57.629 12.711 1.00 94.81 1054 GLY A C 1
ATOM 8056 O O . GLY A 1 1054 ? -0.186 -58.599 12.033 1.00 94.81 1054 GLY A O 1
ATOM 8057 N N . LEU A 1 1055 ? -0.219 -56.384 12.408 1.00 95.62 1055 LEU A N 1
ATOM 8058 C CA . LEU A 1 1055 ? -0.917 -56.003 11.184 1.00 95.62 1055 LEU A CA 1
ATOM 8059 C C . LEU A 1 1055 ? 0.098 -55.476 10.172 1.00 95.62 1055 LEU A C 1
ATOM 8061 O O . LEU A 1 1055 ? 0.640 -54.384 10.349 1.00 95.62 1055 LEU A O 1
ATOM 8065 N N . VAL A 1 1056 ? 0.358 -56.237 9.112 1.00 95.81 1056 VAL A N 1
ATOM 8066 C CA . VAL A 1 1056 ? 1.336 -55.896 8.071 1.00 95.81 1056 VAL A CA 1
ATOM 8067 C C . VAL A 1 1056 ? 0.621 -55.505 6.787 1.00 95.81 1056 VAL A C 1
ATOM 8069 O O . VAL A 1 1056 ? -0.209 -56.240 6.259 1.00 95.81 1056 VAL A O 1
ATOM 8072 N N . PHE A 1 1057 ? 0.957 -54.325 6.267 1.00 94.75 1057 PHE A N 1
ATOM 8073 C CA . PHE A 1 1057 ? 0.380 -53.806 5.029 1.00 94.75 1057 PHE A CA 1
ATOM 8074 C C . PHE A 1 1057 ? 1.316 -54.084 3.859 1.00 94.75 1057 PHE A C 1
ATOM 8076 O O . PHE A 1 1057 ? 2.428 -53.556 3.833 1.00 94.75 1057 PHE A O 1
ATOM 8083 N N . ALA A 1 1058 ? 0.873 -54.873 2.886 1.00 95.25 1058 ALA A N 1
ATOM 8084 C CA . ALA A 1 1058 ? 1.681 -55.258 1.734 1.00 95.25 1058 ALA A CA 1
ATOM 8085 C C . ALA A 1 1058 ? 0.951 -54.985 0.413 1.00 95.25 1058 ALA A C 1
ATOM 8087 O O . ALA A 1 1058 ? -0.279 -55.023 0.331 1.00 95.25 1058 ALA A O 1
ATOM 8088 N N . ARG A 1 1059 ? 1.727 -54.685 -0.627 1.00 94.75 1059 ARG A N 1
ATOM 8089 C CA . ARG A 1 1059 ? 1.285 -54.504 -2.006 1.00 94.75 1059 ARG A CA 1
ATOM 8090 C C . ARG A 1 1059 ? 0.944 -55.866 -2.603 1.00 94.75 1059 ARG A C 1
ATOM 8092 O O . ARG A 1 1059 ? 1.830 -56.700 -2.778 1.00 94.75 1059 ARG A O 1
ATOM 8099 N N . THR A 1 1060 ? -0.325 -56.054 -2.927 1.00 94.69 1060 THR A N 1
ATOM 8100 C CA . THR A 1 1060 ? -0.857 -57.249 -3.600 1.00 94.69 1060 THR A CA 1
ATOM 8101 C C . THR A 1 1060 ? -1.183 -56.982 -5.069 1.00 94.69 1060 THR A C 1
ATOM 8103 O O . THR A 1 1060 ? -1.273 -57.919 -5.851 1.00 94.69 1060 THR A O 1
ATOM 8106 N N . ASP A 1 1061 ? -1.312 -55.710 -5.459 1.00 89.12 1061 ASP A N 1
ATOM 8107 C CA . ASP A 1 1061 ? -1.521 -55.268 -6.841 1.00 89.12 1061 ASP A CA 1
ATOM 8108 C C . ASP A 1 1061 ? -0.803 -53.921 -7.062 1.00 89.12 1061 ASP A C 1
ATOM 8110 O O . ASP A 1 1061 ? -1.033 -52.957 -6.326 1.00 89.12 1061 ASP A O 1
ATOM 8114 N N . SER A 1 1062 ? 0.116 -53.844 -8.030 1.00 81.50 1062 SER A N 1
ATOM 8115 C CA . SER A 1 1062 ? 0.875 -52.619 -8.326 1.00 81.50 1062 SER A CA 1
ATOM 8116 C C . SER A 1 1062 ? 0.065 -51.563 -9.077 1.00 81.50 1062 SER A C 1
ATOM 8118 O O . SER A 1 1062 ? 0.346 -50.372 -8.932 1.00 81.50 1062 SER A O 1
ATOM 8120 N N . ASP A 1 1063 ? -0.951 -51.972 -9.832 1.00 82.56 1063 ASP A N 1
ATOM 8121 C CA . ASP A 1 1063 ? -1.603 -51.129 -10.837 1.00 82.56 1063 ASP A CA 1
ATOM 8122 C C . ASP A 1 1063 ? -2.748 -50.308 -10.228 1.00 82.56 1063 ASP A C 1
ATOM 8124 O O . ASP A 1 1063 ? -3.165 -49.280 -10.762 1.00 82.56 1063 ASP A O 1
ATOM 8128 N N . GLN A 1 1064 ? -3.225 -50.706 -9.047 1.00 78.00 1064 GLN A N 1
ATOM 8129 C CA . GLN A 1 1064 ? -4.348 -50.061 -8.360 1.00 78.00 1064 GLN A CA 1
ATOM 8130 C C . GLN A 1 1064 ? -3.941 -48.972 -7.350 1.00 78.00 1064 GLN A C 1
ATOM 8132 O O . GLN A 1 1064 ? -4.789 -48.451 -6.611 1.00 78.00 1064 GLN A O 1
ATOM 8137 N N . GLY A 1 1065 ? -2.658 -48.593 -7.295 1.00 82.06 1065 GLY A N 1
ATOM 8138 C CA . GLY A 1 1065 ? -2.155 -47.553 -6.390 1.00 82.06 1065 GLY A CA 1
ATOM 8139 C C . GLY A 1 1065 ? -2.595 -47.802 -4.941 1.00 82.06 1065 GLY A C 1
ATOM 8140 O O . GLY A 1 1065 ? -2.390 -48.885 -4.401 1.00 82.06 1065 GLY A O 1
ATOM 8141 N N . ARG A 1 1066 ? -3.272 -46.837 -4.299 1.00 78.56 1066 ARG A N 1
ATOM 8142 C CA . ARG A 1 1066 ? -3.775 -46.992 -2.912 1.00 78.56 1066 ARG A CA 1
ATOM 8143 C C . ARG A 1 1066 ? -4.751 -48.160 -2.711 1.00 78.56 1066 ARG A C 1
ATOM 8145 O O . ARG A 1 1066 ? -4.875 -48.652 -1.596 1.00 78.56 1066 ARG A O 1
ATOM 8152 N N . ASN A 1 1067 ? -5.446 -48.576 -3.771 1.00 86.44 1067 ASN A N 1
ATOM 8153 C CA . ASN A 1 1067 ? -6.361 -49.717 -3.762 1.00 86.44 1067 ASN A CA 1
ATOM 8154 C C . ASN A 1 1067 ? -5.636 -51.031 -4.095 1.00 86.44 1067 ASN A C 1
ATOM 8156 O O . ASN A 1 1067 ? -6.290 -52.013 -4.386 1.00 86.44 1067 ASN A O 1
ATOM 8160 N N . GLY A 1 1068 ? -4.303 -51.058 -4.101 1.00 90.50 1068 GLY A N 1
ATOM 8161 C CA . GLY A 1 1068 ? -3.503 -52.267 -4.314 1.00 90.50 1068 GLY A CA 1
ATOM 8162 C C . GLY A 1 1068 ? -2.825 -52.798 -3.047 1.00 90.50 1068 GLY A C 1
ATOM 8163 O O . GLY A 1 1068 ? -1.899 -53.602 -3.131 1.00 90.50 1068 GLY A O 1
ATOM 8164 N N . VAL A 1 1069 ? -3.214 -52.292 -1.869 1.00 93.69 1069 VAL A N 1
ATOM 8165 C CA . VAL A 1 1069 ? -2.617 -52.646 -0.568 1.00 93.69 1069 VAL A CA 1
ATOM 8166 C C . VAL A 1 1069 ? -3.585 -53.505 0.237 1.00 93.69 1069 VAL A C 1
ATOM 8168 O O . VAL A 1 1069 ? -4.749 -53.135 0.409 1.00 93.69 1069 VAL A O 1
ATOM 8171 N N . THR A 1 1070 ? -3.083 -54.600 0.801 1.00 94.88 1070 THR A N 1
ATOM 8172 C CA . THR A 1 1070 ? -3.821 -55.531 1.665 1.00 94.88 1070 THR A CA 1
ATOM 8173 C C . THR A 1 1070 ? -3.234 -55.532 3.076 1.00 94.88 1070 THR A C 1
ATOM 8175 O O . THR A 1 1070 ? -2.033 -55.328 3.248 1.00 94.88 1070 THR A O 1
ATOM 8178 N N . CYS A 1 1071 ? -4.089 -55.707 4.087 1.00 95.56 1071 CYS A N 1
ATOM 8179 C CA . CYS A 1 1071 ? -3.690 -55.851 5.486 1.00 95.56 1071 CYS A CA 1
ATOM 8180 C C . CYS A 1 1071 ? -3.688 -57.339 5.856 1.00 95.56 1071 CYS A C 1
ATOM 8182 O O . CYS A 1 1071 ? -4.703 -58.011 5.679 1.00 95.56 1071 CYS A O 1
ATOM 8184 N N . PHE A 1 1072 ? -2.564 -57.838 6.361 1.00 96.62 1072 PHE A N 1
ATOM 8185 C CA . PHE A 1 1072 ? -2.386 -59.216 6.812 1.00 96.62 1072 PHE A CA 1
ATOM 8186 C C . PHE A 1 1072 ? -2.169 -59.245 8.324 1.00 96.62 1072 PHE A C 1
ATOM 8188 O O . PHE A 1 1072 ? -1.399 -58.440 8.849 1.00 96.62 1072 PHE A O 1
ATOM 8195 N N . ILE A 1 1073 ? -2.817 -60.182 9.015 1.00 96.75 1073 ILE A N 1
ATOM 8196 C CA . ILE A 1 1073 ? -2.495 -60.537 10.397 1.00 96.75 1073 ILE A CA 1
ATOM 8197 C C . ILE A 1 1073 ? -1.362 -61.564 10.358 1.00 96.75 1073 ILE A C 1
ATOM 8199 O O . ILE A 1 1073 ? -1.521 -62.639 9.781 1.00 96.75 1073 ILE A O 1
ATOM 8203 N N . VAL A 1 1074 ? -0.220 -61.237 10.951 1.00 96.00 1074 VAL A N 1
ATOM 8204 C CA . VAL A 1 1074 ? 0.968 -62.096 10.949 1.00 96.00 1074 VAL A CA 1
ATOM 8205 C C . VAL A 1 1074 ? 1.357 -62.476 12.370 1.00 96.00 1074 VAL A C 1
ATOM 8207 O O . VAL A 1 1074 ? 1.486 -61.590 13.208 1.00 96.00 1074 VAL A O 1
ATOM 8210 N N . ASP A 1 1075 ? 1.544 -63.763 12.653 1.00 95.81 1075 ASP A N 1
ATOM 8211 C CA . ASP A 1 1075 ? 2.113 -64.219 13.926 1.00 95.81 1075 ASP A CA 1
ATOM 8212 C C . ASP A 1 1075 ? 3.645 -64.054 13.884 1.00 95.81 1075 ASP A C 1
ATOM 8214 O O . ASP A 1 1075 ? 4.278 -64.318 12.855 1.00 95.81 1075 ASP A O 1
ATOM 8218 N N . THR A 1 1076 ? 4.258 -63.566 14.967 1.00 94.56 1076 THR A N 1
ATOM 8219 C CA . THR A 1 1076 ? 5.697 -63.220 14.986 1.00 94.56 1076 THR A CA 1
ATOM 8220 C C . THR A 1 1076 ? 6.625 -64.436 15.015 1.00 94.56 1076 THR A C 1
ATOM 8222 O O . THR A 1 1076 ? 7.822 -64.294 14.767 1.00 94.56 1076 THR A O 1
ATOM 8225 N N . ASP A 1 1077 ? 6.086 -65.630 15.264 1.00 94.00 1077 ASP A N 1
ATOM 8226 C CA . ASP A 1 1077 ? 6.781 -66.921 15.211 1.00 94.00 1077 ASP A CA 1
ATOM 8227 C C . ASP A 1 1077 ? 6.714 -67.599 13.829 1.00 94.00 1077 ASP A C 1
ATOM 8229 O O . ASP A 1 1077 ? 7.318 -68.655 13.617 1.00 94.00 1077 ASP A O 1
ATOM 8233 N N . THR A 1 1078 ? 6.018 -66.991 12.862 1.00 95.56 1078 THR A N 1
ATOM 8234 C CA . THR A 1 1078 ? 5.919 -67.522 11.500 1.00 95.56 1078 THR A CA 1
ATOM 8235 C C . THR A 1 1078 ? 7.284 -67.441 10.792 1.00 95.56 1078 THR A C 1
ATOM 8237 O O . THR A 1 1078 ? 7.898 -66.366 10.768 1.00 95.56 1078 THR A O 1
ATOM 8240 N N . PRO A 1 1079 ? 7.775 -68.535 10.166 1.00 96.19 1079 PRO A N 1
ATOM 8241 C CA . PRO A 1 1079 ? 9.039 -68.524 9.432 1.00 96.19 1079 PRO A CA 1
ATOM 8242 C C . PRO A 1 1079 ? 9.104 -67.402 8.388 1.00 96.19 1079 PRO A C 1
ATOM 8244 O O . PRO A 1 1079 ? 8.165 -67.211 7.616 1.00 96.19 1079 PRO A O 1
ATOM 8247 N N . GLY A 1 1080 ? 10.219 -66.669 8.372 1.00 94.75 1080 GLY A N 1
ATOM 8248 C CA . GLY A 1 1080 ? 10.433 -65.509 7.501 1.00 94.75 1080 GLY A CA 1
ATOM 8249 C C . GLY A 1 1080 ? 10.189 -64.151 8.170 1.00 94.75 1080 GLY A C 1
ATOM 8250 O O . GLY A 1 1080 ? 10.527 -63.129 7.577 1.00 94.75 1080 GLY A O 1
ATOM 8251 N N . PHE A 1 1081 ? 9.656 -64.105 9.399 1.00 97.06 1081 PHE A N 1
ATOM 8252 C CA . PHE A 1 1081 ? 9.577 -62.881 10.206 1.00 97.06 1081 PHE A CA 1
ATOM 8253 C C . PHE A 1 1081 ? 10.910 -62.585 10.910 1.00 97.06 1081 PHE A C 1
ATOM 8255 O O . PHE A 1 1081 ? 11.414 -63.397 11.688 1.00 97.06 1081 PHE A O 1
ATOM 8262 N N . HIS A 1 1082 ? 11.476 -61.395 10.687 1.00 96.12 1082 HIS A N 1
ATOM 8263 C CA . HIS A 1 1082 ? 12.734 -60.988 11.311 1.00 96.12 1082 HIS A CA 1
ATOM 8264 C C . HIS A 1 1082 ? 12.678 -59.562 11.861 1.00 96.12 1082 HIS A C 1
ATOM 8266 O O . HIS A 1 1082 ? 12.451 -58.603 11.124 1.00 96.12 1082 HIS A O 1
ATOM 8272 N N . VAL A 1 1083 ? 13.014 -59.398 13.142 1.00 96.00 1083 VAL A N 1
ATOM 8273 C CA . VAL A 1 1083 ? 13.382 -58.093 13.708 1.00 96.00 1083 VAL A CA 1
ATOM 8274 C C . VAL A 1 1083 ? 14.855 -57.845 13.392 1.00 96.00 1083 VAL A C 1
ATOM 8276 O O . VAL A 1 1083 ? 15.734 -58.489 13.959 1.00 96.00 1083 VAL A O 1
ATOM 8279 N N . ARG A 1 1084 ? 15.141 -56.931 12.461 1.00 94.50 1084 ARG A N 1
ATOM 8280 C CA . ARG A 1 1084 ? 16.510 -56.642 12.000 1.00 94.50 1084 ARG A CA 1
ATOM 8281 C C . ARG A 1 1084 ? 17.310 -55.870 13.038 1.00 94.50 1084 ARG A C 1
ATOM 8283 O O . ARG A 1 1084 ? 18.475 -56.182 13.265 1.00 94.50 1084 ARG A O 1
ATOM 8290 N N . ARG A 1 1085 ? 16.694 -54.858 13.653 1.00 92.88 1085 ARG A N 1
ATOM 8291 C CA . ARG A 1 1085 ? 17.278 -54.104 14.770 1.00 92.88 1085 ARG A CA 1
ATOM 8292 C C . ARG A 1 1085 ? 16.234 -53.305 15.538 1.00 92.88 1085 ARG A C 1
ATOM 8294 O O . ARG A 1 1085 ? 15.178 -52.954 15.008 1.00 92.88 1085 ARG A O 1
ATOM 8301 N N . ILE A 1 1086 ? 16.608 -52.936 16.757 1.00 91.44 1086 ILE A N 1
ATOM 8302 C CA . ILE A 1 1086 ? 15.974 -51.865 17.524 1.00 91.44 1086 ILE A CA 1
ATOM 8303 C C . ILE A 1 1086 ? 16.530 -50.517 17.042 1.00 91.44 1086 ILE A C 1
ATOM 8305 O O . ILE A 1 1086 ? 17.730 -50.367 16.810 1.00 91.44 1086 ILE A O 1
ATOM 8309 N N . VAL A 1 1087 ? 15.649 -49.532 16.878 1.00 88.38 1087 VAL A N 1
ATOM 8310 C CA . VAL A 1 1087 ? 15.963 -48.172 16.438 1.00 88.38 1087 VAL A CA 1
ATOM 8311 C C . VAL A 1 1087 ? 15.696 -47.201 17.588 1.00 88.38 1087 VAL A C 1
ATOM 8313 O O . VAL A 1 1087 ? 14.551 -46.842 17.880 1.00 88.38 1087 VAL A O 1
ATOM 8316 N N . HIS A 1 1088 ? 16.776 -46.772 18.242 1.00 85.12 1088 HIS A N 1
ATOM 8317 C CA . HIS A 1 1088 ? 16.731 -45.757 19.292 1.00 85.12 1088 HIS A CA 1
ATOM 8318 C C . HIS A 1 1088 ? 16.533 -44.362 18.684 1.00 85.12 1088 HIS A C 1
ATOM 8320 O O . HIS A 1 1088 ? 17.130 -44.022 17.663 1.00 85.12 1088 HIS A O 1
ATOM 8326 N N . THR A 1 1089 ? 15.675 -43.555 19.307 1.00 83.81 1089 THR A N 1
ATOM 8327 C CA . THR A 1 1089 ? 15.344 -42.191 18.861 1.00 83.81 1089 THR A CA 1
ATOM 8328 C C . THR A 1 1089 ? 15.539 -41.208 20.016 1.00 83.81 1089 THR A C 1
ATOM 8330 O O . THR A 1 1089 ? 15.991 -41.599 21.085 1.00 83.81 1089 THR A O 1
ATOM 8333 N N . LEU A 1 1090 ? 15.164 -39.936 19.835 1.00 85.75 1090 LEU A N 1
ATOM 8334 C CA . LEU A 1 1090 ? 15.144 -38.944 20.922 1.00 85.75 1090 LEU A CA 1
ATOM 8335 C C . LEU A 1 1090 ? 14.208 -39.333 22.090 1.00 85.75 1090 LEU A C 1
ATOM 8337 O O . LEU A 1 1090 ? 14.262 -38.704 23.145 1.00 85.75 1090 LEU A O 1
ATOM 8341 N N . ARG A 1 1091 ? 13.340 -40.339 21.905 1.00 77.81 1091 ARG A N 1
ATOM 8342 C CA . ARG A 1 1091 ? 12.428 -40.891 22.918 1.00 77.81 1091 ARG A CA 1
ATOM 8343 C C . ARG A 1 1091 ? 13.195 -41.791 23.882 1.00 77.81 1091 ARG A C 1
ATOM 8345 O O . ARG A 1 1091 ? 13.978 -42.622 23.434 1.00 77.81 1091 ARG A O 1
ATOM 8352 N N . SER A 1 1092 ? 12.935 -41.661 25.181 1.00 67.31 1092 SER A N 1
ATOM 8353 C CA . SER A 1 1092 ? 13.783 -42.293 26.195 1.00 67.31 1092 SER A CA 1
ATOM 8354 C C . SER A 1 1092 ? 13.586 -43.798 26.367 1.00 67.31 1092 SER A C 1
ATOM 8356 O O . SER A 1 1092 ? 14.558 -44.538 26.282 1.00 67.31 1092 SER A O 1
ATOM 8358 N N . ALA A 1 1093 ? 12.353 -44.261 26.603 1.00 69.12 1093 ALA A N 1
ATOM 8359 C CA . ALA A 1 1093 ? 12.102 -45.664 26.968 1.00 69.12 1093 ALA A CA 1
ATOM 8360 C C . ALA A 1 1093 ? 11.330 -46.475 25.915 1.00 69.12 1093 ALA A C 1
ATOM 8362 O O . ALA A 1 1093 ? 11.490 -47.689 25.807 1.00 69.12 1093 ALA A O 1
ATOM 8363 N N . HIS A 1 1094 ? 10.608 -45.804 25.022 1.00 72.50 1094 HIS A N 1
ATOM 8364 C CA . HIS A 1 1094 ? 9.952 -46.460 23.899 1.00 72.50 1094 HIS A CA 1
ATOM 8365 C C . HIS A 1 1094 ? 10.748 -46.276 22.603 1.00 72.50 1094 HIS A C 1
ATOM 8367 O O . HIS A 1 1094 ? 10.985 -45.155 22.145 1.00 72.50 1094 HIS A O 1
ATOM 8373 N N . TYR A 1 1095 ? 11.078 -47.389 21.961 1.00 80.44 1095 TYR A N 1
ATOM 8374 C CA . TYR A 1 1095 ? 11.832 -47.441 20.712 1.00 80.44 1095 TYR A CA 1
ATOM 8375 C C . TYR A 1 1095 ? 10.981 -47.969 19.555 1.00 80.44 1095 TYR A C 1
ATOM 8377 O O . TYR A 1 1095 ? 9.893 -48.528 19.730 1.00 80.44 1095 TYR A O 1
ATOM 8385 N N . ALA A 1 1096 ? 11.488 -47.760 18.345 1.00 87.88 1096 ALA A N 1
ATOM 8386 C CA . ALA A 1 1096 ? 10.961 -48.396 17.152 1.00 87.88 1096 ALA A CA 1
ATOM 8387 C C . ALA A 1 1096 ? 11.834 -49.591 16.755 1.00 87.88 1096 ALA A C 1
ATOM 8389 O O . ALA A 1 1096 ? 12.938 -49.762 17.261 1.00 87.88 1096 ALA A O 1
ATOM 8390 N N . THR A 1 1097 ? 11.353 -50.406 15.828 1.00 93.25 1097 THR A N 1
ATOM 8391 C CA . THR A 1 1097 ? 12.073 -51.543 15.256 1.00 93.25 1097 THR A CA 1
ATOM 8392 C C . THR A 1 1097 ? 12.084 -51.448 13.735 1.00 93.25 1097 THR A C 1
ATOM 8394 O O . THR A 1 1097 ? 11.236 -50.790 13.116 1.00 93.25 1097 THR A O 1
ATOM 8397 N N . GLU A 1 1098 ? 13.085 -52.088 13.145 1.00 94.75 1098 GLU A N 1
ATOM 8398 C CA . GLU A 1 1098 ? 13.163 -52.377 11.720 1.00 94.75 1098 GLU A CA 1
ATOM 8399 C C . GLU A 1 1098 ? 12.842 -53.858 11.510 1.00 94.75 1098 GLU A C 1
ATOM 8401 O O . GLU A 1 1098 ? 13.463 -54.721 12.133 1.00 94.75 1098 GLU A O 1
ATOM 8406 N N . LEU A 1 1099 ? 11.863 -54.144 10.655 1.00 96.19 1099 LEU A N 1
ATOM 8407 C CA . LEU A 1 1099 ? 11.388 -55.490 10.348 1.00 96.19 1099 LEU A CA 1
ATOM 8408 C C . LEU A 1 1099 ? 11.782 -55.876 8.928 1.00 96.19 1099 LEU A C 1
ATOM 8410 O O . LEU A 1 1099 ? 11.765 -55.036 8.028 1.00 96.19 1099 LEU A O 1
ATOM 8414 N N . GLN A 1 1100 ? 12.056 -57.158 8.721 1.00 96.62 1100 GLN A N 1
ATOM 8415 C CA . GLN A 1 1100 ? 12.235 -57.760 7.408 1.00 96.62 1100 GLN A CA 1
ATOM 8416 C C . GLN A 1 1100 ? 11.406 -59.036 7.303 1.00 96.62 1100 GLN A C 1
ATOM 8418 O O . GLN A 1 1100 ? 11.361 -59.828 8.243 1.00 96.62 1100 GLN A O 1
ATOM 8423 N N . PHE A 1 1101 ? 10.776 -59.212 6.147 1.00 97.56 1101 PHE A N 1
ATOM 8424 C CA . PHE A 1 1101 ? 10.035 -60.411 5.781 1.00 97.56 1101 PHE A CA 1
ATOM 8425 C C . PHE A 1 1101 ? 10.741 -61.076 4.603 1.00 97.56 1101 PHE A C 1
ATOM 8427 O O . PHE A 1 1101 ? 10.993 -60.409 3.594 1.00 97.56 1101 PHE A O 1
ATOM 8434 N N . GLU A 1 1102 ? 11.076 -62.353 4.751 1.00 96.88 1102 GLU A N 1
ATOM 8435 C CA . GLU A 1 1102 ? 11.798 -63.148 3.756 1.00 96.88 1102 GLU A CA 1
ATOM 8436 C C . GLU A 1 1102 ? 11.050 -64.462 3.520 1.00 96.88 1102 GLU A C 1
ATOM 8438 O O . GLU A 1 1102 ? 10.994 -65.318 4.399 1.00 96.88 1102 GLU A O 1
ATOM 8443 N N . ASP A 1 1103 ? 10.409 -64.569 2.355 1.00 96.31 1103 ASP A N 1
ATOM 8444 C CA . ASP A 1 1103 ? 9.567 -65.696 1.933 1.00 96.31 1103 ASP A CA 1
ATOM 8445 C C . ASP A 1 1103 ? 8.537 -66.151 2.981 1.00 96.31 1103 ASP A C 1
ATOM 8447 O O . ASP A 1 1103 ? 8.202 -67.331 3.112 1.00 96.31 1103 ASP A O 1
ATOM 8451 N N . MET A 1 1104 ? 7.995 -65.183 3.722 1.00 97.25 1104 MET A N 1
ATOM 8452 C CA . MET A 1 1104 ? 7.081 -65.433 4.826 1.00 97.25 1104 MET A CA 1
ATOM 8453 C C . MET A 1 1104 ? 5.708 -65.865 4.302 1.00 97.25 1104 MET A C 1
ATOM 8455 O O . MET A 1 1104 ? 5.022 -65.086 3.638 1.00 97.25 1104 MET A O 1
ATOM 8459 N N . ARG A 1 1105 ? 5.292 -67.098 4.610 1.00 96.88 1105 ARG A N 1
ATOM 8460 C CA . ARG A 1 1105 ? 4.009 -67.665 4.160 1.00 96.88 1105 ARG A CA 1
ATOM 8461 C C . ARG A 1 1105 ? 2.887 -67.376 5.149 1.00 96.88 1105 ARG A C 1
ATOM 8463 O O . ARG A 1 1105 ? 2.980 -67.739 6.317 1.00 96.88 1105 ARG A O 1
ATOM 8470 N N . VAL A 1 1106 ? 1.822 -66.744 4.664 1.00 96.31 1106 VAL A N 1
ATOM 8471 C CA . VAL A 1 1106 ? 0.650 -66.339 5.450 1.00 96.31 1106 VAL A CA 1
ATOM 8472 C C . VAL A 1 1106 ? -0.624 -66.805 4.736 1.00 96.31 1106 VAL A C 1
ATOM 8474 O O . VAL A 1 1106 ? -0.802 -66.470 3.565 1.00 96.31 1106 VAL A O 1
ATOM 8477 N N . PRO A 1 1107 ? -1.537 -67.539 5.393 1.00 94.50 1107 PRO A N 1
ATOM 8478 C CA . PRO A 1 1107 ? -2.732 -68.068 4.736 1.00 94.50 1107 PRO A CA 1
ATOM 8479 C C . PRO A 1 1107 ? -3.711 -66.956 4.341 1.00 94.50 1107 PRO A C 1
ATOM 8481 O O . PRO A 1 1107 ? -3.806 -65.925 5.013 1.00 94.50 1107 PRO A O 1
ATOM 8484 N N . ALA A 1 1108 ? -4.511 -67.163 3.289 1.00 93.38 1108 ALA A N 1
ATOM 8485 C CA . ALA A 1 1108 ? -5.525 -66.185 2.874 1.00 93.38 1108 ALA A CA 1
ATOM 8486 C C . ALA A 1 1108 ? -6.557 -65.860 3.979 1.00 93.38 1108 ALA A C 1
ATOM 8488 O O . ALA A 1 1108 ? -7.084 -64.747 4.019 1.00 93.38 1108 ALA A O 1
ATOM 8489 N N . SER A 1 1109 ? -6.798 -66.786 4.919 1.00 93.19 1109 SER A N 1
ATOM 8490 C CA . SER A 1 1109 ? -7.643 -66.569 6.106 1.00 93.19 1109 SER A CA 1
ATOM 8491 C C . SER A 1 1109 ? -7.119 -65.482 7.048 1.00 93.19 1109 SER A C 1
ATOM 8493 O O . SER A 1 1109 ? -7.867 -64.986 7.885 1.00 93.19 1109 SER A O 1
ATOM 8495 N N . ASN A 1 1110 ? -5.848 -65.094 6.925 1.00 94.56 1110 ASN A N 1
ATOM 8496 C CA . ASN A 1 1110 ? -5.216 -64.053 7.730 1.00 94.56 1110 ASN A CA 1
ATOM 8497 C C . ASN A 1 1110 ? -5.290 -62.658 7.078 1.00 94.56 1110 ASN A C 1
ATOM 8499 O O . ASN A 1 1110 ? -4.725 -61.701 7.608 1.00 94.56 1110 ASN A O 1
ATOM 8503 N N . ILE A 1 1111 ? -6.003 -62.498 5.958 1.00 95.62 1111 ILE A N 1
ATOM 8504 C CA . ILE A 1 1111 ? -6.331 -61.172 5.420 1.00 95.62 1111 ILE A CA 1
ATOM 8505 C C . ILE A 1 1111 ? -7.347 -60.493 6.348 1.00 95.62 1111 ILE A C 1
ATOM 8507 O O . ILE A 1 1111 ? -8.436 -61.016 6.589 1.00 95.62 1111 ILE A O 1
ATOM 8511 N N . LEU A 1 1112 ? -7.006 -59.304 6.851 1.00 93.25 1112 LEU A N 1
ATOM 8512 C CA . LEU A 1 1112 ? -7.919 -58.468 7.629 1.00 93.25 1112 LEU A CA 1
ATOM 8513 C C . LEU A 1 1112 ? -8.743 -57.586 6.681 1.00 93.25 1112 LEU A C 1
ATOM 8515 O O . LEU A 1 1112 ? -8.201 -56.759 5.941 1.00 93.25 1112 LEU A O 1
ATOM 8519 N N . GLY A 1 1113 ? -10.065 -57.760 6.710 1.00 91.38 1113 GLY A N 1
ATOM 8520 C CA . GLY A 1 1113 ? -10.997 -57.084 5.811 1.00 91.38 1113 GLY A CA 1
ATOM 8521 C C . GLY A 1 1113 ? -11.025 -57.710 4.414 1.00 91.38 1113 GLY A C 1
ATOM 8522 O O . GLY A 1 1113 ? -11.176 -58.919 4.267 1.00 91.38 1113 GLY A O 1
ATOM 8523 N N . LYS A 1 1114 ? -10.940 -56.888 3.360 1.00 90.69 1114 LYS A N 1
ATOM 8524 C CA . LYS A 1 1114 ? -10.981 -57.355 1.961 1.00 90.69 1114 LYS A CA 1
ATOM 8525 C C . LYS A 1 1114 ? -9.623 -57.190 1.282 1.00 90.69 1114 LYS A C 1
ATOM 8527 O O . LYS A 1 1114 ? -8.939 -56.185 1.501 1.00 90.69 1114 LYS A O 1
ATOM 8532 N N . LEU A 1 1115 ? -9.287 -58.130 0.393 1.00 92.06 1115 LEU A N 1
ATOM 8533 C CA . LEU A 1 1115 ? -8.147 -58.017 -0.522 1.00 92.06 1115 LEU A CA 1
ATOM 8534 C C . LEU A 1 1115 ? -8.158 -56.638 -1.199 1.00 92.06 1115 LEU A C 1
ATOM 8536 O O . LEU A 1 1115 ? -9.222 -56.144 -1.587 1.00 92.06 1115 LEU A O 1
ATOM 8540 N N . ASN A 1 1116 ? -6.985 -56.012 -1.325 1.00 91.44 1116 ASN A N 1
ATOM 8541 C CA . ASN A 1 1116 ? -6.787 -54.713 -1.975 1.00 91.44 1116 ASN A CA 1
ATOM 8542 C C . ASN A 1 1116 ? -7.477 -53.514 -1.273 1.00 91.44 1116 ASN A C 1
ATOM 8544 O O . ASN A 1 1116 ? -7.503 -52.395 -1.790 1.00 91.44 1116 ASN A O 1
ATOM 8548 N N . ARG A 1 1117 ? -8.023 -53.701 -0.061 1.00 89.50 1117 ARG A N 1
ATOM 8549 C CA . ARG A 1 1117 ? -8.688 -52.643 0.729 1.00 89.50 1117 ARG A CA 1
ATOM 8550 C C . ARG A 1 1117 ? -8.028 -52.360 2.079 1.00 89.50 1117 ARG A C 1
ATOM 8552 O O . ARG A 1 1117 ? -8.583 -51.611 2.879 1.00 89.50 1117 ARG A O 1
ATOM 8559 N N . GLY A 1 1118 ? -6.816 -52.859 2.306 1.00 86.94 1118 GLY A N 1
ATOM 8560 C CA . GLY A 1 1118 ? -6.082 -52.680 3.560 1.00 86.94 1118 GLY A CA 1
ATOM 8561 C C . GLY A 1 1118 ? -5.788 -51.215 3.897 1.00 86.94 1118 GLY A C 1
ATOM 8562 O O . GLY A 1 1118 ? -5.911 -50.811 5.049 1.00 86.94 1118 GLY A O 1
ATOM 8563 N N . PHE A 1 1119 ? -5.469 -50.369 2.908 1.00 85.38 1119 PHE A N 1
ATOM 8564 C CA . PHE A 1 1119 ? -5.157 -48.959 3.188 1.00 85.38 1119 PHE A CA 1
ATOM 8565 C C . PHE A 1 1119 ? -6.354 -48.163 3.739 1.00 85.38 1119 PHE A C 1
ATOM 8567 O O . PHE A 1 1119 ? -6.168 -47.234 4.526 1.00 85.38 1119 PHE A O 1
ATOM 8574 N N . ALA A 1 1120 ? -7.585 -48.522 3.357 1.00 84.44 1120 ALA A N 1
ATOM 8575 C CA . ALA A 1 1120 ? -8.786 -47.875 3.887 1.00 84.44 1120 ALA A CA 1
ATOM 8576 C C . ALA A 1 1120 ? -8.938 -48.135 5.397 1.00 84.44 1120 ALA A C 1
ATOM 8578 O O . ALA A 1 1120 ? -9.195 -47.194 6.148 1.00 84.44 1120 ALA A O 1
ATOM 8579 N N . ILE A 1 1121 ? -8.666 -49.375 5.824 1.00 83.56 1121 ILE A N 1
ATOM 8580 C CA . ILE A 1 1121 ? -8.678 -49.814 7.229 1.00 83.56 1121 ILE A CA 1
ATOM 8581 C C . ILE A 1 1121 ? -7.641 -49.031 8.049 1.00 83.56 1121 ILE A C 1
ATOM 8583 O O . ILE A 1 1121 ? -7.925 -48.575 9.157 1.00 83.56 1121 ILE A O 1
ATOM 8587 N N . ALA A 1 1122 ? -6.445 -48.804 7.491 1.00 81.75 1122 ALA A N 1
ATOM 8588 C CA . ALA A 1 1122 ? -5.437 -47.956 8.126 1.00 81.75 1122 ALA A CA 1
ATOM 8589 C C . ALA A 1 1122 ? -5.910 -46.494 8.239 1.00 81.75 1122 ALA A C 1
ATOM 8591 O O . ALA A 1 1122 ? -5.906 -45.917 9.323 1.00 81.75 1122 ALA A O 1
ATOM 8592 N N . ASN A 1 1123 ? -6.342 -45.880 7.134 1.00 80.75 1123 ASN A N 1
ATOM 8593 C CA . ASN A 1 1123 ? -6.596 -44.440 7.079 1.00 80.75 1123 ASN A CA 1
ATOM 8594 C C . ASN A 1 1123 ? -7.799 -43.973 7.926 1.00 80.75 1123 ASN A C 1
ATOM 8596 O O . ASN A 1 1123 ? -7.734 -42.874 8.482 1.00 80.75 1123 ASN A O 1
ATOM 8600 N N . ASP A 1 1124 ? -8.885 -44.749 8.018 1.00 77.75 1124 ASP A N 1
ATOM 8601 C CA . ASP A 1 1124 ? -10.028 -44.395 8.882 1.00 77.75 1124 ASP A CA 1
ATOM 8602 C C . ASP A 1 1124 ? -9.594 -44.292 10.351 1.00 77.75 1124 ASP A C 1
ATOM 8604 O O . ASP A 1 1124 ? -9.777 -43.263 11.009 1.00 77.75 1124 ASP A O 1
ATOM 8608 N N . ARG A 1 1125 ? -8.905 -45.326 10.841 1.00 77.19 1125 ARG A N 1
ATOM 8609 C CA . ARG A 1 1125 ? -8.489 -45.406 12.242 1.00 77.19 1125 ARG A CA 1
ATOM 8610 C C . ARG A 1 1125 ? -7.408 -44.387 12.594 1.00 77.19 1125 ARG A C 1
ATOM 8612 O O . ARG A 1 1125 ? -7.523 -43.757 13.641 1.00 77.19 1125 ARG A O 1
ATOM 8619 N N . LEU A 1 1126 ? -6.434 -44.143 11.711 1.00 80.62 1126 LEU A N 1
ATOM 8620 C CA . LEU A 1 1126 ? -5.428 -43.084 11.910 1.00 80.62 1126 LEU A CA 1
ATOM 8621 C C . LEU A 1 1126 ? -6.086 -41.696 12.000 1.00 80.62 1126 LEU A C 1
ATOM 8623 O O . LEU A 1 1126 ? -5.651 -40.846 12.770 1.00 80.62 1126 LEU A O 1
ATOM 8627 N N . THR A 1 1127 ? -7.171 -41.456 11.253 1.00 85.19 1127 THR A N 1
ATOM 8628 C CA . THR A 1 1127 ? -7.900 -40.177 11.317 1.00 85.19 1127 THR A CA 1
ATOM 8629 C C . THR A 1 1127 ? -8.552 -39.979 12.687 1.00 85.19 1127 THR A C 1
ATOM 8631 O O . THR A 1 1127 ? -8.441 -38.898 13.259 1.00 85.19 1127 THR A O 1
ATOM 8634 N N . ARG A 1 1128 ? -9.166 -41.027 13.251 1.00 84.06 1128 ARG A N 1
ATOM 8635 C CA . ARG A 1 1128 ? -9.767 -41.000 14.598 1.00 84.06 1128 ARG A CA 1
ATOM 8636 C C . ARG A 1 1128 ? -8.720 -40.866 15.702 1.00 84.06 1128 ARG A C 1
ATOM 8638 O O . ARG A 1 1128 ? -8.930 -40.109 16.642 1.00 84.06 1128 ARG A O 1
ATOM 8645 N N . GLN A 1 1129 ? -7.579 -41.544 15.566 1.00 87.25 1129 GLN A N 1
ATOM 8646 C CA . GLN A 1 1129 ? -6.507 -41.520 16.568 1.00 87.25 1129 GLN A CA 1
ATOM 8647 C C . GLN A 1 1129 ? -5.824 -40.152 16.712 1.00 87.25 1129 GLN A C 1
ATOM 8649 O O . GLN A 1 1129 ? -5.238 -39.866 17.751 1.00 87.25 1129 GLN A O 1
ATOM 8654 N N . ARG A 1 1130 ? -5.949 -39.254 15.728 1.00 91.88 1130 ARG A N 1
ATOM 8655 C CA . ARG A 1 1130 ? -5.409 -37.883 15.815 1.00 91.88 1130 ARG A CA 1
ATOM 8656 C C . ARG A 1 1130 ? -6.023 -37.046 16.935 1.00 91.88 1130 ARG A C 1
ATOM 8658 O O . ARG A 1 1130 ? -5.341 -36.166 17.450 1.00 91.88 1130 ARG A O 1
ATOM 8665 N N . ILE A 1 1131 ? -7.269 -37.322 17.317 1.00 93.62 1131 ILE A N 1
ATOM 8666 C CA . ILE A 1 1131 ? -7.981 -36.591 18.374 1.00 93.62 1131 ILE A CA 1
ATOM 8667 C C . ILE A 1 1131 ? -7.342 -36.862 19.750 1.00 93.62 1131 ILE A C 1
ATOM 8669 O O . ILE A 1 1131 ? -6.823 -35.916 20.347 1.00 93.62 1131 ILE A O 1
ATOM 8673 N N . PRO A 1 1132 ? -7.252 -38.117 20.242 1.00 91.75 1132 PRO A N 1
ATOM 8674 C CA . PRO A 1 1132 ? -6.539 -38.398 21.489 1.00 91.75 1132 PRO A CA 1
ATOM 8675 C C . PRO A 1 1132 ? -5.033 -38.102 21.381 1.00 91.75 1132 PRO A C 1
ATOM 8677 O O . PRO A 1 1132 ? -4.398 -37.753 22.376 1.00 91.75 1132 PRO A O 1
ATOM 8680 N N . TYR A 1 1133 ? -4.447 -38.164 20.177 1.00 92.88 1133 TYR A N 1
ATOM 8681 C CA . TYR A 1 1133 ? -3.057 -37.759 19.958 1.00 92.88 1133 TYR A CA 1
ATOM 8682 C C . TYR A 1 1133 ? -2.817 -36.271 20.253 1.00 92.88 1133 TYR A C 1
ATOM 8684 O O . TYR A 1 1133 ? -1.806 -35.933 20.871 1.00 92.88 1133 TYR A O 1
ATOM 8692 N N . ALA A 1 1134 ? -3.739 -35.404 19.820 1.00 96.94 1134 ALA A N 1
ATOM 8693 C CA . ALA A 1 1134 ? -3.734 -33.971 20.100 1.00 96.94 1134 ALA A CA 1
ATOM 8694 C C . ALA A 1 1134 ? -4.035 -33.684 21.581 1.00 96.94 1134 ALA A C 1
ATOM 8696 O O . ALA A 1 1134 ? -3.322 -32.898 22.205 1.00 96.94 1134 ALA A O 1
ATOM 8697 N N . ALA A 1 1135 ? -5.015 -34.386 22.163 1.00 96.38 1135 ALA A N 1
ATOM 8698 C CA . ALA A 1 1135 ? -5.373 -34.275 23.579 1.00 96.38 1135 ALA A CA 1
ATOM 8699 C C . ALA A 1 1135 ? -4.173 -34.510 24.511 1.00 96.38 1135 ALA A C 1
ATOM 8701 O O . ALA A 1 1135 ? -3.934 -33.717 25.420 1.00 96.38 1135 ALA A O 1
ATOM 8702 N N . GLY A 1 1136 ? -3.359 -35.536 24.237 1.00 95.75 1136 GLY A N 1
ATOM 8703 C CA . GLY A 1 1136 ? -2.178 -35.818 25.056 1.00 95.75 1136 GLY A CA 1
ATOM 8704 C C . GLY A 1 1136 ? -1.118 -34.708 25.024 1.00 95.75 1136 GLY A C 1
ATOM 8705 O O . GLY A 1 1136 ? -0.486 -34.422 26.041 1.00 95.75 1136 GLY A O 1
ATOM 8706 N N . CYS A 1 1137 ? -0.952 -34.024 23.884 1.00 97.62 1137 CYS A N 1
ATOM 8707 C CA . CYS A 1 1137 ? -0.083 -32.845 23.791 1.00 97.62 1137 CYS A CA 1
ATOM 8708 C C . CYS A 1 1137 ? -0.612 -31.679 24.635 1.00 97.62 1137 CYS A C 1
ATOM 8710 O O . CYS A 1 1137 ? 0.163 -31.000 25.307 1.00 97.62 1137 CYS A O 1
ATOM 8712 N N . ILE A 1 1138 ? -1.928 -31.470 24.625 1.00 98.19 1138 ILE A N 1
ATOM 8713 C CA . ILE A 1 1138 ? -2.584 -30.407 25.391 1.00 98.19 1138 ILE A CA 1
ATOM 8714 C C . ILE A 1 1138 ? -2.444 -30.660 26.895 1.00 98.19 1138 ILE A C 1
ATOM 8716 O O . ILE A 1 1138 ? -2.112 -29.733 27.625 1.00 98.19 1138 ILE A O 1
ATOM 8720 N N . GLY A 1 1139 ? -2.614 -31.904 27.355 1.00 97.25 1139 GLY A N 1
ATOM 8721 C CA . GLY A 1 1139 ? -2.443 -32.267 28.766 1.00 97.25 1139 GLY A CA 1
ATOM 8722 C C . GLY A 1 1139 ? -1.062 -31.895 29.311 1.00 97.25 1139 GLY A C 1
ATOM 8723 O O . GLY A 1 1139 ? -0.944 -31.192 30.314 1.00 97.25 1139 GLY A O 1
ATOM 8724 N N . VAL A 1 1140 ? 0.002 -32.279 28.604 1.00 97.06 1140 VAL A N 1
ATOM 8725 C CA . VAL A 1 1140 ? 1.366 -31.899 29.003 1.00 97.06 1140 VAL A CA 1
ATOM 8726 C C . VAL A 1 1140 ? 1.588 -30.384 28.951 1.00 97.06 1140 VAL A C 1
ATOM 8728 O O . VAL A 1 1140 ? 2.225 -29.837 29.849 1.00 97.06 1140 VAL A O 1
ATOM 8731 N N . ALA A 1 1141 ? 1.035 -29.686 27.955 1.00 98.19 1141 ALA A N 1
ATOM 8732 C CA . ALA A 1 1141 ? 1.122 -28.227 27.873 1.00 98.19 1141 ALA A CA 1
ATOM 8733 C C . ALA A 1 1141 ? 0.426 -27.533 29.061 1.00 98.19 1141 ALA A C 1
ATOM 8735 O O . ALA A 1 1141 ? 0.996 -26.619 29.654 1.00 98.19 1141 ALA A O 1
ATOM 8736 N N . ILE A 1 1142 ? -0.759 -28.011 29.462 1.00 98.06 1142 ILE A N 1
ATOM 8737 C CA . ILE A 1 1142 ? -1.468 -27.543 30.663 1.00 98.06 1142 ILE A CA 1
ATOM 8738 C C . ILE A 1 1142 ? -0.599 -27.760 31.897 1.00 98.06 1142 ILE A C 1
ATOM 8740 O O . ILE A 1 1142 ? -0.387 -26.822 32.662 1.00 98.06 1142 ILE A O 1
ATOM 8744 N N . LYS A 1 1143 ? -0.029 -28.959 32.067 1.00 97.44 1143 LYS A N 1
ATOM 8745 C CA . LYS A 1 1143 ? 0.814 -29.243 33.231 1.00 97.44 1143 LYS A CA 1
ATOM 8746 C C . LYS A 1 1143 ? 2.069 -28.369 33.267 1.00 97.44 1143 LYS A C 1
ATOM 8748 O O . LYS A 1 1143 ? 2.430 -27.864 34.328 1.00 97.44 1143 LYS A O 1
ATOM 8753 N N . ALA A 1 1144 ? 2.704 -28.145 32.118 1.00 97.88 1144 ALA A N 1
ATOM 8754 C CA . ALA A 1 1144 ? 3.843 -27.242 31.986 1.00 97.88 1144 ALA A CA 1
ATOM 8755 C C . ALA A 1 1144 ? 3.485 -25.796 32.375 1.00 97.88 1144 ALA A C 1
ATOM 8757 O O . ALA A 1 1144 ? 4.261 -25.140 33.074 1.00 97.88 1144 ALA A O 1
ATOM 8758 N N . GLN A 1 1145 ? 2.311 -25.313 31.960 1.00 97.94 1145 GLN A N 1
ATOM 8759 C CA . GLN A 1 1145 ? 1.795 -23.993 32.324 1.00 97.94 1145 GLN A CA 1
ATOM 8760 C C . GLN A 1 1145 ? 1.472 -23.896 33.822 1.00 97.94 1145 GLN A C 1
ATOM 8762 O O . GLN A 1 1145 ? 1.857 -22.916 34.453 1.00 97.94 1145 GLN A O 1
ATOM 8767 N N . GLU A 1 1146 ? 0.820 -24.906 34.412 1.00 97.38 1146 GLU A N 1
ATOM 8768 C CA . GLU A 1 1146 ? 0.559 -24.961 35.860 1.00 97.38 1146 GLU A CA 1
ATOM 8769 C C . GLU A 1 1146 ? 1.862 -24.832 36.660 1.00 97.38 1146 GLU A C 1
ATOM 8771 O O . GLU A 1 1146 ? 1.957 -24.010 37.571 1.00 97.38 1146 GLU A O 1
ATOM 8776 N N . MET A 1 1147 ? 2.889 -25.600 36.281 1.00 97.25 1147 MET A N 1
ATOM 8777 C CA . MET A 1 1147 ? 4.200 -25.550 36.931 1.00 97.25 1147 MET A CA 1
ATOM 8778 C C . MET A 1 1147 ? 4.849 -24.165 36.796 1.00 97.25 1147 MET A C 1
ATOM 8780 O O . MET A 1 1147 ? 5.430 -23.661 37.756 1.00 97.25 1147 MET A O 1
ATOM 8784 N N . ALA A 1 1148 ? 4.739 -23.523 35.629 1.00 97.31 1148 ALA A N 1
ATOM 8785 C CA . ALA A 1 1148 ? 5.257 -22.171 35.422 1.00 97.31 1148 ALA A CA 1
ATOM 8786 C C . ALA A 1 1148 ? 4.522 -21.120 36.264 1.00 97.31 1148 ALA A C 1
ATOM 8788 O O . ALA A 1 1148 ? 5.177 -20.280 36.882 1.00 97.31 1148 ALA A O 1
ATOM 8789 N N . LEU A 1 1149 ? 3.190 -21.192 36.340 1.00 96.44 1149 LEU A N 1
ATOM 8790 C CA . LEU A 1 1149 ? 2.374 -20.302 37.170 1.00 96.44 1149 LEU A CA 1
ATOM 8791 C C . LEU A 1 1149 ? 2.695 -20.441 38.663 1.00 96.44 1149 LEU A C 1
ATOM 8793 O O . LEU A 1 1149 ? 2.639 -19.449 39.387 1.00 96.44 1149 LEU A O 1
ATOM 8797 N N . GLU A 1 1150 ? 3.071 -21.637 39.116 1.00 96.19 1150 GLU A N 1
ATOM 8798 C CA . GLU A 1 1150 ? 3.525 -21.871 40.488 1.00 96.19 1150 GLU A CA 1
ATOM 8799 C C . GLU A 1 1150 ? 4.946 -21.331 40.734 1.00 96.19 1150 GLU A C 1
ATOM 8801 O O . GLU A 1 1150 ? 5.200 -20.700 41.761 1.00 96.19 1150 GLU A O 1
ATOM 8806 N N . TYR A 1 1151 ? 5.873 -21.537 39.794 1.00 96.75 1151 TYR A N 1
ATOM 8807 C CA . TYR A 1 1151 ? 7.295 -21.209 39.956 1.00 96.75 1151 TYR A CA 1
ATOM 8808 C C . TYR A 1 1151 ? 7.619 -19.717 39.797 1.00 96.75 1151 TYR A C 1
ATOM 8810 O O . TYR A 1 1151 ? 8.384 -19.143 40.577 1.00 96.75 1151 TYR A O 1
ATOM 8818 N N . VAL A 1 1152 ? 7.050 -19.072 38.779 1.00 96.38 1152 VAL A N 1
ATOM 8819 C CA . VAL A 1 1152 ? 7.381 -17.697 38.373 1.00 96.38 1152 VAL A CA 1
ATOM 8820 C C . VAL A 1 1152 ? 7.162 -16.652 39.490 1.00 96.38 1152 VAL A C 1
ATOM 8822 O O . VAL A 1 1152 ? 7.998 -15.752 39.620 1.00 96.38 1152 VAL A O 1
ATOM 8825 N N . PRO A 1 1153 ? 6.117 -16.738 40.339 1.00 95.38 1153 PRO A N 1
ATOM 8826 C CA . PRO A 1 1153 ? 5.965 -15.851 41.497 1.00 95.38 1153 PRO A CA 1
ATOM 8827 C C . PRO A 1 1153 ? 6.992 -16.076 42.614 1.00 95.38 1153 PRO A C 1
ATOM 8829 O O . PRO A 1 1153 ? 7.250 -15.158 43.385 1.00 95.38 1153 PRO A O 1
ATOM 8832 N N . GLN A 1 1154 ? 7.570 -17.275 42.715 1.00 95.25 1154 GLN A N 1
ATOM 8833 C CA . GLN A 1 1154 ? 8.512 -17.646 43.779 1.00 95.25 1154 GLN A CA 1
ATOM 8834 C C . GLN A 1 1154 ? 9.966 -17.335 43.404 1.00 95.25 1154 GLN A C 1
ATOM 8836 O O . GLN A 1 1154 ? 10.819 -17.130 44.267 1.00 95.25 1154 GLN A O 1
ATOM 8841 N N . ARG A 1 1155 ? 10.280 -17.321 42.104 1.00 92.94 1155 ARG A N 1
ATOM 8842 C CA . ARG A 1 1155 ? 11.643 -17.124 41.615 1.00 92.94 1155 ARG A CA 1
ATOM 8843 C C . ARG A 1 1155 ? 11.989 -15.644 41.513 1.00 92.94 1155 ARG A C 1
ATOM 8845 O O . ARG A 1 1155 ? 11.489 -14.947 40.639 1.00 92.94 1155 ARG A O 1
ATOM 8852 N N . GLU A 1 1156 ? 12.934 -15.187 42.328 1.00 91.94 1156 GLU A N 1
ATOM 8853 C CA . GLU A 1 1156 ? 13.473 -13.827 42.229 1.00 91.94 1156 GLU A CA 1
ATOM 8854 C C . GLU A 1 1156 ? 14.758 -13.763 41.398 1.00 91.94 1156 GLU A C 1
ATOM 8856 O O . GLU A 1 1156 ? 15.676 -14.575 41.557 1.00 91.94 1156 GLU A O 1
ATOM 8861 N N . THR A 1 1157 ? 14.835 -12.760 40.522 1.00 83.25 1157 THR A N 1
ATOM 8862 C CA . THR A 1 1157 ? 16.062 -12.361 39.821 1.00 83.25 1157 THR A CA 1
ATOM 8863 C C . THR A 1 1157 ? 16.139 -10.839 39.775 1.00 83.25 1157 THR A C 1
ATOM 8865 O O . THR A 1 1157 ? 15.123 -10.157 39.615 1.00 83.25 1157 THR A O 1
ATOM 8868 N N . PHE A 1 1158 ? 17.344 -10.289 39.950 1.00 84.31 1158 PHE A N 1
ATOM 8869 C CA . PHE A 1 1158 ? 17.567 -8.837 39.997 1.00 84.31 1158 PHE A CA 1
ATOM 8870 C C . PHE A 1 1158 ? 16.613 -8.113 40.970 1.00 84.31 1158 PHE A C 1
ATOM 8872 O O . PHE A 1 1158 ? 16.023 -7.089 40.628 1.00 84.31 1158 PHE A O 1
ATOM 8879 N N . GLY A 1 1159 ? 16.415 -8.694 42.159 1.00 89.00 1159 GLY A N 1
ATOM 8880 C CA . GLY A 1 1159 ? 15.645 -8.097 43.255 1.00 89.00 1159 GLY A CA 1
ATOM 8881 C C . GLY A 1 1159 ? 14.120 -8.070 43.089 1.00 89.00 1159 GLY A C 1
ATOM 8882 O O . GLY A 1 1159 ? 13.471 -7.366 43.854 1.00 89.00 1159 GLY A O 1
ATOM 8883 N N . ALA A 1 1160 ? 13.538 -8.783 42.116 1.00 90.62 1160 ALA A N 1
ATOM 8884 C CA . ALA A 1 1160 ? 12.082 -8.927 42.010 1.00 90.62 1160 ALA A CA 1
ATOM 8885 C C . ALA A 1 1160 ? 11.666 -10.318 41.492 1.00 90.62 1160 ALA A C 1
ATOM 8887 O O . ALA A 1 1160 ? 12.438 -10.945 40.750 1.00 90.62 1160 ALA A O 1
ATOM 8888 N N . PRO A 1 1161 ? 10.447 -10.789 41.819 1.00 93.94 1161 PRO A N 1
ATOM 8889 C CA . PRO A 1 1161 ? 9.890 -12.020 41.267 1.00 93.94 1161 PRO A CA 1
ATOM 8890 C C . PRO A 1 1161 ? 9.826 -11.993 39.738 1.00 93.94 1161 PRO A C 1
ATOM 8892 O O . PRO A 1 1161 ? 9.545 -10.946 39.143 1.00 93.94 1161 PRO A O 1
ATOM 8895 N N . LEU A 1 1162 ? 10.016 -13.141 39.083 1.00 92.94 1162 LEU A N 1
ATOM 8896 C CA . LEU A 1 1162 ? 9.868 -13.259 37.628 1.00 92.94 1162 LEU A CA 1
ATOM 8897 C C . LEU A 1 1162 ? 8.461 -12.851 37.170 1.00 92.94 1162 LEU A C 1
ATOM 8899 O O . LEU A 1 1162 ? 8.329 -12.250 36.108 1.00 92.94 1162 LEU A O 1
ATOM 8903 N N . SER A 1 1163 ? 7.435 -13.071 38.000 1.00 94.31 1163 SER A N 1
ATOM 8904 C CA . SER A 1 1163 ? 6.043 -12.671 37.722 1.00 94.31 1163 SER A CA 1
ATOM 8905 C C . SER A 1 1163 ? 5.853 -11.166 37.512 1.00 94.31 1163 SER A C 1
ATOM 8907 O O . SER A 1 1163 ? 4.883 -10.754 36.878 1.00 94.31 1163 SER A O 1
ATOM 8909 N N . SER A 1 1164 ? 6.770 -10.333 38.012 1.00 91.69 1164 SER A N 1
ATOM 8910 C CA . SER A 1 1164 ? 6.738 -8.878 37.819 1.00 91.69 1164 SER A CA 1
ATOM 8911 C C . SER A 1 1164 ? 7.330 -8.421 36.479 1.00 91.69 1164 SER A C 1
ATOM 8913 O O . SER A 1 1164 ? 7.228 -7.247 36.125 1.00 91.69 1164 SER A O 1
ATOM 8915 N N . ARG A 1 1165 ? 7.975 -9.322 35.723 1.00 91.75 1165 ARG A N 1
ATOM 8916 C CA . ARG A 1 1165 ? 8.649 -9.005 34.459 1.00 91.75 1165 ARG A CA 1
ATOM 8917 C C . ARG A 1 1165 ? 7.681 -9.183 33.288 1.00 91.75 1165 ARG A C 1
ATOM 8919 O O . ARG A 1 1165 ? 7.213 -10.291 33.040 1.00 91.75 1165 ARG A O 1
ATOM 8926 N N . GLN A 1 1166 ? 7.436 -8.116 32.524 1.00 92.81 1166 GLN A N 1
ATOM 8927 C CA . GLN A 1 1166 ? 6.488 -8.127 31.396 1.00 92.81 1166 GLN A CA 1
ATOM 8928 C C . GLN A 1 1166 ? 6.763 -9.250 30.384 1.00 92.81 1166 GLN A C 1
ATOM 8930 O O . GLN A 1 1166 ? 5.838 -9.953 30.000 1.00 92.81 1166 GLN A O 1
ATOM 8935 N N . ALA A 1 1167 ? 8.030 -9.502 30.037 1.00 91.88 1167 ALA A N 1
ATOM 8936 C CA . ALA A 1 1167 ? 8.393 -10.585 29.119 1.00 91.88 1167 ALA A CA 1
ATOM 8937 C C . ALA A 1 1167 ? 7.942 -11.980 29.603 1.00 91.88 1167 ALA A C 1
ATOM 8939 O O . ALA A 1 1167 ? 7.552 -12.815 28.792 1.00 91.88 1167 ALA A O 1
ATOM 8940 N N . ILE A 1 1168 ? 7.947 -12.227 30.918 1.00 96.12 1168 ILE A N 1
ATOM 8941 C CA . ILE A 1 1168 ? 7.481 -13.492 31.505 1.00 96.12 1168 ILE A CA 1
ATOM 8942 C C . ILE A 1 1168 ? 5.949 -13.546 31.522 1.00 96.12 1168 ILE A C 1
ATOM 8944 O O . ILE A 1 1168 ? 5.366 -14.584 31.218 1.00 96.12 1168 ILE A O 1
ATOM 8948 N N . GLN A 1 1169 ? 5.286 -12.422 31.819 1.00 93.19 1169 GLN A N 1
ATOM 8949 C CA . GLN A 1 1169 ? 3.825 -12.320 31.744 1.00 93.19 1169 GLN A CA 1
ATOM 8950 C C . GLN A 1 1169 ? 3.322 -12.626 30.328 1.00 93.19 1169 GLN A C 1
ATOM 8952 O O . GLN A 1 1169 ? 2.360 -13.373 30.177 1.00 93.19 1169 GLN A O 1
ATOM 8957 N N . TRP A 1 1170 ? 4.001 -12.118 29.296 1.00 97.06 1170 TRP A N 1
ATOM 8958 C CA . TRP A 1 1170 ? 3.664 -12.410 27.902 1.00 97.06 1170 TRP A CA 1
ATOM 8959 C C . TRP A 1 1170 ? 3.825 -13.892 27.568 1.00 97.06 1170 TRP A C 1
ATOM 8961 O O . TRP A 1 1170 ? 2.912 -14.468 26.995 1.00 97.06 1170 TRP A O 1
ATOM 8971 N N . MET A 1 1171 ? 4.912 -14.544 28.002 1.00 97.62 1171 MET A N 1
ATOM 8972 C CA . MET A 1 1171 ? 5.085 -15.991 27.795 1.00 97.62 1171 MET A CA 1
ATOM 8973 C C . MET A 1 1171 ? 3.959 -16.814 28.437 1.00 97.62 1171 MET A C 1
ATOM 8975 O O . MET A 1 1171 ? 3.466 -17.758 27.824 1.00 97.62 1171 MET A O 1
ATOM 8979 N N . LEU A 1 1172 ? 3.526 -16.447 29.649 1.00 94.75 1172 LEU A N 1
ATOM 8980 C CA . LEU A 1 1172 ? 2.401 -17.102 30.324 1.00 94.75 1172 LEU A CA 1
ATOM 8981 C C . LEU A 1 1172 ? 1.075 -16.881 29.581 1.00 94.75 1172 LEU A C 1
ATOM 8983 O O . LEU A 1 1172 ? 0.269 -17.808 29.509 1.00 94.75 1172 LEU A O 1
ATOM 8987 N N . VAL A 1 1173 ? 0.851 -15.686 29.029 1.00 93.06 1173 VAL A N 1
ATOM 8988 C CA . VAL A 1 1173 ? -0.340 -15.366 28.225 1.00 93.06 1173 VAL A CA 1
ATOM 8989 C C . VAL A 1 1173 ? -0.325 -16.118 26.894 1.00 93.06 1173 VAL A C 1
ATOM 8991 O O . VAL A 1 1173 ? -1.322 -16.745 26.543 1.00 93.06 1173 VAL A O 1
ATOM 8994 N N . ASP A 1 1174 ? 0.802 -16.127 26.185 1.00 95.94 1174 ASP A N 1
ATOM 8995 C CA . ASP A 1 1174 ? 0.960 -16.860 24.928 1.00 95.94 1174 ASP A CA 1
ATOM 8996 C C . ASP A 1 1174 ? 0.713 -18.360 25.121 1.00 95.94 1174 ASP A C 1
ATOM 8998 O O . ASP A 1 1174 ? 0.078 -18.998 24.281 1.00 95.94 1174 ASP A O 1
ATOM 9002 N N . ASN A 1 1175 ? 1.172 -18.922 26.245 1.00 97.81 1175 ASN A N 1
ATOM 9003 C CA . ASN A 1 1175 ? 0.896 -20.309 26.598 1.00 97.81 1175 ASN A CA 1
ATOM 9004 C C . ASN A 1 1175 ? -0.603 -20.576 26.782 1.00 97.81 1175 ASN A C 1
ATOM 9006 O O . ASN A 1 1175 ? -1.110 -21.578 26.281 1.00 97.81 1175 ASN A O 1
ATOM 9010 N N . ASP A 1 1176 ? -1.316 -19.690 27.483 1.00 94.44 1176 ASP A N 1
ATOM 9011 C CA . ASP A 1 1176 ? -2.761 -19.814 27.701 1.00 94.44 1176 ASP A CA 1
ATOM 9012 C C . ASP A 1 1176 ? -3.546 -19.740 26.377 1.00 94.44 1176 ASP A C 1
ATOM 9014 O O . ASP A 1 1176 ? -4.467 -20.531 26.157 1.00 94.44 1176 ASP A O 1
ATOM 9018 N N . ILE A 1 1177 ? -3.134 -18.860 25.457 1.00 91.19 1177 ILE A N 1
ATOM 9019 C CA . ILE A 1 1177 ? -3.700 -18.762 24.103 1.00 91.19 1177 ILE A CA 1
ATOM 9020 C C . ILE A 1 1177 ? -3.469 -20.067 23.327 1.00 91.19 1177 ILE A C 1
ATOM 9022 O O . ILE A 1 1177 ? -4.427 -20.651 22.814 1.00 91.19 1177 ILE A O 1
ATOM 9026 N N . ASP A 1 1178 ? -2.223 -20.547 23.282 1.00 97.00 1178 ASP A N 1
ATOM 9027 C CA . ASP A 1 1178 ? -1.827 -21.770 22.572 1.00 97.00 1178 ASP A CA 1
ATOM 9028 C C . ASP A 1 1178 ? -2.597 -23.006 23.093 1.00 97.00 1178 ASP A C 1
ATOM 9030 O O . ASP A 1 1178 ? -3.079 -23.830 22.304 1.00 97.00 1178 ASP A O 1
ATOM 9034 N N . ILE A 1 1179 ? -2.770 -23.122 24.417 1.00 95.38 1179 ILE A N 1
ATOM 9035 C CA . ILE A 1 1179 ? -3.529 -24.203 25.068 1.00 95.38 1179 ILE A CA 1
ATOM 9036 C C . ILE A 1 1179 ? -5.014 -24.127 24.701 1.00 95.38 1179 ILE A C 1
ATOM 9038 O O . ILE A 1 1179 ? -5.585 -25.127 24.255 1.00 95.38 1179 ILE A O 1
ATOM 9042 N N . LYS A 1 1180 ? -5.648 -22.958 24.860 1.00 90.81 1180 LYS A N 1
ATOM 9043 C CA . LYS A 1 1180 ? -7.090 -22.784 24.613 1.00 90.81 1180 LYS A CA 1
ATOM 9044 C C . LYS A 1 1180 ? -7.454 -23.036 23.156 1.00 90.81 1180 LYS A C 1
ATOM 9046 O O . LYS A 1 1180 ? -8.403 -23.769 22.886 1.00 90.81 1180 LYS A O 1
ATOM 9051 N N . GLN A 1 1181 ? -6.673 -22.493 22.223 1.00 92.75 1181 GLN A N 1
ATOM 9052 C CA . GLN A 1 1181 ? -6.874 -22.717 20.790 1.00 92.75 1181 GLN A CA 1
ATOM 9053 C C . GLN A 1 1181 ? -6.765 -24.203 20.433 1.00 92.75 1181 GLN A C 1
ATOM 9055 O O . GLN A 1 1181 ? -7.627 -24.742 19.738 1.00 92.75 1181 GLN A O 1
ATOM 9060 N N . SER A 1 1182 ? -5.735 -24.882 20.947 1.00 96.62 1182 SER A N 1
ATOM 9061 C CA . SER A 1 1182 ? -5.528 -26.313 20.705 1.00 96.62 1182 SER A CA 1
ATOM 9062 C C . SER A 1 1182 ? -6.671 -27.159 21.267 1.00 96.62 1182 SER A C 1
ATOM 9064 O O . SER A 1 1182 ? -7.147 -28.075 20.592 1.00 96.62 1182 SER A O 1
ATOM 9066 N N . LEU A 1 1183 ? -7.135 -26.839 22.479 1.00 94.38 1183 LEU A N 1
ATOM 9067 C CA . LEU A 1 1183 ? -8.253 -27.526 23.119 1.00 94.38 1183 LEU A CA 1
ATOM 9068 C C . LEU A 1 1183 ? -9.538 -27.369 22.308 1.00 94.38 1183 LEU A C 1
ATOM 9070 O O . LEU A 1 1183 ? -10.184 -28.369 22.007 1.00 94.38 1183 LEU A O 1
ATOM 9074 N N . TRP A 1 1184 ? -9.878 -26.150 21.887 1.00 92.31 1184 TRP A N 1
ATOM 9075 C CA . TRP A 1 1184 ? -11.094 -25.899 21.111 1.00 92.31 1184 TRP A CA 1
ATOM 9076 C C . TRP A 1 1184 ? -11.120 -26.654 19.788 1.00 92.31 1184 TRP A C 1
ATOM 9078 O O . TRP A 1 1184 ? -12.089 -27.355 19.508 1.00 92.31 1184 TRP A O 1
ATOM 9088 N N . LEU A 1 1185 ? -10.040 -26.584 19.011 1.00 95.44 1185 LEU A N 1
ATOM 9089 C CA . LEU A 1 1185 ? -9.954 -27.280 17.725 1.00 95.44 1185 LEU A CA 1
ATOM 9090 C C . LEU A 1 1185 ? -10.013 -28.806 17.892 1.00 95.44 1185 LEU A C 1
ATOM 9092 O O . LEU A 1 1185 ? -10.562 -29.513 17.048 1.00 95.44 1185 LEU A O 1
ATOM 9096 N N . THR A 1 1186 ? -9.475 -29.326 18.998 1.00 96.06 1186 THR A N 1
ATOM 9097 C CA . THR A 1 1186 ? -9.516 -30.762 19.302 1.00 96.06 1186 THR A CA 1
ATOM 9098 C C . THR A 1 1186 ? -10.914 -31.214 19.730 1.00 96.06 1186 THR A C 1
ATOM 9100 O O . THR A 1 1186 ? -11.377 -32.259 19.273 1.00 96.06 1186 THR A O 1
ATOM 9103 N N . LEU A 1 1187 ? -11.615 -30.426 20.552 1.00 93.94 1187 LEU A N 1
ATOM 9104 C CA . LEU A 1 1187 ? -12.994 -30.716 20.963 1.00 93.94 1187 LEU A CA 1
ATOM 9105 C C . LEU A 1 1187 ? -13.982 -30.586 19.798 1.00 93.94 1187 LEU A C 1
ATOM 9107 O O . LEU A 1 1187 ? -14.899 -31.398 19.694 1.00 93.94 1187 LEU A O 1
ATOM 9111 N N . GLU A 1 1188 ? -13.773 -29.632 18.886 1.00 93.12 1188 GLU A N 1
ATOM 9112 C CA . GLU A 1 1188 ? -14.554 -29.534 17.648 1.00 93.12 1188 GLU A CA 1
ATOM 9113 C C . GLU A 1 1188 ? -14.412 -30.817 16.815 1.00 93.12 1188 GLU A C 1
ATOM 9115 O O . GLU A 1 1188 ? -15.414 -31.413 16.412 1.00 93.12 1188 GLU A O 1
ATOM 9120 N N . ALA A 1 1189 ? -13.176 -31.285 16.602 1.00 94.44 1189 ALA A N 1
ATOM 9121 C CA . ALA A 1 1189 ? -12.918 -32.523 15.871 1.00 94.44 1189 ALA A CA 1
ATOM 9122 C C . ALA A 1 1189 ? -13.569 -33.744 16.548 1.00 94.44 1189 ALA A C 1
ATOM 9124 O O . ALA A 1 1189 ? -14.136 -34.592 15.858 1.00 94.44 1189 ALA A O 1
ATOM 9125 N N . ALA A 1 1190 ? -13.522 -33.817 17.884 1.00 93.06 1190 ALA A N 1
ATOM 9126 C CA . ALA A 1 1190 ? -14.175 -34.865 18.668 1.00 93.06 1190 ALA A CA 1
ATOM 9127 C C . ALA A 1 1190 ? -15.700 -34.848 18.508 1.00 93.06 1190 ALA A C 1
ATOM 9129 O O . ALA A 1 1190 ? -16.298 -35.889 18.249 1.00 93.06 1190 ALA A O 1
ATOM 9130 N N . ASN A 1 1191 ? -16.323 -33.674 18.594 1.00 91.81 1191 ASN A N 1
ATOM 9131 C CA . ASN A 1 1191 ? -17.771 -33.542 18.478 1.00 91.81 1191 ASN A CA 1
ATOM 9132 C C . ASN A 1 1191 ? -18.279 -33.872 17.072 1.00 91.81 1191 ASN A C 1
ATOM 9134 O O . ASN A 1 1191 ? -19.254 -34.605 16.942 1.00 91.81 1191 ASN A O 1
ATOM 9138 N N . LYS A 1 1192 ? -17.597 -33.406 16.017 1.00 91.62 1192 LYS A N 1
ATOM 9139 C CA . LYS A 1 1192 ? -17.954 -33.787 14.638 1.00 91.62 1192 LYS A CA 1
ATOM 9140 C C . LYS A 1 1192 ? -17.841 -35.295 14.427 1.00 91.62 1192 LYS A C 1
ATOM 9142 O O . LYS A 1 1192 ? -18.705 -35.901 13.800 1.00 91.62 1192 LYS A O 1
ATOM 9147 N N . ALA A 1 1193 ? -16.792 -35.910 14.975 1.00 90.38 1193 ALA A N 1
ATOM 9148 C CA . ALA A 1 1193 ? -16.611 -37.354 14.908 1.00 90.38 1193 ALA A CA 1
ATOM 9149 C C . ALA A 1 1193 ? -17.703 -38.129 15.671 1.00 90.38 1193 ALA A C 1
ATOM 9151 O O . ALA A 1 1193 ? -18.147 -39.163 15.173 1.00 90.38 1193 ALA A O 1
ATOM 9152 N N . GLU A 1 1194 ? -18.145 -37.630 16.831 1.00 89.19 1194 GLU A N 1
ATOM 9153 C CA . GLU A 1 1194 ? -19.252 -38.195 17.621 1.00 89.19 1194 GLU A CA 1
ATOM 9154 C C . GLU A 1 1194 ? -20.590 -38.100 16.874 1.00 89.19 1194 GLU A C 1
ATOM 9156 O O . GLU A 1 1194 ? -21.356 -39.056 16.821 1.00 89.19 1194 GLU A O 1
ATOM 9161 N N . GLN A 1 1195 ? -20.839 -36.971 16.208 1.00 88.75 1195 GLN A N 1
ATOM 9162 C CA . GLN A 1 1195 ? -22.054 -36.730 15.422 1.00 88.75 1195 GLN A CA 1
ATOM 9163 C C . GLN A 1 1195 ? -22.074 -37.473 14.072 1.00 88.75 1195 GLN A C 1
ATOM 9165 O O . GLN A 1 1195 ? -23.064 -37.412 13.345 1.00 88.75 1195 GLN A O 1
ATOM 9170 N N . GLY A 1 1196 ? -20.998 -38.187 13.721 1.00 86.75 1196 GLY A N 1
ATOM 9171 C CA . GLY A 1 1196 ? -20.872 -38.897 12.446 1.00 86.75 1196 GLY A CA 1
ATOM 9172 C C . GLY A 1 1196 ? -20.636 -37.984 11.237 1.00 86.75 1196 GLY A C 1
ATOM 9173 O O . GLY A 1 1196 ? -20.772 -38.432 10.097 1.00 86.75 1196 GLY A O 1
ATOM 9174 N N . GLU A 1 1197 ? -20.275 -36.720 11.464 1.00 89.19 1197 GLU A N 1
ATOM 9175 C CA . GLU A 1 1197 ? -19.949 -35.760 10.410 1.00 89.19 1197 GLU A CA 1
ATOM 9176 C C . GLU A 1 1197 ? -18.581 -36.050 9.773 1.00 89.19 1197 GLU A C 1
ATOM 9178 O O . GLU A 1 1197 ? -17.761 -36.813 10.286 1.00 89.19 1197 GLU A O 1
ATOM 9183 N N . VAL A 1 1198 ? -18.288 -35.419 8.633 1.00 85.88 1198 VAL A N 1
ATOM 9184 C CA . VAL A 1 1198 ? -16.954 -35.498 8.022 1.00 85.88 1198 VAL A CA 1
ATOM 9185 C C . VAL A 1 1198 ? -15.977 -34.654 8.845 1.00 85.88 1198 VAL A C 1
ATOM 9187 O O . VAL A 1 1198 ? -16.041 -33.433 8.814 1.00 85.88 1198 VAL A O 1
ATOM 9190 N N . PHE A 1 1199 ? -15.045 -35.305 9.547 1.00 91.75 1199 PHE A N 1
ATOM 9191 C CA . PHE A 1 1199 ? -14.118 -34.646 10.486 1.00 91.75 1199 PHE A CA 1
ATOM 9192 C C . PHE A 1 1199 ? -12.630 -34.806 10.118 1.00 91.75 1199 PHE A C 1
ATOM 9194 O O . PHE A 1 1199 ? -11.739 -34.493 10.908 1.00 91.75 1199 PHE A O 1
ATOM 9201 N N . ARG A 1 1200 ? -12.311 -35.334 8.925 1.00 89.69 1200 ARG A N 1
ATOM 9202 C CA . ARG A 1 1200 ? -10.920 -35.630 8.514 1.00 89.69 1200 ARG A CA 1
ATOM 9203 C C . ARG A 1 1200 ? -10.027 -34.387 8.537 1.00 89.69 1200 ARG A C 1
ATOM 9205 O O . ARG A 1 1200 ? -8.866 -34.469 8.948 1.00 89.69 1200 ARG A O 1
ATOM 9212 N N . LYS A 1 1201 ? -10.564 -33.262 8.065 1.00 92.69 1201 LYS A N 1
ATOM 9213 C CA . LYS A 1 1201 ? -9.887 -31.964 8.025 1.00 92.69 1201 LYS A CA 1
ATOM 9214 C C . LYS A 1 1201 ? -9.667 -31.443 9.445 1.00 92.69 1201 LYS A C 1
ATOM 9216 O O . LYS A 1 1201 ? -8.548 -31.088 9.792 1.00 92.69 1201 LYS A O 1
ATOM 9221 N N . GLU A 1 1202 ? -10.700 -31.473 10.275 1.00 95.38 1202 GLU A N 1
ATOM 9222 C CA . GLU A 1 1202 ? -10.688 -31.006 11.661 1.00 95.38 1202 GLU A CA 1
ATOM 9223 C C . GLU A 1 1202 ? -9.715 -31.821 12.519 1.00 95.38 1202 GLU A C 1
ATOM 9225 O O . GLU A 1 1202 ? -8.903 -31.243 13.233 1.00 95.38 1202 GLU A O 1
ATOM 9230 N N . ALA A 1 1203 ? -9.676 -33.148 12.366 1.00 94.12 1203 ALA A N 1
ATOM 9231 C CA . ALA A 1 1203 ? -8.684 -33.994 13.031 1.00 94.12 1203 ALA A CA 1
ATOM 9232 C C . ALA A 1 1203 ? -7.238 -33.690 12.585 1.00 94.12 1203 ALA A C 1
ATOM 9234 O O . ALA A 1 1203 ? -6.307 -33.776 13.389 1.00 94.12 1203 ALA A O 1
ATOM 9235 N N . ALA A 1 1204 ? -7.023 -33.329 11.311 1.00 94.19 1204 ALA A N 1
ATOM 9236 C CA . ALA A 1 1204 ? -5.712 -32.894 10.821 1.00 94.19 1204 ALA A CA 1
ATOM 9237 C C . ALA A 1 1204 ? -5.308 -31.524 11.399 1.00 94.19 1204 ALA A C 1
ATOM 9239 O O . ALA A 1 1204 ? -4.151 -31.354 11.788 1.00 94.19 1204 ALA A O 1
ATOM 9240 N N . ILE A 1 1205 ? -6.257 -30.583 11.506 1.00 96.56 1205 ILE A N 1
ATOM 9241 C CA . ILE A 1 1205 ? -6.064 -29.275 12.152 1.00 96.56 1205 ILE A CA 1
ATOM 9242 C C . ILE A 1 1205 ? -5.729 -29.461 13.634 1.00 96.56 1205 ILE A C 1
ATOM 9244 O O . ILE A 1 1205 ? -4.715 -28.936 14.085 1.00 96.56 1205 ILE A O 1
ATOM 9248 N N . ALA A 1 1206 ? -6.514 -30.256 14.366 1.00 96.94 1206 ALA A N 1
ATOM 9249 C CA . ALA A 1 1206 ? -6.298 -30.533 15.784 1.00 96.94 1206 ALA A CA 1
ATOM 9250 C C . ALA A 1 1206 ? -4.888 -31.083 16.044 1.00 96.94 1206 ALA A C 1
ATOM 9252 O O . ALA A 1 1206 ? -4.150 -30.538 16.863 1.00 96.94 1206 ALA A O 1
ATOM 9253 N N . LYS A 1 1207 ? -4.456 -32.102 15.282 1.00 95.44 1207 LYS A N 1
ATOM 9254 C CA . LYS A 1 1207 ? -3.101 -32.665 15.407 1.00 95.44 1207 LYS A CA 1
ATOM 9255 C C . LYS A 1 1207 ? -2.021 -31.637 15.085 1.00 95.44 1207 LYS A C 1
ATOM 9257 O O . LYS A 1 1207 ? -1.030 -31.550 15.810 1.00 95.44 1207 LYS A O 1
ATOM 9262 N N . LEU A 1 1208 ? -2.179 -30.888 13.992 1.00 97.06 1208 LEU A N 1
ATOM 9263 C CA . LEU A 1 1208 ? -1.209 -29.876 13.577 1.00 97.06 1208 LEU A CA 1
ATOM 9264 C C . LEU A 1 1208 ? -1.049 -28.802 14.657 1.00 97.06 1208 LEU A C 1
ATOM 9266 O O . LEU A 1 1208 ? 0.066 -28.544 15.096 1.00 97.06 1208 LEU A O 1
ATOM 9270 N N . VAL A 1 1209 ? -2.154 -28.212 15.107 1.00 97.31 1209 VAL A N 1
ATOM 9271 C CA . VAL A 1 1209 ? -2.123 -27.103 16.062 1.00 97.31 1209 VAL A CA 1
ATOM 9272 C C . VAL A 1 1209 ? -1.641 -27.575 17.428 1.00 97.31 1209 VAL A C 1
ATOM 9274 O O . VAL A 1 1209 ? -0.682 -27.004 17.936 1.00 97.31 1209 VAL A O 1
ATOM 9277 N N . ALA A 1 1210 ? -2.198 -28.658 17.979 1.00 97.69 1210 ALA A N 1
ATOM 9278 C CA . ALA A 1 1210 ? -1.843 -29.125 19.320 1.00 97.69 1210 ALA A CA 1
ATOM 9279 C C . ALA A 1 1210 ? -0.374 -29.560 19.447 1.00 97.69 1210 ALA A C 1
ATOM 9281 O O . ALA A 1 1210 ? 0.255 -29.312 20.475 1.00 97.69 1210 ALA A O 1
ATOM 9282 N N . THR A 1 1211 ? 0.201 -30.189 18.414 1.00 96.81 1211 THR A N 1
ATOM 9283 C CA . THR A 1 1211 ? 1.610 -30.629 18.462 1.00 96.81 1211 THR A CA 1
ATOM 9284 C C . THR A 1 1211 ? 2.600 -29.473 18.307 1.00 96.81 1211 THR A C 1
ATOM 9286 O O . THR A 1 1211 ? 3.648 -29.479 18.950 1.00 96.81 1211 THR A O 1
ATOM 9289 N N . GLU A 1 1212 ? 2.280 -28.466 17.490 1.00 97.38 1212 GLU A N 1
ATOM 9290 C CA . GLU A 1 1212 ? 3.106 -27.263 17.331 1.00 97.38 1212 GLU A CA 1
ATOM 9291 C C . GLU A 1 1212 ? 2.989 -26.339 18.556 1.00 97.38 1212 GLU A C 1
ATOM 9293 O O . GLU A 1 1212 ? 4.001 -25.870 19.077 1.00 97.38 1212 GLU A O 1
ATOM 9298 N N . ALA A 1 1213 ? 1.765 -26.111 19.042 1.00 97.31 1213 ALA A N 1
ATOM 9299 C CA . ALA A 1 1213 ? 1.475 -25.291 20.216 1.00 97.31 1213 ALA A CA 1
ATOM 9300 C C . ALA A 1 1213 ? 2.047 -25.908 21.496 1.00 97.31 1213 ALA A C 1
ATOM 9302 O O . ALA A 1 1213 ? 2.763 -25.232 22.229 1.00 97.31 1213 ALA A O 1
ATOM 9303 N N . GLY A 1 1214 ? 1.832 -27.208 21.723 1.00 97.25 1214 GLY A N 1
ATOM 9304 C CA . GLY A 1 1214 ? 2.403 -27.911 22.872 1.00 97.25 1214 GLY A CA 1
ATOM 9305 C C . GLY A 1 1214 ? 3.933 -27.831 22.915 1.00 97.25 1214 GLY A C 1
ATOM 9306 O O . GLY A 1 1214 ? 4.505 -27.654 23.987 1.00 97.25 1214 GLY A O 1
ATOM 9307 N N . GLY A 1 1215 ? 4.596 -27.874 21.753 1.00 97.06 1215 GLY A N 1
ATOM 9308 C CA . GLY A 1 1215 ? 6.040 -27.652 21.649 1.00 97.06 1215 GLY A CA 1
ATOM 9309 C C . GLY A 1 1215 ? 6.468 -26.248 22.089 1.00 97.06 1215 GLY A C 1
ATOM 9310 O O . GLY A 1 1215 ? 7.394 -26.128 22.886 1.00 97.06 1215 GLY A O 1
ATOM 9311 N N . ARG A 1 1216 ? 5.772 -25.197 21.625 1.00 98.38 1216 ARG A N 1
ATOM 9312 C CA . ARG A 1 1216 ? 6.041 -23.806 22.041 1.00 98.38 1216 ARG A CA 1
ATOM 9313 C C . ARG A 1 1216 ? 5.807 -23.588 23.533 1.00 98.38 1216 ARG A C 1
ATOM 9315 O O . ARG A 1 1216 ? 6.605 -22.915 24.175 1.00 98.38 1216 ARG A O 1
ATOM 9322 N N . VAL A 1 1217 ? 4.735 -24.163 24.083 1.00 98.50 1217 VAL A N 1
ATOM 9323 C CA . VAL A 1 1217 ? 4.405 -24.042 25.511 1.00 98.50 1217 VAL A CA 1
ATOM 9324 C C . VAL A 1 1217 ? 5.504 -24.650 26.374 1.00 98.50 1217 VAL A C 1
ATOM 9326 O O . VAL A 1 1217 ? 6.008 -23.991 27.282 1.00 98.50 1217 VAL A O 1
ATOM 9329 N N . VAL A 1 1218 ? 5.913 -25.886 26.069 1.00 98.12 1218 VAL A N 1
ATOM 9330 C CA . VAL A 1 1218 ? 6.985 -26.566 26.809 1.00 98.12 1218 VAL A CA 1
ATOM 9331 C C . VAL A 1 1218 ? 8.295 -25.782 26.711 1.00 98.12 1218 VAL A C 1
ATOM 9333 O O . VAL A 1 1218 ? 8.937 -25.576 27.735 1.00 98.12 1218 VAL A O 1
ATOM 9336 N N . ASP A 1 1219 ? 8.657 -25.292 25.525 1.00 98.25 1219 ASP A N 1
ATOM 9337 C CA . ASP A 1 1219 ? 9.883 -24.514 25.301 1.00 98.25 1219 ASP A CA 1
ATOM 9338 C C . ASP A 1 1219 ? 9.906 -23.193 26.096 1.00 98.25 1219 ASP A C 1
ATOM 9340 O O . ASP A 1 1219 ? 10.859 -22.909 26.825 1.00 98.25 1219 ASP A O 1
ATOM 9344 N N . ARG A 1 1220 ? 8.812 -22.419 26.073 1.00 98.25 1220 ARG A N 1
ATOM 9345 C CA . ARG A 1 1220 ? 8.686 -21.205 26.901 1.00 98.25 1220 ARG A CA 1
ATOM 9346 C C . ARG A 1 1220 ? 8.759 -21.531 28.392 1.00 98.25 1220 ARG A C 1
ATOM 9348 O O . ARG A 1 1220 ? 9.411 -20.807 29.144 1.00 98.25 1220 ARG A O 1
ATOM 9355 N N . CYS A 1 1221 ? 8.134 -22.624 28.836 1.00 98.31 1221 CYS A N 1
ATOM 9356 C CA . CYS A 1 1221 ? 8.244 -23.062 30.227 1.00 98.31 1221 CYS A CA 1
ATOM 9357 C C . CYS A 1 1221 ? 9.678 -23.458 30.591 1.00 98.31 1221 CYS A C 1
ATOM 9359 O O . CYS A 1 1221 ? 10.165 -23.027 31.631 1.00 98.31 1221 CYS A O 1
ATOM 9361 N N . MET A 1 1222 ? 10.402 -24.171 29.727 1.00 97.81 1222 MET A N 1
ATOM 9362 C CA . MET A 1 1222 ? 11.828 -24.452 29.940 1.00 97.81 1222 MET A CA 1
ATOM 9363 C C . MET A 1 1222 ? 12.627 -23.166 30.139 1.00 97.81 1222 MET A C 1
ATOM 9365 O O . MET A 1 1222 ? 13.397 -23.060 31.095 1.00 97.81 1222 MET A O 1
ATOM 9369 N N . GLN A 1 1223 ? 12.390 -22.165 29.289 1.00 96.75 1223 GLN A N 1
ATOM 9370 C CA . GLN A 1 1223 ? 13.058 -20.871 29.377 1.00 96.75 1223 GLN A CA 1
ATOM 9371 C C . GLN A 1 1223 ? 12.778 -20.158 30.710 1.00 96.75 1223 GLN A C 1
ATOM 9373 O O . GLN A 1 1223 ? 13.703 -19.622 31.323 1.00 96.75 1223 GLN A O 1
ATOM 9378 N N . MET A 1 1224 ? 11.532 -20.187 31.200 1.00 96.69 1224 MET A N 1
ATOM 9379 C CA . MET A 1 1224 ? 11.154 -19.592 32.492 1.00 96.69 1224 MET A CA 1
ATOM 9380 C C . MET A 1 1224 ? 11.854 -20.262 33.687 1.00 96.69 1224 MET A C 1
ATOM 9382 O O . MET A 1 1224 ? 12.158 -19.591 34.674 1.00 96.69 1224 MET A O 1
ATOM 9386 N N . PHE A 1 1225 ? 12.156 -21.560 33.593 1.00 96.88 1225 PHE A N 1
ATOM 9387 C CA . PHE A 1 1225 ? 12.869 -22.322 34.627 1.00 96.88 1225 PHE A CA 1
ATOM 9388 C C . PHE A 1 1225 ? 14.404 -22.274 34.489 1.00 96.88 1225 PHE A C 1
ATOM 9390 O O . PHE A 1 1225 ? 15.124 -22.742 35.379 1.00 96.88 1225 PHE A O 1
ATOM 9397 N N . GLY A 1 1226 ? 14.934 -21.698 33.405 1.00 92.88 1226 GLY A N 1
ATOM 9398 C CA . GLY A 1 1226 ? 16.371 -21.588 33.151 1.00 92.88 1226 GLY A CA 1
ATOM 9399 C C . GLY A 1 1226 ? 17.073 -22.950 33.179 1.00 92.88 1226 GLY A C 1
ATOM 9400 O O . GLY A 1 1226 ? 16.607 -23.915 32.582 1.00 92.88 1226 GLY A O 1
ATOM 9401 N N . GLY A 1 1227 ? 18.189 -23.057 33.911 1.00 92.00 1227 GLY A N 1
ATOM 9402 C CA . GLY A 1 1227 ? 18.949 -24.311 34.019 1.00 92.00 1227 GLY A CA 1
ATOM 9403 C C . GLY A 1 1227 ? 18.144 -25.498 34.572 1.00 92.00 1227 GLY A C 1
ATOM 9404 O O . GLY A 1 1227 ? 18.409 -26.632 34.191 1.00 92.00 1227 GLY A O 1
ATOM 9405 N N . LEU A 1 1228 ? 17.129 -25.251 35.410 1.00 92.88 1228 LEU A N 1
ATOM 9406 C CA . LEU A 1 1228 ? 16.252 -26.308 35.928 1.00 92.88 1228 LEU A CA 1
ATOM 9407 C C . LEU A 1 1228 ? 15.277 -26.823 34.853 1.00 92.88 1228 LEU A C 1
ATOM 9409 O O . LEU A 1 1228 ? 14.857 -27.973 34.906 1.00 92.88 1228 LEU A O 1
ATOM 9413 N N . GLY A 1 1229 ? 14.961 -26.002 33.847 1.00 94.19 1229 GLY A N 1
ATOM 9414 C CA . GLY A 1 1229 ? 14.109 -26.381 32.718 1.00 94.19 1229 GLY A CA 1
ATOM 9415 C C . GLY A 1 1229 ? 14.738 -27.429 31.795 1.00 94.19 1229 GLY A C 1
ATOM 9416 O O . GLY A 1 1229 ? 14.021 -28.136 31.098 1.00 94.19 1229 GLY A O 1
ATOM 9417 N N . VAL A 1 1230 ? 16.066 -27.568 31.810 1.00 93.81 1230 VAL A N 1
ATOM 9418 C CA . VAL A 1 1230 ? 16.809 -28.574 31.026 1.00 93.81 1230 VAL A CA 1
ATOM 9419 C C . VAL A 1 1230 ? 17.341 -29.728 31.884 1.00 93.81 1230 VAL A C 1
ATOM 9421 O O . VAL A 1 1230 ? 18.032 -30.609 31.374 1.00 93.81 1230 VAL A O 1
ATOM 9424 N N . ALA A 1 1231 ? 17.049 -29.725 33.186 1.00 92.31 1231 ALA A N 1
ATOM 9425 C CA . ALA A 1 1231 ? 17.471 -30.764 34.114 1.00 92.31 1231 ALA A CA 1
ATOM 9426 C C . ALA A 1 1231 ? 16.447 -31.907 34.165 1.00 92.31 1231 ALA A C 1
ATOM 9428 O O . ALA A 1 1231 ? 15.246 -31.679 34.033 1.00 92.31 1231 ALA A O 1
ATOM 9429 N N . LYS A 1 1232 ? 16.917 -33.136 34.419 1.00 89.88 1232 LYS A N 1
ATOM 9430 C CA . LYS A 1 1232 ? 16.049 -34.319 34.575 1.00 89.88 1232 LYS A CA 1
ATOM 9431 C C . LYS A 1 1232 ? 15.235 -34.319 35.872 1.00 89.88 1232 LYS A C 1
ATOM 9433 O O . LYS A 1 1232 ? 14.351 -35.157 36.032 1.00 89.88 1232 LYS A O 1
ATOM 9438 N N . ASP A 1 1233 ? 15.526 -33.391 36.783 1.00 90.06 1233 ASP A N 1
ATOM 9439 C CA . ASP A 1 1233 ? 14.748 -33.141 37.997 1.00 90.06 1233 ASP A CA 1
ATOM 9440 C C . ASP A 1 1233 ? 13.310 -32.708 37.677 1.00 90.06 1233 ASP A C 1
ATOM 9442 O O . ASP A 1 1233 ? 12.397 -32.970 38.459 1.00 90.06 1233 ASP A O 1
ATOM 9446 N N . LEU A 1 1234 ? 13.102 -32.067 36.520 1.00 93.31 1234 LEU A N 1
ATOM 9447 C CA . LEU A 1 1234 ? 11.795 -31.667 36.016 1.00 93.31 1234 LEU A CA 1
ATOM 9448 C C . LEU A 1 1234 ? 11.479 -32.374 34.688 1.00 93.31 1234 LEU A C 1
ATOM 9450 O O . LEU A 1 1234 ? 12.374 -32.719 33.919 1.00 93.31 1234 LEU A O 1
ATOM 9454 N N . PRO A 1 1235 ? 10.193 -32.562 34.361 1.00 94.56 1235 PRO A N 1
ATOM 9455 C CA . PRO A 1 1235 ? 9.784 -33.312 33.176 1.00 94.56 1235 PRO A CA 1
ATOM 9456 C C . PRO A 1 1235 ? 9.975 -32.554 31.848 1.00 94.56 1235 PRO A C 1
ATOM 9458 O O . PRO A 1 1235 ? 9.781 -33.139 30.782 1.00 94.56 1235 PRO A O 1
ATOM 9461 N N . PHE A 1 1236 ? 10.344 -31.268 31.880 1.00 96.19 1236 PHE A N 1
ATOM 9462 C CA . PHE A 1 1236 ? 10.355 -30.404 30.699 1.00 96.19 1236 PHE A CA 1
ATOM 9463 C C . PHE A 1 1236 ? 11.273 -30.896 29.572 1.00 96.19 1236 PHE A C 1
ATOM 9465 O O . PHE A 1 1236 ? 10.853 -30.912 28.417 1.00 96.19 1236 PHE A O 1
ATOM 9472 N N . GLU A 1 1237 ? 12.492 -31.343 29.889 1.00 93.19 1237 GLU A N 1
ATOM 9473 C CA . GLU A 1 1237 ? 13.443 -31.821 28.874 1.00 93.19 1237 GLU A CA 1
ATOM 9474 C C . GLU A 1 1237 ? 12.893 -33.046 28.121 1.00 93.19 1237 GLU A C 1
ATOM 9476 O O . GLU A 1 1237 ? 12.951 -33.122 26.887 1.00 93.19 1237 GLU A O 1
ATOM 9481 N N . ARG A 1 1238 ? 12.251 -33.964 28.857 1.00 92.31 1238 ARG A N 1
ATOM 9482 C CA . ARG A 1 1238 ? 11.605 -35.152 28.297 1.00 92.31 1238 ARG A CA 1
ATOM 9483 C C . ARG A 1 1238 ? 10.424 -34.752 27.424 1.00 92.31 1238 ARG A C 1
ATOM 9485 O O . ARG A 1 1238 ? 10.326 -35.211 26.285 1.00 92.31 1238 ARG A O 1
ATOM 9492 N N . TRP A 1 1239 ? 9.557 -33.868 27.919 1.00 95.00 1239 TRP A N 1
ATOM 9493 C CA . TRP A 1 1239 ? 8.420 -33.358 27.155 1.00 95.00 1239 TRP A CA 1
ATOM 9494 C C . TRP A 1 1239 ? 8.855 -32.664 25.867 1.00 95.00 1239 TRP A C 1
ATOM 9496 O O . TRP A 1 1239 ? 8.242 -32.891 24.828 1.00 95.00 1239 TRP A O 1
ATOM 9506 N N . PHE A 1 1240 ? 9.941 -31.892 25.886 1.00 94.81 1240 PHE A N 1
ATOM 9507 C CA . PHE A 1 1240 ? 10.481 -31.241 24.695 1.00 94.81 1240 PHE A CA 1
ATOM 9508 C C . PHE A 1 1240 ? 10.948 -32.260 23.647 1.00 94.81 1240 PHE A C 1
ATOM 9510 O O . PHE A 1 1240 ? 10.544 -32.192 22.478 1.00 94.81 1240 PHE A O 1
ATOM 9517 N N . ARG A 1 1241 ? 11.735 -33.266 24.063 1.00 92.00 1241 ARG A N 1
ATOM 9518 C CA . ARG A 1 1241 ? 12.177 -34.361 23.180 1.00 92.00 1241 ARG A CA 1
ATOM 9519 C C . ARG A 1 1241 ? 10.997 -35.131 22.594 1.00 92.00 1241 ARG A C 1
ATOM 9521 O O . ARG A 1 1241 ? 10.975 -35.420 21.397 1.00 92.00 1241 ARG A O 1
ATOM 9528 N N . GLU A 1 1242 ? 9.999 -35.445 23.410 1.00 91.06 1242 GLU A N 1
ATOM 9529 C CA . GLU A 1 1242 ? 8.832 -36.220 22.992 1.00 91.06 1242 GLU A CA 1
ATOM 9530 C C . GLU A 1 1242 ? 7.870 -35.413 22.097 1.00 91.06 1242 GLU A C 1
ATOM 9532 O O . GLU A 1 1242 ? 7.383 -35.949 21.094 1.00 91.06 1242 GLU A O 1
ATOM 9537 N N . MET A 1 1243 ? 7.662 -34.118 22.370 1.00 92.31 1243 MET A N 1
ATOM 9538 C CA . MET A 1 1243 ? 6.891 -33.195 21.520 1.00 92.31 1243 MET A CA 1
ATOM 9539 C C . MET A 1 1243 ? 7.501 -33.075 20.124 1.00 92.31 1243 MET A C 1
ATOM 9541 O O . MET A 1 1243 ? 6.784 -33.101 19.118 1.00 92.31 1243 MET A O 1
ATOM 9545 N N . ARG A 1 1244 ? 8.837 -33.029 20.031 1.00 92.44 1244 ARG A N 1
ATOM 9546 C CA . ARG A 1 1244 ? 9.531 -32.994 18.738 1.00 92.44 1244 ARG A CA 1
ATOM 9547 C C . ARG A 1 1244 ? 9.184 -34.200 17.868 1.00 92.44 1244 ARG A C 1
ATOM 9549 O O . ARG A 1 1244 ? 9.030 -34.045 16.652 1.00 92.44 1244 ARG A O 1
ATOM 9556 N N . ILE A 1 1245 ? 9.046 -35.375 18.476 1.00 89.56 1245 ILE A N 1
ATOM 9557 C CA . ILE A 1 1245 ? 8.648 -36.607 17.786 1.00 89.56 1245 ILE A CA 1
ATOM 9558 C C . ILE A 1 1245 ? 7.159 -36.560 17.435 1.00 89.56 1245 ILE A C 1
ATOM 9560 O O . ILE A 1 1245 ? 6.786 -36.962 16.333 1.00 89.56 1245 ILE A O 1
ATOM 9564 N N . ARG A 1 1246 ? 6.311 -36.007 18.314 1.00 90.56 1246 ARG A N 1
ATOM 9565 C CA . ARG A 1 1246 ? 4.863 -35.886 18.078 1.00 90.56 1246 ARG A CA 1
ATOM 9566 C C . ARG A 1 1246 ? 4.492 -35.029 16.868 1.00 90.56 1246 ARG A C 1
ATOM 9568 O O . ARG A 1 1246 ? 3.496 -35.294 16.192 1.00 90.56 1246 ARG A O 1
ATOM 9575 N N . ARG A 1 1247 ? 5.346 -34.071 16.502 1.00 92.19 1247 ARG A N 1
ATOM 9576 C CA . ARG A 1 1247 ? 5.214 -33.326 15.239 1.00 92.19 1247 ARG A CA 1
ATOM 9577 C C . ARG A 1 1247 ? 5.347 -34.216 13.999 1.00 92.19 1247 ARG A C 1
ATOM 9579 O O . ARG A 1 1247 ? 4.704 -33.926 12.998 1.00 92.19 1247 ARG A O 1
ATOM 9586 N N . ILE A 1 1248 ? 6.111 -35.311 14.067 1.00 89.00 1248 ILE A N 1
ATOM 9587 C CA . ILE A 1 1248 ? 6.371 -36.240 12.948 1.00 89.00 1248 ILE A CA 1
ATOM 9588 C C . ILE A 1 1248 ? 5.412 -37.439 12.962 1.00 89.00 1248 ILE A C 1
ATOM 9590 O O . ILE A 1 1248 ? 4.911 -37.835 11.909 1.00 89.00 1248 ILE A O 1
ATOM 9594 N N . GLY A 1 1249 ? 5.167 -38.019 14.142 1.00 83.69 1249 GLY A N 1
ATOM 9595 C CA . GLY A 1 1249 ? 4.315 -39.199 14.312 1.00 83.69 1249 GLY A CA 1
ATOM 9596 C C . GLY A 1 1249 ? 2.897 -38.994 13.772 1.00 83.69 1249 GLY A C 1
ATOM 9597 O O . GLY A 1 1249 ? 2.394 -37.868 13.746 1.00 83.69 1249 GLY A O 1
ATOM 9598 N N . GLU A 1 1250 ? 2.264 -40.082 13.312 1.00 80.56 1250 GLU A N 1
ATOM 9599 C CA . GLU A 1 1250 ? 0.897 -40.075 12.744 1.00 80.56 1250 GLU A CA 1
ATOM 9600 C C . GLU A 1 1250 ? 0.713 -39.112 11.540 1.00 80.56 1250 GLU A C 1
ATOM 9602 O O . GLU A 1 1250 ? -0.392 -38.668 11.202 1.00 80.56 1250 GLU A O 1
ATOM 9607 N N . GLY A 1 1251 ? 1.824 -38.808 10.857 1.00 84.88 1251 GLY A N 1
ATOM 9608 C CA . GLY A 1 1251 ? 1.921 -37.918 9.702 1.00 84.88 1251 GLY A CA 1
ATOM 9609 C C . GLY A 1 1251 ? 2.472 -36.541 10.095 1.00 84.88 1251 GLY A C 1
ATOM 9610 O O . GLY A 1 1251 ? 1.857 -35.872 10.936 1.00 84.88 1251 GLY A O 1
ATOM 9611 N N . PRO A 1 1252 ? 3.581 -36.078 9.486 1.00 90.06 1252 PRO A N 1
ATOM 9612 C CA . PRO A 1 1252 ? 4.229 -34.829 9.870 1.00 90.06 1252 PRO A CA 1
ATOM 9613 C C . PRO A 1 1252 ? 3.335 -33.607 9.626 1.00 90.06 1252 PRO A C 1
ATOM 9615 O O . PRO A 1 1252 ? 2.355 -33.681 8.878 1.00 90.06 1252 PRO A O 1
ATOM 9618 N N . SER A 1 1253 ? 3.661 -32.478 10.254 1.00 92.50 1253 SER A N 1
ATOM 9619 C CA . SER A 1 1253 ? 2.906 -31.222 10.138 1.00 92.50 1253 SER A CA 1
ATOM 9620 C C . SER A 1 1253 ? 2.637 -30.818 8.679 1.00 92.50 1253 SER A C 1
ATOM 9622 O O . SER A 1 1253 ? 1.538 -30.385 8.338 1.00 92.50 1253 SER A O 1
ATOM 9624 N N . GLU A 1 1254 ? 3.597 -31.038 7.785 1.00 91.75 1254 GLU A N 1
ATOM 9625 C CA . GLU A 1 1254 ? 3.502 -30.776 6.344 1.00 91.75 1254 GLU A CA 1
ATOM 9626 C C . GLU A 1 1254 ? 2.448 -31.665 5.672 1.00 91.75 1254 GLU A C 1
ATOM 9628 O O . GLU A 1 1254 ? 1.647 -31.195 4.865 1.00 91.75 1254 GLU A O 1
ATOM 9633 N N . VAL A 1 1255 ? 2.370 -32.941 6.058 1.00 86.94 1255 VAL A N 1
ATOM 9634 C CA . VAL A 1 1255 ? 1.340 -33.862 5.557 1.00 86.94 1255 VAL A CA 1
ATOM 9635 C C . VAL A 1 1255 ? -0.043 -33.451 6.050 1.00 86.94 1255 VAL A C 1
ATOM 9637 O O . VAL A 1 1255 ? -1.000 -33.519 5.279 1.00 86.94 1255 VAL A O 1
ATOM 9640 N N . GLN A 1 1256 ? -0.170 -32.971 7.292 1.00 91.44 1256 GLN A N 1
ATOM 9641 C CA . GLN A 1 1256 ? -1.452 -32.446 7.774 1.00 91.44 1256 GLN A CA 1
ATOM 9642 C C . GLN A 1 1256 ? -1.877 -31.209 6.978 1.00 91.44 1256 GLN A C 1
ATOM 9644 O O . GLN A 1 1256 ? -3.028 -31.134 6.554 1.00 91.44 1256 GLN A O 1
ATOM 9649 N N . ARG A 1 1257 ? -0.946 -30.293 6.675 1.00 92.00 1257 ARG A N 1
ATOM 9650 C CA . ARG A 1 1257 ? -1.212 -29.147 5.789 1.00 92.00 1257 ARG A CA 1
ATOM 9651 C C . ARG A 1 1257 ? -1.664 -29.591 4.400 1.00 92.00 1257 ARG A C 1
ATOM 9653 O O . ARG A 1 1257 ? -2.624 -29.032 3.884 1.00 92.00 1257 ARG A O 1
ATOM 9660 N N . HIS A 1 1258 ? -1.062 -30.634 3.826 1.00 85.88 1258 HIS A N 1
ATOM 9661 C CA . HIS A 1 1258 ? -1.537 -31.205 2.562 1.00 85.88 1258 HIS A CA 1
ATOM 9662 C C . HIS A 1 1258 ? -2.946 -31.802 2.660 1.00 85.88 1258 HIS A C 1
ATOM 9664 O O . HIS A 1 1258 ? -3.729 -31.654 1.723 1.00 85.88 1258 HIS A O 1
ATOM 9670 N N . VAL A 1 1259 ? -3.291 -32.470 3.768 1.00 85.25 1259 VAL A N 1
ATOM 9671 C CA . VAL A 1 1259 ? -4.659 -32.970 3.997 1.00 85.25 1259 VAL A CA 1
ATOM 9672 C C . VAL A 1 1259 ? -5.647 -31.806 4.051 1.00 85.25 1259 VAL A C 1
ATOM 9674 O O . VAL A 1 1259 ? -6.671 -31.861 3.381 1.00 85.25 1259 VAL A O 1
ATOM 9677 N N . ILE A 1 1260 ? -5.316 -30.742 4.783 1.00 90.31 1260 ILE A N 1
ATOM 9678 C CA . ILE A 1 1260 ? -6.161 -29.549 4.922 1.00 90.31 1260 ILE A CA 1
ATOM 9679 C C . ILE A 1 1260 ? -6.319 -28.834 3.573 1.00 90.31 1260 ILE A C 1
ATOM 9681 O O . ILE A 1 1260 ? -7.440 -28.568 3.153 1.00 90.31 1260 ILE A O 1
ATOM 9685 N N . ALA A 1 1261 ? -5.220 -28.584 2.856 1.00 82.88 1261 ALA A N 1
ATOM 9686 C CA . ALA A 1 1261 ? -5.234 -27.901 1.563 1.00 82.88 1261 ALA A CA 1
ATOM 9687 C C . ALA A 1 1261 ? -6.094 -28.633 0.521 1.00 82.88 1261 ALA A C 1
ATOM 9689 O O . ALA A 1 1261 ? -6.846 -27.999 -0.212 1.00 82.88 1261 ALA A O 1
ATOM 9690 N N . ARG A 1 1262 ? -6.032 -29.972 0.484 1.00 81.94 1262 ARG A N 1
ATOM 9691 C CA . ARG A 1 1262 ? -6.858 -30.786 -0.425 1.00 81.94 1262 ARG A CA 1
ATOM 9692 C C . ARG A 1 1262 ? -8.355 -30.680 -0.138 1.00 81.94 1262 ARG A C 1
ATOM 9694 O O . ARG A 1 1262 ? -9.143 -30.773 -1.071 1.00 81.94 1262 ARG A O 1
ATOM 9701 N N . GLU A 1 1263 ? -8.740 -30.521 1.124 1.00 82.94 1263 GLU A N 1
ATOM 9702 C CA . GLU A 1 1263 ? -10.145 -30.332 1.509 1.00 82.94 1263 GLU A CA 1
ATOM 9703 C C . GLU A 1 1263 ? -10.612 -28.895 1.226 1.00 82.94 1263 GLU A C 1
ATOM 9705 O O . GLU A 1 1263 ? -11.745 -28.698 0.801 1.00 82.94 1263 GLU A O 1
ATOM 9710 N N . LEU A 1 1264 ? -9.740 -27.892 1.400 1.00 78.50 1264 LEU A N 1
ATOM 9711 C CA . LEU A 1 1264 ? -10.069 -26.483 1.140 1.00 78.50 1264 LEU A CA 1
ATOM 9712 C C . LEU A 1 1264 ? -10.205 -26.152 -0.352 1.00 78.50 1264 LEU A C 1
ATOM 9714 O O . LEU A 1 1264 ? -11.088 -25.389 -0.726 1.00 78.50 1264 LEU A O 1
ATOM 9718 N N . LEU A 1 1265 ? -9.335 -26.704 -1.202 1.00 74.94 1265 LEU A N 1
ATOM 9719 C CA . LEU A 1 1265 ? -9.276 -26.360 -2.629 1.00 74.94 1265 LEU A CA 1
ATOM 9720 C C . LEU A 1 1265 ? -10.184 -27.231 -3.517 1.00 74.94 1265 LEU A C 1
ATOM 9722 O O . LEU A 1 1265 ? -10.275 -27.003 -4.721 1.00 74.94 1265 LEU A O 1
ATOM 9726 N N . GLY A 1 1266 ? -10.861 -28.226 -2.941 1.00 58.94 1266 GLY A N 1
ATOM 9727 C CA . GLY A 1 1266 ? -11.710 -29.157 -3.681 1.00 58.94 1266 GLY A CA 1
ATOM 9728 C C . GLY A 1 1266 ? -10.933 -30.201 -4.497 1.00 58.94 1266 GLY A C 1
ATOM 9729 O O . GLY A 1 1266 ? -9.724 -30.134 -4.714 1.00 58.94 1266 GLY A O 1
ATOM 9730 N N . ALA A 1 1267 ? -11.648 -31.235 -4.949 1.00 50.03 1267 ALA A N 1
ATOM 9731 C CA . ALA A 1 1267 ? -11.061 -32.432 -5.559 1.00 50.03 1267 ALA A CA 1
ATOM 9732 C C . ALA A 1 1267 ? -10.446 -32.234 -6.964 1.00 50.03 1267 ALA A C 1
ATOM 9734 O O . ALA A 1 1267 ? -9.906 -33.199 -7.504 1.00 50.03 1267 ALA A O 1
ATOM 9735 N N . SER A 1 1268 ? -10.514 -31.033 -7.553 1.00 47.25 1268 SER A N 1
ATOM 9736 C CA . SER A 1 1268 ? -10.058 -30.736 -8.924 1.00 47.25 1268 SER A CA 1
ATOM 9737 C C . SER A 1 1268 ? -8.534 -30.615 -9.082 1.00 47.25 1268 SER A C 1
ATOM 9739 O O . SER A 1 1268 ? -8.053 -30.572 -10.208 1.00 47.25 1268 SER A O 1
ATOM 9741 N N . LEU A 1 1269 ? -7.771 -30.617 -7.983 1.00 45.12 1269 LEU A N 1
ATOM 9742 C CA . LEU A 1 1269 ? -6.297 -30.569 -7.967 1.00 45.12 1269 LEU A CA 1
ATOM 9743 C C . LEU A 1 1269 ? -5.626 -31.944 -7.730 1.00 45.12 1269 LEU A C 1
ATOM 9745 O O . LEU A 1 1269 ? -4.479 -31.997 -7.283 1.00 45.12 1269 LEU A O 1
ATOM 9749 N N . ARG A 1 1270 ? -6.339 -33.063 -7.935 1.00 39.25 1270 ARG A N 1
ATOM 9750 C CA . ARG A 1 1270 ? -5.828 -34.423 -7.655 1.00 39.25 1270 ARG A CA 1
ATOM 9751 C C . ARG A 1 1270 ? -4.926 -35.018 -8.723 1.00 39.25 1270 ARG A C 1
ATOM 9753 O O . ARG A 1 1270 ? -5.306 -34.941 -9.907 1.00 39.25 1270 ARG A O 1
#

Sequence (1270 aa):
MALTENGTLILGTRRAGNVYAIPDALTDPDPEVITLLEDLRMPSGVAVHNGDLYIGAVDRILKVTAIDTQLKPNVPYQVITDQLPGESHHGWKYLKFGPDNALYVPVGAPCNICLSPDPRFASLLKMNPANGETTIYAHGIRNTVGFAWHPEDDSLWISDNGRDMMGDDVPPEELNIATGPGQHFGYPFIHGDDIADPEFGDHKDRAAHVFTAPALNIQAHSAALGITFYNDTQFPQDYKNAVFIAEHGSWNRTEKVGYQVSVVLKKADGVLSYQPFVTGWLKGQENWGRPNDVLVAPDGSLLISDDQGGLVYRVRYTDGLAQLGVEHVFAIVSIHNMPILDAINRLGKTRIIDVRHEQAGTHAADGYARASGKLGVMIASTGPGTSNTVTGLYEAQYGSSRVLVITGQAETGFYGKGLAYVHEAENQVPMLASVCRRVESPRHVSQLASAFAQVIDDMFTGRPAPGALEIPIDLQYATAEAATFSFPEQSRFEPDEQLIDQAVAKIKQSSRRIIVAGGGVIAAGASEALQKLARKLDCPILTTVDGRGVIAEDDPLCVGNYYNSAGIYNAIQGADLTIAIGTKFAVGVDGQFQAQTPPGEMIQIDIDGNMIGRTHRAHLGILADANLALTALNAGLDDLLPNDGQFNQTIWEARDGVRGAMRKRLGEDWPQVMDAIRAKLPRDSVFVRDQTISAYNWGNQQFPIYEPRTSINPTSGAIGPGFPMSVGAAVATGRKTVVIHGDGGFMFHATELATAAQYQLPLIVCVFNDSGYGVLRWLQDNRFGRINETDLGKVAFAQMAQSMGVPGERVASVEEFSNAFDSAMAASGPYLIDVDMEHFAPMEISVMPKQKKEVDLREVTTMSEKLAGSIFVRVEITTAYLMNLNLTPEQDLIIGMVRKFVREEIIPLEMHLDPDADELAPDDKARLIEKTKEMGLYGLDIPPAYGGPEIDLVTRTLIAVEMSQHRAGLYAPCYGTFGGAGLAQLFEATEDQKERYLYPTLRGEKRGFFGLSEPSGGSDPARAIQTKAVQDGEDWVINGGKLWISGADRADFGLVFARTDSDQGRNGVTCFIVDTDTPGFHVRRIVHTLRSAHYATELQFEDMRVPASNILGKLNRGFAIANDRLTRQRIPYAAGCIGVAIKAQEMALEYVPQRETFGAPLSSRQAIQWMLVDNDIDIKQSLWLTLEAANKAEQGEVFRKEAAIAKLVATEAGGRVVDRCMQMFGGLGVAKDLPFERWFREMRIRRIGEGPSEVQRHVIARELLGASLR

pLDDT: mean 90.86, std 11.69, range [25.11, 98.88]

Organism: Symbiodinium pilosum (NCBI:txid2952)

InterPro domains:
  IPR006089 Acyl-CoA dehydrogenase, conserved site [PS00073] (1223-1242)
  IPR006091 Acyl-CoA dehydrogenase/oxidase, middle domain [PF02770] (1010-1104)
  IPR009075 Acyl-CoA dehydrogenase/oxidase, C-terminal [PF00441] (1116-1265)
  IPR009100 Acyl-CoA dehydrogenase/oxidase, N-terminal and middle domain superfamily [SSF56645] (877-1127)
  IPR011041 Soluble quinoprotein glucose/sorbosone dehydrogenase, beta-propeller domain superfamily [SSF50952] (1-323)
  IPR011042 Six-bladed beta-propeller, TolB-like [G3DSA:2.120.10.30] (1-316)
  IPR011766 Thiamine pyrophosphate enzyme, TPP-binding [PF02775] (697-835)
  IPR012000 Thiamine pyrophosphate enzyme, central domain [PF00205] (500-633)
  IPR012001 Thiamine pyrophosphate enzyme, N-terminal TPP-binding domain [PF02776] (319-418)
  IPR013786 Acyl-CoA dehydrogenase/oxidase, N-terminal [PF02771] (888-1005)
  IPR029035 DHS-like NAD/FAD-binding domain superfamily [SSF52467] (466-656)
  IPR029061 Thiamin diphosphate-binding fold [SSF52518] (319-490)
  IPR029061 Thiamin diphosphate-binding fold [SSF52518] (672-849)
  IPR036250 Acyl-CoA dehydrogenase-like, C-terminal [SSF47203] (1115-1266)
  IPR037069 Acyl-CoA dehydrogenase/oxidase, N-terminal domain superfamily [G3DSA:1.10.540.10] (858-1006)
  IPR045229 Thiamine pyrophosphate enzyme [PTHR18968] (321-844)
  IPR046373 Acyl-CoA oxidase/dehydrogenase, middle domain superfamily [G3DSA:2.40.110.10] (1010-1120)
  IPR054539 Pyrroloquinoline quinone-dependent pyranose dehydrogenase, beta-propeller domain [PF22807] (135-266)